Protein AF-A0A2N6FQG0-F1 (afdb_monomer_lite)

Structure (mmCIF, N/CA/C/O backbone):
data_AF-A0A2N6FQG0-F1
#
_entry.id   AF-A0A2N6FQG0-F1
#
loop_
_atom_site.group_PDB
_atom_site.id
_atom_site.type_symbol
_atom_site.label_atom_id
_atom_site.label_alt_id
_atom_site.label_comp_id
_atom_site.label_asym_id
_atom_site.label_entity_id
_atom_site.label_seq_id
_atom_site.pdbx_PDB_ins_code
_atom_site.Cartn_x
_atom_site.Cartn_y
_atom_site.Cartn_z
_atom_site.occupancy
_atom_site.B_iso_or_equiv
_atom_site.auth_seq_id
_atom_site.auth_comp_id
_atom_site.auth_asym_id
_atom_site.auth_atom_id
_atom_site.pdbx_PDB_model_num
ATOM 1 N N . MET A 1 1 ? -30.161 -22.664 -13.730 1.00 35.28 1 MET A N 1
ATOM 2 C CA . MET A 1 1 ? -29.375 -21.423 -13.586 1.00 35.28 1 MET A CA 1
ATOM 3 C C . MET A 1 1 ? -27.994 -21.838 -13.115 1.00 35.28 1 MET A C 1
ATOM 5 O O . MET A 1 1 ? -27.891 -22.329 -12.002 1.00 35.28 1 MET A O 1
ATOM 9 N N . GLN A 1 2 ? -26.975 -21.788 -13.977 1.00 29.80 2 GLN A N 1
ATOM 10 C CA . GLN A 1 2 ? -25.592 -21.983 -13.530 1.00 29.80 2 GLN A CA 1
ATOM 11 C C . GLN A 1 2 ? -25.258 -20.802 -12.613 1.00 29.80 2 GLN A C 1
ATOM 13 O O . GLN A 1 2 ? -25.398 -19.655 -13.031 1.00 29.80 2 GLN A O 1
ATOM 18 N N . SER A 1 3 ? -24.940 -21.072 -11.346 1.00 42.75 3 SER A N 1
ATOM 19 C CA . SER A 1 3 ? -24.527 -20.047 -10.390 1.00 42.75 3 SER A CA 1
ATOM 20 C C . SER A 1 3 ? -23.312 -19.317 -10.953 1.00 42.75 3 SER A C 1
ATOM 22 O O . SER A 1 3 ? -22.308 -19.964 -11.257 1.00 42.75 3 SER A O 1
ATOM 24 N N . SER A 1 4 ? -23.408 -17.994 -11.109 1.00 56.66 4 SER A N 1
ATOM 25 C CA . SER A 1 4 ? -22.245 -17.151 -11.401 1.00 56.66 4 SER A CA 1
ATOM 26 C C . SER A 1 4 ? -21.116 -17.505 -10.426 1.00 56.66 4 SER A C 1
ATOM 28 O O . SER A 1 4 ? -21.415 -17.680 -9.239 1.00 56.66 4 SER A O 1
ATOM 30 N N . PRO A 1 5 ? -19.855 -17.635 -10.877 1.00 72.81 5 PRO A N 1
ATOM 31 C CA . PRO A 1 5 ? -18.739 -17.776 -9.951 1.00 72.81 5 PRO A CA 1
ATOM 32 C C . PRO A 1 5 ? -18.764 -16.599 -8.964 1.00 72.81 5 PRO A C 1
ATOM 34 O O . PRO A 1 5 ? -19.102 -15.478 -9.347 1.00 72.81 5 PRO A O 1
ATOM 37 N N . GLY A 1 6 ? -18.496 -16.870 -7.684 1.00 89.69 6 GLY A N 1
ATOM 38 C CA . GLY A 1 6 ? -18.435 -15.820 -6.665 1.00 89.69 6 GLY A CA 1
ATOM 39 C C . GLY A 1 6 ? -17.278 -14.850 -6.924 1.00 89.69 6 GLY A C 1
ATOM 40 O O . GLY A 1 6 ? -16.296 -15.218 -7.574 1.00 89.69 6 GLY A O 1
ATOM 41 N N . LEU A 1 7 ? -17.391 -13.634 -6.387 1.00 95.00 7 LEU A N 1
ATOM 42 C CA . LEU A 1 7 ? -16.429 -12.551 -6.608 1.00 95.00 7 LEU A CA 1
ATOM 43 C C . LEU A 1 7 ? -15.067 -12.847 -5.970 1.00 95.00 7 LEU A C 1
ATOM 45 O O . LEU A 1 7 ? -14.984 -13.369 -4.854 1.00 95.00 7 LEU A O 1
ATOM 49 N N . TYR A 1 8 ? -14.003 -12.475 -6.670 1.00 96.25 8 TYR A N 1
ATOM 50 C CA . TYR A 1 8 ? -12.645 -12.369 -6.163 1.00 96.25 8 TYR A CA 1
ATOM 51 C C . TYR A 1 8 ? -12.296 -10.895 -5.940 1.00 96.25 8 TYR A C 1
ATOM 53 O O . TYR A 1 8 ? -12.190 -10.119 -6.887 1.00 96.25 8 TYR A O 1
ATOM 61 N N . ILE A 1 9 ? -12.111 -10.532 -4.671 1.00 98.19 9 ILE A N 1
ATOM 62 C CA . ILE A 1 9 ? -11.831 -9.167 -4.224 1.00 98.19 9 ILE A CA 1
ATOM 63 C C . ILE A 1 9 ? -10.387 -9.093 -3.714 1.00 98.19 9 ILE A C 1
ATOM 65 O O . ILE A 1 9 ? -9.997 -9.862 -2.832 1.00 98.19 9 ILE A O 1
ATOM 69 N N . ALA A 1 10 ? -9.605 -8.162 -4.256 1.00 98.44 10 ALA A N 1
ATOM 70 C CA . ALA A 1 10 ? -8.267 -7.827 -3.778 1.00 98.44 10 ALA A CA 1
ATOM 71 C C . ALA A 1 10 ? -8.329 -6.523 -2.967 1.00 98.44 10 ALA A C 1
ATOM 73 O O . ALA A 1 10 ? -8.587 -5.465 -3.535 1.00 98.44 10 ALA A O 1
ATOM 74 N N . LEU A 1 11 ? -8.111 -6.598 -1.654 1.00 98.81 11 LEU A N 1
ATOM 75 C CA . LEU A 1 11 ? -8.040 -5.441 -0.759 1.00 98.81 11 LEU A CA 1
ATOM 76 C C . LEU A 1 11 ? -6.574 -5.026 -0.603 1.00 98.81 11 LEU A C 1
ATOM 78 O O . LEU A 1 11 ? -5.774 -5.845 -0.166 1.00 98.81 11 LEU A O 1
ATOM 82 N N . LEU A 1 12 ? -6.205 -3.787 -0.927 1.00 98.69 12 LEU A N 1
ATOM 83 C CA . LEU A 1 12 ? -4.846 -3.272 -0.737 1.00 98.69 12 LEU A CA 1
ATOM 84 C C . LEU A 1 12 ? -4.793 -2.346 0.475 1.00 98.69 12 LEU A C 1
ATOM 86 O O . LEU A 1 12 ? -5.506 -1.346 0.519 1.00 98.69 12 LEU A O 1
ATOM 90 N N . SER A 1 13 ? -3.903 -2.655 1.415 1.00 98.06 13 SER A N 1
ATOM 91 C CA . SER A 1 13 ? -3.510 -1.786 2.527 1.00 98.06 13 SER A CA 1
ATOM 92 C C . SER A 1 13 ? -2.009 -1.967 2.746 1.00 98.06 13 SER A C 1
ATOM 94 O O . SER A 1 13 ? -1.591 -2.964 3.334 1.00 98.06 13 SER A O 1
ATOM 96 N N . ILE A 1 14 ? -1.206 -1.056 2.191 1.00 96.88 14 ILE A N 1
ATOM 97 C CA . ILE A 1 14 ? 0.241 -1.259 2.027 1.00 96.88 14 ILE A CA 1
ATOM 98 C C . ILE A 1 14 ? 0.991 -0.929 3.315 1.00 96.88 14 ILE A C 1
ATOM 100 O O . ILE A 1 14 ? 1.614 -1.834 3.864 1.00 96.88 14 ILE A O 1
ATOM 104 N N . HIS A 1 15 ? 0.905 0.313 3.801 1.00 95.50 15 HIS A N 1
ATOM 105 C CA . HIS A 1 15 ? 1.545 0.710 5.053 1.00 95.50 15 HIS A CA 1
ATOM 106 C C . HIS A 1 15 ? 0.925 0.062 6.298 1.00 95.50 15 HIS A C 1
ATOM 108 O O . HIS A 1 15 ? -0.227 -0.393 6.304 1.00 95.50 15 HIS A O 1
ATOM 114 N N . GLY A 1 16 ? 1.694 0.122 7.387 1.00 94.25 16 GLY A N 1
ATOM 115 C CA . GLY A 1 16 ? 1.324 -0.419 8.687 1.00 94.25 16 GLY A CA 1
ATOM 116 C C . GLY A 1 16 ? 1.484 -1.936 8.765 1.00 94.25 16 GLY A C 1
ATOM 117 O O . GLY A 1 16 ? 1.646 -2.643 7.772 1.00 94.25 16 GLY A O 1
ATOM 118 N N . LEU A 1 17 ? 1.433 -2.459 9.985 1.00 95.25 17 LEU A N 1
ATOM 119 C CA . LEU A 1 17 ? 1.659 -3.875 10.249 1.00 95.25 17 LEU A CA 1
ATOM 120 C C . LEU A 1 17 ? 0.332 -4.646 10.316 1.00 95.25 17 LEU A C 1
ATOM 122 O O . LEU A 1 17 ? -0.492 -4.437 11.210 1.00 95.25 17 LEU A O 1
ATOM 126 N N . ILE A 1 18 ? 0.121 -5.573 9.373 1.00 95.75 18 ILE A N 1
ATOM 127 C CA . ILE A 1 18 ? -1.105 -6.385 9.287 1.00 95.75 18 ILE A CA 1
ATOM 128 C C . ILE A 1 18 ? -0.792 -7.877 9.445 1.00 95.75 18 ILE A C 1
ATOM 130 O O . ILE A 1 18 ? -0.043 -8.482 8.670 1.00 95.75 18 ILE A O 1
ATOM 134 N N . ARG A 1 19 ? -1.432 -8.506 10.436 1.00 94.38 19 ARG A N 1
ATOM 135 C CA . ARG A 1 19 ? -1.470 -9.960 10.659 1.00 94.38 19 ARG A CA 1
ATOM 136 C C . ARG A 1 19 ? -2.866 -10.388 11.113 1.00 94.38 19 ARG A C 1
ATOM 138 O O . ARG A 1 19 ? -3.666 -9.561 11.526 1.00 94.38 19 ARG A O 1
ATOM 145 N N . GLY A 1 20 ? -3.180 -11.677 10.997 1.00 90.81 20 GLY A N 1
ATOM 146 C CA . GLY A 1 20 ? -4.538 -12.187 11.240 1.00 90.81 20 GLY A CA 1
ATOM 147 C C . GLY A 1 20 ? -4.967 -12.289 12.704 1.00 90.81 20 GLY A C 1
ATOM 148 O O . GLY A 1 20 ? -6.133 -12.558 12.971 1.00 90.81 20 GLY A O 1
ATOM 149 N N . HIS A 1 21 ? -4.032 -12.123 13.635 1.00 87.25 21 HIS A N 1
ATOM 150 C CA . HIS A 1 21 ? -4.228 -12.232 15.078 1.00 87.25 21 HIS A CA 1
ATOM 151 C C . HIS A 1 21 ? -3.314 -11.226 15.782 1.00 87.25 21 HIS A C 1
ATOM 153 O O . HIS A 1 21 ? -2.310 -10.816 15.207 1.00 87.25 21 HIS A O 1
ATOM 159 N N . ASP A 1 22 ? -3.669 -10.809 16.997 1.00 86.12 22 ASP A N 1
ATOM 160 C CA . ASP A 1 22 ? -2.843 -9.945 17.851 1.00 86.12 22 ASP A CA 1
ATOM 161 C C . ASP A 1 22 ? -2.275 -8.703 17.145 1.00 86.12 22 ASP A C 1
ATOM 163 O O . ASP A 1 22 ? -1.084 -8.424 17.225 1.00 86.12 22 ASP A O 1
ATOM 167 N N . LEU A 1 23 ? -3.093 -7.955 16.399 1.00 86.94 23 LEU A N 1
ATOM 168 C CA . LEU A 1 23 ? -2.610 -6.768 15.682 1.00 86.94 23 LEU A CA 1
ATOM 169 C C . LEU A 1 23 ? -1.925 -5.809 16.660 1.00 86.94 23 LEU A C 1
ATOM 171 O O . LEU A 1 23 ? -2.474 -5.512 17.724 1.00 86.94 23 LEU A O 1
ATOM 175 N N . GLU A 1 24 ? -0.763 -5.293 16.269 1.00 85.56 24 GLU A N 1
ATOM 176 C CA . GLU A 1 24 ? 0.052 -4.350 17.048 1.00 85.56 24 GLU A CA 1
ATOM 177 C C . GLU A 1 24 ? -0.539 -2.929 17.012 1.00 85.56 24 GLU A C 1
ATOM 179 O O . GLU A 1 24 ? 0.127 -1.945 16.700 1.00 85.56 24 GLU A O 1
ATOM 184 N N . LEU A 1 25 ? -1.840 -2.819 17.286 1.00 83.19 25 LEU A N 1
ATOM 185 C CA . LEU A 1 25 ? -2.578 -1.565 17.221 1.00 83.19 25 LEU A CA 1
ATOM 186 C C . LEU A 1 25 ? -1.995 -0.546 18.199 1.00 83.19 25 LEU A C 1
ATOM 188 O O . LEU A 1 25 ? -1.888 -0.811 19.395 1.00 83.19 25 LEU A O 1
ATOM 192 N N . GLY A 1 26 ? -1.694 0.645 17.687 1.00 74.25 26 GLY A N 1
ATOM 193 C CA . GLY A 1 26 ? -1.117 1.736 18.463 1.00 74.25 26 GLY A CA 1
ATOM 194 C C . GLY A 1 26 ? 0.396 1.646 18.652 1.00 74.25 26 GLY A C 1
ATOM 195 O O . GLY A 1 26 ? 0.927 2.472 19.386 1.00 74.25 26 GLY A O 1
ATOM 196 N N . ARG A 1 27 ? 1.084 0.697 17.995 1.00 81.56 27 ARG A N 1
ATOM 197 C CA . ARG A 1 27 ? 2.556 0.658 17.946 1.00 81.56 27 ARG A CA 1
ATOM 198 C C . ARG A 1 27 ? 3.132 1.972 17.418 1.00 81.56 27 ARG A C 1
ATOM 200 O O . ARG A 1 27 ? 4.089 2.495 17.975 1.00 81.56 27 ARG A O 1
ATOM 207 N N . ASP A 1 28 ? 2.542 2.485 16.346 1.00 84.12 28 ASP A N 1
ATOM 208 C CA . ASP A 1 28 ? 2.944 3.712 15.667 1.00 84.12 28 ASP A CA 1
ATOM 209 C C . ASP A 1 28 ? 1.732 4.394 15.001 1.00 84.12 28 ASP A C 1
ATOM 211 O O . ASP A 1 28 ? 0.575 4.008 15.199 1.00 84.12 28 ASP A O 1
ATOM 215 N N . ALA A 1 29 ? 1.993 5.447 14.221 1.00 81.25 29 ALA A N 1
ATOM 216 C CA . ALA A 1 29 ? 0.966 6.199 13.500 1.00 81.25 29 ALA A CA 1
ATOM 217 C C . ALA A 1 29 ? 0.382 5.457 12.278 1.00 81.25 29 ALA A C 1
ATOM 219 O O . ALA A 1 29 ? -0.561 5.966 11.660 1.00 81.25 29 ALA A O 1
ATOM 220 N N . ASP A 1 30 ? 0.934 4.296 11.927 1.00 88.44 30 ASP A N 1
ATOM 221 C CA . ASP A 1 30 ? 0.658 3.550 10.696 1.00 88.44 30 ASP A CA 1
ATOM 222 C C . ASP A 1 30 ? -0.143 2.273 10.994 1.00 88.44 30 ASP A C 1
ATOM 224 O O . ASP A 1 30 ? -0.973 1.840 10.196 1.00 88.44 30 ASP A O 1
ATOM 228 N N . THR A 1 31 ? 0.008 1.719 12.197 1.00 89.50 31 THR A N 1
ATOM 229 C CA . THR A 1 31 ? -0.679 0.516 12.665 1.00 89.50 31 THR A CA 1
ATOM 230 C C . THR A 1 31 ? -1.806 0.881 13.632 1.00 89.50 31 THR A C 1
ATOM 232 O O . THR A 1 31 ? -1.623 0.971 14.848 1.00 89.50 31 THR A O 1
ATOM 235 N N . GLY A 1 32 ? -3.016 1.088 13.105 1.00 86.12 32 GLY A N 1
ATOM 236 C CA . GLY A 1 32 ? -4.146 1.576 13.901 1.00 86.12 32 GLY A CA 1
ATOM 237 C C . GLY A 1 32 ? -5.528 1.260 13.329 1.00 86.12 32 GLY A C 1
ATOM 238 O O . GLY A 1 32 ? -5.817 0.139 12.923 1.00 86.12 32 GLY A O 1
ATOM 239 N N . GLY A 1 33 ? -6.421 2.255 13.329 1.00 85.88 33 GLY A N 1
ATOM 240 C CA . GLY A 1 33 ? -7.823 2.063 12.932 1.00 85.88 33 GLY A CA 1
ATOM 241 C C . GLY A 1 33 ? -7.992 1.511 11.513 1.00 85.88 33 GLY A C 1
ATOM 242 O O . GLY A 1 33 ? -8.838 0.651 11.298 1.00 85.88 33 GLY A O 1
ATOM 243 N N . GLN A 1 34 ? -7.146 1.936 10.568 1.00 92.44 34 GLN A N 1
ATOM 244 C CA . GLN A 1 34 ? -7.155 1.419 9.198 1.00 92.44 34 GLN A CA 1
ATOM 245 C C . GLN A 1 34 ? -6.801 -0.074 9.136 1.00 92.44 34 GLN A C 1
ATOM 247 O O . GLN A 1 34 ? -7.518 -0.836 8.492 1.00 92.44 34 GLN A O 1
ATOM 252 N N . THR A 1 35 ? -5.720 -0.510 9.792 1.00 94.31 35 THR A N 1
ATOM 253 C CA . THR A 1 35 ? -5.285 -1.916 9.724 1.00 94.31 35 THR A CA 1
ATOM 254 C C . THR A 1 35 ? -6.338 -2.849 10.321 1.00 94.31 35 THR A C 1
ATOM 256 O O . THR A 1 35 ? -6.615 -3.907 9.753 1.00 94.31 35 THR A O 1
ATOM 259 N N . LEU A 1 36 ? -6.996 -2.420 11.405 1.00 91.81 36 LEU A N 1
ATOM 260 C CA . LEU A 1 36 ? -8.144 -3.125 11.974 1.00 91.81 36 LEU A CA 1
ATOM 261 C C . LEU A 1 36 ? -9.344 -3.142 11.013 1.00 91.81 36 LEU A C 1
ATOM 263 O O . LEU A 1 36 ? -9.866 -4.217 10.726 1.00 91.81 36 LEU A O 1
ATOM 267 N N . TYR A 1 37 ? -9.735 -1.980 10.477 1.00 93.94 37 TYR A N 1
ATOM 268 C CA . TYR A 1 37 ? -10.858 -1.838 9.544 1.00 93.94 37 TYR A CA 1
ATOM 269 C C . TYR A 1 37 ? -10.740 -2.818 8.378 1.00 93.94 37 TYR A C 1
ATOM 271 O O . TYR A 1 37 ? -11.679 -3.550 8.073 1.00 93.94 37 TYR A O 1
ATOM 279 N N . VAL A 1 38 ? -9.584 -2.833 7.706 1.00 96.88 38 VAL A N 1
ATOM 280 C CA . VAL A 1 38 ? -9.417 -3.618 6.478 1.00 96.88 38 VAL A CA 1
ATOM 281 C C . VAL A 1 38 ? -9.415 -5.113 6.792 1.00 96.88 38 VAL A C 1
ATOM 283 O O . VAL A 1 38 ? -9.986 -5.895 6.031 1.00 96.88 38 VAL A O 1
ATOM 286 N N . LEU A 1 39 ? -8.842 -5.528 7.926 1.00 96.44 39 LEU A N 1
ATOM 287 C CA . LEU A 1 39 ? -8.888 -6.925 8.345 1.00 96.44 39 LEU A CA 1
ATOM 288 C C . LEU A 1 39 ? -10.316 -7.386 8.665 1.00 96.44 39 LEU A C 1
ATOM 290 O O . LEU A 1 39 ? -10.723 -8.460 8.217 1.00 96.44 39 LEU A O 1
ATOM 294 N N . GLU A 1 40 ? -11.082 -6.596 9.416 1.00 94.88 40 GLU A N 1
ATOM 295 C CA . GLU A 1 40 ? -12.460 -6.948 9.773 1.00 94.88 40 GLU A CA 1
ATOM 296 C C . GLU A 1 40 ? -13.382 -6.936 8.544 1.00 94.88 40 GLU A C 1
ATOM 298 O O . GLU A 1 40 ? -14.178 -7.864 8.361 1.00 94.88 40 GLU A O 1
ATOM 303 N N . LEU A 1 41 ? -13.197 -5.976 7.630 1.00 96.94 41 LEU A N 1
ATOM 304 C CA . LEU A 1 41 ? -13.841 -5.972 6.316 1.00 96.94 41 LEU A CA 1
ATOM 305 C C . LEU A 1 41 ? -13.526 -7.255 5.536 1.00 96.94 41 LEU A C 1
ATOM 307 O O . LEU A 1 41 ? -14.435 -7.915 5.026 1.00 96.94 41 LEU A O 1
ATOM 311 N N . ALA A 1 42 ? -12.248 -7.637 5.457 1.00 97.94 42 ALA A N 1
ATOM 312 C CA . ALA A 1 42 ? -11.814 -8.831 4.740 1.00 97.94 42 ALA A CA 1
ATOM 313 C C . ALA A 1 42 ? -12.481 -10.100 5.294 1.00 97.94 42 ALA A C 1
ATOM 315 O O . ALA A 1 42 ? -12.958 -10.949 4.534 1.00 97.94 42 ALA A O 1
ATOM 316 N N . GLN A 1 43 ? -12.558 -10.215 6.622 1.00 96.38 43 GLN A N 1
ATOM 317 C CA . GLN A 1 43 ? -13.225 -11.320 7.308 1.00 96.38 43 GLN A CA 1
ATOM 318 C C . GLN A 1 43 ? -14.732 -11.338 7.036 1.00 96.38 43 GLN A C 1
ATOM 320 O O . GLN A 1 43 ? -15.290 -12.408 6.787 1.00 96.38 43 GLN A O 1
ATOM 325 N N . ALA A 1 44 ? -15.393 -10.181 7.051 1.00 96.69 44 ALA A N 1
ATOM 326 C CA . ALA A 1 44 ? -16.822 -10.073 6.779 1.00 96.69 44 ALA A CA 1
ATOM 327 C C . ALA A 1 44 ? -17.164 -10.423 5.326 1.00 96.69 44 ALA A C 1
ATOM 329 O O . ALA A 1 44 ? -18.064 -11.226 5.079 1.00 96.69 44 ALA A O 1
ATOM 330 N N . LEU A 1 45 ? -16.393 -9.916 4.358 1.00 97.88 45 LEU A N 1
ATOM 331 C CA . LEU A 1 45 ? -16.539 -10.269 2.944 1.00 97.88 45 LEU A CA 1
ATOM 332 C C . LEU A 1 45 ? -16.337 -11.770 2.712 1.00 97.88 45 LEU A C 1
ATOM 334 O O . LEU A 1 45 ? -17.113 -12.386 1.985 1.00 97.88 45 LEU A O 1
ATOM 338 N N . ALA A 1 46 ? -15.353 -12.387 3.369 1.00 97.38 46 ALA A N 1
ATOM 339 C CA . ALA A 1 46 ? -15.089 -13.818 3.233 1.00 97.38 46 ALA A CA 1
ATOM 340 C C . ALA A 1 46 ? -16.246 -14.703 3.734 1.00 97.38 46 ALA A C 1
ATOM 342 O O . ALA A 1 46 ? -16.446 -15.802 3.216 1.00 97.38 46 ALA A O 1
ATOM 343 N N . LYS A 1 47 ? -17.059 -14.230 4.688 1.00 96.00 47 LYS A N 1
ATOM 344 C CA . LYS A 1 47 ? -18.259 -14.950 5.153 1.00 96.00 47 LYS A CA 1
ATOM 345 C C . LYS A 1 47 ? -19.394 -14.945 4.125 1.00 96.00 47 LYS A C 1
ATOM 347 O O . LYS A 1 47 ? -20.284 -15.793 4.196 1.00 96.00 47 LYS A O 1
ATOM 352 N N . ARG A 1 48 ? -19.384 -14.024 3.155 1.00 96.69 48 ARG A N 1
ATOM 353 C CA . ARG A 1 48 ? -20.481 -13.859 2.195 1.00 96.69 48 ARG A CA 1
ATOM 354 C C . ARG A 1 48 ? -20.510 -15.000 1.166 1.00 96.69 48 ARG A C 1
ATOM 356 O O . ARG A 1 48 ? -19.473 -15.336 0.583 1.00 96.69 48 ARG A O 1
ATOM 363 N N . PRO A 1 49 ? -21.674 -15.624 0.901 1.00 94.62 49 PRO A N 1
ATOM 364 C CA . PRO A 1 49 ? -21.786 -16.683 -0.106 1.00 94.62 49 PRO A CA 1
ATOM 365 C C . PRO A 1 49 ? -21.491 -16.189 -1.529 1.00 94.62 49 PRO A C 1
ATOM 367 O O . PRO A 1 49 ? -21.033 -16.968 -2.361 1.00 94.62 49 PRO A O 1
ATOM 370 N N . GLU A 1 50 ? -21.708 -14.903 -1.803 1.00 94.50 50 GLU A N 1
ATOM 371 C CA . GLU A 1 50 ? -21.459 -14.260 -3.095 1.00 94.50 50 GLU A CA 1
ATOM 372 C C . GLU A 1 50 ? -19.962 -14.052 -3.391 1.00 94.50 50 GLU A C 1
ATOM 374 O O . GLU A 1 50 ? -19.597 -13.787 -4.536 1.00 94.50 50 GLU A O 1
ATOM 379 N N . VAL A 1 51 ? -19.096 -14.183 -2.382 1.00 97.25 51 VAL A N 1
ATOM 380 C CA . VAL A 1 51 ? -17.643 -13.996 -2.482 1.00 97.25 51 VAL A CA 1
ATOM 381 C C . VAL A 1 51 ? -16.954 -15.358 -2.534 1.00 97.25 51 VAL A C 1
ATOM 383 O O . VAL A 1 51 ? -17.163 -16.217 -1.673 1.00 97.25 51 VAL A O 1
ATOM 386 N N . ALA A 1 52 ? -16.126 -15.563 -3.558 1.00 96.06 52 ALA A N 1
ATOM 387 C CA . ALA A 1 52 ? -15.326 -16.772 -3.733 1.00 96.06 52 ALA A CA 1
ATOM 388 C C . ALA A 1 52 ? -13.936 -16.655 -3.100 1.00 96.06 52 ALA A C 1
ATOM 390 O O . ALA A 1 52 ? -13.404 -17.661 -2.638 1.00 96.06 52 ALA A O 1
ATOM 391 N N . ARG A 1 53 ? -13.334 -15.460 -3.115 1.00 96.31 53 ARG A N 1
ATOM 392 C CA . ARG A 1 53 ? -11.972 -15.225 -2.621 1.00 96.31 53 ARG A CA 1
ATOM 393 C C . ARG A 1 53 ? -11.801 -13.773 -2.191 1.00 96.31 53 ARG A C 1
ATOM 395 O O . ARG A 1 53 ? -12.215 -12.866 -2.906 1.00 96.31 53 ARG A O 1
ATOM 402 N N . VAL A 1 54 ? -11.133 -13.572 -1.067 1.00 98.38 54 VAL A N 1
ATOM 403 C CA . VAL A 1 54 ? -10.629 -12.286 -0.598 1.00 98.38 54 VAL A CA 1
ATOM 404 C C . VAL A 1 54 ? -9.128 -12.426 -0.385 1.00 98.38 54 VAL A C 1
ATOM 406 O O . VAL A 1 54 ? -8.663 -13.362 0.269 1.00 98.38 54 VAL A O 1
ATOM 409 N N . GLU A 1 55 ? -8.363 -11.498 -0.937 1.00 98.19 55 GLU A N 1
ATOM 410 C CA . GLU A 1 55 ? -6.951 -11.343 -0.603 1.00 98.19 55 GLU A CA 1
ATOM 411 C C . GLU A 1 55 ? -6.731 -9.989 0.040 1.00 98.19 55 GLU A C 1
ATOM 413 O O . GLU A 1 55 ? -7.041 -8.967 -0.566 1.00 98.19 55 GLU A O 1
ATOM 418 N N . LEU A 1 56 ? -6.196 -9.997 1.258 1.00 98.69 56 LEU A N 1
ATOM 419 C CA . LEU A 1 56 ? -5.723 -8.796 1.928 1.00 98.69 56 LEU A CA 1
ATOM 420 C C . LEU A 1 56 ? -4.240 -8.619 1.618 1.00 98.69 56 LEU A C 1
ATOM 422 O O . LEU A 1 56 ? -3.410 -9.386 2.098 1.00 98.69 56 LEU A O 1
ATOM 426 N N . ILE A 1 57 ? -3.930 -7.644 0.778 1.00 98.62 57 ILE A N 1
ATOM 427 C CA . ILE A 1 57 ? -2.615 -7.421 0.196 1.00 98.62 57 ILE A CA 1
ATOM 428 C C . ILE A 1 57 ? -1.916 -6.273 0.925 1.00 98.62 57 ILE A C 1
ATOM 430 O O . ILE A 1 57 ? -2.465 -5.176 1.028 1.00 98.62 57 ILE A O 1
ATOM 434 N N . THR A 1 58 ? -0.714 -6.535 1.431 1.00 97.75 58 THR A N 1
ATOM 435 C CA . THR A 1 58 ? 0.080 -5.598 2.243 1.00 97.75 58 THR A CA 1
ATOM 436 C C . THR A 1 58 ? 1.583 -5.782 1.994 1.00 97.75 58 THR A C 1
ATOM 438 O O . THR A 1 58 ? 1.975 -6.639 1.195 1.00 97.75 58 THR A O 1
ATOM 441 N N . GLN A 1 59 ? 2.430 -4.976 2.632 1.00 96.06 59 GLN A N 1
ATOM 442 C CA . GLN A 1 59 ? 3.885 -5.059 2.506 1.00 96.06 59 GLN A CA 1
ATOM 443 C C . GLN A 1 59 ? 4.450 -6.335 3.154 1.00 96.06 59 GLN A C 1
ATOM 445 O O . GLN A 1 59 ? 4.019 -6.763 4.227 1.00 96.06 59 GLN A O 1
ATOM 450 N N . LEU A 1 60 ? 5.420 -6.959 2.483 1.00 96.25 60 LEU A N 1
ATOM 451 C CA . LEU A 1 60 ? 6.298 -7.971 3.073 1.00 96.25 60 LEU A CA 1
ATOM 452 C C . LEU A 1 60 ? 7.415 -7.268 3.841 1.00 96.25 60 LEU A C 1
ATOM 454 O O . LEU A 1 60 ? 8.140 -6.479 3.247 1.00 96.25 60 LEU A O 1
ATOM 458 N N . VAL A 1 61 ? 7.544 -7.572 5.132 1.00 95.56 61 VAL A N 1
ATOM 459 C CA . VAL A 1 61 ? 8.505 -6.918 6.030 1.00 95.56 61 VAL A CA 1
ATOM 460 C C . VAL A 1 61 ? 9.354 -7.983 6.717 1.00 95.56 61 VAL A C 1
ATOM 462 O O . VAL A 1 61 ? 8.824 -8.878 7.377 1.00 95.56 61 VAL A O 1
ATOM 465 N N . ARG A 1 62 ? 10.671 -7.888 6.559 1.00 94.12 62 ARG A N 1
ATOM 466 C CA . ARG A 1 62 ? 11.702 -8.720 7.183 1.00 94.12 62 ARG A CA 1
ATOM 467 C C . ARG A 1 62 ? 12.573 -7.828 8.071 1.00 94.12 62 ARG A C 1
ATOM 469 O O . ARG A 1 62 ? 13.668 -7.436 7.694 1.00 94.12 62 ARG A O 1
ATOM 476 N N . ASP A 1 63 ? 12.062 -7.522 9.256 1.00 92.12 63 ASP A N 1
ATOM 477 C CA . ASP A 1 63 ? 12.723 -6.663 10.241 1.00 92.12 63 ASP A CA 1
ATOM 478 C C . ASP A 1 63 ? 12.698 -7.357 11.611 1.00 92.12 63 ASP A C 1
ATOM 480 O O . ASP A 1 63 ? 11.672 -7.902 12.031 1.00 92.12 63 ASP A O 1
ATOM 484 N N . GLU A 1 64 ? 13.841 -7.379 12.296 1.00 91.31 64 GLU A N 1
ATOM 485 C CA . GLU A 1 64 ? 14.012 -8.032 13.599 1.00 91.31 64 GLU A CA 1
ATOM 486 C C . GLU A 1 64 ? 13.200 -7.353 14.716 1.00 91.31 64 GLU A C 1
ATOM 488 O O . GLU A 1 64 ? 12.883 -7.979 15.729 1.00 91.31 64 GLU A O 1
ATOM 493 N N . ASN A 1 65 ? 12.812 -6.087 14.529 1.00 90.12 65 ASN A N 1
ATOM 494 C CA . ASN A 1 65 ? 12.060 -5.292 15.503 1.00 90.12 65 ASN A CA 1
ATOM 495 C C . ASN A 1 65 ? 10.542 -5.526 15.455 1.00 90.12 65 ASN A C 1
ATOM 497 O O . ASN A 1 65 ? 9.791 -4.941 16.252 1.00 90.12 65 ASN A O 1
ATOM 501 N N . VAL A 1 66 ? 10.064 -6.338 14.512 1.00 92.31 66 VAL A N 1
ATOM 50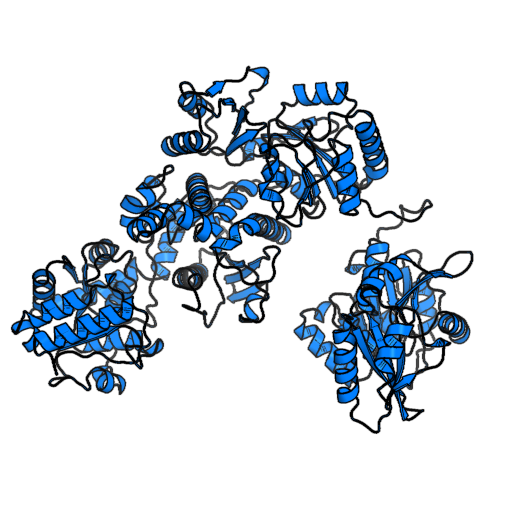2 C CA . VAL A 1 66 ? 8.648 -6.675 14.340 1.00 92.31 66 VAL A CA 1
ATOM 503 C C . VAL A 1 66 ? 8.449 -8.188 14.371 1.00 92.31 66 VAL A C 1
ATOM 505 O O . VAL A 1 66 ? 9.386 -8.980 14.336 1.00 92.31 66 VAL A O 1
ATOM 508 N N . SER A 1 67 ? 7.195 -8.628 14.475 1.00 93.44 67 SER A N 1
ATOM 509 C CA . SER A 1 67 ? 6.895 -10.059 14.493 1.00 93.44 67 SER A CA 1
ATOM 510 C C . SER A 1 67 ? 7.379 -10.776 13.216 1.00 93.44 67 SER A C 1
ATOM 512 O O . SER A 1 67 ? 7.102 -10.301 12.112 1.00 93.44 67 SER A O 1
ATOM 514 N N . PRO A 1 68 ? 7.957 -11.993 13.316 1.00 93.25 68 PRO A N 1
ATOM 515 C CA . PRO A 1 68 ? 8.342 -12.791 12.144 1.00 93.25 68 PRO A CA 1
ATOM 516 C C . PRO A 1 68 ? 7.149 -13.183 11.256 1.00 93.25 68 PRO A C 1
ATOM 518 O O . PRO A 1 68 ? 7.323 -13.660 10.136 1.00 93.25 68 PRO A O 1
ATOM 521 N N . ASP A 1 69 ? 5.916 -12.980 11.727 1.00 95.06 69 ASP A N 1
ATOM 522 C CA . ASP A 1 69 ? 4.716 -13.148 10.916 1.00 95.06 69 ASP A CA 1
ATOM 523 C C . ASP A 1 69 ? 4.667 -12.219 9.704 1.00 95.06 69 ASP A C 1
ATOM 525 O O . ASP A 1 69 ? 4.092 -12.618 8.687 1.00 95.06 69 ASP A O 1
ATOM 529 N N . TYR A 1 70 ? 5.250 -11.019 9.780 1.00 95.56 70 TYR A N 1
ATOM 530 C CA . TYR A 1 70 ? 5.257 -10.067 8.664 1.00 95.56 70 TYR A CA 1
ATOM 531 C C . TYR A 1 70 ? 6.218 -10.478 7.541 1.00 95.56 70 TYR A C 1
ATOM 533 O O . TYR A 1 70 ? 5.997 -10.095 6.394 1.00 95.56 70 TYR A O 1
ATOM 541 N N . ALA A 1 71 ? 7.182 -11.359 7.835 1.00 95.06 71 ALA A N 1
ATOM 542 C CA . ALA A 1 71 ? 8.104 -11.944 6.860 1.00 95.06 71 ALA A CA 1
ATOM 543 C C . ALA A 1 71 ? 7.498 -13.136 6.093 1.00 95.06 71 ALA A C 1
ATO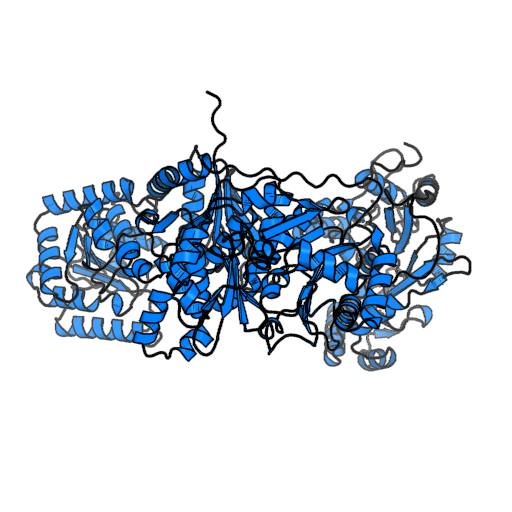M 545 O O . ALA A 1 71 ? 8.120 -13.685 5.181 1.00 95.06 71 ALA A O 1
ATOM 546 N N . LYS A 1 72 ? 6.279 -13.567 6.449 1.00 95.56 72 LYS A N 1
ATOM 547 C CA . LYS A 1 72 ? 5.557 -14.634 5.742 1.00 95.56 72 LYS A CA 1
ATOM 548 C C . LYS A 1 72 ? 4.801 -14.046 4.552 1.00 95.56 72 LYS A C 1
ATOM 550 O O . LYS A 1 72 ? 3.820 -13.325 4.737 1.00 95.56 72 LYS A O 1
ATOM 555 N N . GLU A 1 73 ? 5.198 -14.426 3.340 1.00 95.12 73 GLU A N 1
ATOM 556 C CA . GLU A 1 73 ? 4.564 -13.986 2.083 1.00 95.12 73 GLU A CA 1
ATOM 557 C C . GLU A 1 73 ? 3.066 -14.289 2.016 1.00 95.12 73 GLU A C 1
ATOM 559 O O . GLU A 1 73 ? 2.290 -13.532 1.440 1.00 95.12 73 GLU A O 1
ATOM 564 N N . THR A 1 74 ? 2.627 -15.399 2.609 1.00 96.19 74 THR A N 1
ATOM 565 C CA . THR A 1 74 ? 1.206 -15.740 2.671 1.00 96.19 74 THR A CA 1
ATOM 566 C C . THR A 1 74 ? 0.813 -16.222 4.057 1.00 96.19 74 THR A C 1
ATOM 568 O O . THR A 1 74 ? 1.533 -16.990 4.693 1.00 96.19 74 THR A O 1
ATOM 571 N N . ALA A 1 75 ? -0.359 -15.785 4.516 1.00 96.38 75 ALA A N 1
ATOM 572 C CA . ALA A 1 75 ? -0.969 -16.248 5.756 1.00 96.38 75 ALA A CA 1
ATOM 573 C C . ALA A 1 75 ? -2.470 -16.518 5.528 1.00 96.38 75 ALA A C 1
ATOM 575 O O . ALA A 1 75 ? -3.265 -15.572 5.487 1.00 96.38 75 ALA A O 1
ATOM 576 N N . PRO A 1 76 ? -2.886 -17.784 5.323 1.00 96.56 76 PRO A N 1
ATOM 577 C CA . PRO A 1 76 ? -4.299 -18.128 5.191 1.00 96.56 76 PRO A CA 1
ATOM 578 C C . PRO A 1 76 ? -5.028 -17.925 6.525 1.00 96.56 76 PRO A C 1
ATOM 580 O O . PRO A 1 76 ? -4.538 -18.345 7.570 1.00 96.56 76 PRO A O 1
ATOM 583 N N . LEU A 1 77 ? -6.202 -17.292 6.480 1.00 95.56 77 LEU A N 1
ATOM 584 C CA . LEU A 1 77 ? -7.057 -17.071 7.653 1.00 95.56 77 LEU A CA 1
ATOM 585 C C . LEU A 1 77 ? -8.286 -17.983 7.644 1.00 95.56 77 LEU A C 1
ATOM 587 O O . LEU A 1 77 ? -8.742 -18.411 8.699 1.00 95.56 77 LEU A O 1
ATOM 591 N N . ASN A 1 78 ? -8.827 -18.281 6.461 1.00 94.62 78 ASN A N 1
ATOM 592 C CA . ASN A 1 78 ? -9.873 -19.281 6.239 1.00 94.62 78 ASN A CA 1
ATOM 593 C C . ASN A 1 78 ? -9.897 -19.703 4.755 1.00 94.62 78 ASN A C 1
ATOM 595 O O . ASN A 1 78 ? -9.093 -19.221 3.959 1.00 94.62 78 ASN A O 1
ATOM 599 N N . ASP A 1 79 ? -10.842 -20.564 4.367 1.00 94.00 79 ASP A N 1
ATOM 600 C CA . ASP A 1 79 ? -10.948 -21.125 3.007 1.00 94.00 79 ASP A CA 1
ATOM 601 C C . ASP A 1 79 ? -11.084 -20.079 1.888 1.00 94.00 79 ASP A C 1
ATOM 603 O O . ASP A 1 79 ? -10.758 -20.357 0.733 1.00 94.00 79 ASP A O 1
ATOM 607 N N . LYS A 1 80 ? -11.581 -18.879 2.210 1.00 97.31 80 LYS A N 1
ATOM 608 C CA . LYS A 1 80 ? -11.811 -17.793 1.251 1.00 97.31 80 LYS A CA 1
ATOM 609 C C . LYS A 1 80 ? -10.888 -16.596 1.457 1.00 97.31 80 LYS A C 1
ATOM 611 O O . LYS A 1 80 ? -10.812 -15.773 0.552 1.00 97.31 80 LYS A O 1
ATOM 616 N N . LEU A 1 81 ? -10.209 -16.477 2.599 1.00 98.31 81 LEU A N 1
ATOM 617 C CA . LEU A 1 81 ? -9.403 -15.314 2.976 1.00 98.31 81 LEU A CA 1
ATOM 618 C C . LEU A 1 81 ? -7.958 -15.694 3.277 1.00 98.31 81 LEU A C 1
ATOM 620 O O . LEU A 1 81 ? -7.685 -16.530 4.141 1.00 98.31 81 LEU A O 1
ATOM 624 N N . LYS A 1 82 ? -7.029 -14.968 2.660 1.00 97.62 82 LYS A N 1
ATOM 625 C CA . LYS A 1 82 ? -5.622 -14.952 3.064 1.00 97.62 82 LYS A CA 1
ATOM 626 C C . LYS A 1 82 ? -5.063 -13.534 3.066 1.00 97.62 82 LYS A C 1
ATOM 628 O O . LYS A 1 82 ? -5.521 -12.682 2.304 1.00 97.62 82 LYS A O 1
ATOM 633 N N . ILE A 1 83 ? -4.040 -13.323 3.884 1.00 98.50 83 ILE A N 1
ATOM 634 C CA . ILE A 1 83 ? -3.137 -12.180 3.763 1.00 98.50 83 ILE A CA 1
ATOM 635 C C . ILE A 1 83 ? -2.053 -12.559 2.749 1.00 98.50 83 ILE A C 1
ATOM 637 O O . ILE A 1 83 ? -1.479 -13.650 2.832 1.00 98.50 83 ILE A O 1
ATOM 641 N N . LEU A 1 84 ? -1.812 -11.681 1.782 1.00 97.88 84 LEU A N 1
ATOM 642 C CA . LEU A 1 84 ? -0.748 -11.768 0.789 1.00 97.88 84 LEU A CA 1
ATOM 643 C C . LEU A 1 84 ? 0.208 -10.595 1.015 1.00 97.88 84 LEU A C 1
ATOM 645 O O . LEU A 1 84 ? -0.214 -9.444 1.011 1.00 97.88 84 LEU A O 1
ATOM 649 N N . ARG A 1 85 ? 1.488 -10.882 1.212 1.00 97.81 85 ARG A N 1
ATOM 650 C CA . ARG A 1 85 ? 2.517 -9.871 1.436 1.00 97.81 85 ARG A CA 1
ATOM 651 C C . ARG A 1 85 ? 3.446 -9.807 0.241 1.00 97.81 85 ARG A C 1
ATOM 653 O O . ARG A 1 85 ? 3.990 -10.833 -0.161 1.00 97.81 85 ARG A O 1
ATOM 660 N N . ILE A 1 86 ? 3.592 -8.619 -0.331 1.00 96.69 86 ILE A N 1
ATOM 661 C CA . ILE A 1 86 ? 4.399 -8.376 -1.528 1.00 96.69 86 ILE A CA 1
ATOM 662 C C . ILE A 1 86 ? 5.615 -7.533 -1.144 1.00 96.69 86 ILE A C 1
ATOM 664 O O . ILE A 1 86 ? 5.490 -6.554 -0.409 1.00 96.69 86 ILE A O 1
ATOM 668 N N . GLY A 1 87 ? 6.792 -7.936 -1.624 1.00 91.94 87 GLY A N 1
ATOM 669 C CA . GLY A 1 87 ? 8.033 -7.196 -1.411 1.00 91.94 87 GLY A CA 1
ATOM 670 C C . GLY A 1 87 ? 8.029 -5.858 -2.145 1.00 91.94 87 GLY A C 1
ATOM 671 O O . GLY A 1 87 ? 7.549 -5.756 -3.275 1.00 91.94 87 GLY A O 1
ATOM 672 N N . THR A 1 88 ? 8.589 -4.844 -1.500 1.00 82.56 88 THR A N 1
ATOM 673 C CA . THR A 1 88 ? 8.747 -3.484 -2.031 1.00 82.56 88 THR A CA 1
ATOM 674 C C . THR A 1 88 ? 10.134 -3.239 -2.628 1.00 82.56 88 THR A C 1
ATOM 676 O O . THR A 1 88 ? 10.361 -2.183 -3.192 1.00 82.56 88 THR A O 1
ATOM 679 N N . GLY A 1 89 ? 11.054 -4.207 -2.532 1.00 74.31 89 GLY A N 1
ATOM 680 C CA . GLY A 1 89 ? 12.469 -4.036 -2.891 1.00 74.31 89 GLY A CA 1
ATOM 681 C C . GLY A 1 89 ? 13.364 -3.712 -1.691 1.00 74.31 89 GLY A C 1
ATOM 682 O O . GLY A 1 89 ? 14.569 -3.916 -1.776 1.00 74.31 89 GLY A O 1
ATOM 683 N N . GLN A 1 90 ? 12.765 -3.311 -0.566 1.00 81.88 90 GLN A N 1
ATOM 684 C CA . GLN A 1 90 ? 13.410 -3.197 0.739 1.00 81.88 90 GLN A CA 1
ATOM 685 C C . GLN A 1 90 ? 12.793 -4.189 1.723 1.00 81.88 90 GLN A C 1
ATOM 687 O O . GLN A 1 90 ? 11.589 -4.452 1.674 1.00 81.88 90 GLN A O 1
ATOM 692 N N . ASP A 1 91 ? 13.632 -4.730 2.601 1.00 85.62 91 ASP A N 1
ATOM 693 C CA . ASP A 1 91 ? 13.235 -5.729 3.591 1.00 85.62 91 ASP A CA 1
ATOM 694 C C . ASP A 1 91 ? 12.745 -5.089 4.905 1.00 85.62 91 ASP A C 1
ATOM 696 O O . ASP A 1 91 ? 11.881 -5.653 5.574 1.00 85.62 91 ASP A O 1
ATOM 700 N N . GLU A 1 92 ? 13.229 -3.897 5.257 1.00 90.56 92 GLU A N 1
ATOM 701 C CA . GLU A 1 92 ? 12.924 -3.235 6.532 1.00 90.56 92 GLU A CA 1
ATOM 702 C C . GLU A 1 92 ? 11.520 -2.607 6.587 1.00 90.56 92 GLU A C 1
ATOM 704 O O . GLU A 1 92 ? 10.883 -2.318 5.567 1.00 90.56 92 GLU A O 1
ATOM 709 N N . TYR A 1 93 ? 11.019 -2.383 7.807 1.00 93.00 93 TYR A N 1
ATOM 710 C CA . TYR A 1 93 ? 9.757 -1.680 8.010 1.00 93.00 93 TYR A CA 1
ATOM 711 C C . TYR A 1 93 ? 9.920 -0.180 7.742 1.00 93.00 93 TYR A C 1
ATOM 713 O O . TYR A 1 93 ? 10.642 0.514 8.455 1.00 93.00 93 TYR A O 1
ATOM 721 N N . LEU A 1 94 ? 9.189 0.335 6.751 1.00 90.94 94 LEU A N 1
ATOM 722 C CA . LEU A 1 94 ? 9.208 1.751 6.396 1.00 90.94 94 LEU A CA 1
ATOM 723 C C . LEU A 1 94 ? 7.938 2.470 6.869 1.00 90.94 94 LEU A C 1
ATOM 725 O O . LEU A 1 94 ? 6.831 1.994 6.597 1.00 90.94 94 LEU A O 1
ATOM 729 N N . PRO A 1 95 ? 8.068 3.660 7.484 1.00 91.56 95 PRO A N 1
ATOM 730 C CA . PRO A 1 95 ? 6.937 4.550 7.701 1.00 91.56 95 PRO A CA 1
ATOM 731 C C . PRO A 1 95 ? 6.283 4.955 6.377 1.00 91.56 95 PRO A C 1
ATOM 733 O O . PRO A 1 95 ? 6.958 5.141 5.359 1.00 91.56 95 PRO A O 1
ATOM 736 N N . LYS A 1 96 ? 4.970 5.189 6.391 1.00 92.19 96 LYS A N 1
ATOM 737 C CA . LYS A 1 96 ? 4.201 5.530 5.183 1.00 92.19 96 LYS A CA 1
ATOM 738 C C . LYS A 1 96 ? 4.709 6.764 4.441 1.00 92.19 96 LYS A C 1
ATOM 740 O O . LYS A 1 96 ? 4.581 6.836 3.224 1.00 92.19 96 LYS A O 1
ATOM 745 N N . GLU A 1 97 ? 5.293 7.731 5.146 1.00 91.38 97 GLU A N 1
ATOM 746 C CA . GLU A 1 97 ? 5.883 8.923 4.535 1.00 91.38 97 GLU A CA 1
ATOM 747 C C . GLU A 1 97 ? 7.133 8.623 3.681 1.00 91.38 97 GLU A C 1
ATOM 749 O O . GLU A 1 97 ? 7.475 9.448 2.835 1.00 91.38 97 GLU A O 1
ATOM 754 N N . GLN A 1 98 ? 7.776 7.461 3.861 1.00 90.38 98 GLN A N 1
ATOM 755 C CA . GLN A 1 98 ? 8.980 7.017 3.139 1.00 90.38 98 GLN A CA 1
ATOM 756 C C . GLN A 1 98 ? 8.691 5.931 2.086 1.00 90.38 98 GLN A C 1
ATOM 758 O O . GLN A 1 98 ? 9.545 5.623 1.260 1.00 90.38 98 GLN A O 1
ATOM 763 N N . LEU A 1 99 ? 7.480 5.362 2.070 1.00 91.25 99 LEU A N 1
ATOM 764 C CA . LEU A 1 99 ? 7.124 4.267 1.159 1.00 91.25 99 LEU A CA 1
ATOM 765 C C . LEU A 1 99 ? 7.031 4.673 -0.315 1.00 91.25 99 LEU A C 1
ATOM 767 O O . LEU A 1 99 ? 7.044 3.803 -1.185 1.00 91.25 99 LEU A O 1
ATOM 771 N N . TRP A 1 100 ? 6.905 5.966 -0.610 1.00 91.56 100 TRP A N 1
ATOM 772 C CA . TRP A 1 100 ? 6.486 6.439 -1.925 1.00 91.56 100 TRP A CA 1
ATOM 773 C C . TRP A 1 100 ? 7.363 5.960 -3.089 1.00 91.56 100 TRP A C 1
ATOM 775 O O . TRP A 1 100 ? 6.828 5.628 -4.147 1.00 91.56 100 TRP A O 1
ATOM 785 N N . ASP A 1 101 ? 8.683 5.894 -2.909 1.00 88.12 101 ASP A N 1
ATOM 786 C CA . ASP A 1 101 ? 9.615 5.446 -3.957 1.00 88.12 101 ASP A CA 1
ATOM 787 C C . ASP A 1 101 ? 9.622 3.932 -4.165 1.00 88.12 101 ASP A C 1
ATOM 789 O O . ASP A 1 101 ? 10.086 3.442 -5.192 1.00 88.12 101 ASP A O 1
ATOM 793 N N . GLN A 1 102 ? 9.018 3.193 -3.237 1.00 90.56 102 GLN A N 1
ATOM 794 C CA . GLN A 1 102 ? 8.913 1.742 -3.293 1.00 90.56 102 GLN A CA 1
ATOM 795 C C . GLN A 1 102 ? 7.569 1.253 -3.868 1.00 90.56 102 GLN A C 1
ATOM 797 O O . GLN A 1 102 ? 7.391 0.063 -4.145 1.00 90.56 102 GLN A O 1
ATOM 802 N N . LEU A 1 103 ? 6.597 2.151 -4.075 1.00 93.88 103 LEU A N 1
ATOM 803 C CA . LEU A 1 103 ? 5.249 1.776 -4.523 1.00 93.88 103 LEU A CA 1
ATOM 804 C C . LEU A 1 103 ? 5.221 1.211 -5.951 1.00 93.88 103 LEU A C 1
ATOM 806 O O . LEU A 1 103 ? 4.418 0.320 -6.232 1.00 93.88 103 LEU A O 1
ATOM 810 N N . ASP A 1 104 ? 6.107 1.668 -6.840 1.00 92.44 104 ASP A N 1
ATOM 811 C CA . ASP A 1 104 ? 6.197 1.134 -8.206 1.00 92.44 104 ASP A CA 1
ATOM 812 C C . ASP A 1 104 ? 6.733 -0.308 -8.221 1.00 92.44 104 ASP A C 1
ATOM 814 O O . ASP A 1 104 ? 6.213 -1.150 -8.954 1.00 92.44 104 ASP A O 1
ATOM 818 N N . PHE A 1 105 ? 7.706 -0.627 -7.358 1.00 92.38 105 PHE A N 1
ATOM 819 C CA . PHE A 1 105 ? 8.184 -2.000 -7.149 1.00 92.38 105 PHE A CA 1
ATOM 820 C C . PHE A 1 105 ? 7.062 -2.901 -6.638 1.00 92.38 105 PHE A C 1
ATOM 822 O O . PHE A 1 105 ? 6.845 -4.000 -7.151 1.00 92.38 105 PHE A O 1
ATOM 829 N N . PHE A 1 106 ? 6.303 -2.416 -5.653 1.00 95.81 106 PHE A N 1
ATOM 830 C CA . PHE A 1 106 ? 5.158 -3.142 -5.117 1.00 95.81 106 PHE A CA 1
ATOM 831 C C . PHE A 1 106 ? 4.103 -3.418 -6.197 1.00 95.81 106 PHE A C 1
ATOM 833 O O . PHE A 1 106 ? 3.606 -4.542 -6.304 1.00 95.81 106 PHE A O 1
ATOM 840 N N . ALA A 1 107 ? 3.775 -2.416 -7.020 1.00 96.00 107 ALA A N 1
ATOM 841 C CA . ALA A 1 107 ? 2.823 -2.557 -8.118 1.00 96.00 107 ALA A CA 1
ATOM 842 C C . ALA A 1 107 ? 3.302 -3.575 -9.167 1.00 96.00 107 ALA A C 1
ATOM 844 O O . ALA A 1 107 ? 2.527 -4.450 -9.563 1.00 96.00 107 ALA A O 1
ATOM 845 N N . ASP A 1 108 ? 4.575 -3.519 -9.567 1.00 94.62 108 ASP A N 1
ATOM 846 C CA . ASP A 1 108 ? 5.178 -4.457 -10.521 1.00 94.62 108 ASP A CA 1
ATOM 847 C C . ASP A 1 108 ? 5.176 -5.900 -9.984 1.00 94.62 108 ASP A C 1
ATOM 849 O O . ASP A 1 108 ? 4.747 -6.834 -10.676 1.00 94.62 108 ASP A O 1
ATOM 853 N N . ASN A 1 109 ? 5.572 -6.085 -8.723 1.00 95.00 109 ASN A N 1
ATOM 854 C CA . ASN A 1 109 ? 5.593 -7.389 -8.060 1.00 95.00 109 ASN A CA 1
ATOM 855 C C . ASN A 1 109 ? 4.182 -7.972 -7.900 1.00 95.00 109 ASN A C 1
ATOM 857 O O . ASN A 1 109 ? 3.959 -9.164 -8.140 1.00 95.00 109 ASN A O 1
ATOM 861 N N . LEU A 1 110 ? 3.198 -7.139 -7.556 1.00 96.19 110 LEU A N 1
ATOM 862 C CA . LEU A 1 110 ? 1.809 -7.569 -7.431 1.00 96.19 110 LEU A CA 1
ATOM 863 C C . LEU A 1 110 ? 1.183 -7.899 -8.797 1.00 96.19 110 LEU A C 1
ATOM 865 O O . LEU A 1 110 ? 0.477 -8.903 -8.930 1.00 96.19 110 LEU A O 1
ATOM 869 N N . ALA A 1 111 ? 1.485 -7.125 -9.843 1.00 93.31 111 ALA A N 1
ATOM 870 C CA . ALA A 1 111 ? 1.081 -7.456 -11.208 1.00 93.31 111 ALA A CA 1
ATOM 871 C C . ALA A 1 111 ? 1.672 -8.804 -11.662 1.00 93.31 111 ALA A C 1
ATOM 873 O O . ALA A 1 111 ? 0.955 -9.628 -12.242 1.00 93.31 111 ALA A O 1
ATOM 874 N N . SER A 1 112 ? 2.948 -9.066 -11.342 1.00 90.06 112 SER A N 1
ATOM 875 C CA . SER A 1 112 ? 3.593 -10.366 -11.573 1.00 90.06 112 SER A CA 1
ATOM 876 C C . SER A 1 112 ? 2.860 -11.493 -10.848 1.00 90.06 112 SER A C 1
ATOM 878 O O . SER A 1 112 ? 2.532 -12.506 -11.463 1.00 90.06 112 SER A O 1
ATOM 880 N N . HIS A 1 113 ? 2.518 -11.301 -9.572 1.00 91.94 113 HIS A N 1
ATOM 881 C CA . HIS A 1 113 ? 1.789 -12.298 -8.790 1.00 91.94 113 HIS A CA 1
ATOM 882 C C . HIS A 1 113 ? 0.439 -12.673 -9.423 1.00 91.94 113 HIS A C 1
ATOM 884 O O . HIS A 1 113 ? 0.107 -13.856 -9.564 1.00 91.94 113 HIS A O 1
ATOM 890 N N . PHE A 1 114 ? -0.357 -11.685 -9.844 1.00 90.81 114 PHE A N 1
ATOM 891 C CA . PHE A 1 114 ? -1.647 -11.956 -10.486 1.00 90.81 114 PHE A CA 1
ATOM 892 C C . PHE A 1 114 ? -1.502 -12.717 -11.807 1.00 90.81 114 PHE A C 1
ATOM 894 O O . PHE A 1 114 ? -2.330 -13.578 -12.122 1.00 90.81 114 PHE A O 1
ATOM 901 N N . ARG A 1 115 ? -0.432 -12.454 -12.562 1.00 82.81 115 ARG A N 1
ATOM 902 C CA . ARG A 1 115 ? -0.106 -13.232 -13.758 1.00 82.81 115 ARG A CA 1
ATOM 903 C C . ARG A 1 115 ? 0.255 -14.671 -13.412 1.00 82.81 115 ARG A C 1
ATOM 905 O O . ARG A 1 115 ? -0.296 -15.585 -14.022 1.00 82.81 115 ARG A O 1
ATOM 912 N N . ASP A 1 116 ? 1.165 -14.874 -12.466 1.00 83.44 116 ASP A N 1
ATOM 913 C CA . ASP A 1 116 ? 1.721 -16.196 -12.162 1.00 83.44 116 ASP A CA 1
ATOM 914 C C . ASP A 1 116 ? 0.652 -17.132 -11.575 1.00 83.44 116 ASP A C 1
ATOM 916 O O . ASP A 1 116 ? 0.649 -18.337 -11.831 1.00 83.44 116 ASP A O 1
ATOM 920 N N . THR A 1 117 ? -0.328 -16.569 -10.862 1.00 83.94 117 THR A N 1
ATOM 921 C CA . THR A 1 117 ? -1.508 -17.306 -10.384 1.00 83.94 117 THR A CA 1
ATOM 922 C C . THR A 1 117 ? -2.578 -17.545 -11.456 1.00 83.94 117 THR A C 1
ATOM 924 O O . THR A 1 117 ? -3.497 -18.337 -11.235 1.00 83.94 117 THR A O 1
ATOM 927 N N . GLY A 1 118 ? -2.486 -16.885 -12.615 1.00 81.50 118 GLY A N 1
ATOM 928 C CA . GLY A 1 118 ? -3.391 -17.068 -13.752 1.00 81.50 118 GLY A CA 1
ATOM 929 C C . GLY A 1 118 ? -4.829 -16.585 -13.525 1.00 81.50 118 GLY A C 1
ATOM 930 O O . GLY A 1 118 ? -5.711 -16.924 -14.316 1.00 81.50 118 GLY A O 1
ATOM 931 N N . ARG A 1 119 ? -5.092 -15.813 -12.460 1.00 85.44 119 ARG A N 1
ATOM 932 C CA . ARG A 1 119 ? -6.422 -15.277 -12.134 1.00 85.44 119 ARG A CA 1
ATOM 933 C C . ARG A 1 119 ? -6.314 -13.838 -11.638 1.00 85.44 119 ARG A C 1
ATOM 935 O O . ARG A 1 119 ? -5.776 -13.598 -10.564 1.00 85.44 119 ARG A O 1
ATOM 942 N N . LEU A 1 120 ? -6.904 -12.910 -12.391 1.00 91.62 120 LEU A N 1
ATOM 943 C CA . LEU A 1 120 ? -7.054 -11.516 -11.972 1.00 91.62 120 LEU A CA 1
ATOM 944 C C . LEU A 1 120 ? -8.204 -11.366 -10.960 1.00 91.62 120 LEU A C 1
ATOM 946 O O . LEU A 1 120 ? -9.167 -12.139 -11.035 1.00 91.62 120 LEU A O 1
ATOM 950 N N . PRO A 1 121 ? -8.124 -10.388 -10.042 1.00 94.94 121 PRO A N 1
ATOM 951 C CA . PRO A 1 121 ? -9.267 -9.987 -9.232 1.00 94.94 121 PRO A CA 1
ATOM 952 C C . PRO A 1 121 ? -10.387 -9.419 -10.101 1.00 94.94 121 PRO A C 1
ATOM 954 O O . PRO A 1 121 ? -10.135 -8.761 -11.110 1.00 94.94 121 PRO A O 1
ATOM 957 N N . ASP A 1 122 ? -11.629 -9.665 -9.684 1.00 95.06 122 ASP A N 1
ATOM 958 C CA . ASP A 1 122 ? -12.798 -9.039 -10.302 1.00 95.06 122 ASP A CA 1
ATOM 959 C C . ASP A 1 122 ? -12.853 -7.550 -9.929 1.00 95.06 122 ASP A C 1
ATOM 961 O O . ASP A 1 122 ? -13.335 -6.732 -10.710 1.00 95.06 122 ASP A O 1
ATOM 965 N N . VAL A 1 123 ? -12.340 -7.202 -8.739 1.00 96.88 123 VAL A N 1
ATOM 966 C CA . VAL A 1 123 ? -12.260 -5.834 -8.212 1.00 96.88 123 VAL A CA 1
ATOM 967 C C . VAL A 1 123 ? -11.014 -5.653 -7.353 1.00 96.88 123 VAL A C 1
ATOM 969 O O . VAL A 1 123 ? -10.685 -6.507 -6.525 1.00 96.88 123 VAL A O 1
ATOM 972 N N . ILE A 1 124 ? -10.369 -4.500 -7.517 1.00 98.50 124 ILE A N 1
ATOM 973 C CA . ILE A 1 124 ? -9.333 -3.995 -6.622 1.00 98.50 124 ILE A CA 1
ATOM 974 C C . ILE A 1 124 ? -9.956 -2.940 -5.701 1.00 98.50 124 ILE A C 1
ATOM 976 O O . ILE A 1 124 ? -10.570 -1.994 -6.184 1.00 98.50 124 ILE A O 1
ATOM 980 N N . HIS A 1 125 ? -9.789 -3.068 -4.385 1.00 98.75 125 HIS A N 1
ATOM 981 C CA . HIS A 1 125 ? -10.201 -2.060 -3.405 1.00 98.75 125 HIS A CA 1
ATOM 982 C C . HIS A 1 125 ? -8.985 -1.555 -2.636 1.00 98.75 125 HIS A C 1
ATOM 984 O O . HIS A 1 125 ? -8.372 -2.293 -1.873 1.00 98.75 125 HIS A O 1
ATOM 990 N N . SER A 1 126 ? -8.623 -0.298 -2.860 1.00 98.81 126 SER A N 1
ATOM 991 C CA . SER A 1 126 ? -7.488 0.356 -2.209 1.00 98.81 126 SER A CA 1
ATOM 992 C C . SER A 1 126 ? -7.901 1.126 -0.954 1.00 98.81 126 SER A C 1
ATOM 994 O O . SER A 1 126 ? -8.962 1.755 -0.926 1.00 98.81 126 SER A O 1
ATOM 996 N N . HIS A 1 127 ? -7.042 1.103 0.063 1.00 98.56 127 HIS A N 1
ATOM 997 C CA . HIS A 1 127 ? -7.232 1.799 1.332 1.00 98.56 127 HIS A CA 1
ATOM 998 C C . HIS A 1 127 ? -6.055 2.733 1.626 1.00 98.56 127 HIS A C 1
ATOM 1000 O O . HIS A 1 127 ? -4.942 2.245 1.798 1.00 98.56 127 HIS A O 1
ATOM 1006 N N . TYR A 1 128 ? -6.327 4.039 1.761 1.00 97.94 128 TYR A N 1
ATOM 1007 C CA . TYR A 1 128 ? -5.334 5.121 1.906 1.00 97.94 128 TYR A CA 1
ATOM 1008 C C . TYR A 1 128 ? -4.551 5.451 0.625 1.00 97.94 128 TYR A C 1
ATOM 1010 O O . TYR A 1 128 ? -4.669 4.773 -0.395 1.00 97.94 128 TYR A O 1
ATOM 1018 N N . ALA A 1 129 ? -3.806 6.559 0.657 1.00 97.81 129 ALA A N 1
ATOM 1019 C CA . ALA A 1 129 ? -3.178 7.181 -0.508 1.00 97.81 129 ALA A CA 1
ATOM 1020 C C . ALA A 1 129 ? -2.111 6.303 -1.191 1.00 97.81 129 ALA A C 1
ATOM 1022 O O . ALA A 1 129 ? -2.054 6.254 -2.417 1.00 97.81 129 ALA A O 1
ATOM 1023 N N . ASP A 1 130 ? -1.310 5.569 -0.417 1.00 97.44 130 ASP A N 1
ATOM 1024 C CA . ASP A 1 130 ? -0.276 4.652 -0.918 1.00 97.44 130 ASP A CA 1
ATOM 1025 C C . ASP A 1 130 ? -0.884 3.495 -1.730 1.00 97.44 130 ASP A C 1
ATOM 1027 O O . ASP A 1 130 ? -0.521 3.251 -2.884 1.00 97.44 130 ASP A O 1
ATOM 1031 N N . ALA A 1 131 ? -1.888 2.824 -1.165 1.00 98.31 131 ALA A N 1
ATOM 1032 C CA . ALA A 1 131 ? -2.641 1.785 -1.845 1.00 98.31 131 ALA A CA 1
ATOM 1033 C C . ALA A 1 131 ? -3.489 2.357 -2.986 1.00 98.31 131 ALA A C 1
ATOM 1035 O O . ALA A 1 131 ? -3.751 1.641 -3.950 1.00 98.31 131 ALA A O 1
ATOM 1036 N N . GLY A 1 132 ? -3.930 3.615 -2.889 1.00 98.25 132 GLY A N 1
ATOM 1037 C CA . GLY A 1 132 ? -4.626 4.341 -3.953 1.00 98.25 132 GLY A CA 1
ATOM 1038 C C . GLY A 1 132 ? -3.752 4.506 -5.194 1.00 98.25 132 GLY A C 1
ATOM 1039 O O . GLY A 1 132 ? -4.174 4.141 -6.295 1.00 98.25 132 GLY A O 1
ATOM 1040 N N . GLN A 1 133 ? -2.499 4.937 -5.017 1.00 97.12 133 GLN A N 1
ATOM 1041 C CA . GLN A 1 133 ? -1.522 5.048 -6.103 1.00 97.12 133 GLN A CA 1
ATOM 1042 C C . GLN A 1 133 ? -1.262 3.689 -6.767 1.00 97.12 133 GLN A C 1
ATOM 1044 O O . GLN A 1 133 ? -1.393 3.555 -7.986 1.00 97.12 133 GLN A O 1
ATOM 1049 N N . VAL A 1 134 ? -0.964 2.656 -5.970 1.00 98.19 134 VAL A N 1
ATOM 1050 C CA . VAL A 1 134 ? -0.745 1.290 -6.481 1.00 98.19 134 VAL A CA 1
ATOM 1051 C C . VAL A 1 134 ? -2.004 0.736 -7.151 1.00 98.19 134 VAL A C 1
ATOM 1053 O O . VAL A 1 134 ? -1.935 0.151 -8.232 1.00 98.19 134 VAL A O 1
ATOM 1056 N N . GLY A 1 135 ? -3.172 0.940 -6.544 1.00 98.19 135 GLY A N 1
ATOM 1057 C CA . GLY A 1 135 ? -4.462 0.524 -7.083 1.00 98.19 135 GLY A CA 1
ATOM 1058 C C . GLY A 1 135 ? -4.758 1.181 -8.429 1.00 98.19 135 GLY A C 1
ATOM 1059 O O . GLY A 1 135 ? -5.209 0.500 -9.347 1.00 98.19 135 GLY A O 1
ATOM 1060 N N . SER A 1 136 ? -4.432 2.466 -8.582 1.00 96.75 136 SER A N 1
ATOM 1061 C CA . SER A 1 136 ? -4.592 3.218 -9.832 1.00 96.75 136 SER A CA 1
ATOM 1062 C C . SER A 1 136 ? -3.664 2.711 -10.931 1.00 96.75 136 SER A C 1
ATOM 1064 O O . SER A 1 136 ? -4.097 2.509 -12.072 1.00 96.75 136 SER A O 1
ATOM 1066 N N . HIS A 1 137 ? -2.409 2.420 -10.577 1.00 95.38 137 HIS A N 1
ATOM 1067 C CA . HIS A 1 137 ? -1.437 1.802 -11.476 1.00 95.38 137 HIS A CA 1
ATOM 1068 C C . HIS A 1 137 ? -1.925 0.427 -11.954 1.00 95.38 137 HIS A C 1
ATOM 1070 O O . HIS A 1 137 ? -1.992 0.168 -13.156 1.00 95.38 137 HIS A O 1
ATOM 1076 N N . LEU A 1 138 ? -2.334 -0.451 -11.034 1.00 95.81 138 LEU A N 1
ATOM 1077 C CA . LEU A 1 138 ? -2.807 -1.800 -11.354 1.00 95.81 138 LEU A CA 1
ATOM 1078 C C . LEU A 1 138 ? -4.116 -1.793 -12.142 1.00 95.81 138 LEU A C 1
ATOM 1080 O O . LEU A 1 138 ? -4.249 -2.548 -13.103 1.00 95.81 138 LEU A O 1
ATOM 1084 N N . ALA A 1 139 ? -5.073 -0.937 -11.784 1.00 94.62 139 ALA A N 1
ATOM 1085 C CA . ALA A 1 139 ? -6.324 -0.786 -12.521 1.00 94.62 139 ALA A CA 1
ATOM 1086 C C . ALA A 1 139 ? -6.065 -0.324 -13.960 1.00 94.62 139 ALA A C 1
ATOM 1088 O O . ALA A 1 139 ? -6.632 -0.870 -14.912 1.00 94.62 139 ALA A O 1
ATOM 1089 N N . SER A 1 140 ? -5.140 0.622 -14.136 1.00 92.81 140 SER A N 1
ATOM 1090 C CA . SER A 1 140 ? -4.722 1.104 -15.450 1.00 92.81 140 SER A CA 1
ATOM 1091 C C . SER A 1 140 ? -3.975 0.044 -16.249 1.00 92.81 140 SER A C 1
ATOM 1093 O O . SER A 1 140 ? -4.262 -0.138 -17.432 1.00 92.81 140 SER A O 1
ATOM 1095 N N . LEU A 1 141 ? -3.074 -0.709 -15.615 1.00 91.94 141 LEU A N 1
ATOM 1096 C CA . LEU A 1 141 ? -2.284 -1.742 -16.273 1.00 91.94 141 LEU A CA 1
ATOM 1097 C C . LEU A 1 141 ? -3.119 -2.971 -16.621 1.00 91.94 141 LEU A C 1
ATOM 1099 O O . LEU A 1 141 ? -2.974 -3.493 -17.723 1.00 91.94 141 LEU A O 1
ATOM 1103 N N . LEU A 1 142 ? -3.977 -3.454 -15.718 1.00 90.56 142 LEU A N 1
ATOM 1104 C CA . LEU A 1 142 ? -4.706 -4.727 -15.821 1.00 90.56 142 LEU A CA 1
ATOM 1105 C C . LEU A 1 142 ? -6.120 -4.569 -16.394 1.00 90.56 142 LEU A C 1
ATOM 1107 O O . LEU A 1 142 ? -6.657 -5.519 -16.963 1.00 90.56 142 LEU A O 1
ATOM 1111 N N . GLY A 1 143 ? -6.697 -3.368 -16.323 1.00 90.50 143 GLY A N 1
ATOM 1112 C CA . GLY A 1 143 ? -8.081 -3.112 -16.727 1.00 90.50 143 GLY A CA 1
ATOM 1113 C C . GLY A 1 143 ? -9.111 -3.635 -15.722 1.00 90.50 143 GLY A C 1
ATOM 1114 O O . GLY A 1 143 ? -10.253 -3.869 -16.105 1.00 90.50 143 GLY A O 1
ATOM 1115 N N . VAL A 1 144 ? -8.701 -3.841 -14.467 1.00 92.94 144 VAL A N 1
ATOM 1116 C CA . VAL A 1 144 ? -9.573 -4.236 -13.351 1.00 92.94 144 VAL A CA 1
ATOM 1117 C C . VAL A 1 144 ? -10.204 -2.973 -12.743 1.00 92.94 144 VAL A C 1
ATOM 1119 O O . VAL A 1 144 ? -9.495 -1.974 -12.605 1.00 92.94 144 VAL A O 1
ATOM 1122 N N . PRO A 1 145 ? -11.500 -2.977 -12.380 1.00 95.44 145 PRO A N 1
ATOM 1123 C CA . PRO A 1 145 ? -12.138 -1.838 -11.721 1.00 95.44 145 PRO A CA 1
ATOM 1124 C C . PRO A 1 145 ? -11.524 -1.545 -10.344 1.00 95.44 145 PRO A C 1
ATOM 1126 O O . PRO A 1 145 ? -11.249 -2.464 -9.564 1.00 95.44 145 PRO A O 1
ATOM 1129 N N . LEU A 1 146 ? -11.366 -0.254 -10.042 1.00 97.69 146 LEU A N 1
ATOM 1130 C CA . LEU A 1 146 ? -10.842 0.248 -8.772 1.00 97.69 146 LEU A CA 1
ATOM 1131 C C . LEU A 1 146 ? -11.970 0.800 -7.894 1.00 97.69 146 LEU A C 1
ATOM 1133 O O . LEU A 1 146 ? -12.743 1.656 -8.319 1.00 97.69 146 LEU A O 1
ATOM 1137 N N . ILE A 1 147 ? -12.013 0.344 -6.649 1.00 98.56 147 ILE A N 1
ATOM 1138 C CA . ILE A 1 147 ? -12.770 0.932 -5.545 1.00 98.56 147 ILE A CA 1
ATOM 1139 C C . ILE A 1 147 ? -11.760 1.556 -4.582 1.00 98.56 147 ILE A C 1
ATOM 1141 O O . ILE A 1 147 ? -10.669 1.014 -4.386 1.00 98.56 147 ILE A O 1
ATOM 1145 N N . HIS A 1 148 ? -12.098 2.687 -3.975 1.00 98.69 148 HIS A N 1
ATOM 1146 C CA . HIS A 1 148 ? -11.190 3.379 -3.064 1.00 98.69 148 HIS A CA 1
ATOM 1147 C C . HIS A 1 148 ? -11.863 3.766 -1.747 1.00 98.69 148 HIS A C 1
ATOM 1149 O O . HIS A 1 148 ? -13.029 4.147 -1.731 1.00 98.69 148 HIS A O 1
ATOM 1155 N N . THR A 1 149 ? -11.118 3.699 -0.646 1.00 98.44 149 THR A N 1
ATOM 1156 C CA . THR A 1 149 ? -11.482 4.287 0.649 1.00 98.44 149 THR A CA 1
ATOM 1157 C C . THR A 1 149 ? -10.293 5.079 1.175 1.00 98.44 149 THR A C 1
ATOM 1159 O O . THR A 1 149 ? -9.234 4.502 1.427 1.00 98.44 149 THR A O 1
ATOM 1162 N N . GLY A 1 150 ? -10.465 6.387 1.368 1.00 96.06 150 GLY A N 1
ATOM 1163 C CA . GLY A 1 150 ? -9.362 7.275 1.739 1.00 96.06 150 GLY A CA 1
ATOM 1164 C C . GLY A 1 150 ? -8.857 7.091 3.171 1.00 96.06 150 GLY A C 1
ATOM 1165 O O . GLY A 1 150 ? -7.650 7.140 3.388 1.00 96.06 150 GLY A O 1
ATOM 1166 N N . HIS A 1 151 ? -9.748 6.856 4.147 1.00 93.25 151 HIS A N 1
ATOM 1167 C CA . HIS A 1 151 ? -9.493 6.845 5.610 1.00 93.25 151 HIS A CA 1
ATOM 1168 C C . HIS A 1 151 ? -8.991 8.175 6.196 1.00 93.25 151 HIS A C 1
ATOM 1170 O O . HIS A 1 151 ? -9.429 8.605 7.260 1.00 93.25 151 HIS A O 1
ATOM 1176 N N . SER A 1 152 ? -8.051 8.828 5.522 1.00 92.06 152 SER A N 1
ATOM 1177 C CA . SER A 1 152 ? -7.488 10.128 5.851 1.00 92.06 152 SER A CA 1
ATOM 1178 C C . SER A 1 152 ? -7.044 10.807 4.562 1.00 92.06 152 SER A C 1
ATOM 1180 O O . SER A 1 152 ? -6.354 10.197 3.750 1.00 92.06 152 SER A O 1
ATOM 1182 N N . LEU A 1 153 ? -7.376 12.089 4.412 1.00 95.88 153 LEU A N 1
ATOM 1183 C CA . LEU A 1 153 ? -7.113 12.852 3.193 1.00 95.88 153 LEU A CA 1
ATOM 1184 C C . LEU A 1 153 ? -5.991 13.882 3.379 1.00 95.88 153 LEU A C 1
ATOM 1186 O O . LEU A 1 153 ? -5.964 14.625 4.368 1.00 95.88 153 LEU A O 1
ATOM 1190 N N . GLY A 1 154 ? -5.072 13.941 2.415 1.00 96.31 154 GLY A N 1
ATOM 1191 C CA . GLY A 1 154 ? -3.928 14.847 2.381 1.00 96.31 154 GLY A CA 1
ATOM 1192 C C . GLY A 1 154 ? -4.310 16.324 2.476 1.00 96.31 154 GLY A C 1
ATOM 1193 O O . GLY A 1 154 ? -3.758 17.032 3.318 1.00 96.31 154 GLY A O 1
ATOM 1194 N N . ARG A 1 155 ? -5.307 16.807 1.715 1.00 96.25 155 ARG A N 1
ATOM 1195 C CA . ARG A 1 155 ? -5.731 18.227 1.761 1.00 96.25 155 ARG A CA 1
ATOM 1196 C C . ARG A 1 155 ? -6.267 18.629 3.138 1.00 96.25 155 ARG A C 1
ATOM 1198 O O . ARG A 1 155 ? -5.929 19.706 3.638 1.00 96.25 155 ARG A O 1
ATOM 1205 N N . VAL A 1 156 ? -7.038 17.749 3.780 1.00 94.25 156 VAL A N 1
ATOM 1206 C CA . VAL A 1 156 ? -7.548 17.953 5.147 1.00 94.25 156 VAL A CA 1
ATOM 1207 C C . VAL A 1 156 ? -6.397 17.953 6.152 1.00 94.25 156 VAL A C 1
ATOM 1209 O O . VAL A 1 156 ? -6.304 18.858 6.984 1.00 94.25 156 VAL A O 1
ATOM 1212 N N . LYS A 1 157 ? -5.478 16.979 6.057 1.00 92.19 157 LYS A N 1
ATOM 1213 C CA . LYS A 1 157 ? -4.290 16.901 6.923 1.00 92.19 157 LYS A CA 1
ATOM 1214 C C . LYS A 1 157 ? -3.416 18.151 6.772 1.00 92.19 157 LYS A C 1
ATOM 1216 O O . LYS A 1 157 ? -3.038 18.735 7.782 1.00 92.19 157 LYS A O 1
ATOM 1221 N N . ARG A 1 158 ? -3.167 18.617 5.544 1.00 95.12 158 ARG A N 1
ATOM 1222 C CA . ARG A 1 158 ? -2.399 19.839 5.253 1.00 95.12 158 ARG A CA 1
ATOM 1223 C C . ARG A 1 158 ? -3.026 21.075 5.891 1.00 95.12 158 ARG A C 1
ATOM 1225 O O . ARG A 1 158 ? -2.327 21.808 6.580 1.00 95.12 158 ARG A O 1
ATOM 1232 N N . ARG A 1 159 ? -4.339 21.290 5.720 1.00 94.44 159 ARG A N 1
ATOM 1233 C CA . ARG A 1 159 ? -5.052 22.415 6.360 1.00 94.44 159 ARG A CA 1
ATOM 1234 C C . ARG A 1 159 ? -4.907 22.388 7.882 1.00 94.44 159 ARG A C 1
ATOM 1236 O O . ARG A 1 159 ? -4.644 23.424 8.481 1.00 94.44 159 ARG A O 1
ATOM 1243 N N . ARG A 1 160 ? -5.028 21.205 8.496 1.00 88.56 160 ARG A N 1
ATOM 1244 C CA . ARG A 1 160 ? -4.863 21.031 9.948 1.00 88.56 160 ARG A CA 1
ATOM 1245 C C . ARG A 1 160 ? -3.437 21.331 10.416 1.00 88.56 160 ARG A C 1
ATOM 1247 O O . ARG A 1 160 ? -3.279 22.021 11.414 1.00 88.56 160 ARG A O 1
ATOM 1254 N N . LEU A 1 161 ? -2.420 20.857 9.696 1.00 89.75 161 LEU A N 1
ATOM 1255 C CA . LEU A 1 161 ? -1.013 21.096 10.041 1.00 89.75 161 LEU A CA 1
ATOM 1256 C C . LEU A 1 161 ? -0.620 22.578 9.911 1.00 89.75 161 LEU A C 1
ATOM 1258 O O . LEU A 1 161 ? 0.078 23.106 10.774 1.00 89.75 161 LEU A O 1
ATOM 1262 N N . LEU A 1 162 ? -1.125 23.264 8.880 1.00 93.00 162 LEU A N 1
ATOM 1263 C CA . LEU A 1 162 ? -0.960 24.715 8.738 1.00 93.00 162 LEU A CA 1
ATOM 1264 C C . LEU A 1 162 ? -1.625 25.463 9.902 1.00 93.00 162 LEU A C 1
ATOM 1266 O O . LEU A 1 162 ? -1.032 26.367 10.482 1.00 93.00 162 LEU A O 1
ATOM 1270 N N . ALA A 1 163 ? -2.841 25.058 10.287 1.00 90.38 163 ALA A N 1
ATOM 1271 C CA . ALA A 1 163 ? -3.553 25.656 11.415 1.00 90.38 163 ALA A CA 1
ATOM 1272 C C . ALA A 1 163 ? -2.860 25.406 12.768 1.00 90.38 163 ALA A C 1
ATOM 1274 O O . ALA A 1 163 ? -2.972 26.239 13.662 1.00 90.38 163 ALA A O 1
ATOM 1275 N N . SER A 1 164 ? -2.113 24.304 12.918 1.00 84.56 164 SER A N 1
ATOM 1276 C CA . SER A 1 164 ? -1.274 24.052 14.099 1.00 84.56 164 SER A CA 1
ATOM 1277 C C . SER A 1 164 ? 0.061 24.808 14.094 1.00 84.56 164 SER A C 1
ATOM 1279 O O . SER A 1 164 ? 0.852 24.632 15.014 1.00 84.56 164 SER A O 1
ATOM 1281 N N . GLY A 1 165 ? 0.322 25.639 13.079 1.00 91.75 165 GLY A N 1
ATOM 1282 C CA . GLY A 1 165 ? 1.487 26.523 13.016 1.00 91.75 165 GLY A CA 1
ATOM 1283 C C . GLY A 1 165 ? 2.691 25.989 12.236 1.00 91.75 165 GLY A C 1
ATOM 1284 O O . GLY A 1 165 ? 3.713 26.668 12.221 1.00 91.75 165 GLY A O 1
ATOM 1285 N N . LEU A 1 166 ? 2.593 24.825 11.579 1.00 91.94 166 LEU A N 1
ATOM 1286 C CA . LEU A 1 166 ? 3.662 24.347 10.692 1.00 91.94 166 LEU A CA 1
ATOM 1287 C C . LEU A 1 166 ? 3.654 25.137 9.380 1.00 91.94 166 LEU A C 1
ATOM 1289 O O . LEU A 1 166 ? 2.596 25.478 8.848 1.00 91.94 166 LEU A O 1
ATOM 1293 N N . THR A 1 167 ? 4.837 25.379 8.826 1.00 95.75 167 THR A N 1
ATOM 1294 C CA . THR A 1 167 ? 5.006 25.999 7.508 1.00 95.75 167 THR A CA 1
ATOM 1295 C C . THR A 1 167 ? 4.775 24.996 6.374 1.00 95.75 167 THR A C 1
ATOM 1297 O O . THR A 1 167 ? 4.831 23.781 6.565 1.00 95.75 167 THR A O 1
ATOM 1300 N N . ALA A 1 168 ? 4.513 25.498 5.163 1.00 93.75 168 ALA A N 1
ATOM 1301 C CA . ALA A 1 168 ? 4.336 24.647 3.985 1.00 93.75 168 ALA A CA 1
ATOM 1302 C C . ALA A 1 168 ? 5.581 23.787 3.692 1.00 93.75 168 ALA A C 1
ATOM 1304 O O . ALA A 1 168 ? 5.435 22.600 3.409 1.00 93.75 168 ALA A O 1
ATOM 1305 N N . ASP A 1 169 ? 6.780 24.354 3.847 1.00 94.81 169 ASP A N 1
ATOM 1306 C CA . ASP A 1 169 ? 8.049 23.664 3.581 1.00 94.81 169 ASP A CA 1
ATOM 1307 C C . ASP A 1 169 ? 8.317 22.536 4.590 1.00 94.81 169 ASP A C 1
ATOM 1309 O O . ASP A 1 169 ? 8.743 21.444 4.210 1.00 94.81 169 ASP A O 1
ATOM 1313 N N . GLU A 1 170 ? 8.010 22.754 5.875 1.00 94.00 170 GLU A N 1
ATOM 1314 C CA . GLU A 1 170 ? 8.098 21.708 6.905 1.00 94.00 170 GLU A CA 1
ATOM 1315 C C . GLU A 1 170 ? 7.109 20.571 6.637 1.00 94.00 170 GLU A C 1
ATOM 1317 O O . GLU A 1 170 ? 7.434 19.396 6.828 1.00 94.00 170 GLU A O 1
ATOM 1322 N N . ILE A 1 171 ? 5.894 20.909 6.192 1.00 93.69 171 ILE A N 1
ATOM 1323 C CA . ILE A 1 171 ? 4.875 19.918 5.844 1.00 93.69 171 ILE A CA 1
ATOM 1324 C C . ILE A 1 171 ? 5.330 19.082 4.648 1.00 93.69 171 ILE A C 1
ATOM 1326 O O . ILE A 1 171 ? 5.167 17.862 4.676 1.00 93.69 171 ILE A O 1
ATOM 1330 N N . GLU A 1 172 ? 5.891 19.715 3.619 1.00 94.19 172 GLU A N 1
ATOM 1331 C CA . GLU A 1 172 ? 6.377 19.004 2.439 1.00 94.19 172 GLU A CA 1
ATOM 1332 C C . GLU A 1 172 ? 7.535 18.076 2.805 1.00 94.19 172 GLU A C 1
ATOM 1334 O O . GLU A 1 172 ? 7.435 16.870 2.598 1.00 94.19 172 GLU A O 1
ATOM 1339 N N . THR A 1 173 ? 8.562 18.609 3.471 1.00 91.75 173 THR A N 1
ATOM 1340 C CA . THR A 1 173 ? 9.767 17.856 3.855 1.00 91.75 173 THR A CA 1
ATOM 1341 C C . THR A 1 173 ? 9.443 16.648 4.737 1.00 91.75 173 THR A C 1
ATOM 1343 O O . THR A 1 173 ? 10.047 15.589 4.595 1.00 91.75 173 THR A O 1
ATOM 1346 N N . ARG A 1 174 ? 8.490 16.783 5.671 1.00 90.38 174 ARG A N 1
ATOM 1347 C CA . ARG A 1 174 ? 8.167 15.717 6.631 1.00 90.38 174 ARG A CA 1
ATOM 1348 C C . ARG A 1 174 ? 7.149 14.705 6.112 1.00 90.38 174 ARG A C 1
ATOM 1350 O O . ARG A 1 174 ? 7.185 13.555 6.540 1.00 90.38 174 ARG A O 1
ATOM 1357 N N . PHE A 1 175 ? 6.194 15.128 5.283 1.00 91.50 175 PHE A N 1
ATOM 1358 C CA . PHE A 1 175 ? 5.032 14.303 4.933 1.00 91.50 175 PHE A CA 1
ATOM 1359 C C . PHE A 1 175 ? 4.876 14.020 3.439 1.00 91.50 175 PHE A C 1
ATOM 1361 O O . PHE A 1 175 ? 3.935 13.302 3.091 1.00 91.50 175 PHE A O 1
ATOM 1368 N N . ASN A 1 176 ? 5.736 14.572 2.574 1.00 93.56 176 ASN A N 1
ATOM 1369 C CA . ASN A 1 176 ? 5.624 14.462 1.115 1.00 93.56 176 ASN A CA 1
ATOM 1370 C C . ASN A 1 176 ? 4.203 14.815 0.641 1.00 93.56 176 ASN A C 1
ATOM 1372 O O . ASN A 1 176 ? 3.532 14.055 -0.065 1.00 93.56 176 ASN A O 1
ATOM 1376 N N . MET A 1 177 ? 3.679 15.929 1.160 1.00 94.62 177 MET A N 1
ATOM 1377 C CA . MET A 1 177 ? 2.251 16.234 1.108 1.00 94.62 177 MET A CA 1
ATOM 1378 C C . MET A 1 177 ? 1.767 16.496 -0.316 1.00 94.62 177 MET A C 1
ATOM 1380 O O . MET A 1 177 ? 0.647 16.110 -0.651 1.00 94.62 177 MET A O 1
ATOM 1384 N N . SER A 1 178 ? 2.589 17.123 -1.155 1.00 92.38 178 SER A N 1
ATOM 1385 C CA . SER A 1 178 ? 2.245 17.374 -2.554 1.00 92.38 178 SER A CA 1
ATOM 1386 C C . SER A 1 178 ? 2.134 16.060 -3.326 1.00 92.38 178 SER A C 1
ATOM 1388 O O . SER A 1 178 ? 1.097 15.810 -3.940 1.00 92.38 178 SER A O 1
ATOM 1390 N N . ARG A 1 179 ? 3.117 15.161 -3.168 1.00 92.25 179 ARG A N 1
ATOM 1391 C CA . ARG A 1 179 ? 3.090 13.810 -3.758 1.00 92.25 179 ARG A CA 1
ATOM 1392 C C . ARG A 1 179 ? 1.875 13.007 -3.297 1.00 92.25 179 ARG A C 1
ATOM 1394 O O . ARG A 1 179 ? 1.202 12.374 -4.107 1.00 92.25 179 ARG A O 1
ATOM 1401 N N . ARG A 1 180 ? 1.544 13.077 -2.003 1.00 96.31 180 ARG A N 1
ATOM 1402 C CA . ARG A 1 180 ? 0.348 12.429 -1.453 1.00 96.31 180 ARG A CA 1
ATOM 1403 C C . ARG A 1 180 ? -0.940 12.947 -2.087 1.00 96.31 180 ARG A C 1
ATOM 1405 O O . ARG A 1 180 ? -1.791 12.145 -2.458 1.00 96.31 180 ARG A O 1
ATOM 1412 N N . ILE A 1 181 ? -1.108 14.267 -2.160 1.00 95.81 181 ILE A N 1
ATOM 1413 C CA . ILE A 1 181 ? -2.326 14.875 -2.708 1.00 95.81 181 ILE A CA 1
ATOM 1414 C C . ILE A 1 181 ? -2.463 14.525 -4.191 1.00 95.81 181 ILE A C 1
ATOM 1416 O O . ILE A 1 181 ? -3.560 14.191 -4.624 1.00 95.81 181 ILE A O 1
ATOM 1420 N N . GLU A 1 182 ? -1.369 14.536 -4.953 1.00 92.44 182 GLU A N 1
ATOM 1421 C CA . GLU A 1 182 ? -1.383 14.123 -6.358 1.00 92.44 182 GLU A CA 1
ATOM 1422 C C . GLU A 1 182 ? -1.793 12.649 -6.522 1.00 92.44 182 GLU A C 1
ATOM 1424 O O . GLU A 1 182 ? -2.637 12.330 -7.361 1.00 92.44 182 GLU A O 1
ATOM 1429 N N . ALA A 1 183 ? -1.267 11.752 -5.682 1.00 95.56 183 ALA A N 1
ATOM 1430 C CA . ALA A 1 183 ? -1.670 10.347 -5.667 1.00 95.56 183 ALA A CA 1
ATOM 1431 C C . ALA A 1 183 ? -3.168 10.169 -5.359 1.00 95.56 183 ALA A C 1
ATOM 1433 O O . ALA A 1 183 ? -3.842 9.348 -5.986 1.00 95.56 183 ALA A O 1
ATOM 1434 N N . GLU A 1 184 ? -3.707 10.946 -4.419 1.00 97.81 184 GLU A N 1
ATOM 1435 C CA . GLU A 1 184 ? -5.134 10.950 -4.083 1.00 97.81 184 GLU A CA 1
ATOM 1436 C C . GLU A 1 184 ? -5.987 11.481 -5.254 1.00 97.81 184 GLU A C 1
ATOM 1438 O O . GLU A 1 184 ? -6.978 10.847 -5.608 1.00 97.81 184 GLU A O 1
ATOM 1443 N N . GLU A 1 185 ? -5.580 12.567 -5.920 1.00 95.88 185 GLU A N 1
ATOM 1444 C CA . GLU A 1 185 ? -6.254 13.103 -7.118 1.00 95.88 185 GLU A CA 1
ATOM 1445 C C . GLU A 1 185 ? -6.281 12.085 -8.269 1.00 95.88 185 GLU A C 1
ATOM 1447 O O . GLU A 1 185 ? -7.331 11.833 -8.863 1.00 95.88 185 GLU A O 1
ATOM 1452 N N . LEU A 1 186 ? -5.146 11.434 -8.548 1.00 93.62 186 LEU A N 1
ATOM 1453 C CA . LEU A 1 186 ? -5.064 10.365 -9.545 1.00 93.62 186 LEU A CA 1
ATOM 1454 C C . LEU A 1 186 ? -5.977 9.186 -9.182 1.00 93.62 186 LEU A C 1
ATOM 1456 O O . LEU A 1 186 ? -6.618 8.590 -10.055 1.00 93.62 186 LEU A O 1
ATOM 1460 N N . THR A 1 187 ? -6.051 8.859 -7.892 1.00 97.38 187 THR A N 1
ATOM 1461 C CA . THR A 1 187 ? -6.914 7.790 -7.387 1.00 97.38 187 THR A CA 1
ATOM 1462 C C . THR A 1 187 ? -8.384 8.124 -7.586 1.00 97.38 187 THR A C 1
ATOM 1464 O O . THR A 1 187 ? -9.126 7.270 -8.068 1.00 97.38 187 THR A O 1
ATOM 1467 N N . LEU A 1 188 ? -8.803 9.362 -7.307 1.00 96.75 188 LEU A N 1
ATOM 1468 C CA . LEU A 1 188 ? -10.162 9.828 -7.592 1.00 96.75 188 LEU A CA 1
ATOM 1469 C C . LEU A 1 188 ? -10.477 9.775 -9.092 1.00 96.75 188 LEU A C 1
ATOM 1471 O O . LEU A 1 188 ? -11.567 9.351 -9.461 1.00 96.75 188 LEU A O 1
ATOM 1475 N N . ALA A 1 189 ? -9.515 10.117 -9.955 1.00 93.12 189 ALA A N 1
ATOM 1476 C CA . ALA A 1 189 ? -9.696 10.047 -11.407 1.00 93.12 189 ALA A CA 1
ATOM 1477 C C . ALA A 1 189 ? -9.779 8.610 -11.954 1.00 93.12 189 ALA A C 1
ATOM 1479 O O . ALA A 1 189 ? -10.313 8.381 -13.042 1.00 93.12 189 ALA A O 1
ATOM 1480 N N . THR A 1 190 ? -9.228 7.636 -11.224 1.00 94.44 190 THR A N 1
ATOM 1481 C CA . THR A 1 190 ? -9.170 6.228 -11.646 1.00 94.44 190 THR A CA 1
ATOM 1482 C C . THR A 1 190 ? -10.287 5.379 -11.040 1.00 94.44 190 THR A C 1
ATOM 1484 O O . THR A 1 190 ? -10.756 4.430 -11.677 1.00 94.44 190 THR A O 1
ATOM 1487 N N . ALA A 1 191 ? -10.691 5.679 -9.804 1.00 95.88 191 ALA A N 1
ATOM 1488 C CA . ALA A 1 191 ? -11.672 4.907 -9.060 1.00 95.88 191 ALA A CA 1
ATOM 1489 C C . ALA A 1 191 ? -13.048 4.959 -9.734 1.00 95.88 191 ALA A C 1
ATOM 1491 O O . ALA A 1 191 ? -13.538 6.010 -10.123 1.00 95.88 191 ALA A O 1
ATOM 1492 N N . GLU A 1 192 ? -13.713 3.810 -9.841 1.00 94.62 192 GLU A N 1
ATOM 1493 C CA . GLU A 1 192 ? -15.108 3.767 -10.286 1.00 94.62 192 GLU A CA 1
ATOM 1494 C C . GLU A 1 192 ? -16.073 4.121 -9.155 1.00 94.62 192 GLU A C 1
ATOM 1496 O O . GLU A 1 192 ? -17.197 4.570 -9.406 1.00 94.62 192 GLU A O 1
ATOM 1501 N N . ARG A 1 193 ? -15.662 3.880 -7.905 1.00 97.31 193 ARG A N 1
ATOM 1502 C CA . ARG A 1 193 ? -16.381 4.293 -6.698 1.00 97.31 193 ARG A CA 1
ATOM 1503 C C . ARG A 1 193 ? -15.426 4.620 -5.568 1.00 97.31 193 ARG A C 1
ATOM 1505 O O . ARG A 1 193 ? -14.438 3.916 -5.355 1.00 97.31 193 ARG A O 1
ATOM 1512 N N . VAL A 1 194 ? -15.830 5.603 -4.776 1.00 98.44 194 VAL A N 1
ATOM 1513 C CA . VAL A 1 194 ? -15.228 5.908 -3.480 1.00 98.44 194 VAL A CA 1
ATOM 1514 C C . VAL A 1 194 ? -16.206 5.494 -2.385 1.00 98.44 194 VAL A C 1
ATOM 1516 O O . VAL A 1 194 ? -17.385 5.845 -2.427 1.00 98.44 194 VAL A O 1
ATOM 1519 N N . ILE A 1 195 ? -15.732 4.711 -1.424 1.00 98.12 195 ILE A N 1
ATOM 1520 C CA . ILE A 1 195 ? -16.482 4.316 -0.236 1.00 98.12 195 ILE A CA 1
ATOM 1521 C C . ILE A 1 195 ? -16.012 5.178 0.931 1.00 98.12 195 ILE A C 1
ATOM 1523 O O . ILE A 1 195 ? -14.827 5.152 1.269 1.00 98.12 195 ILE A O 1
ATOM 1527 N N . THR A 1 196 ? -16.948 5.900 1.541 1.00 96.75 196 THR A N 1
ATOM 1528 C CA . THR A 1 196 ? -16.709 6.797 2.679 1.00 96.75 196 THR A CA 1
ATOM 1529 C C . THR A 1 196 ? -17.401 6.282 3.935 1.00 96.75 196 THR A C 1
ATOM 1531 O O . THR A 1 196 ? -18.333 5.472 3.864 1.00 96.75 196 THR A O 1
ATOM 1534 N N . SER A 1 197 ? -16.951 6.748 5.100 1.00 93.00 197 SER A N 1
ATOM 1535 C CA . SER A 1 197 ? -17.563 6.361 6.379 1.00 93.00 197 SER A CA 1
ATOM 1536 C C . SER A 1 197 ? -18.768 7.227 6.746 1.00 93.00 197 SER A C 1
ATOM 1538 O O . SER A 1 197 ? -19.668 6.744 7.432 1.00 93.00 197 SER A O 1
ATOM 1540 N N . THR A 1 198 ? -18.792 8.481 6.284 1.00 92.81 198 THR A N 1
ATOM 1541 C CA . THR A 1 198 ? -19.826 9.483 6.594 1.00 92.81 198 THR A CA 1
ATOM 1542 C C . THR A 1 198 ? -20.162 10.342 5.375 1.00 92.81 198 THR A C 1
ATOM 1544 O O . THR A 1 198 ? -19.399 10.376 4.400 1.00 92.81 198 THR A O 1
ATOM 1547 N N . HIS A 1 199 ? -21.297 11.049 5.424 1.00 92.69 199 HIS A N 1
ATOM 1548 C CA . HIS A 1 199 ? -21.648 12.052 4.405 1.00 92.69 199 HIS A CA 1
ATOM 1549 C C . HIS A 1 199 ? -20.729 13.273 4.472 1.00 92.69 199 HIS A C 1
ATOM 1551 O O . HIS A 1 199 ? -20.317 13.784 3.435 1.00 92.69 199 HIS A O 1
ATOM 1557 N N . GLN A 1 200 ? -20.318 13.676 5.674 1.00 90.75 200 GLN A N 1
ATOM 1558 C CA . GLN A 1 200 ? -19.391 14.791 5.867 1.00 90.75 200 GLN A CA 1
ATOM 1559 C C . GLN A 1 200 ? -18.041 14.562 5.166 1.00 90.75 200 GLN A C 1
ATOM 1561 O O . GLN A 1 200 ? -17.436 15.495 4.644 1.00 90.75 200 GLN A O 1
ATOM 1566 N N . GLU A 1 201 ? -17.554 13.314 5.112 1.00 93.44 201 GLU A N 1
ATOM 1567 C CA . GLU A 1 201 ? -16.348 12.988 4.343 1.00 93.44 201 GLU A CA 1
ATOM 1568 C C . GLU A 1 201 ? -16.526 13.367 2.862 1.00 93.44 201 GLU A C 1
ATOM 1570 O O . GLU A 1 201 ? -15.623 13.947 2.265 1.00 93.44 201 GLU A O 1
ATOM 1575 N N . ILE A 1 202 ? -17.703 13.110 2.285 1.00 95.62 202 ILE A N 1
ATOM 1576 C CA . ILE A 1 202 ? -18.033 13.471 0.899 1.00 95.62 202 ILE A CA 1
ATOM 1577 C C . ILE A 1 202 ? -18.131 14.995 0.762 1.00 95.62 202 ILE A C 1
ATOM 1579 O O . ILE A 1 202 ? -17.422 15.580 -0.051 1.00 95.62 202 ILE A O 1
ATOM 1583 N N . GLU A 1 203 ? -18.982 15.625 1.572 1.00 94.56 203 GLU A N 1
ATOM 1584 C CA . GLU A 1 203 ? -19.413 17.014 1.379 1.00 94.56 203 GLU A CA 1
ATOM 1585 C C . GLU A 1 203 ? -18.389 18.061 1.836 1.00 94.56 203 GLU A C 1
ATOM 1587 O O . GLU A 1 203 ? -18.391 19.169 1.312 1.00 94.56 203 GLU A O 1
ATOM 1592 N N . GLU A 1 204 ? -17.504 17.732 2.782 1.00 92.88 204 GLU A N 1
ATOM 1593 C CA . GLU A 1 204 ? -16.567 18.707 3.362 1.00 92.88 204 GLU A CA 1
ATOM 1594 C C . GLU A 1 204 ? -15.093 18.339 3.179 1.00 92.88 204 GLU A C 1
ATOM 1596 O O . GLU A 1 204 ? -14.226 19.217 3.202 1.00 92.88 204 GLU A O 1
ATOM 1601 N N . GLN A 1 205 ? -14.774 17.047 3.038 1.00 94.56 205 GLN A N 1
ATOM 1602 C CA . GLN A 1 205 ? -13.385 16.588 2.940 1.00 94.56 205 GLN A CA 1
ATOM 1603 C C . GLN A 1 205 ? -12.976 16.304 1.493 1.00 94.56 205 GLN A C 1
ATOM 1605 O O . GLN A 1 205 ? -11.957 16.834 1.044 1.00 94.56 205 GLN A O 1
ATOM 1610 N N . TYR A 1 206 ? -13.756 15.508 0.755 1.00 96.75 206 TYR A N 1
ATOM 1611 C CA . TYR A 1 206 ? -13.504 15.259 -0.667 1.00 96.75 206 TYR A CA 1
ATOM 1612 C C . TYR A 1 206 ? -13.851 16.458 -1.552 1.00 96.75 206 TYR A C 1
ATOM 1614 O O . TYR A 1 206 ? -13.176 16.638 -2.559 1.00 96.75 206 TYR A O 1
ATOM 1622 N N . ASP A 1 207 ? -14.798 17.316 -1.155 1.00 96.25 207 ASP A N 1
ATOM 1623 C CA . ASP A 1 207 ? -15.085 18.596 -1.836 1.00 96.25 207 ASP A CA 1
ATOM 1624 C C . ASP A 1 207 ? -13.843 19.498 -1.962 1.00 96.25 207 ASP A C 1
ATOM 1626 O O . ASP A 1 207 ? -13.737 20.345 -2.845 1.00 96.25 207 ASP A O 1
ATOM 1630 N N . LEU A 1 208 ? -12.832 19.277 -1.115 1.00 96.06 208 LEU A N 1
ATOM 1631 C CA . LEU A 1 208 ? -11.574 20.008 -1.199 1.00 96.06 208 LEU A CA 1
ATOM 1632 C C . LEU A 1 208 ? -10.709 19.604 -2.391 1.00 96.06 208 LEU A C 1
ATOM 1634 O O . LEU A 1 208 ? -9.739 20.316 -2.648 1.00 96.06 208 LEU A O 1
ATOM 1638 N N . TYR A 1 209 ? -10.970 18.466 -3.036 1.00 97.00 209 TYR A N 1
ATOM 1639 C CA . TYR A 1 209 ? -10.187 17.924 -4.149 1.00 97.00 209 TYR A CA 1
ATOM 1640 C C . TYR A 1 209 ? -10.700 18.442 -5.485 1.00 97.00 209 TYR A C 1
ATOM 1642 O O . TYR A 1 209 ? -11.880 18.733 -5.648 1.00 97.00 209 TYR A O 1
ATOM 1650 N N . ASP A 1 210 ? -9.799 18.552 -6.457 1.00 95.62 210 ASP A N 1
ATOM 1651 C CA . ASP A 1 210 ? -10.159 19.084 -7.768 1.00 95.62 210 ASP A CA 1
ATOM 1652 C C . ASP A 1 210 ? -10.959 18.062 -8.586 1.00 95.62 210 ASP A C 1
ATOM 1654 O O . ASP A 1 210 ? -11.865 18.449 -9.318 1.00 95.62 210 ASP A O 1
ATOM 1658 N N . HIS A 1 211 ? -10.684 16.761 -8.429 1.00 93.75 211 HIS A N 1
ATOM 1659 C CA . HIS A 1 211 ? -11.456 15.680 -9.056 1.00 93.75 211 HIS A CA 1
ATOM 1660 C C . HIS A 1 211 ? -12.639 15.196 -8.191 1.00 93.75 211 HIS A C 1
ATOM 1662 O O . HIS A 1 211 ? -12.861 13.994 -8.019 1.00 93.75 211 HIS A O 1
ATOM 1668 N N . TYR A 1 212 ? -13.394 16.121 -7.598 1.00 95.75 212 TYR A N 1
ATOM 1669 C CA . TYR A 1 212 ? -14.536 15.793 -6.743 1.00 95.75 212 TYR A CA 1
ATOM 1670 C C . TYR A 1 212 ? -15.769 15.361 -7.559 1.00 95.75 212 TYR A C 1
ATOM 1672 O O . TYR A 1 212 ? -16.358 16.157 -8.285 1.00 95.75 212 TYR A O 1
ATOM 1680 N N . GLN A 1 213 ? -16.176 14.092 -7.416 1.00 94.19 213 GLN A N 1
ATOM 1681 C CA . GLN A 1 213 ? -17.355 13.507 -8.078 1.00 94.19 213 GLN A CA 1
ATOM 1682 C C . GLN A 1 213 ? -18.296 12.829 -7.063 1.00 94.19 213 GLN A C 1
ATOM 1684 O O . GLN A 1 213 ? -18.241 11.603 -6.888 1.00 94.19 213 GLN A O 1
ATOM 1689 N N . PRO A 1 214 ? -19.163 13.584 -6.360 1.00 94.88 214 PRO A N 1
ATOM 1690 C CA . PRO A 1 214 ? -20.016 13.046 -5.295 1.00 94.88 214 PRO A CA 1
ATOM 1691 C C . PRO A 1 214 ? -20.938 11.911 -5.763 1.00 94.88 214 PRO A C 1
ATOM 1693 O O . PRO A 1 214 ? -21.228 10.975 -5.017 1.00 94.88 214 PRO A O 1
ATOM 1696 N N . GLU A 1 215 ? -21.359 11.906 -7.027 1.00 94.19 215 GLU A N 1
ATOM 1697 C CA . GLU A 1 215 ? -22.179 10.847 -7.613 1.00 94.19 215 GLU A CA 1
ATOM 1698 C C . GLU A 1 215 ? -21.465 9.490 -7.703 1.00 94.19 215 GLU A C 1
ATOM 1700 O O . GLU A 1 215 ? -22.143 8.456 -7.807 1.00 94.19 215 GLU A O 1
ATOM 1705 N N . GLN A 1 216 ? -20.133 9.463 -7.604 1.00 93.69 216 GLN A N 1
ATOM 1706 C CA . GLN A 1 216 ? -19.321 8.250 -7.503 1.00 93.69 216 GLN A CA 1
ATOM 1707 C C . GLN A 1 216 ? -19.021 7.834 -6.054 1.00 93.69 216 GLN A C 1
ATOM 1709 O O . GLN A 1 216 ? -18.512 6.732 -5.832 1.00 93.69 216 GLN A O 1
ATOM 1714 N N . MET A 1 217 ? -19.376 8.656 -5.064 1.00 97.56 217 MET A N 1
ATOM 1715 C CA . MET A 1 217 ? -19.081 8.410 -3.651 1.00 97.56 217 MET A CA 1
ATOM 1716 C C . MET A 1 217 ? -20.279 7.795 -2.928 1.00 97.56 217 MET A C 1
ATOM 1718 O O . MET A 1 217 ? -21.426 8.191 -3.139 1.00 97.56 217 MET A O 1
ATOM 1722 N N . ARG A 1 218 ? -20.057 6.779 -2.095 1.00 97.25 218 ARG A N 1
ATOM 1723 C CA . ARG A 1 218 ? -21.121 6.112 -1.333 1.00 97.25 218 ARG A CA 1
ATOM 1724 C C . ARG A 1 218 ? -20.700 5.921 0.113 1.00 97.25 218 ARG A C 1
ATOM 1726 O O . ARG A 1 218 ? -19.656 5.333 0.378 1.00 97.25 218 ARG A O 1
ATOM 1733 N N . VAL A 1 219 ? -21.574 6.330 1.026 1.00 95.88 219 VAL A N 1
ATOM 1734 C CA . VAL A 1 219 ? -21.406 6.059 2.452 1.00 95.88 219 VAL A CA 1
ATOM 1735 C C . VAL A 1 219 ? -21.675 4.578 2.713 1.00 95.88 219 VAL A C 1
ATOM 1737 O O . VAL A 1 219 ? -22.796 4.092 2.536 1.00 95.88 219 VAL A O 1
ATOM 1740 N N . VAL A 1 220 ? -20.640 3.849 3.126 1.00 96.38 220 VAL A N 1
ATOM 1741 C CA . VAL A 1 220 ? -20.753 2.488 3.664 1.00 96.38 220 VAL A CA 1
ATOM 1742 C C . VAL A 1 220 ? -19.989 2.480 4.985 1.00 96.38 220 VAL A C 1
ATOM 1744 O O . VAL A 1 220 ? -18.773 2.277 4.999 1.00 96.38 220 VAL A O 1
ATOM 1747 N N . PRO A 1 221 ? -20.680 2.751 6.102 1.00 93.62 221 PRO A N 1
ATOM 1748 C CA . PRO A 1 221 ? -20.009 3.001 7.365 1.00 93.62 221 PRO A CA 1
ATOM 1749 C C . PRO A 1 221 ? -19.337 1.724 7.895 1.00 93.62 221 PRO A C 1
ATOM 1751 O O . PRO A 1 221 ? -19.811 0.621 7.594 1.00 93.62 221 PRO A O 1
ATOM 1754 N N . PRO A 1 222 ? -18.238 1.832 8.663 1.00 92.75 222 PRO A N 1
ATOM 1755 C CA . PRO A 1 222 ? -17.615 0.682 9.314 1.00 92.75 222 PRO A CA 1
ATOM 1756 C C . PRO A 1 222 ? -18.564 -0.049 10.264 1.00 92.75 222 PRO A C 1
ATOM 1758 O O . PRO A 1 222 ? -19.561 0.500 10.742 1.00 92.75 222 PRO A O 1
ATOM 1761 N N . GLY A 1 223 ? -18.208 -1.302 10.542 1.00 91.81 223 GLY A N 1
ATOM 1762 C CA . GLY A 1 223 ? -18.896 -2.142 11.509 1.00 91.81 223 GLY A CA 1
ATOM 1763 C C . GLY A 1 223 ? -18.284 -2.092 12.910 1.00 91.81 223 GLY A C 1
ATOM 1764 O O . GLY A 1 223 ? -17.112 -1.764 13.071 1.00 91.81 223 GLY A O 1
ATOM 1765 N N . THR A 1 224 ? -19.061 -2.491 13.918 1.00 92.19 224 THR A N 1
ATOM 1766 C CA . THR A 1 224 ? -18.558 -2.909 15.236 1.00 92.19 224 THR A CA 1
ATOM 1767 C C . THR A 1 224 ? -18.766 -4.410 15.463 1.00 92.19 224 THR A C 1
ATOM 1769 O O . THR A 1 224 ? -19.562 -5.069 14.781 1.00 92.19 224 THR A O 1
ATOM 1772 N N . ASN A 1 225 ? -18.033 -4.978 16.420 1.00 90.19 225 ASN A N 1
ATOM 1773 C CA . ASN A 1 225 ? -18.104 -6.392 16.760 1.00 90.19 225 ASN A CA 1
ATOM 1774 C C . ASN A 1 225 ? -19.262 -6.677 17.731 1.00 90.19 225 ASN A C 1
ATOM 1776 O O . ASN A 1 225 ? -19.099 -6.607 18.950 1.00 90.19 225 ASN A O 1
ATOM 1780 N N . LEU A 1 226 ? -20.403 -7.101 17.184 1.00 92.56 226 LEU A N 1
ATOM 1781 C CA . LEU A 1 226 ? -21.617 -7.418 17.951 1.00 92.56 226 LEU A CA 1
ATOM 1782 C C . LEU A 1 226 ? -21.482 -8.616 18.906 1.00 92.56 226 LEU A C 1
ATOM 1784 O O . LEU A 1 226 ? -22.354 -8.845 19.738 1.00 92.56 226 LEU A O 1
ATOM 1788 N N . THR A 1 227 ? -20.408 -9.408 18.799 1.00 91.75 227 THR A N 1
ATOM 1789 C CA . THR A 1 227 ? -20.139 -10.478 19.776 1.00 91.75 227 THR A CA 1
ATOM 1790 C C . THR A 1 227 ? -19.472 -9.944 21.039 1.00 91.75 227 THR A C 1
ATOM 1792 O O . THR A 1 227 ? -19.656 -10.514 22.109 1.00 91.75 227 THR A O 1
ATOM 1795 N N . GLN A 1 228 ? -18.713 -8.849 20.931 1.00 91.94 228 GLN A N 1
ATOM 1796 C CA . GLN A 1 228 ? -18.072 -8.196 22.072 1.00 91.94 228 GLN A CA 1
ATOM 1797 C C . GLN A 1 228 ? -18.986 -7.126 22.668 1.00 91.94 228 GLN A C 1
ATOM 1799 O O . GLN A 1 228 ? -19.190 -7.101 23.883 1.00 91.94 228 GLN A O 1
ATOM 1804 N N . PHE A 1 229 ? -19.549 -6.274 21.809 1.00 95.81 229 PHE A N 1
ATOM 1805 C CA . PHE A 1 229 ? -20.455 -5.190 22.169 1.00 95.81 229 PHE A CA 1
ATOM 1806 C C . PHE A 1 229 ? -21.895 -5.653 21.978 1.00 95.81 229 PHE A C 1
ATOM 1808 O O . PHE A 1 229 ? -22.378 -5.793 20.858 1.00 95.81 229 PHE A O 1
ATOM 1815 N N . HIS A 1 230 ? -22.556 -5.930 23.094 1.00 95.94 230 HIS A N 1
ATOM 1816 C CA . HIS A 1 230 ? -23.922 -6.428 23.147 1.00 95.94 230 HIS A CA 1
ATOM 1817 C C . HIS A 1 230 ? -24.595 -5.925 24.431 1.00 95.94 230 HIS A C 1
ATOM 1819 O O . HIS A 1 230 ? -23.881 -5.573 25.379 1.00 95.94 230 HIS A O 1
ATOM 1825 N N . PRO A 1 231 ? -25.937 -5.912 24.508 1.00 96.69 231 PRO A N 1
ATOM 1826 C CA . PRO A 1 231 ? -26.650 -5.460 25.699 1.00 96.69 231 PRO A CA 1
ATOM 1827 C C . PRO A 1 231 ? -26.301 -6.263 26.962 1.00 96.69 231 PRO A C 1
ATOM 1829 O O . PRO A 1 231 ? -25.832 -7.405 26.852 1.00 96.69 231 PRO A O 1
ATOM 1832 N N . PRO A 1 232 ? -26.563 -5.712 28.163 1.00 95.81 232 PRO A N 1
ATOM 1833 C CA . PRO A 1 232 ? -26.373 -6.422 29.422 1.00 95.81 232 PRO A CA 1
ATOM 1834 C C . PRO A 1 232 ? -27.113 -7.761 29.455 1.00 95.81 232 PRO A C 1
ATOM 1836 O O . PRO A 1 232 ? -28.270 -7.871 29.049 1.00 95.81 232 PRO A O 1
ATOM 1839 N N . THR A 1 233 ? -26.437 -8.775 29.978 1.00 93.94 233 THR A N 1
ATOM 1840 C CA . THR A 1 233 ? -26.948 -10.139 30.166 1.00 93.94 233 THR A CA 1
ATOM 1841 C C . THR A 1 233 ? -27.316 -10.445 31.621 1.00 93.94 233 THR A C 1
ATOM 1843 O O . THR A 1 233 ? -27.907 -11.490 31.893 1.00 93.94 233 THR A O 1
ATOM 1846 N N . GLY A 1 234 ? -27.027 -9.522 32.543 1.00 91.56 234 GLY A N 1
ATOM 1847 C CA . GLY A 1 234 ? -27.227 -9.667 33.980 1.00 91.56 234 GLY A CA 1
ATOM 1848 C C . GLY A 1 234 ? -25.934 -10.087 34.681 1.00 91.56 234 GLY A C 1
ATOM 1849 O O . GLY A 1 234 ? -25.182 -10.914 34.172 1.00 91.56 234 GLY A O 1
ATOM 1850 N N . GLY A 1 235 ? -25.682 -9.538 35.874 1.00 92.75 235 GLY A N 1
ATOM 1851 C CA . GLY A 1 235 ? -24.453 -9.795 36.636 1.00 92.75 235 GLY A CA 1
ATOM 1852 C C . GLY A 1 235 ? -23.411 -8.673 36.561 1.00 92.75 235 GLY A C 1
ATOM 1853 O O . GLY A 1 235 ? -22.502 -8.634 37.385 1.00 92.75 235 GLY A O 1
ATOM 1854 N N . GLU A 1 236 ? -23.538 -7.730 35.621 1.00 95.31 236 GLU A N 1
ATOM 1855 C CA . GLU A 1 236 ? -22.502 -6.724 35.347 1.00 95.31 236 GLU A CA 1
ATOM 1856 C C . GLU A 1 236 ? -22.227 -5.806 36.544 1.00 95.31 236 GLU A C 1
ATOM 1858 O O . GLU A 1 236 ? -21.082 -5.449 36.804 1.00 95.31 236 GLU A O 1
ATOM 1863 N N . LEU A 1 237 ? -23.265 -5.469 37.315 1.00 94.75 237 LEU A N 1
ATOM 1864 C CA . LEU A 1 237 ? -23.144 -4.652 38.531 1.00 94.75 237 LEU A CA 1
ATOM 1865 C C . LEU A 1 237 ? -22.613 -5.449 39.739 1.00 94.75 237 LEU A C 1
ATOM 1867 O O . LEU A 1 237 ? -22.422 -4.894 40.819 1.00 94.75 237 LEU A O 1
ATOM 1871 N N . GLN A 1 238 ? -22.405 -6.760 39.588 1.00 94.12 238 GLN A N 1
ATOM 1872 C CA . GLN A 1 238 ? -21.807 -7.638 40.595 1.00 94.12 238 GLN A CA 1
ATOM 1873 C C . GLN A 1 238 ? -20.353 -8.006 40.258 1.00 94.12 238 GLN A C 1
ATOM 1875 O O . GLN A 1 238 ? -19.668 -8.586 41.101 1.00 94.12 238 GLN A O 1
ATOM 1880 N N . GLU A 1 239 ? -19.870 -7.652 39.064 1.00 93.00 239 GLU A N 1
ATOM 1881 C CA . GLU A 1 239 ? -18.488 -7.883 38.650 1.00 93.00 239 GLU A CA 1
ATOM 1882 C C . GLU A 1 239 ? -17.497 -7.138 39.564 1.00 93.00 239 GLU A C 1
ATOM 1884 O O . GLU A 1 239 ? -17.731 -5.976 39.913 1.00 93.00 239 GLU A O 1
ATOM 1889 N N . PRO A 1 240 ? -16.339 -7.733 39.913 1.00 93.56 240 PRO A N 1
ATOM 1890 C CA . PRO A 1 240 ? -15.315 -7.054 40.712 1.00 93.56 240 PRO A CA 1
ATOM 1891 C C . PRO A 1 240 ? -14.877 -5.715 40.109 1.00 93.56 240 PRO A C 1
ATOM 1893 O O . PRO A 1 240 ? -14.598 -4.756 40.826 1.00 93.56 240 PRO A O 1
ATOM 1896 N N . PHE A 1 241 ? -14.869 -5.632 38.778 1.00 93.62 241 PHE A N 1
ATOM 1897 C CA . PHE A 1 241 ? -14.490 -4.419 38.069 1.00 93.62 241 PHE A CA 1
ATOM 1898 C C . PHE A 1 241 ? -15.496 -3.271 38.247 1.00 93.62 241 PHE A C 1
ATOM 1900 O O . PHE A 1 241 ? -15.090 -2.113 38.241 1.00 93.62 241 PHE A O 1
ATOM 1907 N N . PHE A 1 242 ? -16.785 -3.553 38.482 1.00 95.56 242 PHE A N 1
ATOM 1908 C CA . PHE A 1 242 ? -17.753 -2.510 38.837 1.00 95.56 242 PHE A CA 1
ATOM 1909 C C . PHE A 1 242 ? -17.355 -1.824 40.146 1.00 95.56 242 PHE A C 1
ATOM 1911 O O . PHE A 1 242 ? -17.324 -0.599 40.212 1.00 95.56 242 PHE A O 1
ATOM 1918 N N . GLN A 1 243 ? -16.957 -2.603 41.158 1.00 93.31 243 GLN A N 1
ATOM 1919 C CA . GLN A 1 243 ? -16.509 -2.055 42.442 1.00 93.31 243 GLN A CA 1
ATOM 1920 C C . GLN A 1 243 ? -15.259 -1.189 42.283 1.00 93.31 243 GLN A C 1
ATOM 1922 O O . GLN A 1 243 ? -15.157 -0.144 42.920 1.00 93.31 243 GLN A O 1
ATOM 1927 N N . GLU A 1 244 ? -14.324 -1.593 41.421 1.00 93.50 244 GLU A N 1
ATOM 1928 C CA . GLU A 1 244 ? -13.145 -0.791 41.090 1.00 93.50 244 GLU A CA 1
ATOM 1929 C C . GLU A 1 244 ? -13.534 0.519 40.393 1.00 93.50 244 GLU A C 1
ATOM 1931 O O . GLU A 1 244 ? -13.079 1.594 40.799 1.00 93.50 244 GLU A O 1
ATOM 1936 N N . LEU A 1 245 ? -14.421 0.437 39.398 1.00 94.12 245 LEU A N 1
ATOM 1937 C CA . LEU A 1 245 ? -14.916 1.580 38.639 1.00 94.12 245 LEU A CA 1
ATOM 1938 C C . LEU A 1 245 ? -15.662 2.576 39.531 1.00 94.12 245 LEU A C 1
ATOM 1940 O O . LEU A 1 245 ? -15.551 3.779 39.319 1.00 94.12 245 LEU A O 1
ATOM 1944 N N . THR A 1 246 ? -16.395 2.116 40.544 1.00 95.69 246 THR A N 1
ATOM 1945 C CA . THR A 1 246 ? -17.215 2.980 41.404 1.00 95.69 246 THR A CA 1
ATOM 1946 C C . THR A 1 246 ? -16.615 3.236 42.785 1.00 95.69 246 THR A C 1
ATOM 1948 O O . THR A 1 246 ? -17.281 3.839 43.622 1.00 95.69 246 THR A O 1
ATOM 1951 N N . ARG A 1 247 ? -15.371 2.815 43.058 1.00 94.25 247 ARG A N 1
ATOM 1952 C CA . ARG A 1 247 ? -14.774 2.834 44.413 1.00 94.25 247 ARG A CA 1
ATOM 1953 C C . ARG A 1 247 ? -14.758 4.202 45.099 1.00 94.25 247 ARG A C 1
ATOM 1955 O O . ARG A 1 247 ? -14.735 4.275 46.322 1.00 94.25 247 ARG A O 1
ATOM 1962 N N . HIS A 1 248 ? -14.725 5.277 44.315 1.00 92.94 248 HIS A N 1
ATOM 1963 C CA . HIS A 1 248 ? -14.686 6.648 44.820 1.00 92.94 248 HIS A CA 1
ATOM 1964 C C . HIS A 1 248 ? -16.066 7.309 44.870 1.00 92.94 248 HIS A C 1
ATOM 1966 O O . HIS A 1 248 ? -16.150 8.450 45.304 1.00 92.94 248 HIS A O 1
ATOM 1972 N N . LEU A 1 249 ? -17.131 6.633 44.426 1.00 97.38 249 LEU A N 1
ATOM 1973 C CA . LEU A 1 249 ? -18.483 7.184 44.387 1.00 97.38 249 LEU A CA 1
ATOM 1974 C C . LEU A 1 249 ? -19.197 6.957 45.725 1.00 97.38 249 LEU A C 1
ATOM 1976 O O . LEU A 1 249 ? -19.157 5.861 46.281 1.00 97.38 249 LEU A O 1
ATOM 1980 N N . LYS A 1 250 ? -19.882 7.987 46.234 1.00 96.94 250 LYS A N 1
ATOM 1981 C CA . LYS A 1 250 ? -20.668 7.909 47.481 1.00 96.94 250 LYS A CA 1
ATOM 1982 C C . LYS A 1 250 ? -21.914 7.039 47.314 1.00 96.94 250 LYS A C 1
ATOM 1984 O O . LYS A 1 250 ? -22.276 6.299 48.223 1.00 96.94 250 LYS A O 1
ATOM 1989 N N . GLU A 1 251 ? -22.553 7.122 46.150 1.00 96.69 251 GLU A N 1
ATOM 1990 C CA . GLU A 1 251 ? -23.776 6.392 45.814 1.00 96.69 251 GLU A CA 1
ATOM 1991 C C . GLU A 1 251 ? -23.561 5.577 44.527 1.00 96.69 251 GLU A C 1
ATOM 1993 O O . GLU A 1 251 ? -24.044 5.966 43.463 1.00 96.69 251 GLU A O 1
ATOM 1998 N N . PRO A 1 252 ? -22.825 4.451 44.581 1.00 95.12 252 PRO A N 1
ATOM 1999 C CA . PRO A 1 252 ? -22.410 3.710 43.384 1.00 95.12 252 PRO A CA 1
ATOM 2000 C C . PRO A 1 252 ? -23.576 3.101 42.586 1.00 95.12 252 PRO A C 1
ATOM 2002 O O . PRO A 1 252 ? -23.379 2.708 41.444 1.00 95.12 252 PRO A O 1
ATOM 2005 N N . GLY A 1 253 ? -24.781 3.022 43.164 1.00 94.38 253 GLY A N 1
ATOM 2006 C CA . GLY A 1 253 ? -25.972 2.476 42.506 1.00 94.38 253 GLY A CA 1
ATOM 2007 C C . GLY A 1 253 ? -26.723 3.443 41.584 1.00 94.38 253 GLY A C 1
ATOM 2008 O O . GLY A 1 253 ? -27.693 3.015 40.963 1.00 94.38 253 GLY A O 1
ATOM 2009 N N . LYS A 1 254 ? -26.333 4.725 41.504 1.00 97.44 254 LYS A N 1
ATOM 2010 C CA . LYS A 1 254 ? -26.949 5.661 40.550 1.00 97.44 254 LYS A CA 1
ATOM 2011 C C . LYS A 1 254 ? -26.551 5.323 39.105 1.00 97.44 254 LYS A C 1
ATOM 2013 O O . LYS A 1 254 ? -25.440 4.825 38.900 1.00 97.44 254 LYS A O 1
ATOM 2018 N N . PRO A 1 255 ? -27.400 5.660 38.116 1.00 98.06 255 PRO A N 1
ATOM 2019 C CA . PRO A 1 255 ? -27.036 5.638 36.704 1.00 98.06 255 PRO A CA 1
ATOM 2020 C C . PRO A 1 255 ? -25.684 6.294 36.421 1.00 98.06 255 PRO A C 1
ATOM 2022 O O . PRO A 1 255 ? -25.344 7.314 37.023 1.00 98.06 255 PRO A O 1
ATOM 2025 N N . LEU A 1 256 ? -24.920 5.723 35.489 1.00 98.38 256 LEU A N 1
ATOM 2026 C CA . LEU A 1 256 ? -23.636 6.272 35.058 1.00 98.38 256 LEU A CA 1
ATOM 2027 C C . LEU A 1 256 ? -23.784 7.077 33.764 1.00 98.38 256 LEU A C 1
ATOM 2029 O O . LEU A 1 256 ? -24.120 6.531 32.714 1.00 98.38 256 LEU A O 1
ATOM 2033 N N . VAL A 1 257 ? -23.453 8.364 33.816 1.00 98.69 257 VAL A N 1
ATOM 2034 C CA . VAL A 1 257 ? -23.110 9.144 32.624 1.00 98.69 257 VAL A CA 1
ATOM 2035 C C . VAL A 1 257 ? -21.671 8.784 32.263 1.00 98.69 257 VAL A C 1
ATOM 2037 O O . VAL A 1 257 ? -20.747 9.085 33.016 1.00 98.69 257 VAL A O 1
ATOM 2040 N N . LEU A 1 258 ? -21.480 8.079 31.151 1.00 98.69 258 LEU A N 1
ATOM 2041 C CA . LEU A 1 258 ? -20.192 7.523 30.743 1.00 98.69 258 LEU A CA 1
ATOM 2042 C C . LEU A 1 258 ? -19.570 8.351 29.617 1.00 98.69 258 LEU A C 1
ATOM 2044 O O . LEU A 1 258 ? -20.175 8.500 28.560 1.00 98.69 258 LEU A O 1
ATOM 2048 N N . ALA A 1 259 ? -18.322 8.773 29.802 1.00 98.06 259 ALA A N 1
ATOM 2049 C CA . ALA A 1 259 ? -17.455 9.259 28.733 1.00 98.06 259 ALA A CA 1
ATOM 2050 C C . ALA A 1 259 ? -16.244 8.324 28.593 1.00 98.06 259 ALA A C 1
ATOM 2052 O O . ALA A 1 259 ? -15.599 7.986 29.588 1.00 98.06 259 ALA A O 1
ATOM 2053 N N . LEU A 1 260 ? -15.922 7.903 27.368 1.00 96.12 260 LEU A N 1
ATOM 2054 C CA . LEU A 1 260 ? -14.771 7.042 27.078 1.00 96.12 260 LEU A CA 1
ATOM 2055 C C . LEU A 1 260 ? -14.031 7.569 25.852 1.00 96.12 260 LEU A C 1
ATOM 2057 O O . LEU A 1 260 ? -14.565 7.554 24.742 1.00 96.12 260 LEU A O 1
ATOM 2061 N N . SER A 1 261 ? -12.792 8.021 26.048 1.00 91.44 261 SER A N 1
ATOM 2062 C CA . SER A 1 261 ? -11.925 8.483 24.963 1.00 91.44 261 SER A CA 1
ATOM 2063 C C . SER A 1 261 ? -10.451 8.537 25.382 1.00 91.44 261 SER A C 1
ATOM 2065 O O . SER A 1 261 ? -10.085 8.255 26.519 1.00 91.44 261 SER A O 1
ATOM 2067 N N . ARG A 1 262 ? -9.571 8.923 24.452 1.00 88.19 262 ARG A N 1
ATOM 2068 C CA . ARG A 1 262 ? -8.203 9.345 24.799 1.00 88.19 262 ARG A CA 1
ATOM 2069 C C . ARG A 1 262 ? -8.237 10.716 25.502 1.00 88.19 262 ARG A C 1
ATOM 2071 O O . ARG A 1 262 ? -9.169 11.480 25.220 1.00 88.19 262 ARG A O 1
ATOM 2078 N N . PRO A 1 263 ? -7.256 11.036 26.368 1.00 89.81 263 PRO A N 1
ATOM 2079 C CA . PRO A 1 263 ? -7.123 12.352 26.995 1.00 89.81 263 PRO A CA 1
ATOM 2080 C C . PRO A 1 263 ? -6.580 13.371 25.980 1.00 89.81 263 PRO A C 1
ATOM 2082 O O . PRO A 1 263 ? -5.420 13.746 26.004 1.00 89.81 263 PRO A O 1
ATOM 2085 N N . ASP A 1 264 ? -7.425 13.780 25.036 1.00 89.19 264 ASP A N 1
ATOM 2086 C CA . ASP A 1 264 ? -7.090 14.728 23.970 1.00 89.19 264 ASP A CA 1
ATOM 2087 C C . ASP A 1 264 ? -8.017 15.942 24.065 1.00 89.19 264 ASP A C 1
ATOM 2089 O O . ASP A 1 264 ? -9.234 15.775 24.193 1.00 89.19 264 ASP A O 1
ATOM 2093 N N . LYS A 1 265 ? -7.469 17.161 23.965 1.00 89.31 265 LYS A N 1
ATOM 2094 C CA . LYS A 1 265 ? -8.241 18.413 24.074 1.00 89.31 265 LYS A CA 1
ATOM 2095 C C . LYS A 1 265 ? -9.456 18.454 23.143 1.00 89.31 265 LYS A C 1
ATOM 2097 O O . LYS A 1 265 ? -10.502 18.969 23.520 1.00 89.31 265 LYS A O 1
ATOM 2102 N N . ARG A 1 266 ? -9.371 17.850 21.953 1.00 88.69 266 ARG A N 1
ATOM 2103 C CA . ARG A 1 266 ? -10.472 17.819 20.972 1.00 88.69 266 ARG A CA 1
ATOM 2104 C C . ARG A 1 266 ? -11.655 16.973 21.430 1.00 88.69 266 ARG A C 1
ATOM 2106 O O . ARG A 1 266 ? -12.766 17.192 20.958 1.00 88.69 266 ARG A O 1
ATOM 2113 N N . LYS A 1 267 ? -11.433 16.010 22.332 1.00 93.31 267 LYS A N 1
ATOM 2114 C CA . LYS A 1 267 ? -12.507 15.215 22.944 1.00 93.31 267 LYS A CA 1
ATOM 2115 C C . LYS A 1 267 ? -13.304 16.005 23.974 1.00 93.31 267 LYS A C 1
ATOM 2117 O O . LYS A 1 267 ? -14.387 15.557 24.324 1.00 93.31 267 LYS A O 1
ATOM 2122 N N . ASN A 1 268 ? -12.798 17.168 24.402 1.00 95.00 268 ASN A N 1
ATOM 2123 C CA . ASN A 1 268 ? -13.541 18.183 25.148 1.00 95.00 268 ASN A CA 1
ATOM 2124 C C . ASN A 1 268 ? -14.291 17.618 26.371 1.00 95.00 268 ASN A C 1
ATOM 2126 O O . ASN A 1 268 ? -15.406 18.010 26.704 1.00 95.00 268 ASN A O 1
ATOM 2130 N N . ILE A 1 269 ? -13.658 16.664 27.061 1.00 95.00 269 ILE A N 1
ATOM 2131 C CA . ILE A 1 269 ? -14.239 16.000 28.236 1.00 95.00 269 ILE A CA 1
ATOM 2132 C C . ILE A 1 269 ? -14.471 17.020 29.363 1.00 95.00 269 ILE A C 1
ATOM 2134 O O . ILE A 1 269 ? -15.425 16.890 30.126 1.00 95.00 269 ILE A O 1
ATOM 2138 N N . SER A 1 270 ? -13.641 18.063 29.445 1.00 93.69 270 SER A N 1
ATOM 2139 C CA . SER A 1 270 ? -13.778 19.141 30.429 1.00 93.69 270 SER A CA 1
ATOM 2140 C C . SER A 1 270 ? -15.139 19.842 30.352 1.00 93.69 270 SER A C 1
ATOM 2142 O O . SER A 1 270 ? -15.728 20.097 31.400 1.00 93.69 270 SER A O 1
ATOM 2144 N N . ALA A 1 271 ? -15.696 20.054 29.150 1.00 95.44 271 ALA A N 1
ATOM 2145 C CA . ALA A 1 271 ? -17.027 20.647 28.984 1.00 95.44 271 ALA A CA 1
ATOM 2146 C C . ALA A 1 271 ? -18.143 19.763 29.569 1.00 95.44 271 ALA A C 1
ATOM 2148 O O . ALA A 1 271 ? -19.105 20.271 30.137 1.00 95.44 271 ALA A O 1
ATOM 2149 N N . LEU A 1 272 ? -17.999 18.433 29.511 1.00 97.56 272 LEU A N 1
ATOM 2150 C CA . LEU A 1 272 ? -18.931 17.510 30.168 1.00 97.56 272 LEU A CA 1
ATOM 2151 C C . LEU A 1 272 ? -18.835 17.590 31.698 1.00 97.56 272 LEU A C 1
ATOM 2153 O O . LEU A 1 272 ? -19.861 17.546 32.375 1.00 97.56 272 LEU A O 1
ATOM 2157 N N . VAL A 1 273 ? -17.626 17.717 32.257 1.00 97.88 273 VAL A N 1
ATOM 2158 C CA . VAL A 1 273 ? -17.457 17.902 33.712 1.00 97.88 273 VAL A CA 1
ATOM 2159 C C . VAL A 1 273 ? -18.055 19.232 34.158 1.00 97.88 273 VAL A C 1
ATOM 2161 O O . VAL A 1 273 ? -18.702 19.286 35.200 1.00 97.88 273 VAL A O 1
ATOM 2164 N N . GLU A 1 274 ? -17.882 20.285 33.363 1.00 97.62 274 GLU A N 1
ATOM 2165 C CA . GLU A 1 274 ? -18.489 21.590 33.609 1.00 97.62 274 GLU A CA 1
ATOM 2166 C C . GLU A 1 274 ? -20.021 21.535 33.544 1.00 97.62 274 GLU A C 1
ATOM 2168 O O . GLU A 1 274 ? -20.676 21.954 34.496 1.00 97.62 274 GLU A O 1
ATOM 2173 N N . ALA A 1 275 ? -20.598 20.941 32.494 1.00 97.81 275 ALA A N 1
ATOM 2174 C CA . ALA A 1 275 ? -22.043 20.737 32.367 1.00 97.81 275 ALA A CA 1
ATOM 2175 C C . ALA A 1 275 ? -22.624 19.994 33.583 1.00 97.81 275 ALA A C 1
ATOM 2177 O O . ALA A 1 275 ? -23.624 20.414 34.170 1.00 97.81 275 ALA A O 1
ATOM 2178 N N . TYR A 1 276 ? -21.945 18.926 34.013 1.00 98.50 276 TYR A N 1
ATOM 2179 C CA . TYR A 1 276 ? -22.307 18.171 35.209 1.00 98.50 276 TYR A CA 1
ATOM 2180 C C . TYR A 1 276 ? -22.170 19.005 36.491 1.00 98.50 276 TYR A C 1
ATOM 2182 O O . TYR A 1 276 ? -23.059 18.978 37.340 1.00 98.50 276 TYR A O 1
ATOM 2190 N N . GLY A 1 277 ? -21.094 19.785 36.621 1.00 97.94 277 GLY A N 1
ATOM 2191 C CA . GLY A 1 277 ? -20.828 20.672 37.756 1.00 97.94 277 GLY A CA 1
ATOM 2192 C C . GLY A 1 277 ? -21.847 21.798 37.931 1.00 97.94 277 GLY A C 1
ATOM 2193 O O . GLY A 1 277 ? -22.191 22.136 39.062 1.00 97.94 277 GLY A O 1
ATOM 2194 N N . LEU A 1 278 ? -22.383 22.324 36.828 1.00 97.44 278 LEU A N 1
ATOM 2195 C CA . LEU A 1 278 ? -23.379 23.399 36.817 1.00 97.44 278 LEU A CA 1
ATOM 2196 C C . LEU A 1 278 ? -24.804 22.935 37.169 1.00 97.44 278 LEU A C 1
ATOM 2198 O O . LEU A 1 278 ? -25.663 23.774 37.443 1.00 97.44 278 LEU A O 1
ATOM 2202 N N . SER A 1 279 ? -25.078 21.625 37.173 1.00 98.06 279 SER A N 1
ATOM 2203 C CA . SER A 1 279 ? -26.420 21.073 37.392 1.00 98.06 279 SER A CA 1
ATOM 2204 C C . SER A 1 279 ? -26.499 20.200 38.645 1.00 98.06 279 SER A C 1
ATOM 2206 O O . SER A 1 279 ? -26.149 19.020 38.625 1.00 98.06 279 SER A O 1
ATOM 2208 N N . GLU A 1 280 ? -27.031 20.755 39.738 1.00 97.38 280 GLU A N 1
ATOM 2209 C CA . GLU A 1 280 ? -27.318 19.980 40.957 1.00 97.38 280 GLU A CA 1
ATOM 2210 C C . GLU A 1 280 ? -28.309 18.837 40.683 1.00 97.38 280 GLU A C 1
ATOM 2212 O O . GLU A 1 280 ? -28.135 17.729 41.184 1.00 97.38 280 GLU A O 1
ATOM 2217 N N . GLU A 1 281 ? -29.301 19.070 39.820 1.00 97.88 281 GLU A N 1
ATOM 2218 C CA . GLU A 1 281 ? -30.294 18.063 39.440 1.00 97.88 281 GLU A CA 1
ATOM 2219 C C . GLU A 1 281 ? -29.653 16.843 38.758 1.00 97.88 281 GLU A C 1
ATOM 2221 O O . GLU A 1 281 ? -29.982 15.696 39.079 1.00 97.88 281 GLU A O 1
ATOM 2226 N N . LEU A 1 282 ? -28.693 17.065 37.855 1.00 97.50 282 LEU A N 1
ATOM 2227 C CA . LEU A 1 282 ? -27.979 15.977 37.187 1.00 97.50 282 LEU A CA 1
ATOM 2228 C C . LEU A 1 282 ? -27.119 15.176 38.180 1.00 97.50 282 LEU A C 1
ATOM 2230 O O . LEU A 1 282 ? -27.078 13.946 38.111 1.00 97.50 282 LEU A O 1
ATOM 2234 N N . GLN A 1 283 ? -26.501 15.861 39.147 1.00 98.00 283 GLN A N 1
ATOM 2235 C CA . GLN A 1 283 ? -25.703 15.256 40.220 1.00 98.00 283 GLN A CA 1
ATOM 2236 C C . GLN A 1 283 ? -26.543 14.443 41.220 1.00 98.00 283 GLN A C 1
ATOM 2238 O O . GLN A 1 283 ? -26.060 13.482 41.832 1.00 98.00 283 GLN A O 1
ATOM 2243 N N . GLU A 1 284 ? -27.806 14.818 41.425 1.00 97.19 284 GLU A N 1
ATOM 2244 C CA . GLU A 1 284 ? -28.739 14.045 42.243 1.00 97.19 284 GLU A CA 1
ATOM 2245 C C . GLU A 1 284 ? -29.142 12.736 41.555 1.00 97.19 284 GLU A C 1
ATOM 2247 O O . GLU A 1 284 ? -29.235 11.706 42.230 1.00 97.19 284 GLU A O 1
ATOM 2252 N N . LYS A 1 285 ? -29.321 12.760 40.228 1.00 97.44 285 LYS A N 1
ATOM 2253 C CA . LYS A 1 285 ? -29.848 11.639 39.433 1.00 97.44 285 LYS A CA 1
ATOM 2254 C C . LYS A 1 285 ? -28.800 10.618 38.995 1.00 97.44 285 LYS A C 1
ATOM 2256 O O . LYS A 1 285 ? -29.124 9.436 38.936 1.00 97.44 285 LYS A O 1
ATOM 2261 N N . ALA A 1 286 ? -27.573 11.034 38.690 1.00 98.38 286 ALA A N 1
ATOM 2262 C CA . ALA A 1 286 ? -26.546 10.165 38.113 1.00 98.38 286 ALA A CA 1
ATOM 2263 C C . ALA A 1 286 ? -25.166 10.394 38.745 1.00 98.38 286 ALA A C 1
ATOM 2265 O O . ALA A 1 286 ? -24.954 11.379 39.442 1.00 98.38 286 ALA A O 1
ATOM 2266 N N . ASN A 1 287 ? -24.225 9.479 38.499 1.00 98.56 287 ASN A N 1
ATOM 2267 C CA . ASN A 1 287 ? -22.791 9.719 38.684 1.00 98.56 287 ASN A CA 1
ATOM 2268 C C . ASN A 1 287 ? -22.118 9.908 37.319 1.00 98.56 287 ASN A C 1
ATOM 2270 O O . ASN A 1 287 ? -22.573 9.357 36.317 1.00 98.56 287 ASN A O 1
ATOM 2274 N N . LEU A 1 288 ? -20.981 10.602 37.291 1.00 98.56 288 LEU A N 1
ATOM 2275 C CA . LEU A 1 288 ? -20.164 10.767 36.088 1.00 98.56 288 LEU A CA 1
ATOM 2276 C C . LEU A 1 288 ? -18.978 9.790 36.110 1.00 98.56 288 LEU A C 1
ATOM 2278 O O . LEU A 1 288 ? -18.217 9.757 37.074 1.00 98.56 288 LEU A O 1
ATOM 2282 N N . ALA A 1 289 ? -18.792 9.000 35.054 1.00 98.19 289 ALA A N 1
ATOM 2283 C CA . ALA A 1 289 ? -17.669 8.077 34.894 1.00 98.19 289 ALA A CA 1
ATOM 2284 C C . ALA A 1 289 ? -16.866 8.429 33.636 1.00 98.19 289 ALA A C 1
ATOM 2286 O O . ALA A 1 289 ? -17.403 8.429 32.530 1.00 98.19 289 ALA A O 1
ATOM 2287 N N . ILE A 1 290 ? -15.573 8.716 33.799 1.00 97.75 290 ILE A N 1
ATOM 2288 C CA . ILE A 1 290 ? -14.690 9.170 32.720 1.00 97.75 290 ILE A CA 1
ATOM 2289 C C . ILE A 1 290 ? -13.522 8.197 32.569 1.00 97.75 290 ILE A C 1
ATOM 2291 O O . ILE A 1 290 ? -12.655 8.095 33.438 1.00 97.75 290 ILE A O 1
ATOM 2295 N N . ILE A 1 291 ? -13.480 7.509 31.432 1.00 96.38 291 ILE A N 1
ATOM 2296 C CA . ILE A 1 291 ? -12.384 6.627 31.031 1.00 96.38 291 ILE A CA 1
ATOM 2297 C C . ILE A 1 291 ? -11.500 7.388 30.039 1.00 96.38 291 ILE A C 1
ATOM 2299 O O . ILE A 1 291 ? -11.845 7.508 28.864 1.00 96.38 291 ILE A O 1
ATOM 2303 N N . ALA A 1 292 ? -10.372 7.916 30.519 1.00 92.56 292 ALA A N 1
ATOM 2304 C CA . ALA A 1 292 ? -9.486 8.808 29.764 1.00 92.56 292 ALA A CA 1
ATOM 2305 C C . ALA A 1 292 ? -8.062 8.235 29.626 1.00 92.56 292 ALA A C 1
ATOM 2307 O O . ALA A 1 292 ? -7.095 8.811 30.114 1.00 92.56 292 ALA A O 1
ATOM 2308 N N . GLY A 1 293 ? -7.925 7.077 28.976 1.00 86.25 293 GLY A N 1
ATOM 2309 C CA . GLY A 1 293 ? -6.636 6.380 28.856 1.00 86.25 293 GLY A CA 1
ATOM 2310 C C . GLY A 1 293 ? -6.119 5.782 30.175 1.00 86.25 293 GLY A C 1
ATOM 2311 O O . GLY A 1 293 ? -6.776 5.859 31.213 1.00 86.25 293 GLY A O 1
ATOM 2312 N N . ASN A 1 294 ? -4.949 5.140 30.114 1.00 89.12 294 ASN A N 1
ATOM 2313 C CA . ASN A 1 294 ? -4.267 4.575 31.281 1.00 89.12 294 ASN A CA 1
ATOM 2314 C C . ASN A 1 294 ? -3.176 5.533 31.766 1.00 89.12 294 ASN A C 1
ATOM 2316 O O . ASN A 1 294 ? -2.492 6.128 30.937 1.00 89.12 294 ASN A O 1
ATOM 2320 N N . ARG A 1 295 ? -3.004 5.664 33.086 1.00 93.00 295 ARG A N 1
ATOM 2321 C CA . ARG A 1 295 ? -1.961 6.512 33.687 1.00 93.00 295 ARG A CA 1
ATOM 2322 C C . ARG A 1 295 ? -1.489 5.976 35.036 1.00 93.00 295 ARG A C 1
ATOM 2324 O O . ARG A 1 295 ? -2.322 5.561 35.843 1.00 93.00 295 ARG A O 1
ATOM 2331 N N . ASP A 1 296 ? -0.193 6.081 35.301 1.00 92.50 296 ASP A N 1
ATOM 2332 C CA . ASP A 1 296 ? 0.385 5.892 36.636 1.00 92.50 296 ASP A CA 1
ATOM 2333 C C . ASP A 1 296 ? 0.571 7.255 37.314 1.00 92.50 296 ASP A C 1
ATOM 2335 O O . ASP A 1 296 ? -0.099 7.539 38.320 1.00 92.50 296 ASP A O 1
ATOM 2339 N N . ASP A 1 297 ? 1.376 8.117 36.689 1.00 92.69 297 ASP A N 1
ATOM 2340 C CA . ASP A 1 297 ? 1.549 9.538 36.999 1.00 92.69 297 ASP A CA 1
ATOM 2341 C C . ASP A 1 297 ? 1.001 10.411 35.854 1.00 92.69 297 ASP A C 1
ATOM 2343 O O . ASP A 1 297 ? 0.977 9.990 34.698 1.00 92.69 297 ASP A O 1
ATOM 2347 N N . ILE A 1 298 ? 0.502 11.605 36.180 1.00 92.88 298 ILE A N 1
ATOM 2348 C CA . ILE A 1 298 ? 0.089 12.592 35.176 1.00 92.88 298 ILE A CA 1
ATOM 2349 C C . ILE A 1 298 ? 1.332 13.231 34.555 1.00 92.88 298 ILE A C 1
ATOM 2351 O O . ILE A 1 298 ? 1.336 13.429 33.347 1.00 92.88 298 ILE A O 1
ATOM 2355 N N . ASP A 1 299 ? 2.393 13.461 35.332 1.00 93.12 299 ASP A N 1
ATOM 2356 C CA . ASP A 1 299 ? 3.619 14.124 34.861 1.00 93.12 299 ASP A CA 1
ATOM 2357 C C . ASP A 1 299 ? 4.396 13.295 33.813 1.00 93.12 299 ASP A C 1
ATOM 2359 O O . ASP A 1 299 ? 5.240 13.829 33.096 1.00 93.12 299 ASP A O 1
ATOM 2363 N N . ASP A 1 300 ? 4.078 12.003 33.680 1.00 91.19 300 ASP A N 1
ATOM 2364 C CA . ASP A 1 300 ? 4.656 11.098 32.675 1.00 91.19 300 ASP A CA 1
ATOM 2365 C C . ASP A 1 300 ? 3.887 11.097 31.337 1.00 91.19 300 ASP A C 1
ATOM 2367 O O . ASP A 1 300 ? 4.312 10.460 30.369 1.00 91.19 300 ASP A O 1
ATOM 2371 N N . LEU A 1 301 ? 2.726 11.758 31.271 1.00 87.44 301 LEU A N 1
ATOM 2372 C CA . LEU A 1 301 ? 1.919 11.850 30.051 1.00 87.44 301 LEU A CA 1
ATOM 2373 C C . LEU A 1 301 ? 2.494 12.893 29.081 1.00 87.44 301 LEU A C 1
ATOM 2375 O O . LEU A 1 301 ? 3.277 13.752 29.474 1.00 87.44 301 LEU A O 1
ATOM 2379 N N . ASP A 1 302 ? 2.079 12.851 27.813 1.00 85.50 302 ASP A N 1
ATOM 2380 C CA . ASP A 1 302 ? 2.391 13.928 26.869 1.00 85.50 302 ASP A CA 1
ATOM 2381 C C . ASP A 1 302 ? 1.715 15.248 27.277 1.00 85.50 302 ASP A C 1
ATOM 2383 O O . ASP A 1 302 ? 0.639 15.229 27.878 1.00 85.50 302 ASP A O 1
ATOM 2387 N N . ASP A 1 303 ? 2.314 16.387 26.911 1.00 85.38 303 ASP A N 1
ATOM 2388 C CA . ASP A 1 303 ? 1.848 17.733 27.287 1.00 85.38 303 ASP A CA 1
ATOM 2389 C C . ASP A 1 303 ? 0.334 17.928 27.070 1.00 85.38 303 ASP A C 1
ATOM 2391 O O . ASP A 1 303 ? -0.360 18.491 27.916 1.00 85.38 303 ASP A O 1
ATOM 2395 N N . GLY A 1 304 ? -0.209 17.412 25.961 1.00 86.19 304 GLY A N 1
ATOM 2396 C CA . GLY A 1 304 ? -1.632 17.532 25.651 1.00 86.19 304 GLY A CA 1
ATOM 2397 C C . GLY A 1 304 ? -2.515 16.746 26.621 1.00 86.19 304 GLY A C 1
ATOM 2398 O O . GLY A 1 304 ? -3.527 17.264 27.101 1.00 86.19 304 GLY A O 1
ATOM 2399 N N . ALA A 1 305 ? -2.137 15.507 26.933 1.00 89.38 305 ALA A N 1
ATOM 2400 C CA . ALA A 1 305 ? -2.829 14.686 27.920 1.00 89.38 305 ALA A CA 1
ATOM 2401 C C . ALA A 1 305 ? -2.682 15.231 29.351 1.00 89.38 305 ALA A C 1
ATOM 2403 O O . ALA A 1 305 ? -3.652 15.189 30.115 1.00 89.38 305 ALA A O 1
ATOM 2404 N N . GLN A 1 306 ? -1.515 15.781 29.703 1.00 93.75 306 GLN A N 1
ATOM 2405 C CA . GLN A 1 306 ? -1.284 16.459 30.984 1.00 93.75 306 GLN A CA 1
ATOM 2406 C C . GLN A 1 306 ? -2.261 17.614 31.189 1.00 93.75 306 GLN A C 1
ATOM 2408 O O . GLN A 1 306 ? -2.938 17.678 32.216 1.00 93.75 306 GLN A O 1
ATOM 2413 N N . GLU A 1 307 ? -2.384 18.494 30.193 1.00 94.19 307 GLU A N 1
ATOM 2414 C CA . GLU A 1 307 ? -3.301 19.634 30.236 1.00 94.19 307 GLU A CA 1
ATOM 2415 C C . GLU A 1 307 ? -4.759 19.184 30.396 1.00 94.19 307 GLU A C 1
ATOM 2417 O O . GLU A 1 307 ? -5.485 19.733 31.222 1.00 94.19 307 GLU A O 1
ATOM 2422 N N . VAL A 1 308 ? -5.184 18.134 29.680 1.00 94.88 308 VAL A N 1
ATOM 2423 C CA . VAL A 1 308 ? -6.540 17.578 29.831 1.00 94.88 308 VAL A CA 1
ATOM 2424 C C . VAL A 1 308 ? -6.780 17.096 31.262 1.00 94.88 308 VAL A C 1
ATOM 2426 O O . VAL A 1 308 ? -7.815 17.408 31.848 1.00 94.88 308 VAL A O 1
ATOM 2429 N N . PHE A 1 309 ? -5.844 16.354 31.859 1.00 96.31 309 PHE A N 1
ATOM 2430 C CA . PHE A 1 309 ? -6.003 15.895 33.240 1.00 96.31 309 PHE A CA 1
ATOM 2431 C C . PHE A 1 309 ? -5.962 17.034 34.257 1.00 96.31 309 PHE A C 1
ATOM 2433 O O . PHE A 1 309 ? -6.741 17.008 35.212 1.00 96.31 309 PHE A O 1
ATOM 2440 N N . HIS A 1 310 ? -5.103 18.031 34.051 1.00 95.88 310 HIS A N 1
ATOM 2441 C CA . HIS A 1 310 ? -5.083 19.244 34.858 1.00 95.88 310 HIS A CA 1
ATOM 2442 C C . HIS A 1 310 ? -6.457 19.930 34.837 1.00 95.88 310 HIS A C 1
ATOM 2444 O O . HIS A 1 310 ? -7.035 20.180 35.896 1.00 95.88 310 HIS A O 1
ATOM 2450 N N . ASP A 1 311 ? -7.029 20.145 33.652 1.00 95.88 311 ASP A N 1
ATOM 2451 C CA . ASP A 1 311 ? -8.332 20.793 33.495 1.00 95.88 311 ASP A CA 1
ATOM 2452 C C . ASP A 1 311 ? -9.460 19.984 34.142 1.00 95.88 311 ASP A C 1
ATOM 2454 O O . ASP A 1 311 ? -10.318 20.552 34.824 1.00 95.88 311 ASP A O 1
ATOM 2458 N N . LEU A 1 312 ? -9.443 18.654 33.997 1.00 96.62 312 LEU A N 1
ATOM 2459 C CA . LEU A 1 312 ? -10.411 17.773 34.651 1.00 96.62 312 LEU A CA 1
ATOM 2460 C C . LEU A 1 312 ? -10.342 17.901 36.179 1.00 96.62 312 LEU A C 1
ATOM 2462 O O . LEU A 1 312 ? -11.377 18.066 36.824 1.00 96.62 312 LEU A O 1
ATOM 2466 N N . LEU A 1 313 ? -9.141 17.852 36.763 1.00 96.50 313 LEU A N 1
ATOM 2467 C CA . LEU A 1 313 ? -8.952 17.941 38.214 1.00 96.50 313 LEU A CA 1
ATOM 2468 C C . LEU A 1 313 ? -9.338 19.319 38.762 1.00 96.50 313 LEU A C 1
ATOM 2470 O O . LEU A 1 313 ? -10.040 19.395 39.768 1.00 96.50 313 LEU A O 1
ATOM 2474 N N . VAL A 1 314 ? -8.950 20.397 38.075 1.00 97.62 314 VAL A N 1
ATOM 2475 C CA . VAL A 1 314 ? -9.338 21.770 38.436 1.00 97.62 314 VAL A CA 1
ATOM 2476 C C . VAL A 1 314 ? -10.854 21.946 38.380 1.00 97.62 314 VAL A C 1
ATOM 2478 O O . VAL A 1 314 ? -11.432 22.591 39.252 1.00 97.62 314 VAL A O 1
ATOM 2481 N N . THR A 1 315 ? -11.516 21.373 37.375 1.00 97.00 315 THR A N 1
ATOM 2482 C CA . THR A 1 315 ? -12.973 21.485 37.218 1.00 97.00 315 THR A CA 1
ATOM 2483 C C . THR A 1 315 ? -13.716 20.678 38.284 1.00 97.00 315 THR A C 1
ATOM 2485 O O . THR A 1 315 ? -14.684 21.170 38.861 1.00 97.00 315 THR A O 1
ATOM 2488 N N . ILE A 1 316 ? -13.238 19.472 38.606 1.00 97.69 316 ILE A N 1
ATOM 2489 C CA . ILE A 1 316 ? -13.777 18.648 39.702 1.00 97.69 316 ILE A CA 1
ATOM 2490 C C . ILE A 1 316 ? -13.681 19.377 41.040 1.00 97.69 316 ILE A C 1
ATOM 2492 O O . ILE A 1 316 ? -14.650 19.371 41.799 1.00 97.69 316 ILE A O 1
ATOM 2496 N N . ASP A 1 317 ? -12.540 20.010 41.314 1.00 98.12 317 ASP A N 1
ATOM 2497 C CA . ASP A 1 317 ? -12.326 20.778 42.538 1.00 98.12 317 ASP A CA 1
ATOM 2498 C C . ASP A 1 317 ? -13.221 22.024 42.592 1.00 98.12 317 ASP A C 1
ATOM 2500 O O . ASP A 1 317 ? -13.918 22.250 43.580 1.00 98.12 317 ASP A O 1
ATOM 2504 N N . ARG A 1 318 ? -13.292 22.782 41.487 1.00 97.69 318 ARG A N 1
ATOM 2505 C CA . ARG A 1 318 ? -14.111 24.000 41.361 1.00 97.69 318 ARG A CA 1
ATOM 2506 C C . ARG A 1 318 ? -15.582 23.773 41.714 1.00 97.69 318 ARG A C 1
ATOM 2508 O O . ARG A 1 318 ? -16.191 24.652 42.321 1.00 97.69 318 ARG A O 1
ATOM 2515 N N . TYR A 1 319 ? -16.142 22.635 41.310 1.00 97.62 319 TYR A N 1
ATOM 2516 C CA . TYR A 1 319 ? -17.555 22.297 41.505 1.00 97.62 319 TYR A CA 1
ATOM 2517 C C . TYR A 1 319 ? -17.799 21.311 42.670 1.00 97.62 319 TYR A C 1
ATOM 2519 O O . TYR A 1 319 ? -18.909 20.804 42.804 1.00 97.62 319 TYR A O 1
ATOM 2527 N N . ASP A 1 320 ? -16.789 21.027 43.507 1.00 97.50 320 ASP A N 1
ATOM 2528 C CA . ASP A 1 320 ? -16.845 20.072 44.634 1.00 97.50 320 ASP A CA 1
ATOM 2529 C C . ASP A 1 320 ? -17.449 18.700 44.258 1.00 97.50 320 ASP A C 1
ATOM 2531 O O . ASP A 1 320 ? -18.336 18.144 44.912 1.00 97.50 320 ASP A O 1
ATOM 2535 N N . LEU A 1 321 ? -16.964 18.124 43.155 1.00 97.94 321 LEU A N 1
ATOM 2536 C CA . LEU A 1 321 ? -17.523 16.899 42.571 1.00 97.94 321 LEU A CA 1
ATOM 2537 C C . LEU A 1 321 ? -16.983 15.597 43.197 1.00 97.94 321 LEU A C 1
ATOM 2539 O O . LEU A 1 321 ? -17.224 14.490 42.692 1.00 97.94 321 LEU A O 1
ATOM 2543 N N . TYR A 1 322 ? -16.270 15.691 44.320 1.00 97.25 322 TYR A N 1
ATOM 2544 C CA . TYR A 1 322 ? -15.698 14.539 45.011 1.00 97.25 322 TYR A CA 1
ATOM 2545 C C . TYR A 1 322 ? -16.789 13.592 45.535 1.00 97.25 322 TYR A C 1
ATOM 2547 O O . TYR A 1 322 ? -17.686 13.956 46.307 1.00 97.25 322 TYR A O 1
ATOM 2555 N N . GLY A 1 323 ? -16.703 12.321 45.141 1.00 97.19 323 GLY A N 1
ATOM 2556 C CA . GLY A 1 323 ? -17.733 11.329 45.453 1.00 97.19 323 GLY A CA 1
ATOM 2557 C C . GLY A 1 323 ? -18.838 11.194 44.406 1.00 97.19 323 GLY A C 1
ATOM 2558 O O . GLY A 1 323 ? -19.694 10.328 44.573 1.00 97.19 323 GLY A O 1
ATOM 2559 N N . ARG A 1 324 ? -18.829 12.033 43.361 1.00 98.12 324 ARG A N 1
ATOM 2560 C CA . ARG A 1 324 ? -19.811 12.046 42.260 1.00 98.12 324 ARG A CA 1
ATOM 2561 C C . ARG A 1 324 ? -19.190 11.724 40.897 1.00 98.12 324 ARG A C 1
ATOM 2563 O O . ARG A 1 324 ? -19.907 11.329 39.982 1.00 98.12 324 ARG A O 1
ATOM 2570 N N . VAL A 1 325 ? -17.871 11.882 40.771 1.00 98.06 325 VAL A N 1
ATOM 2571 C CA . VAL A 1 325 ? -17.101 11.599 39.552 1.00 98.06 325 VAL A CA 1
ATOM 2572 C C . VAL A 1 325 ? -16.148 10.427 39.787 1.00 98.06 325 VAL A C 1
ATOM 2574 O O . VAL A 1 325 ? -15.452 10.375 40.803 1.00 98.06 325 VAL A O 1
ATOM 2577 N N . SER A 1 326 ? -16.086 9.501 38.830 1.00 96.94 326 SER A N 1
ATOM 2578 C CA . SER A 1 326 ? -15.090 8.435 38.775 1.00 96.94 326 SER A CA 1
ATOM 2579 C C . SER A 1 326 ? -14.107 8.643 37.622 1.00 96.94 326 SER A C 1
ATOM 2581 O O . SER A 1 326 ? -14.508 8.834 36.476 1.00 96.94 326 SER A O 1
ATOM 2583 N N . LEU A 1 327 ? -12.814 8.570 37.946 1.00 95.62 327 LEU A N 1
ATOM 2584 C CA . LEU A 1 327 ? -11.675 8.704 37.032 1.00 95.62 327 LEU A CA 1
ATOM 2585 C C . LEU A 1 327 ? -10.688 7.537 37.243 1.00 95.62 327 LEU A C 1
ATOM 2587 O O . LEU A 1 327 ? -9.608 7.748 37.819 1.00 95.62 327 LEU A O 1
ATOM 2591 N N . PRO A 1 328 ? -11.035 6.294 36.851 1.00 93.88 328 PRO A N 1
ATOM 2592 C CA . PRO A 1 328 ? -10.140 5.148 37.000 1.00 93.88 328 PRO A CA 1
ATOM 2593 C C . PRO A 1 328 ? -8.785 5.405 36.327 1.00 93.88 328 PRO A C 1
ATOM 2595 O O . PRO A 1 328 ? -8.683 6.119 35.328 1.00 93.88 328 PRO A O 1
ATOM 2598 N N . LYS A 1 329 ? -7.722 4.856 36.925 1.00 93.06 329 LYS A N 1
ATOM 2599 C CA . LYS A 1 329 ? -6.348 4.989 36.414 1.00 93.06 329 LYS A CA 1
ATOM 2600 C C . LYS A 1 329 ? -6.019 3.968 35.331 1.00 93.06 329 LYS A C 1
ATOM 2602 O O . LYS A 1 329 ? -5.259 4.286 34.423 1.00 93.06 329 LYS A O 1
ATOM 2607 N N . HIS A 1 330 ? -6.597 2.772 35.428 1.00 92.12 330 HIS A N 1
ATOM 2608 C CA . HIS A 1 330 ? -6.293 1.664 34.535 1.00 92.12 330 HIS A CA 1
ATOM 2609 C C . HIS A 1 330 ? -7.558 0.947 34.083 1.00 92.12 330 HIS A C 1
ATOM 2611 O O . HIS A 1 330 ? -8.523 0.809 34.833 1.00 92.12 330 HIS A O 1
ATOM 2617 N N . HIS A 1 331 ? -7.509 0.454 32.855 1.00 92.31 331 HIS A N 1
ATOM 2618 C CA . HIS A 1 331 ? -8.408 -0.545 32.308 1.00 92.31 331 HIS A CA 1
ATOM 2619 C C . HIS A 1 331 ? -7.641 -1.386 31.286 1.00 92.31 331 HIS A C 1
ATOM 2621 O O . HIS A 1 331 ? -6.650 -0.946 30.690 1.00 92.31 331 HIS A O 1
ATOM 2627 N N . ARG A 1 332 ? -8.109 -2.609 31.067 1.00 90.56 332 ARG A N 1
ATOM 2628 C CA . ARG A 1 332 ? -7.645 -3.465 29.980 1.00 90.56 332 ARG A CA 1
ATOM 2629 C C . ARG A 1 332 ? -8.583 -3.357 28.785 1.00 90.56 332 ARG A C 1
ATOM 2631 O O . ARG A 1 332 ? -9.770 -3.064 28.925 1.00 90.56 332 ARG A O 1
ATOM 2638 N N . ARG A 1 333 ? -8.064 -3.662 27.599 1.00 84.81 333 ARG A N 1
ATOM 2639 C CA . ARG A 1 333 ? -8.838 -3.615 26.352 1.00 84.81 333 ARG A CA 1
ATOM 2640 C C . ARG A 1 333 ? -10.053 -4.551 26.369 1.00 84.81 333 ARG A C 1
ATOM 2642 O O . ARG A 1 333 ? -11.117 -4.163 25.902 1.00 84.81 333 ARG A O 1
ATOM 2649 N N . ASP A 1 334 ? -9.922 -5.743 26.947 1.00 88.25 334 ASP A N 1
ATOM 2650 C CA . ASP A 1 334 ? -11.012 -6.721 27.097 1.00 88.25 334 ASP A CA 1
ATOM 2651 C C . ASP A 1 334 ? -12.116 -6.260 28.065 1.00 88.25 334 ASP A C 1
ATOM 2653 O O . ASP A 1 334 ? -13.224 -6.790 28.032 1.00 88.25 334 ASP A O 1
ATOM 2657 N N . GLN A 1 335 ? -11.846 -5.250 28.899 1.00 94.06 335 GLN A N 1
ATOM 2658 C CA . GLN A 1 335 ? -12.835 -4.670 29.810 1.00 94.06 335 GLN A CA 1
ATOM 2659 C C . GLN A 1 335 ? -13.682 -3.576 29.153 1.00 94.06 335 GLN A C 1
ATOM 2661 O O . GLN A 1 335 ? -14.735 -3.245 29.689 1.00 94.06 335 GLN A O 1
ATOM 2666 N N . VAL A 1 336 ? -13.281 -3.029 28.000 1.00 94.81 336 VAL A N 1
ATOM 2667 C CA . VAL A 1 336 ? -14.018 -1.939 27.334 1.00 94.81 336 VAL A CA 1
ATOM 2668 C C . VAL A 1 336 ? -15.480 -2.313 27.039 1.00 94.81 336 VAL A C 1
ATOM 2670 O O . VAL A 1 336 ? -16.363 -1.547 27.427 1.00 94.81 336 VAL A O 1
ATOM 2673 N N . PRO A 1 337 ? -15.798 -3.499 26.480 1.00 96.50 337 PRO A N 1
ATOM 2674 C CA . PRO A 1 337 ? -17.195 -3.892 26.305 1.00 96.50 337 PRO A CA 1
ATOM 2675 C C . PRO A 1 337 ? -17.962 -4.025 27.631 1.00 96.50 337 PRO A C 1
ATOM 2677 O O . PRO A 1 337 ? -19.146 -3.700 27.701 1.00 96.50 337 PRO A O 1
ATOM 2680 N N . LEU A 1 338 ? -17.293 -4.460 28.707 1.00 96.94 338 LEU A N 1
ATOM 2681 C CA . LEU A 1 338 ? -17.899 -4.537 30.039 1.00 96.94 338 LEU A CA 1
ATOM 2682 C C . LEU A 1 338 ? -18.192 -3.143 30.614 1.00 96.94 338 LEU A C 1
ATOM 2684 O O . LEU A 1 338 ? -19.232 -2.976 31.239 1.00 96.94 338 LEU A O 1
ATOM 2688 N N . ILE A 1 339 ? -17.338 -2.139 30.378 1.00 97.88 339 ILE A N 1
ATOM 2689 C CA . ILE A 1 339 ? -17.582 -0.747 30.803 1.00 97.88 339 ILE A CA 1
ATOM 2690 C C . ILE A 1 339 ? -18.900 -0.234 30.217 1.00 97.88 339 ILE A C 1
ATOM 2692 O O . ILE A 1 339 ? -19.736 0.294 30.954 1.00 97.88 339 ILE A O 1
ATOM 2696 N N . TYR A 1 340 ? -19.114 -0.431 28.913 1.00 98.44 340 TYR A N 1
ATOM 2697 C CA . TYR A 1 340 ? -20.366 -0.041 28.268 1.00 98.44 340 TYR A CA 1
ATOM 2698 C C . TYR A 1 340 ? -21.569 -0.782 28.861 1.00 98.44 340 TYR A C 1
ATOM 2700 O O . TYR A 1 340 ? -22.572 -0.154 29.199 1.00 98.44 340 TYR A O 1
ATOM 2708 N N . ARG A 1 341 ? -21.464 -2.103 29.064 1.00 98.00 341 ARG A N 1
ATOM 2709 C CA . ARG A 1 341 ? -22.556 -2.882 29.666 1.00 98.00 341 ARG A CA 1
ATOM 2710 C C . ARG A 1 341 ? -22.841 -2.503 31.118 1.00 98.00 341 ARG A C 1
ATOM 2712 O O . ARG A 1 341 ? -24.001 -2.503 31.506 1.00 98.00 341 ARG A O 1
ATOM 2719 N N . ILE A 1 342 ? -21.831 -2.146 31.910 1.00 98.19 342 ILE A N 1
ATOM 2720 C CA . ILE A 1 342 ? -22.013 -1.634 33.276 1.00 98.19 342 ILE A CA 1
ATOM 2721 C C . ILE A 1 342 ? -22.821 -0.332 33.246 1.00 98.19 342 ILE A C 1
ATOM 2723 O O . ILE A 1 342 ? -23.800 -0.199 33.982 1.00 98.19 342 ILE A O 1
ATOM 2727 N N . ALA A 1 343 ? -22.451 0.610 32.373 1.00 98.19 343 ALA A N 1
ATOM 2728 C CA . ALA A 1 343 ? -23.196 1.856 32.232 1.00 98.19 343 ALA A CA 1
ATOM 2729 C C . ALA A 1 343 ? -24.642 1.588 31.778 1.00 98.19 343 ALA A C 1
ATOM 2731 O O . ALA A 1 343 ? -25.572 2.114 32.390 1.00 98.19 343 ALA A O 1
ATOM 2732 N N . ALA A 1 344 ? -24.857 0.700 30.802 1.00 98.06 344 ALA A N 1
ATOM 2733 C CA . ALA A 1 344 ? -26.196 0.315 30.350 1.00 98.06 344 ALA A CA 1
ATOM 2734 C C . ALA A 1 344 ? -27.020 -0.338 31.472 1.00 98.06 344 ALA A C 1
ATOM 2736 O O . ALA A 1 344 ? -28.161 0.050 31.712 1.00 98.06 344 ALA A O 1
ATOM 2737 N N . ALA A 1 345 ? -26.431 -1.286 32.207 1.00 97.69 345 ALA A N 1
ATOM 2738 C CA . ALA A 1 345 ? -27.078 -1.996 33.310 1.00 97.69 345 ALA A CA 1
ATOM 2739 C C . ALA A 1 345 ? -27.460 -1.067 34.473 1.00 97.69 345 ALA A C 1
ATOM 2741 O O . ALA A 1 345 ? -28.424 -1.342 35.183 1.00 97.69 345 ALA A O 1
ATOM 2742 N N . SER A 1 346 ? -26.733 0.041 34.653 1.00 96.75 346 SER A N 1
ATOM 2743 C CA . SER A 1 346 ? -27.066 1.077 35.637 1.00 96.75 346 SER A CA 1
ATOM 2744 C C . SER A 1 346 ? -28.222 2.001 35.213 1.00 96.75 346 SER A C 1
ATOM 2746 O O . SER A 1 346 ? -28.645 2.830 36.012 1.00 96.75 346 SER A O 1
ATOM 2748 N N . GLY A 1 347 ? -28.734 1.887 33.978 1.00 97.12 347 GLY A N 1
ATOM 2749 C CA . GLY A 1 347 ? -29.678 2.854 33.394 1.00 97.12 347 GLY A CA 1
ATOM 2750 C C . GLY A 1 347 ? -29.002 4.151 32.930 1.00 97.12 347 GLY A C 1
ATOM 2751 O O . GLY A 1 347 ? -29.623 5.209 32.915 1.00 97.12 347 GLY A O 1
ATOM 2752 N N . GLY A 1 348 ? -27.704 4.081 32.626 1.00 98.06 348 GLY A N 1
ATOM 2753 C CA . GLY A 1 348 ? -26.849 5.214 32.286 1.00 98.06 348 GLY A CA 1
ATOM 2754 C C . GLY A 1 348 ? -26.955 5.691 30.836 1.00 98.06 348 GLY A C 1
ATOM 2755 O O . GLY A 1 348 ? -27.752 5.190 30.047 1.00 98.06 348 GLY A O 1
ATOM 2756 N N . VAL A 1 349 ? -26.121 6.662 30.471 1.00 98.62 349 VAL A N 1
ATOM 2757 C CA . VAL A 1 349 ? -26.081 7.282 29.133 1.00 98.62 349 VAL A CA 1
ATOM 2758 C C . VAL A 1 349 ? -24.626 7.424 28.694 1.00 98.62 349 VAL A C 1
ATOM 2760 O O . VAL A 1 349 ? -23.772 7.757 29.514 1.00 98.62 349 VAL A O 1
ATOM 2763 N N . PHE A 1 350 ? -24.328 7.184 27.416 1.00 98.75 350 PHE A N 1
ATOM 2764 C CA . PHE A 1 350 ? -23.000 7.460 26.864 1.00 98.75 350 PHE A CA 1
ATOM 2765 C C . PHE A 1 350 ? -22.928 8.872 26.285 1.00 98.75 350 PHE A C 1
ATOM 2767 O O . PHE A 1 350 ? -23.828 9.279 25.552 1.00 98.75 350 PHE A O 1
ATOM 2774 N N . VAL A 1 351 ? -21.845 9.597 26.567 1.00 98.44 351 VAL A N 1
ATOM 2775 C CA . VAL A 1 351 ? -21.638 10.966 26.087 1.00 98.44 351 VAL A CA 1
ATOM 2776 C C . VAL A 1 351 ? -20.330 11.093 25.318 1.00 98.44 351 VAL A C 1
ATOM 2778 O O . VAL A 1 351 ? -19.268 10.699 25.801 1.00 98.44 351 VAL A O 1
ATOM 2781 N N . ASN A 1 352 ? -20.403 11.707 24.139 1.00 97.88 352 ASN A N 1
ATOM 2782 C CA . ASN A 1 352 ? -19.250 12.138 23.357 1.00 97.88 352 ASN A CA 1
ATOM 2783 C C . ASN A 1 352 ? -19.335 13.656 23.097 1.00 97.88 352 ASN A C 1
ATOM 2785 O O . ASN A 1 352 ? -19.952 14.068 22.112 1.00 97.88 352 ASN A O 1
ATOM 2789 N N . PRO A 1 353 ? -18.730 14.489 23.963 1.00 96.94 353 PRO A N 1
ATOM 2790 C CA . PRO A 1 353 ? -18.793 15.947 23.864 1.00 96.94 353 PRO A CA 1
ATOM 2791 C C . PRO A 1 353 ? -17.686 16.531 22.967 1.00 96.94 353 PRO A C 1
ATOM 2793 O O . PRO A 1 353 ? -17.327 17.695 23.128 1.00 96.94 353 PRO A O 1
ATOM 2796 N N . ALA A 1 354 ? -17.087 15.734 22.071 1.00 96.00 354 ALA A N 1
ATOM 2797 C CA . ALA A 1 354 ? -15.965 16.177 21.248 1.00 96.00 354 ALA A CA 1
ATOM 2798 C C . ALA A 1 354 ? -16.323 17.402 20.394 1.00 96.00 354 ALA A C 1
ATOM 2800 O O . ALA A 1 354 ? -17.434 17.512 19.890 1.00 96.00 354 ALA A O 1
ATOM 2801 N N . LEU A 1 355 ? -15.352 18.287 20.158 1.00 93.12 355 LEU A N 1
ATOM 2802 C CA . LEU A 1 355 ? -15.546 19.435 19.260 1.00 93.12 355 LEU A CA 1
ATOM 2803 C C . LEU A 1 355 ? -15.859 18.995 17.825 1.00 93.12 355 LEU A C 1
ATOM 2805 O O . LEU A 1 355 ? -16.545 19.696 17.101 1.00 93.12 355 LEU A O 1
ATOM 2809 N N . THR A 1 356 ? -15.327 17.839 17.433 1.00 89.19 356 THR A N 1
ATOM 2810 C CA . THR A 1 356 ? -15.599 17.169 16.163 1.00 89.19 356 THR A CA 1
ATOM 2811 C C . THR A 1 356 ? -15.403 15.668 16.353 1.00 89.19 356 THR A C 1
ATOM 2813 O O . THR A 1 356 ? -14.423 15.233 16.978 1.00 89.19 356 THR A O 1
ATOM 2816 N N . GLU A 1 357 ? -16.313 14.852 15.828 1.00 90.69 357 GLU A N 1
ATOM 2817 C CA . GLU A 1 357 ? -16.198 13.392 15.841 1.00 90.69 357 GLU A CA 1
ATOM 2818 C C . GLU A 1 357 ? -16.309 12.833 14.411 1.00 90.69 357 GLU A C 1
ATOM 2820 O O . GLU A 1 357 ? -17.408 12.562 13.941 1.00 90.69 357 GLU A O 1
ATOM 2825 N N . PRO A 1 358 ? -15.188 12.601 13.696 1.00 86.12 358 PRO A N 1
ATOM 2826 C CA . PRO A 1 358 ? -15.217 12.250 12.270 1.00 86.12 358 PRO A CA 1
ATOM 2827 C C . PRO A 1 358 ? -16.068 11.024 11.915 1.00 86.12 358 PRO A C 1
ATOM 2829 O O . PRO A 1 358 ? -16.592 10.946 10.809 1.00 86.12 358 PRO A O 1
ATOM 2832 N N . PHE A 1 359 ? -16.198 10.067 12.840 1.00 89.00 359 PHE A N 1
ATOM 2833 C CA . PHE A 1 359 ? -17.111 8.933 12.688 1.00 89.00 359 PHE A CA 1
ATOM 2834 C C . PHE A 1 359 ? -17.819 8.584 14.002 1.00 89.00 359 PHE A C 1
ATOM 2836 O O . PHE A 1 359 ? -19.038 8.676 14.081 1.00 89.00 359 PHE A O 1
ATOM 2843 N N . GLY A 1 360 ? -17.058 8.204 15.037 1.00 89.00 360 GLY A N 1
ATOM 2844 C CA . GLY A 1 360 ? -17.604 7.783 16.331 1.00 89.00 360 GLY A CA 1
ATOM 2845 C C . GLY A 1 360 ? -17.780 6.270 16.495 1.00 89.00 360 GLY A C 1
ATOM 2846 O O . GLY A 1 360 ? -18.879 5.802 16.780 1.00 89.00 360 GLY A O 1
ATOM 2847 N N . LEU A 1 361 ? -16.691 5.490 16.404 1.00 91.56 361 LEU A N 1
ATOM 2848 C CA . LEU A 1 361 ? -16.721 4.049 16.729 1.00 91.56 361 LEU A CA 1
ATOM 2849 C C . LEU A 1 361 ? -17.265 3.796 18.146 1.00 91.56 361 LEU A C 1
ATOM 2851 O O . LEU A 1 361 ? -18.112 2.931 18.339 1.00 91.56 361 LEU A O 1
ATOM 2855 N N . THR A 1 362 ? -16.864 4.625 19.112 1.00 93.25 362 THR A N 1
ATOM 2856 C CA . THR A 1 362 ? -17.344 4.537 20.499 1.00 93.25 362 THR A CA 1
ATOM 2857 C C . THR A 1 362 ? -18.856 4.743 20.623 1.00 93.25 362 THR A C 1
ATOM 2859 O O . THR A 1 362 ? -19.466 4.208 21.544 1.00 93.25 362 THR A O 1
ATOM 2862 N N . LEU A 1 363 ? -19.485 5.477 19.695 1.00 96.75 363 LEU A N 1
ATOM 2863 C CA . LEU A 1 363 ? -20.936 5.682 19.677 1.00 96.75 363 LEU A CA 1
ATOM 2864 C C . LEU A 1 363 ? -21.671 4.420 19.233 1.00 96.75 363 LEU A C 1
ATOM 2866 O O . LEU A 1 363 ? -22.654 4.041 19.866 1.00 96.75 363 LEU A O 1
ATOM 2870 N N . ILE A 1 364 ? -21.189 3.747 18.182 1.00 96.62 364 ILE A N 1
ATOM 2871 C CA . ILE A 1 364 ? -21.800 2.492 17.724 1.00 96.62 364 ILE A CA 1
ATOM 2872 C C . ILE A 1 364 ? -21.501 1.330 18.683 1.00 96.62 364 ILE A C 1
ATOM 2874 O O . ILE A 1 364 ? -22.349 0.461 18.855 1.00 96.62 364 ILE A O 1
ATOM 2878 N N . GLU A 1 365 ? -20.354 1.337 19.370 1.00 96.88 365 GLU A N 1
ATOM 2879 C CA . GLU A 1 365 ? -20.028 0.392 20.451 1.00 96.88 365 GLU A CA 1
ATOM 2880 C C . GLU A 1 365 ? -20.946 0.580 21.670 1.00 96.88 365 GLU A C 1
ATOM 2882 O O . GLU A 1 365 ? -21.488 -0.397 22.200 1.00 96.88 365 GLU A O 1
ATOM 2887 N N . ALA A 1 366 ? -21.173 1.831 22.088 1.00 97.88 366 ALA A N 1
ATOM 2888 C CA . ALA A 1 366 ? -22.099 2.162 23.169 1.00 97.88 366 ALA A CA 1
ATOM 2889 C C . ALA A 1 366 ? -23.539 1.762 22.813 1.00 97.88 366 ALA A C 1
ATOM 2891 O O . ALA A 1 366 ? -24.208 1.084 23.595 1.00 97.88 366 ALA A O 1
ATOM 2892 N N . ALA A 1 367 ? -23.991 2.116 21.609 1.00 97.75 367 ALA A N 1
ATOM 2893 C CA . ALA A 1 367 ? -25.323 1.786 21.116 1.00 97.75 367 ALA A CA 1
ATOM 2894 C C . ALA A 1 367 ? -25.541 0.267 20.987 1.00 97.75 367 ALA A C 1
ATOM 2896 O O . ALA A 1 367 ? -26.567 -0.237 21.443 1.00 97.75 367 ALA A O 1
ATOM 2897 N N . ALA A 1 368 ? -24.561 -0.482 20.463 1.00 97.44 368 ALA A N 1
ATOM 2898 C CA . ALA A 1 368 ? -24.598 -1.949 20.432 1.00 97.44 368 ALA A CA 1
ATOM 2899 C C . ALA A 1 368 ? -24.670 -2.564 21.838 1.00 97.44 368 ALA A C 1
ATOM 2901 O O . ALA A 1 368 ? -25.300 -3.601 22.039 1.00 97.44 368 ALA A O 1
ATOM 2902 N N . SER A 1 369 ? -24.058 -1.904 22.823 1.00 98.12 369 SER A N 1
ATOM 2903 C CA . SER A 1 369 ? -24.084 -2.317 24.229 1.00 98.12 369 SER A CA 1
ATOM 2904 C C . SER A 1 369 ? -25.360 -1.900 24.973 1.00 98.12 369 SER A C 1
ATOM 2906 O O . SER A 1 369 ? -25.474 -2.153 26.172 1.00 98.12 369 SER A O 1
ATOM 2908 N N . GLY A 1 370 ? -26.328 -1.285 24.285 1.00 96.88 370 GLY A N 1
ATOM 2909 C CA . GLY A 1 370 ? -27.624 -0.899 24.845 1.00 96.88 370 GLY A CA 1
ATOM 2910 C C . GLY A 1 370 ? -27.650 0.464 25.541 1.00 96.88 370 GLY A C 1
ATOM 2911 O O . GLY A 1 370 ? -28.529 0.689 26.368 1.00 96.88 370 GLY A O 1
ATOM 2912 N N . LEU A 1 371 ? -26.712 1.369 25.238 1.00 97.81 371 LEU A N 1
ATOM 2913 C CA . LEU A 1 371 ? -26.725 2.740 25.761 1.00 97.81 371 LEU A CA 1
ATOM 2914 C C . LEU A 1 371 ? -27.407 3.713 24.793 1.00 97.81 371 LEU A C 1
ATOM 2916 O O . LEU A 1 371 ? -27.027 3.780 23.619 1.00 97.81 371 LEU A O 1
ATOM 2920 N N . PRO A 1 372 ? -28.335 4.552 25.285 1.00 98.38 372 PRO A N 1
ATOM 2921 C CA . PRO A 1 372 ? -28.649 5.815 24.634 1.00 98.38 372 PRO A CA 1
ATOM 2922 C C . PRO A 1 372 ? -27.408 6.707 24.562 1.00 98.38 372 PRO A C 1
ATOM 2924 O O . PRO A 1 372 ? -26.565 6.684 25.467 1.00 98.38 372 PRO A O 1
ATOM 2927 N N . ILE A 1 373 ? -27.307 7.500 23.496 1.00 98.31 373 ILE A N 1
ATOM 2928 C CA . ILE A 1 373 ? -26.134 8.347 23.245 1.00 98.31 373 ILE A CA 1
ATOM 2929 C C . ILE A 1 373 ? -26.480 9.840 23.267 1.00 98.31 373 ILE A C 1
ATOM 2931 O O . ILE A 1 373 ? -27.541 10.264 22.815 1.00 98.31 373 ILE A O 1
ATOM 2935 N N . VAL A 1 374 ? -25.555 10.651 23.765 1.00 98.62 374 VAL A N 1
ATOM 2936 C CA . VAL A 1 374 ? -25.537 12.107 23.602 1.00 98.62 374 VAL A CA 1
ATOM 2937 C C . VAL A 1 374 ? -24.216 12.456 22.936 1.00 98.62 374 VAL A C 1
ATOM 2939 O O . VAL A 1 374 ? -23.155 12.106 23.451 1.00 98.62 374 VAL A O 1
ATOM 2942 N N . ALA A 1 375 ? -24.251 13.077 21.767 1.00 98.12 375 ALA A N 1
ATOM 2943 C CA . ALA A 1 375 ? -23.048 13.276 20.966 1.00 98.12 375 ALA A CA 1
ATOM 2944 C C . ALA A 1 375 ? -23.034 14.647 20.302 1.00 98.12 375 ALA A C 1
ATOM 2946 O O . ALA A 1 375 ? -24.086 15.218 20.047 1.00 98.12 375 ALA A O 1
ATOM 2947 N N . THR A 1 376 ? -21.842 15.158 20.014 1.00 97.19 376 THR A N 1
ATOM 2948 C CA . THR A 1 376 ? -21.664 16.395 19.245 1.00 97.19 376 THR A CA 1
ATOM 2949 C C . THR A 1 376 ? -22.435 16.393 17.923 1.00 97.19 376 THR A C 1
ATOM 2951 O O . THR A 1 376 ? -22.549 15.357 17.267 1.00 97.19 376 THR A O 1
ATOM 2954 N N . GLU A 1 377 ? -22.955 17.553 17.530 1.00 94.62 377 GLU A N 1
ATOM 2955 C CA . GLU A 1 377 ? -23.572 17.783 16.222 1.00 94.62 377 GLU A CA 1
ATOM 2956 C C . GLU A 1 377 ? -22.568 17.955 15.075 1.00 94.62 377 GLU A C 1
ATOM 2958 O O . GLU A 1 377 ? -22.978 18.064 13.923 1.00 94.62 377 GLU A O 1
ATOM 2963 N N . ASP A 1 378 ? -21.262 17.933 15.350 1.00 91.31 378 ASP A N 1
ATOM 2964 C CA . ASP A 1 378 ? -20.219 18.014 14.327 1.00 91.31 378 ASP A CA 1
ATOM 2965 C C . ASP A 1 378 ? -19.574 16.642 14.092 1.00 91.31 378 ASP A C 1
ATOM 2967 O O . ASP A 1 378 ? -18.873 16.105 14.961 1.00 91.31 378 ASP A O 1
ATOM 2971 N N . GLY A 1 379 ? -19.807 16.050 12.914 1.00 89.62 379 GLY A N 1
ATOM 2972 C CA . GLY A 1 379 ? -19.215 14.756 12.581 1.00 89.62 379 GLY A CA 1
ATOM 2973 C C . GLY A 1 379 ? -20.152 13.658 12.084 1.00 89.62 379 GLY A C 1
ATOM 2974 O O . GLY A 1 379 ? -21.339 13.852 11.800 1.00 89.62 379 GLY A O 1
ATOM 2975 N N . GLY A 1 380 ? -19.617 12.436 12.144 1.00 91.94 380 GLY A N 1
ATOM 2976 C CA . GLY A 1 380 ? -20.355 11.181 12.007 1.00 91.94 380 GLY A CA 1
ATOM 2977 C C . GLY A 1 380 ? -21.488 10.915 13.013 1.00 91.94 380 GLY A C 1
ATOM 2978 O O . GLY A 1 380 ? -22.367 10.121 12.663 1.00 91.94 380 GLY A O 1
ATOM 2979 N N . PRO A 1 381 ? -21.582 11.560 14.200 1.00 95.88 381 PRO A N 1
ATOM 2980 C CA . PRO A 1 381 ? -22.754 11.400 15.056 1.00 95.88 381 PRO A CA 1
ATOM 2981 C C . PRO A 1 381 ? -24.079 11.759 14.373 1.00 95.88 381 PRO A C 1
ATOM 2983 O O . PRO A 1 381 ? -25.087 11.122 14.678 1.00 95.88 381 PRO A O 1
ATOM 2986 N N . ASN A 1 382 ? -24.089 12.699 13.415 1.00 95.38 382 ASN A N 1
ATOM 2987 C CA . ASN A 1 382 ? -25.281 13.018 12.618 1.00 95.38 382 ASN A CA 1
ATOM 2988 C C . ASN A 1 382 ? -25.818 11.792 11.876 1.00 95.38 382 ASN A C 1
ATOM 2990 O O . ASN A 1 382 ? -27.009 11.485 11.952 1.00 95.38 382 ASN A O 1
ATOM 2994 N N . ASP A 1 383 ? -24.930 11.060 11.200 1.00 94.75 383 ASP A N 1
ATOM 2995 C CA . ASP A 1 383 ? -25.286 9.848 10.463 1.00 94.75 383 ASP A CA 1
ATOM 2996 C C . ASP A 1 383 ? -25.766 8.749 11.418 1.00 94.75 383 ASP A C 1
ATOM 2998 O O . ASP A 1 383 ? -26.764 8.075 11.148 1.00 94.75 383 ASP A O 1
ATOM 3002 N N . ILE A 1 384 ? -25.075 8.576 12.551 1.00 96.25 384 ILE A N 1
ATOM 3003 C CA . ILE A 1 384 ? -25.397 7.545 13.546 1.00 96.25 384 ILE A CA 1
ATOM 3004 C C . ILE A 1 384 ? -26.768 7.809 14.166 1.00 96.25 384 ILE A C 1
ATOM 3006 O O . ILE A 1 384 ? -27.612 6.916 14.162 1.00 96.25 384 ILE A O 1
ATOM 3010 N N . ILE A 1 385 ? -27.033 9.025 14.647 1.00 96.12 385 ILE A N 1
ATOM 3011 C CA . ILE A 1 385 ? -28.330 9.374 15.239 1.00 96.12 385 ILE A CA 1
ATOM 3012 C C . ILE A 1 385 ? -29.433 9.390 14.174 1.00 96.12 385 ILE A C 1
ATOM 3014 O O . ILE A 1 385 ? -30.542 8.934 14.453 1.00 96.12 385 ILE A O 1
ATOM 3018 N N . GLY A 1 386 ? -29.143 9.820 12.943 1.00 94.69 386 GLY A N 1
ATOM 3019 C CA . GLY A 1 386 ? -30.094 9.767 11.831 1.00 94.69 386 GLY A CA 1
ATOM 3020 C C . GLY A 1 386 ? -30.549 8.341 11.492 1.00 94.69 386 GLY A C 1
ATOM 3021 O O . GLY A 1 386 ? -31.738 8.111 11.261 1.00 94.69 386 GLY A O 1
ATOM 3022 N N . ASN A 1 387 ? -29.625 7.375 11.517 1.00 94.75 387 ASN A N 1
ATOM 3023 C CA . ASN A 1 387 ? -29.913 5.967 11.230 1.00 94.75 387 ASN A CA 1
ATOM 3024 C C . ASN A 1 387 ? -30.494 5.212 12.434 1.00 94.75 387 ASN A C 1
ATOM 3026 O O . ASN A 1 387 ? -31.443 4.447 12.277 1.00 94.75 387 ASN A O 1
ATOM 3030 N N . CYS A 1 388 ? -29.929 5.407 13.626 1.00 96.19 388 CYS A N 1
ATOM 3031 C CA . CYS A 1 388 ? -30.265 4.625 14.814 1.00 96.19 388 CYS A CA 1
ATOM 3032 C C . CYS A 1 388 ? -31.358 5.263 15.676 1.00 96.19 388 CYS A C 1
ATOM 3034 O O . CYS A 1 388 ? -32.001 4.550 16.433 1.00 96.19 388 CYS A O 1
ATOM 3036 N N . GLN A 1 389 ? -31.578 6.580 15.600 1.00 96.69 389 GLN A N 1
ATOM 3037 C CA . GLN A 1 389 ? -32.572 7.313 16.403 1.00 96.69 389 GLN A CA 1
ATOM 3038 C C . GLN A 1 389 ? -32.508 6.980 17.907 1.00 96.69 389 GLN A C 1
ATOM 3040 O O . GLN A 1 389 ? -33.533 6.760 18.555 1.00 96.69 389 GLN A O 1
ATOM 3045 N N . ASN A 1 390 ? -31.292 6.901 18.448 1.00 97.00 390 ASN A N 1
ATOM 3046 C CA . ASN A 1 390 ? -30.989 6.336 19.764 1.00 97.00 390 ASN A CA 1
ATOM 3047 C C . ASN A 1 390 ? -30.446 7.364 20.768 1.00 97.00 390 ASN A C 1
ATOM 3049 O O . ASN A 1 390 ? -29.757 6.995 21.722 1.00 97.00 390 ASN A O 1
ATOM 3053 N N . GLY A 1 391 ? -30.698 8.654 20.542 1.00 97.00 391 GLY A N 1
ATOM 3054 C CA . GLY A 1 391 ? -30.035 9.700 21.305 1.00 97.00 391 GLY A CA 1
ATOM 3055 C C . GLY A 1 391 ? -30.290 11.123 20.825 1.00 97.00 391 GLY A C 1
ATOM 3056 O O . GLY A 1 391 ? -31.204 11.367 20.035 1.00 97.00 391 GLY A O 1
ATOM 3057 N N . PHE A 1 392 ? -29.459 12.049 21.306 1.00 98.31 392 PHE A N 1
ATOM 3058 C CA . PHE A 1 392 ? -29.529 13.478 20.989 1.00 98.31 392 PHE A CA 1
ATOM 3059 C C . PHE A 1 392 ? -28.183 14.034 20.513 1.00 98.31 392 PHE A C 1
ATOM 3061 O O . PHE A 1 392 ? -27.131 13.648 21.027 1.00 98.31 392 PHE A O 1
ATOM 3068 N N . LEU A 1 393 ? -28.247 14.955 19.548 1.00 98.31 393 LEU A N 1
ATOM 3069 C CA . LEU A 1 393 ? -27.119 15.801 19.163 1.00 98.31 393 LEU A CA 1
ATOM 3070 C C . LEU A 1 393 ? -27.053 17.023 20.091 1.00 98.31 393 LEU A C 1
ATOM 3072 O O . LEU A 1 393 ? -28.103 17.513 20.518 1.00 98.31 393 LEU A O 1
ATOM 3076 N N . ILE A 1 394 ? -25.843 17.479 20.414 1.00 98.06 394 ILE A N 1
ATOM 3077 C CA . ILE A 1 394 ? -25.580 18.645 21.273 1.00 98.06 394 ILE A CA 1
ATOM 3078 C C . ILE A 1 394 ? -24.546 19.577 20.643 1.00 98.06 394 ILE A C 1
ATOM 3080 O O . ILE A 1 394 ? -23.716 19.125 19.852 1.00 98.06 394 ILE A O 1
ATOM 3084 N N . ASP A 1 395 ? -24.565 20.849 21.045 1.00 96.94 395 ASP A N 1
ATOM 3085 C CA . ASP A 1 395 ? -23.458 21.772 20.793 1.00 96.94 395 ASP A CA 1
ATOM 3086 C C . ASP A 1 395 ? -22.417 21.588 21.915 1.00 96.94 395 ASP A C 1
ATOM 3088 O O . ASP A 1 395 ? -22.696 21.898 23.079 1.00 96.94 395 ASP A O 1
ATOM 3092 N N . PRO A 1 396 ? -21.214 21.064 21.616 1.00 94.44 396 PRO A N 1
ATOM 3093 C CA . PRO A 1 396 ? -20.190 20.808 22.627 1.00 94.44 396 PRO A CA 1
ATOM 3094 C C . PRO A 1 396 ? -19.605 22.084 23.259 1.00 94.44 396 PRO A C 1
ATOM 3096 O O . PRO A 1 396 ? -18.852 21.977 24.231 1.00 94.44 396 PRO A O 1
ATOM 3099 N N . LEU A 1 397 ? -19.907 23.269 22.717 1.00 95.00 397 LEU A N 1
ATOM 3100 C CA . LEU A 1 397 ? -19.485 24.569 23.243 1.00 95.00 397 LEU A CA 1
ATOM 3101 C C . LEU A 1 397 ? -20.497 25.178 24.225 1.00 95.00 397 LEU A C 1
ATOM 3103 O O . LEU A 1 397 ? -20.156 26.141 24.911 1.00 95.00 397 LEU A O 1
ATOM 3107 N N . GLU A 1 398 ? -21.704 24.615 24.320 1.00 95.62 398 GLU A N 1
ATOM 3108 C CA . GLU A 1 398 ? -22.773 25.072 25.212 1.00 95.62 398 GLU A CA 1
ATOM 3109 C C . GLU A 1 398 ? -23.109 23.982 26.254 1.00 95.62 398 GLU A C 1
ATOM 3111 O O . GLU A 1 398 ? -23.913 23.081 25.974 1.00 95.62 398 GLU A O 1
ATOM 3116 N N . PRO A 1 399 ? -22.521 24.031 27.472 1.00 94.69 399 PRO A N 1
ATOM 3117 C CA . PRO A 1 399 ? -22.733 23.034 28.529 1.00 94.69 399 PRO A CA 1
ATOM 3118 C C . PRO A 1 399 ? -24.209 22.762 28.865 1.00 94.69 399 PRO A C 1
ATOM 3120 O O . PRO A 1 399 ? -24.579 21.645 29.234 1.00 94.69 399 PRO A O 1
ATOM 3123 N N . GLU A 1 400 ? -25.077 23.760 28.711 1.00 96.38 400 GLU A N 1
ATOM 3124 C CA . GLU A 1 400 ? -26.515 23.659 28.944 1.00 96.38 400 GLU A CA 1
ATOM 3125 C C . GLU A 1 400 ? -27.187 22.638 28.016 1.00 96.38 400 GLU A C 1
ATOM 3127 O O . GLU A 1 400 ? -28.117 21.943 28.438 1.00 96.38 400 GLU A O 1
ATOM 3132 N N . THR A 1 401 ? -26.709 22.503 26.774 1.00 97.88 401 THR A N 1
ATOM 3133 C CA . THR A 1 401 ? -27.263 21.549 25.802 1.00 97.88 401 THR A CA 1
ATOM 3134 C C . THR A 1 401 ? -26.947 20.105 26.198 1.00 97.88 401 THR A C 1
ATOM 3136 O O . THR A 1 401 ? -27.826 19.239 26.134 1.00 97.88 401 THR A O 1
ATOM 3139 N N . ILE A 1 402 ? -25.735 19.862 26.717 1.00 98.25 402 ILE A N 1
ATOM 3140 C CA . ILE A 1 402 ? -25.303 18.572 27.270 1.00 98.25 402 ILE A CA 1
ATOM 3141 C C . ILE A 1 402 ? -26.192 18.201 28.462 1.00 98.25 402 ILE A C 1
ATOM 3143 O O . ILE A 1 402 ? -26.770 17.111 28.495 1.00 98.25 402 ILE A O 1
ATOM 3147 N N . THR A 1 403 ? -26.353 19.122 29.415 1.00 98.31 403 THR A N 1
ATOM 3148 C CA . THR A 1 403 ? -27.179 18.919 30.614 1.00 98.31 403 THR A CA 1
ATOM 3149 C C . THR A 1 403 ? -28.634 18.621 30.260 1.00 98.31 403 THR A C 1
ATOM 3151 O O . THR A 1 403 ? -29.207 17.660 30.777 1.00 98.31 403 THR A O 1
ATOM 3154 N N . ALA A 1 404 ? -29.236 19.392 29.350 1.00 98.19 404 ALA A N 1
ATOM 3155 C CA . ALA A 1 404 ? -30.626 19.203 28.943 1.00 98.19 404 ALA A CA 1
ATOM 3156 C C . ALA A 1 404 ? -30.863 17.837 28.274 1.00 98.19 404 ALA A C 1
ATOM 3158 O O . ALA A 1 404 ? -31.857 17.167 28.567 1.00 98.19 404 ALA A O 1
ATOM 3159 N N . ALA A 1 405 ? -29.948 17.399 27.402 1.00 98.25 405 ALA A N 1
ATOM 3160 C CA . ALA A 1 405 ? -30.034 16.098 26.743 1.00 98.25 405 ALA A CA 1
ATOM 3161 C C . ALA A 1 405 ? -29.908 14.934 27.741 1.00 98.25 405 ALA A C 1
ATOM 3163 O O . ALA A 1 405 ? -30.670 13.966 27.664 1.00 98.25 405 ALA A O 1
ATOM 3164 N N . LEU A 1 406 ? -28.981 15.047 28.699 1.00 98.50 406 LEU A N 1
ATOM 3165 C CA . LEU A 1 406 ? -28.778 14.052 29.750 1.00 98.50 406 LEU A CA 1
ATOM 3166 C C . LEU A 1 406 ? -29.990 13.925 30.671 1.00 98.50 406 LEU A C 1
ATOM 3168 O O . LEU A 1 406 ? -30.488 12.817 30.861 1.00 98.50 406 LEU A O 1
ATOM 3172 N N . LEU A 1 407 ? -30.497 15.043 31.198 1.00 98.38 407 LEU A N 1
ATOM 3173 C CA . LEU A 1 407 ? -31.673 15.041 32.073 1.00 98.38 407 LEU A CA 1
ATOM 3174 C C . LEU A 1 407 ? -32.886 14.434 31.369 1.00 98.38 407 LEU A C 1
ATOM 3176 O O . LEU A 1 407 ? -33.547 13.567 31.928 1.00 98.38 407 LEU A O 1
ATOM 3180 N N . LYS A 1 408 ? -33.113 14.778 30.097 1.00 97.88 408 LYS A N 1
ATOM 3181 C CA . LYS A 1 408 ? -34.216 14.213 29.312 1.00 97.88 408 LYS A CA 1
ATOM 3182 C C . LYS A 1 408 ? -34.172 12.683 29.218 1.00 97.88 408 LYS A C 1
ATOM 3184 O O . LYS A 1 408 ? -35.219 12.047 29.304 1.00 97.88 408 LYS A O 1
ATOM 3189 N N . LEU A 1 409 ? -32.990 12.089 29.028 1.00 97.94 409 LEU A N 1
ATOM 3190 C CA . LEU A 1 409 ? -32.829 10.629 28.976 1.00 97.94 409 LEU A CA 1
ATOM 3191 C C . LEU A 1 409 ? -32.917 9.974 30.360 1.00 97.94 409 LEU A C 1
ATOM 3193 O O . LEU A 1 409 ? -33.387 8.844 30.458 1.00 97.94 409 LEU A O 1
ATOM 3197 N N . LEU A 1 410 ? -32.464 10.658 31.412 1.00 97.31 410 LEU A N 1
ATOM 3198 C CA . LEU A 1 410 ? -32.486 10.146 32.785 1.00 97.31 410 LEU A CA 1
ATOM 3199 C C . LEU A 1 410 ? -33.874 10.266 33.443 1.00 97.31 410 LEU A C 1
ATOM 3201 O O . LEU A 1 410 ? -34.204 9.460 34.311 1.00 97.31 410 LEU A O 1
ATOM 3205 N N . ASP A 1 411 ? -34.690 11.236 33.025 1.00 96.56 411 ASP A N 1
ATOM 3206 C CA . ASP A 1 411 ? -36.035 11.480 33.562 1.00 96.56 411 ASP A CA 1
ATOM 3207 C C . ASP A 1 411 ? -37.115 10.603 32.929 1.00 96.56 411 ASP A C 1
ATOM 3209 O O . ASP A 1 411 ? -38.094 10.243 33.589 1.00 96.56 411 ASP A O 1
ATOM 3213 N N . ASP A 1 412 ? -36.949 10.244 31.656 1.00 96.75 412 ASP A N 1
ATOM 3214 C CA . ASP A 1 412 ? -37.916 9.452 30.904 1.00 96.75 412 ASP A CA 1
ATOM 3215 C C . ASP A 1 412 ? -37.382 8.039 30.627 1.00 96.75 412 ASP A C 1
ATOM 3217 O O . ASP A 1 412 ? -36.713 7.758 29.631 1.00 96.75 412 ASP A O 1
ATOM 3221 N N . HIS A 1 413 ? -37.732 7.107 31.516 1.00 94.81 413 HIS A N 1
ATOM 3222 C CA . HIS A 1 413 ? -37.334 5.702 31.406 1.00 94.81 413 HIS A CA 1
ATOM 3223 C C . HIS A 1 413 ? -38.011 4.957 30.230 1.00 94.81 413 HIS A C 1
ATOM 3225 O O . HIS A 1 413 ? -37.571 3.871 29.837 1.00 94.81 413 HIS A O 1
ATOM 3231 N N . GLU A 1 414 ? -39.111 5.468 29.665 1.00 97.62 414 GLU A N 1
ATOM 3232 C CA . GLU A 1 414 ? -39.675 4.913 28.426 1.00 97.62 414 GLU A CA 1
ATOM 3233 C C . GLU A 1 414 ? -38.849 5.346 27.220 1.00 97.62 414 GLU A C 1
ATOM 3235 O O . GLU A 1 414 ? -38.450 4.491 26.425 1.00 97.62 414 GLU A O 1
ATOM 3240 N N . LEU A 1 415 ? -38.511 6.635 27.141 1.00 98.00 415 LEU A N 1
ATOM 3241 C CA . LEU A 1 415 ? -37.607 7.169 26.129 1.00 98.00 415 LEU A CA 1
ATOM 3242 C C . LEU A 1 415 ? -36.237 6.487 26.183 1.00 98.00 415 LEU A C 1
ATOM 3244 O O . LEU A 1 415 ? -35.729 6.077 25.143 1.00 98.00 415 LEU A O 1
ATOM 3248 N N . TRP A 1 416 ? -35.665 6.306 27.376 1.00 98.25 416 TRP A N 1
ATOM 3249 C CA . TRP A 1 416 ? -34.386 5.615 27.553 1.00 98.25 416 TRP A CA 1
ATOM 3250 C C . TRP A 1 416 ? -34.414 4.204 26.953 1.00 98.25 416 TRP A C 1
ATOM 3252 O O . TRP A 1 416 ? -33.550 3.850 26.150 1.00 98.25 416 TRP A O 1
ATOM 3262 N N . ARG A 1 417 ? -35.444 3.410 27.286 1.00 97.69 417 ARG A N 1
ATOM 3263 C CA . ARG A 1 417 ? -35.597 2.033 26.782 1.00 97.69 417 ARG A CA 1
ATOM 3264 C C . ARG A 1 417 ? -35.785 1.995 25.273 1.00 97.69 417 ARG A C 1
ATOM 3266 O O . ARG A 1 417 ? -35.236 1.112 24.617 1.00 97.69 417 ARG A O 1
ATOM 3273 N N . GLU A 1 418 ? -36.550 2.936 24.727 1.00 97.94 418 GLU A N 1
ATOM 3274 C CA . GLU A 1 418 ? -36.751 3.027 23.286 1.00 97.94 418 GLU A CA 1
ATOM 3275 C C . GLU A 1 418 ? -35.453 3.407 22.564 1.00 97.94 418 GLU A C 1
ATOM 3277 O O . GLU A 1 418 ? -35.103 2.762 21.578 1.00 97.94 418 GLU A O 1
ATOM 3282 N N . CYS A 1 419 ? -34.694 4.378 23.081 1.00 98.12 419 CYS A N 1
ATOM 3283 C CA . CYS A 1 419 ? -33.385 4.744 22.543 1.00 98.12 419 CYS A CA 1
ATOM 3284 C C . CYS A 1 419 ? -32.400 3.569 22.592 1.00 98.12 419 CYS A C 1
ATOM 3286 O O . CYS A 1 419 ? -31.755 3.283 21.587 1.00 98.12 419 CYS A O 1
ATOM 3288 N N . ALA A 1 420 ? -32.316 2.851 23.716 1.00 97.81 420 ALA A N 1
ATOM 3289 C CA . ALA A 1 420 ? -31.458 1.674 23.851 1.00 97.81 420 ALA A CA 1
ATOM 3290 C C . ALA A 1 420 ? -31.807 0.586 22.816 1.00 97.81 420 ALA A C 1
ATOM 3292 O O . ALA A 1 420 ? -30.928 0.085 22.114 1.00 97.81 420 ALA A O 1
ATOM 3293 N N . ARG A 1 421 ? -33.103 0.268 22.667 1.00 97.88 421 ARG A N 1
ATOM 3294 C CA . ARG A 1 421 ? -33.602 -0.724 21.700 1.00 97.88 421 ARG A CA 1
ATOM 3295 C C . ARG A 1 421 ? -33.311 -0.310 20.256 1.00 97.88 421 ARG A C 1
ATOM 3297 O O . ARG A 1 421 ? -32.779 -1.105 19.486 1.00 97.88 421 ARG A O 1
ATOM 3304 N N . ARG A 1 422 ? -33.629 0.936 19.890 1.00 97.81 422 ARG A N 1
ATOM 3305 C CA . ARG A 1 422 ? -33.370 1.462 18.541 1.00 97.81 422 ARG A CA 1
ATOM 3306 C C . ARG A 1 422 ? -31.880 1.550 18.228 1.00 97.81 422 ARG A C 1
ATOM 3308 O O . ARG A 1 422 ? -31.488 1.274 17.102 1.00 97.81 422 ARG A O 1
ATOM 3315 N N . GLY A 1 423 ? -31.052 1.880 19.220 1.00 96.75 423 GLY A N 1
ATOM 3316 C CA . GLY A 1 423 ? -29.596 1.881 19.097 1.00 96.75 423 GLY A CA 1
ATOM 3317 C C . GLY A 1 423 ? -29.059 0.511 18.713 1.00 96.75 423 GLY A C 1
ATOM 3318 O O . GLY A 1 423 ? -28.308 0.401 17.747 1.00 96.75 423 GLY A O 1
ATOM 3319 N N . GLN A 1 424 ? -29.508 -0.532 19.410 1.00 95.56 424 GLN A N 1
ATOM 3320 C CA . GLN A 1 424 ? -29.127 -1.908 19.107 1.00 95.56 424 GLN A CA 1
ATOM 3321 C C . GLN A 1 424 ? -29.566 -2.329 17.694 1.00 95.56 424 GLN A C 1
ATOM 3323 O O . GLN A 1 424 ? -28.737 -2.780 16.905 1.00 95.56 424 GLN A O 1
ATOM 3328 N N . GLU A 1 425 ? -30.848 -2.153 17.360 1.00 96.44 425 GLU A N 1
ATOM 3329 C CA . GLU A 1 425 ? -31.400 -2.521 16.046 1.00 96.44 425 GLU A CA 1
ATOM 3330 C C . GLU A 1 425 ? -30.734 -1.736 14.906 1.00 96.44 425 GLU A C 1
ATOM 3332 O O . GLU A 1 425 ? -30.360 -2.302 13.877 1.00 96.44 425 GLU A O 1
ATOM 3337 N N . GLY A 1 426 ? -30.535 -0.432 15.105 1.00 96.31 426 GLY A N 1
ATOM 3338 C CA . GLY A 1 426 ? -29.890 0.456 14.148 1.00 96.31 426 GLY A CA 1
ATOM 3339 C C . GLY A 1 426 ? -28.431 0.080 13.905 1.00 96.31 426 GLY A C 1
ATOM 3340 O O . GLY A 1 426 ? -28.001 0.015 12.753 1.00 96.31 426 GLY A O 1
ATOM 3341 N N . VAL A 1 427 ? -27.669 -0.242 14.954 1.00 96.62 427 VAL A N 1
ATOM 3342 C CA . VAL A 1 427 ? -26.283 -0.701 14.798 1.00 96.62 427 VAL A CA 1
ATOM 3343 C C . VAL A 1 427 ? -26.217 -2.056 14.101 1.00 96.62 427 VAL A C 1
ATOM 3345 O O . VAL A 1 427 ? -25.422 -2.209 13.176 1.00 96.62 427 VAL A O 1
ATOM 3348 N N . GLU A 1 428 ? -27.076 -3.013 14.448 1.00 95.00 428 GLU A N 1
ATOM 3349 C CA . GLU A 1 428 ? -27.121 -4.308 13.761 1.00 95.00 428 GLU A CA 1
ATOM 3350 C C . GLU A 1 428 ? -27.405 -4.145 12.258 1.00 95.00 428 GLU A C 1
ATOM 3352 O O . GLU A 1 428 ? -26.710 -4.730 11.418 1.00 95.00 428 GLU A O 1
ATOM 3357 N N . GLN A 1 429 ? -28.365 -3.283 11.912 1.00 95.38 429 GLN A N 1
ATOM 3358 C CA . GLN A 1 429 ? -28.796 -3.043 10.538 1.00 95.38 429 GLN A CA 1
ATOM 3359 C C . GLN A 1 429 ? -27.829 -2.160 9.729 1.00 95.38 429 GLN A C 1
ATOM 3361 O O . GLN A 1 429 ? -27.754 -2.311 8.502 1.00 95.38 429 GLN A O 1
ATOM 3366 N N . HIS A 1 430 ? -27.131 -1.209 10.365 1.00 94.69 430 HIS A N 1
ATOM 3367 C CA . HIS A 1 430 ? -26.347 -0.177 9.673 1.00 94.69 430 HIS A CA 1
ATOM 3368 C C . HIS A 1 430 ? -24.848 -0.187 9.929 1.00 94.69 430 HIS A C 1
ATOM 3370 O O . HIS A 1 430 ? -24.112 0.181 9.015 1.00 94.69 430 HIS A O 1
ATOM 3376 N N . TYR A 1 431 ? -24.412 -0.617 11.106 1.00 95.19 431 TYR A N 1
ATOM 3377 C CA . TYR A 1 431 ? -23.052 -0.444 11.613 1.00 95.19 431 TYR A CA 1
ATOM 3378 C C . TYR A 1 431 ? -22.479 -1.761 12.150 1.00 95.19 431 TYR A C 1
ATOM 3380 O O . TYR A 1 431 ? -21.685 -1.785 13.088 1.00 95.19 431 TYR A O 1
ATOM 3388 N N . SER A 1 432 ? -22.878 -2.879 11.546 1.00 95.62 432 SER A N 1
ATOM 3389 C CA . SER A 1 432 ? -22.252 -4.186 11.723 1.00 95.62 432 SER A CA 1
ATOM 3390 C C . SER A 1 432 ? -21.390 -4.514 10.507 1.00 95.62 432 SER A C 1
ATOM 3392 O O . SER A 1 432 ? -21.670 -4.076 9.389 1.00 95.62 432 SER A O 1
ATOM 3394 N N . TRP A 1 433 ? -20.338 -5.309 10.696 1.00 95.44 433 TRP A N 1
ATOM 3395 C CA . TRP A 1 433 ? -19.482 -5.709 9.578 1.00 95.44 433 TRP A CA 1
ATOM 3396 C C . TRP A 1 433 ? -20.224 -6.552 8.532 1.00 95.44 433 TRP A C 1
ATOM 3398 O O . TRP A 1 433 ? -19.933 -6.457 7.339 1.00 95.44 433 TRP A O 1
ATOM 3408 N N . ASP A 1 434 ? -21.234 -7.317 8.951 1.00 94.38 434 ASP A N 1
ATOM 3409 C CA . ASP A 1 434 ? -22.098 -8.061 8.035 1.00 94.38 434 ASP A CA 1
ATOM 3410 C C . ASP A 1 434 ? -22.991 -7.120 7.205 1.00 94.38 434 ASP A C 1
ATOM 3412 O O . ASP A 1 434 ? -23.099 -7.299 5.986 1.00 94.38 434 ASP A O 1
ATOM 3416 N N . ALA A 1 435 ? -23.563 -6.076 7.822 1.00 95.50 435 ALA A N 1
ATOM 3417 C CA . ALA A 1 435 ? -24.315 -5.041 7.111 1.00 95.50 435 ALA A CA 1
ATOM 3418 C C . ALA A 1 435 ? -23.421 -4.235 6.156 1.00 95.50 435 ALA A C 1
ATOM 3420 O O . ALA A 1 435 ? -23.829 -3.947 5.024 1.00 95.50 435 ALA A O 1
ATOM 3421 N N . HIS A 1 436 ? -22.192 -3.914 6.577 1.00 96.75 436 HIS A N 1
ATOM 3422 C CA . HIS A 1 436 ? -21.184 -3.284 5.728 1.00 96.75 436 HIS A CA 1
ATOM 3423 C C . HIS A 1 436 ? -20.920 -4.140 4.486 1.00 96.75 436 HIS A C 1
ATOM 3425 O O . HIS A 1 436 ? -21.094 -3.666 3.363 1.00 96.75 436 HIS A O 1
ATOM 3431 N N . ALA A 1 437 ? -20.553 -5.412 4.671 1.00 97.38 437 ALA A N 1
ATOM 3432 C CA . ALA A 1 437 ? -20.233 -6.323 3.576 1.00 97.38 437 ALA A CA 1
ATOM 3433 C C . ALA A 1 437 ? -21.413 -6.495 2.604 1.00 97.38 437 ALA A C 1
ATOM 3435 O O . ALA A 1 437 ? -21.220 -6.512 1.389 1.00 97.38 437 ALA A O 1
ATOM 3436 N N . GLU A 1 438 ? -22.649 -6.571 3.107 1.00 96.44 438 GLU A N 1
ATOM 3437 C CA . GLU A 1 438 ? -23.837 -6.653 2.255 1.00 96.44 438 GLU A CA 1
ATOM 3438 C C . GLU A 1 438 ? -24.028 -5.394 1.392 1.00 96.44 438 GLU A C 1
ATOM 3440 O O . GLU A 1 438 ? -24.258 -5.495 0.182 1.00 96.44 438 GLU A O 1
ATOM 3445 N N . ARG A 1 439 ? -23.931 -4.201 1.989 1.00 96.75 439 ARG A N 1
ATOM 3446 C CA . ARG A 1 439 ? -24.064 -2.922 1.268 1.00 96.75 439 ARG A CA 1
ATOM 3447 C C . ARG A 1 439 ? -22.941 -2.730 0.260 1.00 96.75 439 ARG A C 1
ATOM 3449 O O . ARG A 1 439 ? -23.208 -2.368 -0.885 1.00 96.75 439 ARG A O 1
ATOM 3456 N N . TYR A 1 440 ? -21.715 -3.043 0.668 1.00 97.81 440 TYR A N 1
ATOM 3457 C CA . TYR A 1 440 ? -20.540 -3.033 -0.189 1.00 97.81 440 TYR A CA 1
ATOM 3458 C C . TYR A 1 440 ? -20.763 -3.893 -1.438 1.00 97.81 440 TYR A C 1
ATOM 3460 O O . TYR A 1 440 ? -20.644 -3.407 -2.561 1.00 97.81 440 TYR A O 1
ATOM 3468 N N . LEU A 1 441 ? -21.192 -5.149 -1.275 1.00 97.38 441 LEU A N 1
ATOM 3469 C CA . LEU A 1 441 ? -21.419 -6.053 -2.406 1.00 97.38 441 LEU A CA 1
ATOM 3470 C C . LEU A 1 441 ? -22.546 -5.583 -3.335 1.00 97.38 441 LEU A C 1
ATOM 3472 O O . LEU A 1 441 ? -22.439 -5.769 -4.549 1.00 97.38 441 LEU A O 1
ATOM 3476 N N . LYS A 1 442 ? -23.595 -4.931 -2.811 1.00 96.31 442 LYS A N 1
ATOM 3477 C CA . LYS A 1 442 ? -24.653 -4.315 -3.640 1.00 96.31 442 LYS A CA 1
ATOM 3478 C C . LYS A 1 442 ? -24.110 -3.210 -4.552 1.00 96.31 442 LYS A C 1
ATOM 3480 O O . LYS A 1 442 ? -24.628 -3.035 -5.653 1.00 96.31 442 LYS A O 1
ATOM 3485 N N . ILE A 1 443 ? -23.080 -2.487 -4.113 1.00 95.69 443 ILE A N 1
ATOM 3486 C CA . ILE A 1 443 ? -22.429 -1.415 -4.882 1.00 95.69 443 ILE A CA 1
ATOM 3487 C C . ILE A 1 443 ? -21.406 -1.990 -5.867 1.00 95.69 443 ILE A C 1
ATOM 3489 O O . ILE A 1 443 ? -21.356 -1.574 -7.024 1.00 95.69 443 ILE A O 1
ATOM 3493 N N . VAL A 1 444 ? -20.602 -2.949 -5.412 1.00 95.25 444 VAL A N 1
ATOM 3494 C CA . VAL A 1 444 ? -19.407 -3.411 -6.124 1.00 95.25 444 VAL A CA 1
ATOM 3495 C C . VAL A 1 444 ? -19.713 -4.483 -7.165 1.00 95.25 444 VAL A C 1
ATOM 3497 O O . VAL A 1 444 ? -19.113 -4.494 -8.238 1.00 95.25 444 VAL A O 1
ATOM 3500 N N . ARG A 1 445 ? -20.696 -5.355 -6.923 1.00 94.00 445 ARG A N 1
ATOM 3501 C CA . ARG A 1 445 ? -21.024 -6.431 -7.866 1.00 94.00 445 ARG A CA 1
ATOM 3502 C C . ARG A 1 445 ? -21.453 -5.931 -9.255 1.00 94.00 445 ARG A C 1
ATOM 3504 O O . ARG A 1 445 ? -20.911 -6.434 -10.234 1.00 94.00 445 ARG A O 1
ATOM 3511 N N . PRO A 1 446 ? -22.329 -4.915 -9.396 1.00 94.06 446 PRO A N 1
ATOM 3512 C CA . PRO A 1 446 ? -22.662 -4.367 -10.713 1.00 94.06 446 PRO A CA 1
ATOM 3513 C C . PRO A 1 446 ? -21.469 -3.748 -11.454 1.00 94.06 446 PRO A C 1
ATOM 3515 O O . PRO A 1 446 ? -21.532 -3.570 -12.668 1.00 94.06 446 PRO A O 1
ATOM 3518 N N . ILE A 1 447 ? -20.413 -3.350 -10.741 1.00 93.94 447 ILE A N 1
ATOM 3519 C CA . ILE A 1 447 ? -19.174 -2.845 -11.343 1.00 93.94 447 ILE A CA 1
ATOM 3520 C C . ILE A 1 447 ? -18.374 -4.021 -11.894 1.00 93.94 447 ILE A C 1
ATOM 3522 O O . ILE A 1 447 ? -18.097 -4.049 -13.089 1.00 93.94 447 ILE A O 1
ATOM 3526 N N . ALA A 1 448 ? -18.128 -5.036 -11.062 1.00 91.88 448 ALA A N 1
ATOM 3527 C CA . ALA A 1 448 ? -17.461 -6.270 -11.468 1.00 91.88 448 ALA A CA 1
ATOM 3528 C C . ALA A 1 448 ? -18.132 -6.927 -12.691 1.00 91.88 448 ALA A C 1
ATOM 3530 O O . ALA A 1 448 ? -17.463 -7.247 -13.667 1.00 91.88 448 ALA A O 1
ATOM 3531 N N . ASP A 1 449 ? -19.465 -7.050 -12.680 1.00 88.81 449 ASP A N 1
ATOM 3532 C CA . ASP A 1 449 ? -20.230 -7.724 -13.738 1.00 88.81 449 ASP A CA 1
ATOM 3533 C C . ASP A 1 449 ? -20.207 -6.970 -15.088 1.00 88.81 449 ASP A C 1
ATOM 3535 O O . ASP A 1 449 ? -20.407 -7.575 -16.143 1.00 88.81 449 ASP A O 1
ATOM 3539 N N . ARG A 1 450 ? -19.996 -5.643 -15.078 1.00 85.75 450 ARG A N 1
ATOM 3540 C CA . ARG A 1 450 ? -19.903 -4.817 -16.300 1.00 85.75 450 ARG A CA 1
ATOM 3541 C C . ARG A 1 450 ? -18.489 -4.764 -16.874 1.00 85.75 450 ARG A C 1
ATOM 3543 O O . ARG A 1 450 ? -18.335 -4.434 -18.052 1.00 85.75 450 ARG A O 1
ATOM 3550 N N . SER A 1 451 ? -17.481 -5.071 -16.066 1.00 78.19 451 SER A N 1
ATOM 3551 C CA . SER A 1 451 ? -16.080 -4.997 -16.458 1.00 78.19 451 SER A CA 1
ATOM 3552 C C . SER A 1 451 ? -15.703 -6.165 -17.368 1.00 78.19 451 SER A C 1
ATOM 3554 O O . SER A 1 451 ? -15.556 -7.308 -16.941 1.00 78.19 451 SER A O 1
ATOM 3556 N N . GLU A 1 452 ? -15.522 -5.883 -18.660 1.00 67.19 452 GLU A N 1
ATOM 3557 C CA . GLU A 1 452 ? -14.980 -6.855 -19.611 1.00 67.19 452 GLU A CA 1
ATOM 3558 C C . GLU A 1 452 ? -13.454 -6.944 -19.428 1.00 67.19 452 GLU A C 1
ATOM 3560 O O . GLU A 1 452 ? -12.7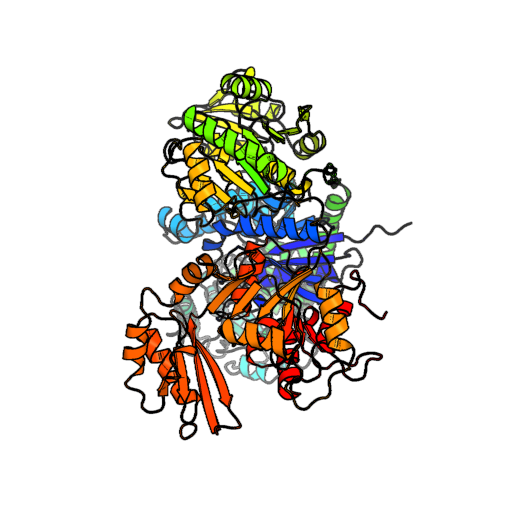03 -6.136 -19.979 1.00 67.19 452 GLU A O 1
ATOM 3565 N N . LEU A 1 453 ? -12.979 -7.935 -18.664 1.00 67.88 453 LEU A N 1
ATOM 3566 C CA . LEU A 1 453 ? -11.547 -8.228 -18.576 1.00 67.88 453 LEU A CA 1
ATOM 3567 C C . LEU A 1 453 ? -11.028 -8.646 -19.958 1.00 67.88 453 LEU A C 1
ATOM 3569 O O . LEU A 1 453 ? -11.375 -9.706 -20.488 1.00 67.88 453 LEU A O 1
ATOM 3573 N N . LEU A 1 454 ? -10.171 -7.818 -20.555 1.00 62.28 454 LEU A N 1
ATOM 3574 C CA . LEU A 1 454 ? -9.522 -8.146 -21.821 1.00 62.28 454 LEU A CA 1
ATOM 3575 C C . LEU A 1 454 ? -8.581 -9.337 -21.606 1.00 62.28 454 LEU A C 1
ATOM 3577 O O . LEU A 1 454 ? -7.544 -9.203 -20.959 1.00 62.28 454 LEU A O 1
ATOM 3581 N N . GLN A 1 455 ? -8.918 -10.500 -22.170 1.00 57.88 455 GLN A N 1
ATOM 3582 C CA . GLN A 1 455 ? -8.034 -11.664 -22.125 1.00 57.88 455 GLN A CA 1
ATOM 3583 C C . GLN A 1 455 ? -6.749 -11.393 -22.917 1.00 57.88 455 GLN A C 1
ATOM 3585 O O . GLN A 1 455 ? -6.771 -11.154 -24.128 1.00 57.88 455 GLN A O 1
ATOM 3590 N N . ARG A 1 456 ? -5.608 -11.450 -22.225 1.00 64.69 456 ARG A N 1
ATOM 3591 C CA . ARG A 1 456 ? -4.281 -11.189 -22.791 1.00 64.69 456 ARG A CA 1
ATOM 3592 C C . ARG A 1 456 ? -3.620 -12.511 -23.145 1.00 64.69 456 ARG A C 1
ATOM 3594 O O . ARG A 1 456 ? -3.053 -13.188 -22.297 1.00 64.69 456 ARG A O 1
ATOM 3601 N N . GLY A 1 457 ? -3.704 -12.898 -24.414 1.00 57.66 457 GLY A N 1
ATOM 3602 C CA . GLY A 1 457 ? -2.958 -14.053 -24.907 1.00 57.66 457 GLY A CA 1
ATOM 3603 C C . GLY A 1 457 ? -1.458 -13.732 -25.025 1.00 57.66 457 GLY A C 1
ATOM 3604 O O . GLY A 1 457 ? -1.117 -12.665 -25.569 1.00 57.66 457 GLY A O 1
ATOM 3605 N N . PRO A 1 458 ? -0.555 -14.636 -24.593 1.00 60.88 458 PRO A N 1
ATOM 3606 C CA . PRO A 1 458 ? 0.875 -14.476 -24.830 1.00 60.88 458 PRO A CA 1
ATOM 3607 C C . PRO A 1 458 ? 1.148 -14.382 -26.334 1.00 60.88 458 PRO A C 1
ATOM 3609 O O . PRO A 1 458 ? 0.459 -14.995 -27.157 1.00 60.88 458 PRO A O 1
ATOM 3612 N N . ILE A 1 459 ? 2.160 -13.609 -26.725 1.00 63.06 459 ILE A N 1
ATOM 3613 C CA . ILE A 1 459 ? 2.572 -13.552 -28.130 1.00 63.06 459 ILE A CA 1
ATOM 3614 C C . ILE A 1 459 ? 3.186 -14.911 -28.487 1.00 63.06 459 ILE A C 1
ATOM 3616 O O . ILE A 1 459 ? 4.174 -15.329 -27.884 1.00 63.06 459 ILE A O 1
ATOM 3620 N N . SER A 1 460 ? 2.612 -15.604 -29.480 1.00 49.09 460 SER A N 1
ATOM 3621 C CA . SER A 1 460 ? 3.112 -16.898 -29.964 1.00 49.09 460 SER A CA 1
ATOM 3622 C C . SER A 1 460 ? 4.602 -16.804 -30.307 1.00 49.09 460 SER A C 1
ATOM 3624 O O . SER A 1 460 ? 4.988 -16.225 -31.328 1.00 49.09 460 SER A O 1
ATOM 3626 N N . ARG A 1 461 ? 5.454 -17.394 -29.459 1.00 49.84 461 ARG A N 1
ATOM 3627 C CA . ARG A 1 461 ? 6.908 -17.406 -29.648 1.00 49.84 461 ARG A CA 1
ATOM 3628 C C . ARG A 1 461 ? 7.240 -18.193 -30.917 1.00 49.84 461 ARG A C 1
ATOM 3630 O O . ARG A 1 461 ? 6.820 -19.337 -31.081 1.00 49.84 461 ARG A O 1
ATOM 3637 N N . ARG A 1 462 ? 8.022 -17.606 -31.832 1.00 46.12 462 ARG A N 1
ATOM 3638 C CA . ARG A 1 462 ? 8.633 -18.391 -32.917 1.00 46.12 462 ARG A CA 1
ATOM 3639 C C . ARG A 1 462 ? 9.604 -19.379 -32.272 1.00 46.12 462 ARG A C 1
ATOM 3641 O O . ARG A 1 462 ? 10.503 -18.956 -31.553 1.00 46.12 462 ARG A O 1
ATOM 3648 N N . SER A 1 463 ? 9.450 -20.668 -32.562 1.00 37.41 463 SER A N 1
ATOM 3649 C CA . SER A 1 463 ? 10.169 -21.792 -31.935 1.00 37.41 463 SER A CA 1
ATOM 3650 C C . SER A 1 463 ? 11.707 -21.748 -32.022 1.00 37.41 463 SER A C 1
ATOM 3652 O O . SER A 1 463 ? 12.374 -22.589 -31.427 1.00 37.41 463 SER A O 1
ATOM 3654 N N . SER A 1 464 ? 12.289 -20.777 -32.735 1.00 41.53 464 SER A N 1
ATOM 3655 C CA . SER A 1 464 ? 13.722 -20.675 -33.029 1.00 41.53 464 SER A CA 1
ATOM 3656 C C . SER A 1 464 ? 14.461 -19.497 -32.367 1.00 41.53 464 SER A C 1
ATOM 3658 O O . SER A 1 464 ? 15.653 -19.332 -32.628 1.00 41.53 464 SER A O 1
ATOM 3660 N N . LEU A 1 465 ? 13.795 -18.640 -31.577 1.00 51.97 465 LEU A N 1
ATOM 3661 C CA . LEU A 1 465 ? 14.403 -17.459 -30.935 1.00 51.97 465 LEU A CA 1
ATOM 3662 C C . LEU A 1 465 ? 14.062 -17.428 -29.436 1.00 51.97 465 LEU A C 1
ATOM 3664 O O . LEU A 1 465 ? 12.903 -17.239 -29.079 1.00 51.97 465 LEU A O 1
ATOM 3668 N N . TYR A 1 466 ? 15.066 -17.599 -28.570 1.00 59.34 466 TYR A N 1
ATOM 3669 C CA . TYR A 1 466 ? 14.929 -17.483 -27.114 1.00 59.34 466 TYR A CA 1
ATOM 3670 C C . TYR A 1 466 ? 15.388 -16.091 -26.677 1.00 59.34 466 TYR A C 1
ATOM 3672 O O . TYR A 1 466 ? 16.569 -15.886 -26.400 1.00 59.34 466 TYR A O 1
ATOM 3680 N N . ARG A 1 467 ? 14.464 -15.126 -26.694 1.00 74.25 467 ARG A N 1
ATOM 3681 C CA . ARG A 1 467 ? 14.716 -13.787 -26.157 1.00 74.25 467 ARG A CA 1
ATOM 3682 C C . ARG A 1 467 ? 14.214 -13.736 -24.721 1.00 74.25 467 ARG A C 1
ATOM 3684 O O . ARG A 1 467 ? 13.015 -13.882 -24.511 1.00 74.25 467 ARG A O 1
ATOM 3691 N N . ASP A 1 468 ? 15.129 -13.571 -23.776 1.00 80.00 468 ASP A N 1
ATOM 3692 C CA . ASP A 1 468 ? 14.866 -13.611 -22.331 1.00 80.00 468 ASP A CA 1
ATOM 3693 C C . ASP A 1 468 ? 15.033 -12.252 -21.643 1.00 80.00 468 ASP A C 1
ATOM 3695 O O . ASP A 1 468 ? 14.814 -12.152 -20.440 1.00 80.00 468 ASP A O 1
ATOM 3699 N N . ARG A 1 469 ? 15.442 -11.232 -22.404 1.00 89.62 469 ARG A N 1
ATOM 3700 C CA . ARG A 1 469 ? 15.698 -9.865 -21.945 1.00 89.62 469 ARG A CA 1
ATOM 3701 C C . ARG A 1 469 ? 15.327 -8.843 -23.015 1.00 89.62 469 ARG A C 1
ATOM 3703 O O . ARG A 1 469 ? 15.257 -9.183 -24.207 1.00 89.62 469 ARG A O 1
ATOM 3710 N N . ALA A 1 470 ? 15.116 -7.596 -22.614 1.00 94.31 470 ALA A N 1
ATOM 3711 C CA . ALA A 1 470 ? 14.782 -6.502 -23.520 1.00 94.31 470 ALA A CA 1
ATOM 3712 C C . ALA A 1 470 ? 15.659 -5.270 -23.279 1.00 94.31 470 ALA A C 1
ATOM 3714 O O . ALA A 1 470 ? 16.035 -4.993 -22.150 1.00 94.31 470 ALA A O 1
ATOM 3715 N N . ILE A 1 471 ? 15.970 -4.545 -24.352 1.00 96.06 471 ILE A N 1
ATOM 3716 C CA . ILE A 1 471 ? 16.543 -3.195 -24.298 1.00 96.06 471 ILE A CA 1
ATOM 3717 C C . ILE A 1 471 ? 15.518 -2.264 -24.917 1.00 96.06 471 ILE A C 1
ATOM 3719 O O . ILE A 1 471 ? 15.123 -2.476 -26.068 1.00 96.06 471 ILE A O 1
ATOM 3723 N N . VAL A 1 472 ? 15.112 -1.248 -24.168 1.00 96.12 472 VAL A N 1
ATOM 3724 C CA . VAL A 1 472 ? 14.144 -0.234 -24.575 1.00 96.12 472 VAL A CA 1
ATOM 3725 C C . VAL A 1 472 ? 14.813 1.126 -24.484 1.00 96.12 472 VAL A C 1
ATOM 3727 O O . VAL A 1 472 ? 15.520 1.424 -23.529 1.00 96.12 472 VAL A O 1
ATOM 3730 N N . SER A 1 473 ? 14.642 1.951 -25.507 1.00 94.12 473 SER A N 1
ATOM 3731 C CA . SER A 1 473 ? 15.231 3.286 -25.529 1.00 94.12 473 SER A CA 1
ATOM 3732 C C . SER A 1 473 ? 14.341 4.243 -26.311 1.00 94.12 473 SER A C 1
ATOM 3734 O O . SER A 1 473 ? 13.708 3.831 -27.294 1.00 94.12 473 SER A O 1
ATOM 3736 N N . ASP A 1 474 ? 14.296 5.512 -25.898 1.00 90.81 474 ASP A N 1
ATOM 3737 C CA . ASP A 1 474 ? 13.768 6.565 -26.771 1.00 90.81 474 ASP A CA 1
ATOM 3738 C C . ASP A 1 474 ? 14.721 6.809 -27.952 1.00 90.81 474 ASP A C 1
ATOM 3740 O O . ASP A 1 474 ? 15.929 6.582 -27.908 1.00 90.81 474 ASP A O 1
ATOM 3744 N N . LEU A 1 475 ? 14.159 7.257 -29.066 1.00 87.44 475 LEU A N 1
ATOM 3745 C CA . LEU A 1 475 ? 14.928 7.719 -30.208 1.00 87.44 475 LEU A CA 1
ATOM 3746 C C . LEU A 1 475 ? 15.645 9.033 -29.895 1.00 87.44 475 LEU A C 1
ATOM 3748 O O . LEU A 1 475 ? 16.822 9.182 -30.228 1.00 87.44 475 LEU A O 1
ATOM 3752 N N . ASP A 1 476 ? 14.931 9.990 -29.307 1.00 83.44 476 ASP A N 1
ATOM 3753 C CA . ASP A 1 476 ? 15.437 11.343 -29.094 1.00 83.44 476 ASP A CA 1
ATOM 3754 C C . ASP A 1 476 ? 16.316 11.410 -27.842 1.00 83.44 476 ASP A C 1
ATOM 3756 O O . ASP A 1 476 ? 15.997 10.798 -26.830 1.00 83.44 476 ASP A O 1
ATOM 3760 N N . LEU A 1 477 ? 17.439 12.136 -27.932 1.00 77.56 477 LEU A N 1
ATOM 3761 C CA . LEU A 1 477 ? 18.497 12.270 -26.915 1.00 77.56 477 LEU A CA 1
ATOM 3762 C C . LEU A 1 477 ? 19.202 10.970 -26.486 1.00 77.56 477 LEU A C 1
ATOM 3764 O O . LEU A 1 477 ? 20.391 11.023 -26.192 1.00 77.56 477 LEU A O 1
ATOM 3768 N N . ASN A 1 478 ? 18.558 9.807 -26.527 1.00 78.69 478 ASN A N 1
ATOM 3769 C CA . ASN A 1 478 ? 19.156 8.558 -26.054 1.00 78.69 478 ASN A CA 1
ATOM 3770 C C . ASN A 1 478 ? 19.940 7.851 -27.163 1.00 78.69 478 ASN A C 1
ATOM 3772 O O . ASN A 1 478 ? 21.132 7.614 -27.033 1.00 78.69 478 ASN A O 1
ATOM 3776 N N . LEU A 1 479 ? 19.320 7.544 -28.304 1.00 83.12 479 LEU A N 1
ATOM 3777 C CA . LEU A 1 479 ? 20.020 6.832 -29.386 1.00 83.12 479 LEU A CA 1
ATOM 3778 C C . LEU A 1 479 ? 20.753 7.755 -30.360 1.00 83.12 479 LEU A C 1
ATOM 3780 O O . LEU A 1 479 ? 21.741 7.353 -30.978 1.00 83.12 479 LEU A O 1
ATOM 3784 N N . LEU A 1 480 ? 20.232 8.963 -30.566 1.00 82.56 480 LEU A N 1
ATOM 3785 C CA . LEU A 1 480 ? 20.635 9.840 -31.659 1.00 82.56 480 LEU A CA 1
ATOM 3786 C C . LEU A 1 480 ? 21.489 11.005 -31.154 1.00 82.56 480 LEU A C 1
ATOM 3788 O O . LEU A 1 480 ? 21.018 11.827 -30.378 1.00 82.56 480 LEU A O 1
ATOM 3792 N N . GLY A 1 481 ? 22.714 11.112 -31.672 1.00 76.69 481 GLY A N 1
ATOM 3793 C CA . GLY A 1 481 ? 23.607 12.248 -31.422 1.00 76.69 481 GLY A CA 1
ATOM 3794 C C . GLY A 1 481 ? 25.034 11.978 -31.891 1.00 76.69 481 GLY A C 1
ATOM 3795 O O . GLY A 1 481 ? 25.579 12.757 -32.669 1.00 76.69 481 GLY A O 1
ATOM 3796 N N . ASP A 1 482 ? 25.578 10.806 -31.549 1.00 82.00 482 ASP A N 1
ATOM 3797 C CA . ASP A 1 482 ? 26.872 10.328 -32.046 1.00 82.00 482 ASP A CA 1
ATOM 3798 C C . ASP A 1 482 ? 26.718 9.110 -32.974 1.00 82.00 482 ASP A C 1
ATOM 3800 O O . ASP A 1 482 ? 26.133 8.085 -32.622 1.00 82.00 482 ASP A O 1
ATOM 3804 N N . SER A 1 483 ? 27.256 9.223 -34.190 1.00 83.31 483 SER A N 1
ATOM 3805 C CA . SER A 1 483 ? 27.135 8.174 -35.211 1.00 83.31 483 SER A CA 1
ATOM 3806 C C . SER A 1 483 ? 28.058 6.983 -34.958 1.00 83.31 483 SER A C 1
ATOM 3808 O O . SER A 1 483 ? 27.736 5.882 -35.412 1.00 83.31 483 SER A O 1
ATOM 3810 N N . ASN A 1 484 ? 29.180 7.189 -34.259 1.00 85.50 484 ASN A N 1
ATOM 3811 C CA . ASN A 1 484 ? 30.133 6.123 -33.955 1.00 85.50 484 ASN A CA 1
ATOM 3812 C C . ASN A 1 484 ? 29.565 5.199 -32.873 1.00 85.50 484 ASN A C 1
ATOM 3814 O O . ASN A 1 484 ? 29.373 4.013 -33.133 1.00 85.50 484 ASN A O 1
ATOM 3818 N N . SER A 1 485 ? 29.144 5.763 -31.741 1.00 87.31 485 SER A N 1
ATOM 3819 C CA . SER A 1 485 ? 28.559 5.009 -30.625 1.00 87.31 485 SER A CA 1
ATOM 3820 C C . SER A 1 485 ? 27.251 4.307 -31.005 1.00 87.31 485 SER A C 1
ATOM 3822 O O . SER A 1 485 ? 26.993 3.177 -30.592 1.00 87.31 485 SER A O 1
ATOM 3824 N N . LEU A 1 486 ? 26.427 4.920 -31.869 1.00 89.31 486 LEU A N 1
ATOM 3825 C CA . LEU A 1 486 ? 25.250 4.246 -32.438 1.00 89.31 486 LEU A CA 1
ATOM 3826 C C . LEU A 1 486 ? 25.645 3.062 -33.342 1.00 89.31 486 LEU A C 1
ATOM 3828 O O . LEU A 1 486 ? 24.916 2.071 -33.441 1.00 89.31 486 LEU A O 1
ATOM 3832 N N . GLY A 1 487 ? 26.794 3.158 -34.016 1.00 88.38 487 GLY A N 1
ATOM 3833 C CA . GLY A 1 487 ? 27.399 2.066 -34.772 1.00 88.38 487 GLY A CA 1
ATOM 3834 C C . GLY A 1 487 ? 27.778 0.885 -33.880 1.00 88.38 487 GLY A C 1
ATOM 3835 O O . GLY A 1 487 ? 27.405 -0.245 -34.209 1.00 88.38 487 GLY A O 1
ATOM 3836 N N . ASP A 1 488 ? 28.421 1.159 -32.748 1.00 88.44 488 ASP A N 1
ATOM 3837 C CA . ASP A 1 488 ? 28.835 0.153 -31.764 1.00 88.44 488 ASP A CA 1
ATOM 3838 C C . ASP A 1 488 ? 27.624 -0.513 -31.103 1.00 88.44 488 ASP A C 1
ATOM 3840 O O . ASP A 1 488 ? 27.527 -1.743 -31.054 1.00 88.44 488 ASP A O 1
ATOM 3844 N N . LEU A 1 489 ? 26.620 0.276 -30.703 1.00 89.62 489 LEU A N 1
ATOM 3845 C CA . LEU A 1 489 ? 25.363 -0.248 -30.166 1.00 89.62 489 LEU A CA 1
ATOM 3846 C C . LEU A 1 489 ? 24.644 -1.137 -31.185 1.00 89.62 489 LEU A C 1
ATOM 3848 O O . LEU A 1 489 ? 24.163 -2.220 -30.843 1.00 89.62 489 LEU A O 1
ATOM 3852 N N . ARG A 1 490 ? 24.605 -0.732 -32.461 1.00 91.81 490 ARG A N 1
ATOM 3853 C CA . ARG A 1 490 ? 24.053 -1.566 -33.538 1.00 91.81 490 ARG A CA 1
ATOM 3854 C C . ARG A 1 490 ? 24.803 -2.888 -33.659 1.00 91.81 490 ARG A C 1
ATOM 3856 O O . ARG A 1 490 ? 24.161 -3.915 -33.889 1.00 91.81 490 ARG A O 1
ATOM 3863 N N . GLU A 1 491 ? 26.125 -2.880 -33.541 1.00 89.81 491 GLU A N 1
ATOM 3864 C CA . GLU A 1 491 ? 26.912 -4.105 -33.599 1.00 89.81 491 GLU A CA 1
ATOM 3865 C C . GLU A 1 491 ? 26.605 -5.021 -32.409 1.00 89.81 491 GLU A C 1
ATOM 3867 O O . GLU A 1 491 ? 26.300 -6.200 -32.606 1.00 89.81 491 GLU A O 1
ATOM 3872 N N . THR A 1 492 ? 26.568 -4.473 -31.194 1.00 88.88 492 THR A N 1
ATOM 3873 C CA . THR A 1 492 ? 26.188 -5.194 -29.971 1.00 88.88 492 THR A CA 1
ATOM 3874 C C . THR A 1 492 ? 24.801 -5.825 -30.102 1.00 88.88 492 THR A C 1
ATOM 3876 O O . THR A 1 492 ? 24.647 -7.037 -29.917 1.00 88.88 492 THR A O 1
ATOM 3879 N N . LEU A 1 493 ? 23.794 -5.055 -30.527 1.00 89.56 493 LEU A N 1
ATOM 3880 C CA . LEU A 1 493 ? 22.436 -5.554 -30.759 1.00 89.56 493 LEU A CA 1
ATOM 3881 C C . LEU A 1 493 ? 22.398 -6.631 -31.849 1.00 89.56 493 LEU A C 1
ATOM 3883 O O . LEU A 1 493 ? 21.687 -7.628 -31.712 1.00 89.56 493 LEU A O 1
ATOM 3887 N N . TYR A 1 494 ? 23.189 -6.488 -32.915 1.00 87.81 494 TYR A N 1
ATOM 3888 C CA . TYR A 1 494 ? 23.291 -7.501 -33.962 1.00 87.81 494 TYR A CA 1
ATOM 3889 C C . TYR A 1 494 ? 23.901 -8.812 -33.444 1.00 87.81 494 TYR A C 1
ATOM 3891 O O . TYR A 1 494 ? 23.366 -9.887 -33.740 1.00 87.81 494 TYR A O 1
ATOM 3899 N N . ARG A 1 495 ? 24.974 -8.745 -32.643 1.00 87.06 495 ARG A N 1
ATOM 3900 C CA . ARG A 1 495 ? 25.598 -9.920 -32.010 1.00 87.06 495 ARG A CA 1
ATOM 3901 C C . ARG A 1 495 ? 24.623 -10.608 -31.045 1.00 87.06 495 ARG A C 1
ATOM 3903 O O . ARG A 1 495 ? 24.515 -11.835 -31.054 1.00 87.06 495 ARG A O 1
ATOM 3910 N N . GLN A 1 496 ? 23.849 -9.831 -30.282 1.00 86.19 496 GLN A N 1
ATOM 3911 C CA . GLN A 1 496 ? 22.937 -10.338 -29.250 1.00 86.19 496 GLN A CA 1
ATOM 3912 C C . GLN A 1 496 ? 21.491 -10.582 -29.723 1.00 86.19 496 GLN A C 1
ATOM 3914 O O . GLN A 1 496 ? 20.678 -11.074 -28.944 1.00 86.19 496 GLN A O 1
ATOM 3919 N N . ARG A 1 497 ? 21.147 -10.345 -30.999 1.00 83.44 497 ARG A N 1
ATOM 3920 C CA . ARG A 1 497 ? 19.767 -10.393 -31.558 1.00 83.44 497 ARG A CA 1
ATOM 3921 C C . ARG A 1 497 ? 18.951 -11.670 -31.304 1.00 83.44 497 ARG A C 1
ATOM 3923 O O . ARG A 1 497 ? 17.735 -11.691 -31.520 1.00 83.44 497 ARG A O 1
ATOM 3930 N N . LYS A 1 498 ? 19.626 -12.766 -30.936 1.00 80.62 498 LYS A N 1
ATOM 3931 C CA . LYS A 1 498 ? 19.001 -14.045 -30.568 1.00 80.62 498 LYS A CA 1
ATOM 3932 C C . LYS A 1 498 ? 18.573 -14.109 -29.100 1.00 80.62 498 LYS A C 1
ATOM 3934 O O . LYS A 1 498 ? 17.672 -14.887 -28.829 1.00 80.62 498 LYS A O 1
ATOM 3939 N N . LYS A 1 499 ? 19.216 -13.334 -28.217 1.00 79.44 499 LYS A N 1
ATOM 3940 C CA . LYS A 1 499 ? 19.010 -13.291 -26.759 1.00 79.44 499 LYS A CA 1
ATOM 3941 C C . LYS A 1 499 ? 18.214 -12.059 -26.309 1.00 79.44 499 LYS A C 1
ATOM 3943 O O . LYS A 1 499 ? 17.426 -12.163 -25.382 1.00 79.44 499 LYS A O 1
ATOM 3948 N N . VAL A 1 500 ? 18.378 -10.915 -26.981 1.00 88.25 500 VAL A N 1
ATOM 3949 C CA . VAL A 1 500 ? 17.710 -9.654 -26.607 1.00 88.25 500 VAL A CA 1
ATOM 3950 C C . VAL A 1 500 ? 16.615 -9.249 -27.589 1.00 88.25 500 VAL A C 1
ATOM 3952 O O . VAL A 1 500 ? 16.753 -9.393 -28.809 1.00 88.25 500 VAL A O 1
ATOM 3955 N N . SER A 1 501 ? 15.522 -8.721 -27.045 1.00 91.12 501 SER A N 1
ATOM 3956 C CA . SER A 1 501 ? 14.520 -7.954 -27.784 1.00 91.12 501 SER A CA 1
ATOM 3957 C C . SER A 1 501 ? 14.892 -6.476 -27.745 1.00 91.12 501 SER A C 1
ATOM 3959 O O . SER A 1 501 ? 14.840 -5.860 -26.690 1.00 91.12 501 SER A O 1
ATOM 3961 N N . PHE A 1 502 ? 15.262 -5.896 -28.885 1.00 94.00 502 PHE A N 1
ATOM 3962 C CA . PHE A 1 502 ? 15.412 -4.444 -28.988 1.00 94.00 502 PHE A CA 1
ATOM 3963 C C . PHE A 1 502 ? 14.043 -3.807 -29.226 1.00 94.00 502 PHE A C 1
ATOM 3965 O O . PHE A 1 502 ? 13.314 -4.253 -30.119 1.00 94.00 502 PHE A O 1
ATOM 3972 N N . MET A 1 503 ? 13.684 -2.802 -28.440 1.00 95.19 503 MET A N 1
ATOM 3973 C CA . MET A 1 503 ? 12.433 -2.060 -28.534 1.00 95.19 503 MET A CA 1
ATOM 3974 C C . MET A 1 503 ? 12.727 -0.564 -28.546 1.00 95.19 503 MET A C 1
ATOM 3976 O O . MET A 1 503 ? 13.734 -0.108 -28.011 1.00 95.19 503 MET A O 1
ATOM 3980 N N . LEU A 1 504 ? 11.833 0.195 -29.163 1.00 96.00 504 LEU A N 1
ATOM 3981 C CA . LEU A 1 504 ? 11.887 1.651 -29.161 1.00 96.00 504 LEU A CA 1
ATOM 3982 C C . LEU A 1 504 ? 10.609 2.194 -28.540 1.00 96.00 504 LEU A C 1
ATOM 3984 O O . LEU A 1 504 ? 9.533 1.734 -28.917 1.00 96.00 504 LEU A O 1
ATOM 3988 N N . ALA A 1 505 ? 10.730 3.169 -27.643 1.00 95.81 505 ALA A N 1
ATOM 3989 C CA . ALA A 1 505 ? 9.603 3.858 -27.024 1.00 95.81 505 ALA A CA 1
ATOM 3990 C C . ALA A 1 505 ? 9.783 5.367 -27.162 1.00 95.81 505 ALA A C 1
ATOM 3992 O O . ALA A 1 505 ? 10.663 5.935 -26.539 1.00 95.81 505 ALA A O 1
ATOM 3993 N N . THR A 1 506 ? 8.987 6.011 -28.019 1.00 93.88 506 THR A N 1
ATOM 3994 C CA . THR A 1 506 ? 9.207 7.415 -28.398 1.00 93.88 506 THR A CA 1
ATOM 3995 C C . THR A 1 506 ? 7.937 8.258 -28.371 1.00 93.88 506 THR A C 1
ATOM 3997 O O . THR A 1 506 ? 6.838 7.790 -28.690 1.00 93.88 506 THR A O 1
ATOM 4000 N N . GLY A 1 507 ? 8.095 9.547 -28.059 1.00 91.81 507 GLY A N 1
ATOM 4001 C CA . GLY A 1 507 ? 7.022 10.541 -28.175 1.00 91.81 507 GLY A CA 1
ATOM 4002 C C . GLY A 1 507 ? 6.590 10.826 -29.621 1.00 91.81 507 GLY A C 1
ATOM 4003 O O . GLY A 1 507 ? 5.487 11.325 -29.877 1.00 91.81 507 GLY A O 1
ATOM 4004 N N . ARG A 1 508 ? 7.430 10.475 -30.602 1.00 91.94 508 ARG A N 1
ATOM 4005 C CA . ARG A 1 508 ? 7.166 10.686 -32.032 1.00 91.94 508 ARG A CA 1
ATOM 4006 C C . ARG A 1 508 ? 6.074 9.761 -32.557 1.00 91.94 508 ARG A C 1
ATOM 4008 O O . ARG A 1 508 ? 5.973 8.611 -32.148 1.00 91.94 508 ARG A O 1
ATOM 4015 N N . ARG A 1 509 ? 5.320 10.221 -33.559 1.00 93.44 509 ARG A N 1
ATOM 4016 C CA . ARG A 1 509 ? 4.418 9.357 -34.344 1.00 93.44 509 ARG A CA 1
ATOM 4017 C C . ARG A 1 509 ? 5.195 8.365 -35.208 1.00 93.44 509 ARG A C 1
ATOM 4019 O O . ARG A 1 509 ? 6.320 8.651 -35.628 1.00 93.44 509 ARG A O 1
ATOM 4026 N N . LEU A 1 510 ? 4.547 7.253 -35.559 1.00 93.62 510 LEU A N 1
ATOM 4027 C CA . LEU A 1 510 ? 5.118 6.175 -36.373 1.00 93.62 510 LEU A CA 1
ATOM 4028 C C . LEU A 1 510 ? 5.832 6.666 -37.643 1.00 93.62 510 LEU A C 1
ATOM 4030 O O . LEU A 1 510 ? 6.972 6.288 -37.903 1.00 93.62 510 LEU A O 1
ATOM 4034 N N . ASP A 1 511 ? 5.199 7.528 -38.440 1.00 92.31 511 ASP A N 1
ATOM 4035 C CA . ASP A 1 511 ? 5.768 7.994 -39.709 1.00 92.31 511 ASP A CA 1
ATOM 4036 C C . ASP A 1 511 ? 7.026 8.858 -39.521 1.00 92.31 511 ASP A C 1
ATOM 4038 O O . ASP A 1 511 ? 7.947 8.807 -40.341 1.00 92.31 511 ASP A O 1
ATOM 4042 N N . SER A 1 512 ? 7.073 9.634 -38.438 1.00 92.94 512 SER A N 1
ATOM 4043 C CA . SER A 1 512 ? 8.225 10.448 -38.039 1.00 92.94 512 SER A CA 1
ATOM 4044 C C . SER A 1 512 ? 9.368 9.571 -37.520 1.00 92.94 512 SER A C 1
ATOM 4046 O O . SER A 1 512 ? 10.500 9.690 -37.998 1.00 92.94 512 SER A O 1
ATOM 4048 N N . ALA A 1 513 ? 9.056 8.619 -36.634 1.00 93.50 513 ALA A N 1
ATOM 4049 C CA . ALA A 1 513 ? 10.011 7.658 -36.087 1.00 93.50 513 ALA A CA 1
ATOM 4050 C C . ALA A 1 513 ? 10.689 6.835 -37.198 1.00 93.50 513 ALA A C 1
ATOM 4052 O O . ALA A 1 513 ? 11.915 6.799 -37.282 1.00 93.50 513 ALA A O 1
ATOM 4053 N N . LEU A 1 514 ? 9.915 6.268 -38.133 1.00 94.00 514 LEU A N 1
ATOM 4054 C CA . LEU A 1 514 ? 10.453 5.471 -39.244 1.00 94.00 514 LEU A CA 1
ATOM 4055 C C . LEU A 1 514 ? 11.377 6.277 -40.170 1.00 94.00 514 LEU A C 1
ATOM 4057 O O . LEU A 1 514 ? 12.408 5.767 -40.620 1.00 94.00 514 LEU A O 1
ATOM 4061 N N . LYS A 1 515 ? 11.040 7.544 -40.457 1.00 92.69 515 LYS A N 1
ATOM 4062 C CA . LYS A 1 515 ? 11.904 8.439 -41.251 1.00 92.69 515 LYS A CA 1
ATOM 4063 C C . LYS A 1 515 ? 13.243 8.666 -40.557 1.00 92.69 515 LYS A C 1
ATOM 4065 O O . LYS A 1 515 ? 14.283 8.613 -41.216 1.00 92.69 515 LYS A O 1
ATOM 4070 N N . LEU A 1 516 ? 13.216 8.903 -39.248 1.00 92.31 516 LEU A N 1
ATOM 4071 C CA . LEU A 1 516 ? 14.411 9.176 -38.458 1.00 92.31 516 LEU A CA 1
ATOM 4072 C C . LEU A 1 516 ? 15.286 7.927 -38.315 1.00 92.31 516 LEU A C 1
ATOM 4074 O O . LEU A 1 516 ? 16.482 7.982 -38.598 1.00 92.31 516 LEU A O 1
ATOM 4078 N N . MET A 1 517 ? 14.678 6.778 -38.018 1.00 92.88 517 MET A N 1
ATOM 4079 C CA . MET A 1 517 ? 15.364 5.486 -37.980 1.00 92.88 517 MET A CA 1
ATOM 4080 C C . MET A 1 517 ? 16.073 5.185 -39.301 1.00 92.88 517 MET A C 1
ATOM 4082 O O . MET A 1 517 ? 17.247 4.817 -39.307 1.00 92.88 517 MET A O 1
ATOM 4086 N N . LYS A 1 518 ? 15.398 5.414 -40.438 1.00 92.12 518 LYS A N 1
ATOM 4087 C CA . LYS A 1 518 ? 15.994 5.242 -41.769 1.00 92.12 518 LYS A CA 1
ATOM 4088 C C . LYS A 1 518 ? 17.155 6.209 -42.009 1.00 92.12 518 LYS A C 1
ATOM 4090 O O . LYS A 1 518 ? 18.184 5.794 -42.538 1.00 92.12 518 LYS A O 1
ATOM 4095 N N . LYS A 1 519 ? 17.001 7.483 -41.628 1.00 91.94 519 LYS A N 1
ATOM 4096 C CA . LYS A 1 519 ? 18.034 8.520 -41.782 1.00 91.94 519 LYS A CA 1
ATOM 4097 C C . LYS A 1 519 ? 19.305 8.177 -40.999 1.00 91.94 519 LYS A C 1
ATOM 4099 O O . LYS A 1 519 ? 20.395 8.293 -41.549 1.00 91.94 519 LYS A O 1
ATOM 4104 N N . HIS A 1 520 ? 19.160 7.727 -39.755 1.00 89.88 520 HIS A N 1
ATOM 4105 C CA . HIS A 1 520 ? 20.278 7.459 -38.844 1.00 89.88 520 HIS A CA 1
ATOM 4106 C C . HIS A 1 520 ? 20.716 5.986 -38.814 1.00 89.88 520 HIS A C 1
ATOM 4108 O O . HIS A 1 520 ? 21.631 5.630 -38.080 1.00 89.88 520 HIS A O 1
ATOM 4114 N N . ARG A 1 521 ? 20.109 5.126 -39.646 1.00 90.12 521 ARG A N 1
ATOM 4115 C CA . ARG A 1 521 ? 20.391 3.679 -39.720 1.00 90.12 521 ARG A CA 1
ATOM 4116 C C . ARG A 1 521 ? 20.262 2.982 -38.357 1.00 90.12 521 ARG A C 1
ATOM 4118 O O . ARG A 1 521 ? 21.083 2.120 -38.022 1.00 90.12 521 ARG A O 1
ATOM 4125 N N . VAL A 1 522 ? 19.234 3.369 -37.602 1.00 90.06 522 VAL A N 1
ATOM 4126 C CA . VAL A 1 522 ? 18.855 2.734 -36.333 1.00 90.06 522 VAL A CA 1
ATOM 4127 C C . VAL A 1 522 ? 18.445 1.281 -36.617 1.00 90.06 522 VAL A C 1
ATOM 4129 O O . VAL A 1 522 ? 17.768 1.042 -37.625 1.00 90.06 522 VAL A O 1
ATOM 4132 N N . PRO A 1 523 ? 18.854 0.302 -35.788 1.00 86.88 523 PRO A N 1
ATOM 4133 C CA . PRO A 1 523 ? 18.433 -1.088 -35.944 1.00 86.88 523 PRO A CA 1
ATOM 4134 C C . PRO A 1 523 ? 16.907 -1.222 -35.967 1.00 86.88 523 PRO A C 1
ATOM 4136 O O . PRO A 1 523 ? 16.207 -0.509 -35.253 1.00 86.88 523 PRO A O 1
ATOM 4139 N N . GLU A 1 524 ? 16.383 -2.149 -36.768 1.00 88.62 524 GLU A N 1
ATOM 4140 C CA . GLU A 1 524 ? 14.946 -2.432 -36.768 1.00 88.62 524 GLU A CA 1
ATOM 4141 C C . GLU A 1 524 ? 14.544 -3.047 -35.414 1.00 88.62 524 GLU A C 1
ATOM 4143 O O . GLU A 1 524 ? 15.059 -4.114 -35.054 1.00 88.62 524 GLU A O 1
ATOM 4148 N N . PRO A 1 525 ? 13.656 -2.398 -34.640 1.00 92.56 525 PRO A N 1
ATOM 4149 C CA . PRO A 1 525 ? 13.224 -2.911 -33.358 1.00 92.56 525 PRO A CA 1
ATOM 4150 C C . PRO A 1 525 ? 12.219 -4.042 -33.546 1.00 92.56 525 PRO A C 1
ATOM 4152 O O . PRO A 1 525 ? 11.536 -4.169 -34.557 1.00 92.56 525 PRO A O 1
ATOM 4155 N N . THR A 1 526 ? 12.106 -4.864 -32.519 1.00 91.31 526 THR A N 1
ATOM 4156 C CA . THR A 1 526 ? 11.127 -5.947 -32.428 1.00 91.31 526 THR A CA 1
ATOM 4157 C C . THR A 1 526 ? 9.730 -5.415 -32.120 1.00 91.31 526 THR A C 1
ATOM 4159 O O . THR A 1 526 ? 8.744 -5.934 -32.649 1.00 91.31 526 THR A O 1
ATOM 4162 N N . VAL A 1 527 ? 9.672 -4.349 -31.321 1.00 95.00 527 VAL A N 1
ATOM 4163 C CA . VAL A 1 527 ? 8.466 -3.606 -30.962 1.00 95.00 527 VAL A CA 1
ATOM 4164 C C . VAL A 1 527 ? 8.776 -2.119 -31.040 1.00 95.00 527 VAL A C 1
ATOM 4166 O O . VAL A 1 527 ? 9.835 -1.677 -30.595 1.00 95.00 527 VAL A O 1
ATOM 4169 N N . LEU A 1 528 ? 7.856 -1.360 -31.618 1.00 96.88 528 LEU A N 1
ATOM 4170 C CA . LEU A 1 528 ? 7.929 0.087 -31.703 1.00 96.88 528 LEU A CA 1
ATOM 4171 C C . LEU A 1 528 ? 6.711 0.673 -30.981 1.00 96.88 528 LEU A C 1
ATOM 4173 O O . LEU A 1 528 ? 5.580 0.531 -31.444 1.00 96.88 528 LEU A O 1
ATOM 4177 N N . ILE A 1 529 ? 6.963 1.300 -29.840 1.00 97.31 529 ILE A N 1
ATOM 4178 C CA . ILE A 1 529 ? 6.012 2.066 -29.041 1.00 97.31 529 ILE A CA 1
ATOM 4179 C C . ILE A 1 529 ? 6.162 3.531 -29.470 1.00 97.31 529 ILE A C 1
ATOM 4181 O O . ILE A 1 529 ? 7.251 4.102 -29.415 1.00 97.31 529 ILE A O 1
ATOM 4185 N N . THR A 1 530 ? 5.087 4.136 -29.961 1.00 96.19 530 THR A N 1
ATOM 4186 C CA . THR A 1 530 ? 5.104 5.493 -30.535 1.00 96.19 530 THR A CA 1
ATOM 4187 C C . THR A 1 530 ? 4.018 6.359 -29.930 1.00 96.19 530 THR A C 1
ATOM 4189 O O . THR A 1 530 ? 3.143 5.861 -29.219 1.00 96.19 530 THR A O 1
ATOM 4192 N N . SER A 1 531 ? 4.046 7.653 -30.252 1.00 95.44 531 SER A N 1
ATOM 4193 C CA . SER A 1 531 ? 3.062 8.622 -29.773 1.00 95.44 531 SER A CA 1
ATOM 4194 C C . SER A 1 531 ? 2.947 8.571 -28.246 1.00 95.44 531 SER A C 1
ATOM 4196 O O . SER A 1 531 ? 1.840 8.517 -27.709 1.00 95.44 531 SER A O 1
ATOM 4198 N N . SER A 1 532 ? 4.096 8.530 -27.566 1.00 94.88 532 SER A N 1
ATOM 4199 C CA . SER A 1 532 ? 4.193 8.563 -26.101 1.00 94.88 532 SER A CA 1
ATOM 4200 C C . SER A 1 532 ? 3.515 7.373 -25.405 1.00 94.88 532 SER A C 1
ATOM 4202 O O . SER A 1 532 ? 2.908 7.524 -24.356 1.00 94.88 532 SER A O 1
ATOM 4204 N N . GLY A 1 533 ? 3.573 6.178 -26.005 1.00 95.94 533 GLY A N 1
ATOM 4205 C CA . GLY A 1 533 ? 2.970 4.968 -25.422 1.00 95.94 533 GLY A CA 1
ATOM 4206 C C . GLY A 1 533 ? 1.570 4.634 -25.930 1.00 95.94 533 GLY A C 1
ATOM 4207 O O . GLY A 1 533 ? 1.055 3.547 -25.684 1.00 95.94 533 GLY A O 1
ATOM 4208 N N . THR A 1 534 ? 0.943 5.522 -26.697 1.00 97.12 534 THR A N 1
ATOM 4209 C CA . THR A 1 534 ? -0.455 5.334 -27.118 1.00 97.12 534 THR A CA 1
ATOM 4210 C C . THR A 1 534 ? -0.631 4.394 -28.310 1.00 97.12 534 THR A C 1
ATOM 4212 O O . THR A 1 534 ? -1.740 3.950 -28.600 1.00 97.12 534 THR A O 1
ATOM 4215 N N . GLU A 1 535 ? 0.452 4.054 -29.008 1.00 97.31 535 GLU A N 1
ATOM 4216 C CA . GLU A 1 535 ? 0.417 3.153 -30.156 1.00 97.31 535 GLU A CA 1
ATOM 4217 C C . GLU A 1 535 ? 1.569 2.145 -30.078 1.00 97.31 535 GLU A C 1
ATOM 4219 O O . GLU A 1 535 ? 2.729 2.533 -29.936 1.00 97.31 535 GLU A O 1
ATOM 4224 N N . ILE A 1 536 ? 1.256 0.854 -30.218 1.00 97.25 536 ILE A N 1
ATOM 4225 C CA . ILE A 1 536 ? 2.223 -0.252 -30.170 1.00 97.25 536 ILE A CA 1
ATOM 4226 C C . ILE A 1 536 ? 2.214 -0.973 -31.517 1.00 97.25 536 ILE A C 1
ATOM 4228 O O . ILE A 1 536 ? 1.151 -1.359 -32.007 1.00 97.25 536 ILE A O 1
ATOM 4232 N N . TYR A 1 537 ? 3.395 -1.187 -32.098 1.00 95.75 537 TYR A N 1
ATOM 4233 C CA . TYR A 1 537 ? 3.570 -1.854 -33.387 1.00 95.75 537 TYR A CA 1
ATOM 4234 C C . TYR A 1 537 ? 4.581 -3.000 -33.302 1.00 95.75 537 TYR A C 1
ATOM 4236 O O . TYR A 1 537 ? 5.701 -2.826 -32.823 1.00 95.75 537 TYR A O 1
ATOM 4244 N N . TYR A 1 538 ? 4.222 -4.164 -33.848 1.00 92.44 538 TYR A N 1
ATOM 4245 C CA . TYR A 1 538 ? 5.079 -5.354 -33.860 1.00 92.44 538 TYR A CA 1
ATOM 4246 C C . TYR A 1 538 ? 5.745 -5.576 -35.223 1.00 92.44 538 TYR A C 1
ATOM 4248 O O . TYR A 1 538 ? 5.077 -5.750 -36.251 1.00 92.44 538 TYR A O 1
ATOM 4256 N N . ALA A 1 539 ? 7.077 -5.617 -35.239 1.00 86.56 539 ALA A N 1
ATOM 4257 C CA . ALA A 1 539 ? 7.876 -5.918 -36.426 1.00 86.56 539 ALA A CA 1
ATOM 4258 C C . ALA A 1 539 ? 7.755 -7.402 -36.849 1.00 86.56 539 ALA A C 1
ATOM 4260 O O . ALA A 1 539 ? 7.395 -8.262 -36.039 1.00 86.56 539 ALA A O 1
ATOM 4261 N N . PRO A 1 540 ? 8.047 -7.760 -38.119 1.00 80.69 540 PRO A N 1
ATOM 4262 C CA . PRO A 1 540 ? 8.557 -6.912 -39.211 1.00 80.69 540 PRO A CA 1
ATOM 4263 C C . PRO A 1 540 ? 7.464 -6.193 -40.017 1.00 80.69 540 PRO A C 1
ATOM 4265 O O . PRO A 1 540 ? 7.753 -5.344 -40.848 1.00 80.69 540 PRO A O 1
ATOM 4268 N N . LYS A 1 541 ? 6.189 -6.547 -39.816 1.00 84.31 541 LYS A N 1
ATOM 4269 C CA . LYS A 1 541 ? 5.068 -5.958 -40.571 1.00 84.31 541 LYS A CA 1
ATOM 4270 C C . LYS A 1 541 ? 4.544 -4.653 -39.960 1.00 84.31 541 LYS A C 1
ATOM 4272 O O . LYS A 1 541 ? 3.677 -4.036 -40.567 1.00 84.31 541 LYS A O 1
ATOM 4277 N N . LEU A 1 542 ? 5.046 -4.272 -38.781 1.00 88.56 542 LEU A N 1
ATOM 4278 C CA . LEU A 1 542 ? 4.564 -3.147 -37.974 1.00 88.56 542 LEU A CA 1
ATOM 4279 C C . LEU A 1 542 ? 3.046 -3.233 -37.763 1.00 88.56 542 LEU A C 1
ATOM 4281 O O . LEU A 1 542 ? 2.302 -2.298 -38.043 1.00 88.56 542 LEU A O 1
ATOM 4285 N N . ILE A 1 543 ? 2.582 -4.403 -37.311 1.00 91.38 543 ILE A N 1
ATOM 4286 C CA . ILE A 1 543 ? 1.162 -4.637 -37.025 1.00 91.38 543 ILE A CA 1
ATOM 4287 C C . ILE A 1 543 ? 0.810 -3.881 -35.747 1.00 91.38 543 ILE A C 1
ATOM 4289 O O . ILE A 1 543 ? 1.443 -4.119 -34.720 1.00 91.38 543 ILE A O 1
ATOM 4293 N N . ALA A 1 544 ? -0.187 -3.001 -35.822 1.00 94.12 544 ALA A N 1
ATOM 4294 C CA . ALA A 1 544 ? -0.695 -2.262 -34.672 1.00 94.12 544 ALA A CA 1
ATOM 4295 C C . ALA A 1 544 ? -1.403 -3.191 -33.672 1.00 94.12 544 ALA A C 1
ATOM 4297 O O . ALA A 1 544 ? -2.161 -4.077 -34.078 1.00 94.12 544 ALA A O 1
ATOM 4298 N N . ASP A 1 545 ? -1.200 -2.962 -32.375 1.00 93.81 545 ASP A N 1
ATOM 4299 C CA . ASP A 1 545 ? -1.923 -3.670 -31.320 1.00 93.81 545 ASP A CA 1
ATOM 4300 C C . ASP A 1 545 ? -3.328 -3.077 -31.117 1.00 93.81 545 ASP A C 1
ATOM 4302 O O . ASP A 1 545 ? -3.519 -2.034 -30.488 1.00 93.81 545 ASP A O 1
ATOM 4306 N N . ALA A 1 546 ? -4.338 -3.754 -31.665 1.00 91.75 546 ALA A N 1
ATOM 4307 C CA . ALA A 1 546 ? -5.731 -3.344 -31.517 1.00 91.75 546 ALA A CA 1
ATOM 4308 C C . ALA A 1 546 ? -6.276 -3.548 -30.091 1.00 91.75 546 ALA A C 1
ATOM 4310 O O . ALA A 1 546 ? -7.193 -2.832 -29.690 1.00 91.75 546 ALA A O 1
ATOM 4311 N N . ALA A 1 547 ? -5.733 -4.505 -29.329 1.00 90.62 547 ALA A N 1
ATOM 4312 C CA . ALA A 1 547 ? -6.163 -4.754 -27.957 1.00 90.62 547 ALA A CA 1
ATOM 4313 C C . ALA A 1 547 ? -5.673 -3.635 -27.033 1.00 90.62 547 ALA A C 1
ATOM 4315 O O . ALA A 1 547 ? -6.459 -3.133 -26.234 1.00 90.62 547 ALA A O 1
ATOM 4316 N N . TRP A 1 548 ? -4.430 -3.176 -27.214 1.00 93.62 548 TRP A N 1
ATOM 4317 C CA . TRP A 1 548 ? -3.914 -1.983 -26.541 1.00 93.62 548 TRP A CA 1
ATOM 4318 C C . TRP A 1 548 ? -4.759 -0.746 -26.852 1.00 93.62 548 TRP A C 1
ATOM 4320 O O . TRP A 1 548 ? -5.199 -0.053 -25.942 1.00 93.62 548 TRP A O 1
ATOM 4330 N N . ALA A 1 549 ? -5.077 -0.516 -28.131 1.00 94.38 549 ALA A N 1
ATOM 4331 C CA . ALA A 1 549 ? -5.915 0.612 -28.532 1.00 94.38 549 ALA A CA 1
ATOM 4332 C C . ALA A 1 549 ? -7.321 0.574 -27.901 1.00 94.38 549 ALA A C 1
ATOM 4334 O O . ALA A 1 549 ? -7.853 1.630 -27.578 1.00 94.38 549 ALA A O 1
ATOM 4335 N N . LYS A 1 550 ? -7.927 -0.612 -27.716 1.00 92.44 550 LYS A N 1
ATOM 4336 C CA . LYS A 1 550 ? -9.204 -0.765 -26.988 1.00 92.44 550 LYS A CA 1
ATOM 4337 C C . LYS A 1 550 ? -9.024 -0.530 -25.483 1.00 92.44 550 LYS A C 1
ATOM 4339 O O . LYS A 1 550 ? -9.887 0.079 -24.866 1.00 92.44 550 LYS A O 1
ATOM 4344 N N . HIS A 1 551 ? -7.921 -1.008 -24.907 1.00 92.62 551 HIS A N 1
ATOM 4345 C CA . HIS A 1 551 ? -7.607 -0.894 -23.479 1.00 92.62 551 HIS A CA 1
ATOM 4346 C C . HIS A 1 551 ? -7.445 0.558 -23.021 1.00 92.62 551 HIS A C 1
ATOM 4348 O O . HIS A 1 551 ? -7.991 0.936 -21.985 1.00 92.62 551 HIS A O 1
ATOM 4354 N N . ILE A 1 552 ? -6.729 1.370 -23.806 1.00 94.69 552 ILE A N 1
ATOM 4355 C CA . ILE A 1 552 ? -6.466 2.776 -23.474 1.00 94.69 552 ILE A CA 1
ATOM 4356 C C . ILE A 1 552 ? -7.608 3.723 -23.856 1.00 94.69 552 ILE A C 1
ATOM 4358 O O . ILE A 1 552 ? -7.638 4.846 -23.373 1.00 94.69 552 ILE A O 1
ATOM 4362 N N . ASP A 1 553 ? -8.570 3.295 -24.680 1.00 94.00 553 ASP A N 1
ATOM 4363 C CA . ASP A 1 553 ? -9.778 4.073 -25.021 1.00 94.00 553 ASP A CA 1
ATOM 4364 C C . ASP A 1 553 ? -10.822 4.034 -23.888 1.00 94.00 553 ASP A C 1
ATOM 4366 O O . ASP A 1 553 ? -12.027 3.927 -24.111 1.00 94.00 553 ASP A O 1
ATOM 4370 N N . TYR A 1 554 ? -10.342 4.063 -22.646 1.00 89.56 554 TYR A N 1
ATOM 4371 C CA . TYR A 1 554 ? -11.140 4.085 -21.433 1.00 89.56 554 TYR A CA 1
ATOM 4372 C C . TYR A 1 554 ? -11.285 5.535 -20.972 1.00 89.56 554 TYR A C 1
ATOM 4374 O O . TYR A 1 554 ? -10.286 6.199 -20.708 1.00 89.56 554 TYR A O 1
ATOM 4382 N N . GLN A 1 555 ? -12.526 6.029 -20.929 1.00 88.69 555 GLN A N 1
ATOM 4383 C CA . GLN A 1 555 ? -12.882 7.409 -20.551 1.00 88.69 555 GLN A CA 1
ATOM 4384 C C . GLN A 1 555 ? -12.195 8.526 -21.370 1.00 88.69 555 GLN A C 1
ATOM 4386 O O . GLN A 1 555 ? -12.267 9.704 -21.025 1.00 88.69 555 GLN A O 1
ATOM 4391 N N . TRP A 1 556 ? -11.571 8.195 -22.501 1.00 94.94 556 TRP A N 1
ATOM 4392 C CA . TRP A 1 556 ? -10.817 9.161 -23.292 1.00 94.94 556 TRP A CA 1
ATOM 4393 C C . TRP A 1 556 ? -11.727 10.123 -24.075 1.00 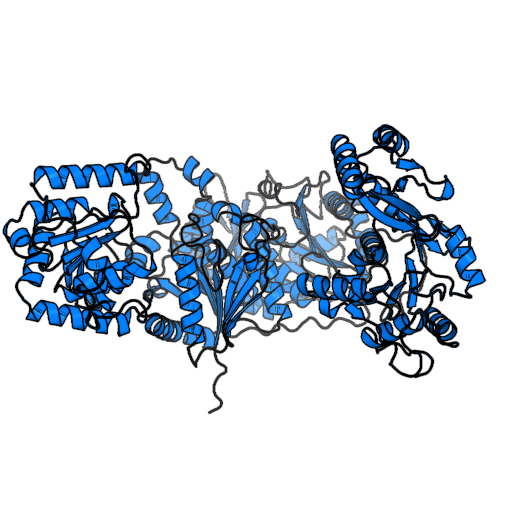94.94 556 TRP A C 1
ATOM 4395 O O . TRP A 1 556 ? -12.426 9.734 -25.014 1.00 94.94 556 TRP A O 1
ATOM 4405 N N . ALA A 1 557 ? -11.680 11.416 -23.733 1.00 95.06 557 ALA A N 1
ATOM 4406 C CA . ALA A 1 557 ? -12.528 12.458 -24.321 1.00 95.06 557 ALA A CA 1
ATOM 4407 C C . ALA A 1 557 ? -11.717 13.619 -24.951 1.00 95.06 557 ALA A C 1
ATOM 4409 O O . ALA A 1 557 ? -11.839 14.780 -24.545 1.00 95.06 557 ALA A O 1
ATOM 4410 N N . PRO A 1 558 ? -10.942 13.380 -26.029 1.00 95.38 558 PRO A N 1
ATOM 4411 C CA . PRO A 1 558 ? -9.967 14.344 -26.557 1.00 95.38 558 PRO A CA 1
ATOM 4412 C C . PRO A 1 558 ? -10.592 15.656 -27.048 1.00 95.38 558 PRO A C 1
ATOM 4414 O O . PRO A 1 558 ? -9.956 16.709 -27.035 1.00 95.38 558 PRO A O 1
ATOM 4417 N N . LYS A 1 559 ? -11.851 15.621 -27.503 1.00 95.50 559 LYS A N 1
ATOM 4418 C CA . LYS A 1 559 ? -12.564 16.830 -27.943 1.00 95.50 559 LYS A CA 1
ATOM 4419 C C . LYS A 1 559 ? -12.907 17.753 -26.771 1.00 95.50 559 LYS A C 1
ATOM 4421 O O . LYS A 1 559 ? -12.816 18.965 -26.944 1.00 95.50 559 LYS A O 1
ATOM 4426 N N . LYS A 1 560 ? -13.297 17.189 -25.619 1.00 95.88 560 LYS A N 1
ATOM 4427 C CA . LYS A 1 560 ? -13.611 17.956 -24.404 1.00 95.88 560 LYS A CA 1
ATOM 4428 C C . LYS A 1 560 ? -12.324 18.553 -23.835 1.00 95.88 560 LYS A C 1
ATOM 4430 O O . LYS A 1 560 ? -12.253 19.767 -23.699 1.00 95.88 560 LYS A O 1
ATOM 4435 N N . ILE A 1 561 ? -11.273 17.741 -23.702 1.00 96.19 561 ILE A N 1
ATOM 4436 C CA . ILE A 1 561 ? -9.933 18.183 -23.273 1.00 96.19 561 ILE A CA 1
ATOM 4437 C C . ILE A 1 561 ? -9.402 19.321 -24.151 1.00 96.19 561 ILE A C 1
ATOM 4439 O O . ILE A 1 561 ? -9.002 20.364 -23.645 1.00 96.19 561 ILE A O 1
ATOM 4443 N N . ARG A 1 562 ? -9.445 19.180 -25.485 1.00 95.75 562 ARG A N 1
ATOM 4444 C CA . ARG A 1 562 ? -9.008 20.264 -26.377 1.00 95.75 562 ARG A CA 1
ATOM 4445 C C . ARG A 1 562 ? -9.800 21.548 -26.143 1.00 95.75 562 ARG A C 1
ATOM 4447 O O . ARG A 1 562 ? -9.207 22.618 -26.173 1.00 95.75 562 ARG A O 1
ATOM 4454 N N . LYS A 1 563 ? -11.119 21.455 -25.955 1.00 96.06 563 LYS A N 1
ATOM 4455 C CA . LYS A 1 563 ? -11.966 22.628 -25.711 1.00 96.06 563 LYS A CA 1
ATOM 4456 C C . LYS A 1 563 ? -11.560 23.340 -24.416 1.00 96.06 563 LYS A C 1
ATOM 4458 O O . LYS A 1 563 ? -11.437 24.555 -24.446 1.00 96.06 563 LYS A O 1
ATOM 4463 N N . ILE A 1 564 ? -11.309 22.586 -23.345 1.00 95.44 564 ILE A N 1
ATOM 4464 C CA . ILE A 1 564 ? -10.857 23.112 -22.047 1.00 95.44 564 ILE A CA 1
ATOM 4465 C C . ILE A 1 564 ? -9.529 23.870 -22.199 1.00 95.44 564 ILE A C 1
ATOM 4467 O O . ILE A 1 564 ? -9.391 24.982 -21.708 1.00 95.44 564 ILE A O 1
ATOM 4471 N N . LEU A 1 565 ? -8.581 23.312 -22.957 1.00 95.81 565 LEU A N 1
ATOM 4472 C CA . LEU A 1 565 ? -7.231 23.872 -23.100 1.00 95.81 565 LEU A CA 1
ATOM 4473 C C . LEU A 1 565 ? -7.070 24.901 -24.236 1.00 95.81 565 LEU A C 1
ATOM 4475 O O . LEU A 1 565 ? -5.961 25.371 -24.466 1.00 95.81 565 LEU A O 1
ATOM 4479 N N . THR A 1 566 ? -8.125 25.231 -24.995 1.00 91.62 566 THR A N 1
ATOM 4480 C CA . THR A 1 566 ? -7.994 26.073 -26.206 1.00 91.62 566 THR A CA 1
ATOM 4481 C C . THR A 1 566 ? -7.516 27.494 -25.892 1.00 91.62 566 THR A C 1
ATOM 4483 O O . THR A 1 566 ? -6.716 28.030 -26.658 1.00 91.62 566 THR A O 1
ATOM 4486 N N . ASP A 1 567 ? -7.963 28.064 -24.773 1.00 86.62 567 ASP A N 1
ATOM 4487 C CA . ASP A 1 567 ? -7.680 29.450 -24.374 1.00 86.62 567 ASP A CA 1
ATOM 4488 C C . ASP A 1 567 ? -6.786 29.536 -23.123 1.00 86.62 567 ASP A C 1
ATOM 4490 O O . ASP A 1 567 ? -6.699 30.585 -22.485 1.00 86.62 567 ASP A O 1
ATOM 4494 N N . PHE A 1 568 ? -6.124 28.434 -22.755 1.00 94.19 568 PHE A N 1
ATOM 4495 C CA . PHE A 1 568 ? -5.256 28.398 -21.583 1.00 94.19 568 PHE A CA 1
ATOM 4496 C C . PHE A 1 568 ? -3.974 29.223 -21.842 1.00 94.19 568 PHE A C 1
ATOM 4498 O O . PHE A 1 568 ? -3.256 28.934 -22.810 1.00 94.19 568 PHE A O 1
ATOM 4505 N N . PRO A 1 569 ? -3.667 30.254 -21.026 1.00 93.88 569 PRO A N 1
ATOM 4506 C CA . PRO A 1 569 ? -2.478 31.089 -21.206 1.00 93.88 569 PRO A CA 1
ATOM 4507 C C . PRO A 1 569 ? -1.192 30.259 -21.226 1.00 93.88 569 PRO A C 1
ATOM 4509 O O . PRO A 1 569 ? -1.066 29.301 -20.482 1.00 93.88 569 PRO A O 1
ATOM 4512 N N . GLY A 1 570 ? -0.233 30.595 -22.091 1.00 93.88 570 GLY A N 1
ATOM 4513 C CA . GLY A 1 570 ? 1.040 29.863 -22.175 1.00 93.88 570 GLY A CA 1
ATOM 4514 C C . GLY A 1 570 ? 0.977 28.515 -22.909 1.00 93.88 570 GLY A C 1
ATOM 4515 O O . GLY A 1 570 ? 2.027 27.936 -23.174 1.00 93.88 570 GLY A O 1
ATOM 4516 N N . LEU A 1 571 ? -0.205 28.034 -23.329 1.00 96.62 571 LEU A N 1
ATOM 4517 C CA . LEU A 1 571 ? -0.331 26.839 -24.170 1.00 96.62 571 LEU A CA 1
ATOM 4518 C C . LEU A 1 571 ? -0.557 27.168 -25.647 1.00 96.62 571 LEU A C 1
ATOM 4520 O O . LEU A 1 571 ? -1.401 27.977 -26.030 1.00 96.62 571 LEU A O 1
ATOM 4524 N N . LYS A 1 572 ? 0.160 26.456 -26.520 1.00 95.81 572 LYS A N 1
ATOM 4525 C CA . LYS A 1 572 ? -0.021 26.534 -27.973 1.00 95.81 572 LYS A CA 1
ATOM 4526 C C . LYS A 1 572 ? -0.086 25.152 -28.596 1.00 95.81 572 LYS A C 1
ATOM 4528 O O . LYS A 1 572 ? 0.878 24.397 -28.567 1.00 95.81 572 LYS A O 1
ATOM 4533 N N . LEU A 1 573 ? -1.199 24.835 -29.252 1.00 96.19 573 LEU A N 1
ATOM 4534 C CA . LEU A 1 573 ? -1.379 23.542 -29.913 1.00 96.19 573 LEU A CA 1
ATOM 4535 C C . LEU A 1 573 ? -0.281 23.276 -30.963 1.00 96.19 573 LEU A C 1
ATOM 4537 O O . LEU A 1 573 ? -0.042 24.091 -31.860 1.00 96.19 573 LEU A O 1
ATOM 4541 N N . GLN A 1 574 ? 0.351 22.102 -30.891 1.00 95.69 574 GLN A N 1
ATOM 4542 C CA . GLN A 1 574 ? 1.346 21.685 -31.879 1.00 95.69 574 GLN A CA 1
ATOM 4543 C C . GLN A 1 574 ? 0.692 21.349 -33.235 1.00 95.69 574 GLN A C 1
ATOM 4545 O O . GLN A 1 574 ? -0.482 20.961 -33.290 1.00 95.69 574 GLN A O 1
ATOM 4550 N N . PRO A 1 575 ? 1.429 21.436 -34.362 1.00 94.44 575 PRO A N 1
ATOM 4551 C CA . PRO A 1 575 ? 0.875 21.180 -35.690 1.00 94.44 575 PRO A CA 1
ATOM 4552 C C . PRO A 1 575 ? 0.230 19.793 -35.823 1.00 94.44 575 PRO A C 1
ATOM 4554 O O . PRO A 1 575 ? 0.653 18.833 -35.186 1.00 94.44 575 PRO A O 1
ATOM 4557 N N . LYS A 1 576 ? -0.734 19.646 -36.746 1.00 91.56 576 LYS A N 1
ATOM 4558 C CA . LYS A 1 576 ? -1.491 18.393 -36.975 1.00 91.56 576 LYS A CA 1
ATOM 4559 C C . LYS A 1 576 ? -0.615 17.140 -37.133 1.00 91.56 576 LYS A C 1
ATOM 4561 O O . LYS A 1 576 ? -1.061 16.048 -36.807 1.00 91.56 576 LYS A O 1
ATOM 4566 N N . LYS A 1 577 ? 0.615 17.295 -37.633 1.00 88.06 577 LYS A N 1
ATOM 4567 C CA . LYS A 1 577 ? 1.579 16.200 -37.799 1.00 88.06 577 LYS A CA 1
ATOM 4568 C C . LYS A 1 577 ? 2.064 15.590 -36.480 1.00 88.06 577 LYS A C 1
ATOM 4570 O O . LYS A 1 577 ? 2.580 14.488 -36.561 1.00 88.06 577 LYS A O 1
ATOM 4575 N N . GLU A 1 578 ? 1.904 16.267 -35.341 1.00 90.19 578 GLU A N 1
ATOM 4576 C CA . GLU A 1 578 ? 2.295 15.787 -34.002 1.00 90.19 578 GLU A CA 1
ATOM 4577 C C . GLU A 1 578 ? 1.105 15.220 -33.205 1.00 90.19 578 GLU A C 1
ATOM 4579 O O . GLU A 1 578 ? 1.296 14.545 -32.200 1.00 90.19 578 GLU A O 1
ATOM 4584 N N . GLN A 1 579 ? -0.125 15.432 -33.684 1.00 94.06 579 GLN A N 1
ATOM 4585 C CA . GLN A 1 579 ? -1.362 14.980 -33.039 1.00 94.06 579 GLN A CA 1
ATOM 4586 C C . GLN A 1 579 ? -1.711 13.541 -33.462 1.00 94.06 579 GLN A C 1
ATOM 4588 O O . GLN A 1 579 ? -1.521 13.173 -34.628 1.00 94.06 579 GLN A O 1
ATOM 4593 N N . SER A 1 580 ? -2.291 12.741 -32.562 1.00 94.00 580 SER A N 1
ATOM 4594 C CA . SER A 1 580 ? -2.832 11.404 -32.875 1.00 94.00 580 SER A CA 1
ATOM 4595 C C . SER A 1 580 ? -4.253 11.220 -32.313 1.00 94.00 580 SER A C 1
ATOM 4597 O O . SER A 1 580 ? -4.836 12.150 -31.759 1.00 94.00 580 SER A O 1
ATOM 4599 N N . ARG A 1 581 ? -4.855 10.031 -32.484 1.00 94.06 581 ARG A N 1
ATOM 4600 C CA . ARG A 1 581 ? -6.173 9.706 -31.894 1.00 94.06 581 ARG A CA 1
ATOM 4601 C C . ARG A 1 581 ? -6.147 9.785 -30.362 1.00 94.06 581 ARG A C 1
ATOM 4603 O O . ARG A 1 581 ? -7.126 10.213 -29.754 1.00 94.06 581 ARG A O 1
ATOM 4610 N N . PHE A 1 582 ? -5.037 9.360 -29.772 1.00 96.81 582 PHE A N 1
ATOM 4611 C CA . PHE A 1 582 ? -4.852 9.195 -28.333 1.00 96.81 582 PHE A CA 1
ATOM 4612 C C . PHE A 1 582 ? -3.809 10.164 -27.768 1.00 96.81 582 PHE A C 1
ATOM 4614 O O . PHE A 1 582 ? -3.370 9.996 -26.644 1.00 96.81 582 PHE A O 1
ATOM 4621 N N . LYS A 1 583 ? -3.395 11.178 -28.535 1.00 96.50 583 LYS A N 1
ATOM 4622 C CA . LYS A 1 583 ? -2.391 12.145 -28.094 1.00 96.50 583 LYS A CA 1
ATOM 4623 C C . LYS A 1 583 ? -2.744 13.554 -28.536 1.00 96.50 583 LYS A C 1
ATOM 4625 O O . LYS A 1 583 ? -2.871 13.811 -29.740 1.00 96.50 583 LYS A O 1
ATOM 4630 N N . LEU A 1 584 ? -2.854 14.453 -27.560 1.00 97.25 584 LEU A N 1
ATOM 4631 C CA . LEU A 1 584 ? -2.932 15.893 -27.774 1.00 97.25 584 LEU A CA 1
ATOM 4632 C C . LEU A 1 584 ? -1.616 16.538 -27.348 1.00 97.25 584 LEU A C 1
ATOM 4634 O O . LEU A 1 584 ? -1.250 16.448 -26.184 1.00 97.25 584 LEU A O 1
ATOM 4638 N N . SER A 1 585 ? -0.939 17.202 -28.280 1.00 96.69 585 SER A N 1
ATOM 4639 C CA . SER A 1 585 ? 0.383 17.793 -28.032 1.00 96.69 585 SER A CA 1
ATOM 4640 C C . SER A 1 585 ? 0.336 19.322 -28.078 1.00 96.69 585 SER A C 1
ATOM 4642 O O . SER A 1 585 ? -0.188 19.900 -29.040 1.00 96.69 585 SER A O 1
ATOM 4644 N N . TYR A 1 586 ? 0.929 19.979 -27.086 1.00 96.94 586 TYR A N 1
ATOM 4645 C CA . TYR A 1 586 ? 1.035 21.432 -26.945 1.00 96.94 586 TYR A CA 1
ATOM 4646 C C . TYR A 1 586 ? 2.499 21.845 -26.749 1.00 96.94 586 TYR A C 1
ATOM 4648 O O . TYR A 1 586 ? 3.330 21.053 -26.309 1.00 96.94 586 TYR A O 1
ATOM 4656 N N . PHE A 1 587 ? 2.825 23.066 -27.154 1.00 96.19 587 PHE A N 1
ATOM 4657 C CA . PHE A 1 587 ? 3.959 23.797 -26.613 1.00 96.19 587 PHE A CA 1
ATOM 4658 C C . PHE A 1 587 ? 3.487 24.487 -25.337 1.00 96.19 587 PHE A C 1
ATOM 4660 O O . PHE A 1 587 ? 2.422 25.110 -25.373 1.00 96.19 587 PHE A O 1
ATOM 4667 N N . ILE A 1 588 ? 4.253 24.367 -24.259 1.00 95.38 588 ILE A N 1
ATOM 4668 C CA . ILE A 1 588 ? 4.031 25.084 -23.002 1.00 95.38 588 ILE A CA 1
ATOM 4669 C C . ILE A 1 588 ? 5.134 26.124 -22.806 1.00 95.38 588 ILE A C 1
ATOM 4671 O O . ILE A 1 588 ? 6.298 25.861 -23.106 1.00 95.38 588 ILE A O 1
ATOM 4675 N N . ASP A 1 589 ? 4.743 27.310 -22.355 1.00 94.06 589 ASP A N 1
ATOM 4676 C CA . ASP A 1 589 ? 5.640 28.349 -21.862 1.00 94.06 589 ASP A CA 1
ATOM 4677 C C . ASP A 1 589 ? 5.680 28.268 -20.324 1.00 94.06 589 ASP A C 1
ATOM 4679 O O . ASP A 1 589 ? 4.705 28.678 -19.687 1.00 94.06 589 ASP A O 1
ATOM 4683 N N . PRO A 1 590 ? 6.750 27.712 -19.722 1.00 87.88 590 PRO A N 1
ATOM 4684 C CA . PRO A 1 590 ? 6.813 27.463 -18.280 1.00 87.88 590 PRO A CA 1
ATOM 4685 C C . PRO A 1 590 ? 6.853 28.748 -17.439 1.00 87.88 590 PRO A C 1
ATOM 4687 O O . PRO A 1 590 ? 6.588 28.703 -16.245 1.00 87.88 590 PRO A O 1
ATOM 4690 N N . GLU A 1 591 ? 7.136 29.904 -18.049 1.00 90.69 591 GLU A N 1
ATOM 4691 C CA . GLU A 1 591 ? 7.081 31.206 -17.369 1.00 90.69 591 GLU A CA 1
ATOM 4692 C C . GLU A 1 591 ? 5.641 31.732 -17.226 1.00 90.69 591 GLU A C 1
ATOM 4694 O O . GLU A 1 591 ? 5.383 32.677 -16.480 1.00 90.69 591 GLU A O 1
ATOM 4699 N N . VAL A 1 592 ? 4.695 31.155 -17.977 1.00 91.44 592 VAL A N 1
ATOM 4700 C CA . VAL A 1 592 ? 3.294 31.603 -18.049 1.00 91.44 592 VAL A CA 1
ATOM 4701 C C . VAL A 1 592 ? 2.321 30.532 -17.556 1.00 91.44 592 VAL A C 1
ATOM 4703 O O . VAL A 1 592 ? 1.257 30.879 -17.048 1.00 91.44 592 VAL A O 1
ATOM 4706 N N . ALA A 1 593 ? 2.658 29.254 -17.727 1.00 91.31 593 ALA A N 1
ATOM 4707 C CA . ALA A 1 593 ? 1.789 28.118 -17.455 1.00 91.31 593 ALA A CA 1
ATOM 4708 C C . ALA A 1 593 ? 2.499 27.053 -16.620 1.00 91.31 593 ALA A C 1
ATOM 4710 O O . ALA A 1 593 ? 3.602 26.627 -16.957 1.00 91.31 593 ALA A O 1
ATOM 4711 N N . ASP A 1 594 ? 1.801 26.559 -15.600 1.00 90.31 594 ASP A N 1
ATOM 4712 C CA . ASP A 1 594 ? 2.243 25.448 -14.761 1.00 90.31 594 ASP A CA 1
ATOM 4713 C C . ASP A 1 594 ? 1.457 24.165 -15.087 1.00 90.31 594 ASP A C 1
ATOM 4715 O O . ASP A 1 594 ? 0.252 24.189 -15.358 1.00 90.31 594 ASP A O 1
ATOM 4719 N N . ILE A 1 595 ? 2.139 23.021 -15.055 1.00 90.62 595 ILE A N 1
ATOM 4720 C CA . ILE A 1 595 ? 1.538 21.702 -15.280 1.00 90.62 595 ILE A CA 1
ATOM 4721 C C . ILE A 1 595 ? 0.499 21.395 -14.209 1.00 90.62 595 ILE A C 1
ATOM 4723 O O . ILE A 1 595 ? -0.558 20.851 -14.537 1.00 90.62 595 ILE A O 1
ATOM 4727 N N . GLU A 1 596 ? 0.770 21.751 -12.955 1.00 89.19 596 GLU A N 1
ATOM 4728 C CA . GLU A 1 596 ? -0.157 21.478 -11.856 1.00 89.19 596 GLU A CA 1
ATOM 4729 C C . GLU A 1 596 ? -1.466 22.254 -12.025 1.00 89.19 596 GLU A C 1
ATOM 4731 O O . GLU A 1 596 ? -2.548 21.726 -11.764 1.00 89.19 596 GLU A O 1
ATOM 4736 N N . GLU A 1 597 ? -1.412 23.466 -12.584 1.00 91.38 597 GLU A N 1
ATOM 4737 C CA . GLU A 1 597 ? -2.616 24.218 -12.935 1.00 91.38 597 GLU A CA 1
ATOM 4738 C C . GLU A 1 597 ? -3.416 23.550 -14.064 1.00 91.38 597 GLU A C 1
ATOM 4740 O O . GLU A 1 597 ? -4.650 23.521 -14.023 1.00 91.38 597 GLU A O 1
ATOM 4745 N N . ILE A 1 598 ? -2.731 22.974 -15.053 1.00 93.75 598 ILE A N 1
ATOM 4746 C CA . ILE A 1 598 ? -3.368 22.245 -16.155 1.00 93.75 598 ILE A CA 1
ATOM 4747 C C . ILE A 1 598 ? -4.032 20.966 -15.637 1.00 93.75 598 ILE A C 1
ATOM 4749 O O . ILE A 1 598 ? -5.188 20.707 -15.979 1.00 93.75 598 ILE A O 1
ATOM 4753 N N . LYS A 1 599 ? -3.340 20.179 -14.801 1.00 93.31 599 LYS A N 1
ATOM 4754 C CA . LYS A 1 599 ? -3.905 18.986 -14.147 1.00 93.31 599 LYS A CA 1
ATOM 4755 C C . LYS A 1 599 ? -5.136 19.358 -13.326 1.00 93.31 599 LYS A C 1
ATOM 4757 O O . LYS A 1 599 ? -6.199 18.780 -13.538 1.00 93.31 599 LYS A O 1
ATOM 4762 N N . ARG A 1 600 ? -5.026 20.392 -12.485 1.00 92.06 600 ARG A N 1
ATOM 4763 C CA . ARG A 1 600 ? -6.137 20.940 -11.700 1.00 92.06 600 ARG A CA 1
ATOM 4764 C C . ARG A 1 600 ? -7.341 21.286 -12.572 1.00 92.06 600 ARG A C 1
ATOM 4766 O O . ARG A 1 600 ? -8.450 20.861 -12.269 1.00 92.06 600 ARG A O 1
ATOM 4773 N N . LEU A 1 601 ? -7.138 22.023 -13.665 1.00 94.44 601 LEU A N 1
ATOM 4774 C CA . LEU A 1 601 ? -8.224 22.402 -14.571 1.00 94.44 601 LEU A CA 1
ATOM 4775 C C . LEU A 1 601 ? -8.888 21.175 -15.213 1.00 94.44 601 LEU A C 1
ATOM 4777 O O . LEU A 1 601 ? -10.110 21.121 -15.334 1.00 94.44 601 LEU A O 1
ATOM 4781 N N . LEU A 1 602 ? -8.101 20.178 -15.625 1.00 94.50 602 LEU A N 1
ATOM 4782 C CA . LEU A 1 602 ? -8.643 18.932 -16.168 1.00 94.50 602 LEU A CA 1
ATOM 4783 C C . LEU A 1 602 ? -9.446 18.164 -15.114 1.00 94.50 602 LEU A C 1
ATOM 4785 O O . LEU A 1 602 ? -10.516 17.650 -15.438 1.00 94.50 602 LEU A O 1
ATOM 4789 N N . HIS A 1 603 ? -8.973 18.121 -13.868 1.00 93.06 603 HIS A N 1
ATOM 4790 C CA . HIS A 1 603 ? -9.671 17.468 -12.765 1.00 93.06 603 HIS A CA 1
ATOM 4791 C C . HIS A 1 603 ? -11.006 18.145 -12.441 1.00 93.06 603 HIS A C 1
ATOM 4793 O O . HIS A 1 603 ? -12.016 17.447 -12.399 1.00 93.06 603 HIS A O 1
ATOM 4799 N N . GLN A 1 604 ? -11.025 19.479 -12.339 1.00 93.25 604 GLN A N 1
ATOM 4800 C CA . GLN A 1 604 ? -12.236 20.281 -12.100 1.00 93.25 604 GLN A CA 1
ATOM 4801 C C . GLN A 1 604 ? -13.284 20.120 -13.209 1.00 93.25 604 GLN A C 1
ATOM 4803 O O . GLN A 1 604 ? -14.481 20.227 -12.969 1.00 93.25 604 GLN A O 1
ATOM 4808 N N . GLU A 1 605 ? -12.843 19.830 -14.433 1.00 93.88 605 GLU A N 1
ATOM 4809 C CA . GLU A 1 605 ? -13.712 19.533 -15.576 1.00 93.88 605 GLU A CA 1
ATOM 4810 C C . GLU A 1 605 ? -14.022 18.028 -15.723 1.00 93.88 605 GLU A C 1
ATOM 4812 O O . GLU A 1 605 ? -14.492 17.579 -16.783 1.00 93.88 605 GLU A O 1
ATOM 4817 N N . GLU A 1 606 ? -13.750 17.234 -14.682 1.00 92.12 606 GLU A N 1
ATOM 4818 C CA . GLU A 1 606 ? -13.993 15.788 -14.582 1.00 92.12 606 GLU A CA 1
ATOM 4819 C C . GLU A 1 606 ? -13.295 14.991 -15.700 1.00 92.12 606 GLU A C 1
ATOM 4821 O O . GLU A 1 606 ? -13.837 14.033 -16.258 1.00 92.12 606 GLU A O 1
ATOM 4826 N N . GLN A 1 607 ? -12.120 15.441 -16.148 1.00 93.31 607 GLN A N 1
ATOM 4827 C CA . GLN A 1 607 ? -11.359 14.793 -17.217 1.00 93.31 607 GLN A CA 1
ATOM 4828 C C . GLN A 1 607 ? -10.205 13.973 -16.647 1.00 93.31 607 GLN A C 1
ATOM 4830 O O . GLN A 1 607 ? -9.175 14.515 -16.258 1.00 93.31 607 GLN A O 1
ATOM 4835 N N . ALA A 1 608 ? -10.356 12.648 -16.681 1.00 89.81 608 ALA A N 1
ATOM 4836 C CA . ALA A 1 608 ? -9.283 11.714 -16.378 1.00 89.81 608 ALA A CA 1
ATOM 4837 C C . ALA A 1 608 ? -8.316 11.599 -17.572 1.00 89.81 608 ALA A C 1
ATOM 4839 O O . ALA A 1 608 ? -8.648 11.037 -18.623 1.00 89.81 608 ALA A O 1
ATOM 4840 N N . ALA A 1 609 ? -7.114 12.153 -17.427 1.00 93.44 609 ALA A N 1
ATOM 4841 C CA . ALA A 1 609 ? -6.082 12.129 -18.455 1.00 93.44 609 ALA A CA 1
ATOM 4842 C C . ALA A 1 609 ? -4.688 12.065 -17.830 1.00 93.44 609 ALA A C 1
ATOM 4844 O O . ALA A 1 609 ? -4.448 12.627 -16.767 1.00 93.44 609 ALA A O 1
ATOM 4845 N N . PHE A 1 610 ? -3.762 11.410 -18.524 1.00 93.62 610 PHE A N 1
ATOM 4846 C CA . PHE A 1 610 ? -2.354 11.410 -18.154 1.00 93.62 610 PHE A CA 1
ATOM 4847 C C . PHE A 1 610 ? -1.661 12.610 -18.808 1.00 93.62 610 PHE A C 1
ATOM 4849 O O . PHE A 1 610 ? -1.767 12.813 -20.022 1.00 93.62 610 PHE A O 1
ATOM 4856 N N . VAL A 1 611 ? -0.980 13.420 -18.002 1.00 93.38 611 VAL A N 1
ATOM 4857 C CA . VAL A 1 611 ? -0.312 14.659 -18.419 1.00 93.38 611 VAL A CA 1
ATOM 4858 C C . VAL A 1 611 ? 1.188 14.465 -18.261 1.00 93.38 611 VAL A C 1
ATOM 4860 O O . VAL A 1 611 ? 1.647 14.138 -17.173 1.00 93.38 611 VAL A O 1
ATOM 4863 N N . GLN A 1 612 ? 1.953 14.681 -19.329 1.00 91.56 612 GLN A N 1
ATOM 4864 C CA . GLN A 1 612 ? 3.410 14.541 -19.296 1.00 91.56 612 GLN A CA 1
ATOM 4865 C C . GLN A 1 612 ? 4.105 15.712 -19.992 1.00 91.56 612 GLN A C 1
ATOM 4867 O O . GLN A 1 612 ? 3.628 16.216 -21.014 1.00 91.56 612 GLN A O 1
ATOM 4872 N N . LEU A 1 613 ? 5.270 16.095 -19.473 1.00 89.81 613 LEU A N 1
ATOM 4873 C CA . LEU A 1 613 ? 6.147 17.099 -20.064 1.00 89.81 613 LEU A CA 1
ATOM 4874 C C . LEU A 1 613 ? 7.445 16.448 -20.547 1.00 89.81 613 LEU A C 1
ATOM 4876 O O . LEU A 1 613 ? 8.046 15.633 -19.854 1.00 89.81 613 LEU A O 1
ATOM 4880 N N . ALA A 1 614 ? 7.882 16.833 -21.742 1.00 88.75 614 ALA A N 1
ATOM 4881 C CA . ALA A 1 614 ? 9.185 16.485 -22.289 1.00 88.75 614 ALA A CA 1
ATOM 4882 C C . ALA A 1 614 ? 9.962 17.748 -22.670 1.00 88.75 614 ALA A C 1
ATOM 4884 O O . ALA A 1 614 ? 9.405 18.674 -23.272 1.00 88.75 614 ALA A O 1
ATOM 4885 N N . PHE A 1 615 ? 11.265 17.749 -22.391 1.00 86.50 615 PHE A N 1
ATOM 4886 C CA . PHE A 1 615 ? 12.206 18.798 -22.789 1.00 86.50 615 PHE A CA 1
ATOM 4887 C C . PHE A 1 615 ? 11.753 20.213 -22.391 1.00 86.50 615 PHE A C 1
ATOM 4889 O O . PHE A 1 615 ? 11.839 21.142 -23.200 1.00 86.50 615 PHE A O 1
ATOM 4896 N N . GLY A 1 616 ? 11.189 20.369 -21.191 1.00 84.88 616 GLY A N 1
ATOM 4897 C CA . GLY A 1 616 ? 10.727 21.653 -20.647 1.00 84.88 616 GLY A CA 1
ATOM 4898 C C . GLY A 1 616 ? 9.594 22.372 -21.402 1.00 84.88 616 GLY A C 1
ATOM 4899 O O . GLY A 1 616 ? 9.116 23.395 -20.928 1.00 84.88 616 GLY A O 1
ATOM 4900 N N . GLN A 1 617 ? 9.173 21.896 -22.581 1.00 89.75 617 GLN A N 1
ATOM 4901 C CA . GLN A 1 617 ? 8.321 22.678 -23.494 1.00 89.75 617 GLN A CA 1
ATOM 4902 C C . GLN A 1 617 ? 7.286 21.857 -24.272 1.00 89.75 617 GLN A C 1
ATOM 4904 O O . GLN A 1 617 ? 6.395 22.438 -24.892 1.00 89.75 617 GLN A O 1
ATOM 4909 N N . TYR A 1 618 ? 7.397 20.526 -24.311 1.00 92.25 618 TYR A N 1
ATOM 4910 C CA . TYR A 1 618 ? 6.470 19.671 -25.054 1.00 92.25 618 TYR A CA 1
ATOM 4911 C C . TYR A 1 618 ? 5.528 18.965 -24.090 1.00 92.25 618 TYR A C 1
ATOM 4913 O O . TYR A 1 618 ? 5.886 17.965 -23.473 1.00 92.25 618 TYR A O 1
ATOM 4921 N N . LEU A 1 619 ? 4.312 19.486 -23.991 1.00 95.06 619 LEU A N 1
ATOM 4922 C CA . LEU A 1 619 ? 3.260 18.932 -23.154 1.00 95.06 619 LEU A CA 1
ATOM 4923 C C . LEU A 1 619 ? 2.404 17.965 -23.977 1.00 95.06 619 LEU A C 1
ATOM 4925 O O . LEU A 1 619 ? 1.827 18.363 -24.992 1.00 95.06 619 LEU A O 1
ATOM 4929 N N . ASP A 1 620 ? 2.286 16.718 -23.533 1.00 96.06 620 ASP A N 1
ATOM 4930 C CA . ASP A 1 620 ? 1.349 15.746 -24.094 1.00 96.06 620 ASP A CA 1
ATOM 4931 C C . ASP A 1 620 ? 0.244 15.415 -23.080 1.00 96.06 620 ASP A C 1
ATOM 4933 O O . ASP A 1 620 ? 0.511 15.177 -21.904 1.00 96.06 620 ASP A O 1
ATOM 4937 N N . ILE A 1 621 ? -0.994 15.345 -23.572 1.00 97.19 621 ILE A N 1
ATOM 4938 C CA . ILE A 1 621 ? -2.162 14.846 -22.839 1.00 97.19 621 ILE A CA 1
ATOM 4939 C C . ILE A 1 621 ? -2.607 13.533 -23.487 1.00 97.19 621 ILE A C 1
ATOM 4941 O O . ILE A 1 621 ? -2.922 13.504 -24.688 1.00 97.19 621 ILE A O 1
ATOM 4945 N N . LEU A 1 622 ? -2.623 12.462 -22.697 1.00 97.00 622 LEU A N 1
ATOM 4946 C CA . LEU A 1 622 ? -2.879 11.079 -23.104 1.00 97.00 622 LEU A CA 1
ATOM 4947 C C . LEU A 1 622 ? -4.080 10.498 -22.329 1.00 97.00 622 LEU A C 1
ATOM 4949 O O . LEU A 1 622 ? -4.464 11.041 -21.289 1.00 97.00 622 LEU A O 1
ATOM 4953 N N . PRO A 1 623 ? -4.685 9.386 -22.787 1.00 96.56 623 PRO A N 1
ATOM 4954 C CA . PRO A 1 623 ? -5.597 8.614 -21.957 1.00 96.56 623 PRO A CA 1
ATOM 4955 C C . PRO A 1 623 ? -4.953 8.216 -20.630 1.00 96.56 623 PRO A C 1
ATOM 4957 O O . PRO A 1 623 ? -3.775 7.878 -20.604 1.00 96.56 623 PRO A O 1
ATOM 4960 N N . LEU A 1 624 ? -5.748 8.167 -19.559 1.00 93.31 624 LEU A N 1
ATOM 4961 C CA . LEU A 1 624 ? -5.288 7.812 -18.210 1.00 93.31 624 LEU A CA 1
ATOM 4962 C C . LEU A 1 624 ? -4.477 6.501 -18.167 1.00 93.31 624 LEU A C 1
ATOM 4964 O O . LEU A 1 624 ? -3.494 6.394 -17.447 1.00 93.31 624 LEU A O 1
ATOM 4968 N N . ARG A 1 625 ? -4.867 5.506 -18.976 1.00 94.31 625 ARG A N 1
ATOM 4969 C CA . ARG A 1 625 ? -4.216 4.184 -19.034 1.00 94.31 625 ARG A CA 1
ATOM 4970 C C . ARG A 1 625 ? -3.013 4.112 -19.984 1.00 94.31 625 ARG A C 1
ATOM 4972 O O . ARG A 1 625 ? -2.541 3.012 -20.274 1.00 94.31 625 ARG A O 1
ATOM 4979 N N . ALA A 1 626 ? -2.569 5.236 -20.542 1.00 95.69 626 ALA A N 1
ATOM 4980 C CA . ALA A 1 626 ? -1.540 5.274 -21.573 1.00 95.69 626 ALA A CA 1
ATOM 4981 C C . ALA A 1 626 ? -0.343 6.127 -21.159 1.00 95.69 626 ALA A C 1
ATOM 4983 O O . ALA A 1 626 ? -0.463 7.318 -20.893 1.00 95.69 626 ALA A O 1
ATOM 4984 N N . SER A 1 627 ? 0.827 5.507 -21.222 1.00 95.62 627 SER A N 1
ATOM 4985 C CA . SER A 1 627 ? 2.129 6.140 -21.055 1.00 95.62 627 SER A CA 1
ATOM 4986 C C . SER A 1 627 ? 3.201 5.229 -21.668 1.00 95.62 627 SER A C 1
ATOM 4988 O O . SER A 1 627 ? 2.895 4.093 -22.072 1.00 95.62 627 SER A O 1
ATOM 4990 N N . LYS A 1 628 ? 4.457 5.685 -21.772 1.00 95.81 628 LYS A N 1
ATOM 4991 C CA . LYS A 1 628 ? 5.534 4.837 -22.309 1.00 95.81 628 LYS A CA 1
ATOM 4992 C C . LYS A 1 628 ? 5.790 3.634 -21.391 1.00 95.81 628 LYS A C 1
ATOM 4994 O O . LYS A 1 628 ? 5.874 2.511 -21.889 1.00 95.81 628 LYS A O 1
ATOM 4999 N N . GLY A 1 629 ? 5.825 3.844 -20.077 1.00 95.19 629 GLY A N 1
ATOM 5000 C CA . GLY A 1 629 ? 5.979 2.818 -19.045 1.00 95.19 629 GLY A CA 1
ATOM 5001 C C . GLY A 1 629 ? 4.824 1.820 -18.995 1.00 95.19 629 GLY A C 1
ATOM 5002 O O . GLY A 1 629 ? 5.068 0.615 -18.920 1.00 95.19 629 GLY A O 1
ATOM 5003 N N . MET A 1 630 ? 3.570 2.270 -19.120 1.00 95.19 630 MET A N 1
ATOM 5004 C CA . MET A 1 630 ? 2.410 1.367 -19.197 1.00 95.19 630 MET A CA 1
ATOM 5005 C C . MET A 1 630 ? 2.464 0.486 -20.451 1.00 95.19 630 MET A C 1
ATOM 5007 O O . MET A 1 630 ? 2.264 -0.729 -20.378 1.00 95.19 630 MET A O 1
ATOM 5011 N N . ALA A 1 631 ? 2.785 1.077 -21.606 1.00 96.62 631 ALA A N 1
ATOM 5012 C CA . ALA A 1 631 ? 2.931 0.339 -22.858 1.00 96.62 631 ALA A CA 1
ATOM 5013 C C . ALA A 1 631 ? 4.106 -0.651 -22.806 1.00 96.62 631 ALA A C 1
ATOM 5015 O O . ALA A 1 631 ? 3.988 -1.774 -23.299 1.00 96.62 631 ALA A O 1
ATOM 5016 N N . LEU A 1 632 ? 5.224 -0.261 -22.185 1.00 96.44 632 LEU A N 1
ATOM 5017 C CA . LEU A 1 632 ? 6.376 -1.127 -21.948 1.00 96.44 632 LEU A CA 1
ATOM 5018 C C . LEU A 1 632 ? 5.977 -2.357 -21.130 1.00 96.44 632 LEU A C 1
ATOM 5020 O O . LEU A 1 632 ? 6.151 -3.478 -21.614 1.00 96.44 632 LEU A O 1
ATOM 5024 N N . ARG A 1 633 ? 5.393 -2.146 -19.942 1.00 94.94 633 ARG A N 1
ATOM 5025 C CA . ARG A 1 633 ? 4.915 -3.208 -19.041 1.00 94.94 633 ARG A CA 1
ATOM 5026 C C . ARG A 1 633 ? 3.940 -4.140 -19.755 1.00 94.94 633 ARG A C 1
ATOM 5028 O O . ARG A 1 633 ? 4.118 -5.355 -19.722 1.00 94.94 633 ARG A O 1
ATOM 5035 N N . TYR A 1 634 ? 2.984 -3.582 -20.501 1.00 92.81 634 TYR A N 1
ATOM 5036 C CA . TYR A 1 634 ? 2.047 -4.352 -21.322 1.00 92.81 634 TYR A CA 1
ATOM 5037 C C . TYR A 1 634 ? 2.756 -5.252 -22.350 1.00 92.81 634 TYR A C 1
ATOM 5039 O O . TYR A 1 634 ? 2.399 -6.419 -22.523 1.00 92.81 634 TYR A O 1
ATOM 5047 N N . VAL A 1 635 ? 3.769 -4.737 -23.051 1.00 92.88 635 VAL A N 1
ATOM 5048 C CA . VAL A 1 635 ? 4.485 -5.490 -24.090 1.00 92.88 635 VAL A CA 1
ATOM 5049 C C . VAL A 1 635 ? 5.339 -6.605 -23.498 1.00 92.88 635 VAL A C 1
ATOM 5051 O O . VAL A 1 635 ? 5.284 -7.733 -23.994 1.00 92.88 635 VAL A O 1
ATOM 5054 N N . VAL A 1 636 ? 6.150 -6.306 -22.481 1.00 91.12 636 VAL A N 1
ATOM 5055 C CA . VAL A 1 636 ? 7.105 -7.278 -21.918 1.00 91.12 636 VAL A CA 1
ATOM 5056 C C . VAL A 1 636 ? 6.385 -8.409 -21.195 1.00 91.12 636 VAL A C 1
ATOM 5058 O O . VAL A 1 636 ? 6.782 -9.568 -21.348 1.00 91.12 636 VAL A O 1
ATOM 5061 N N . ASP A 1 637 ? 5.254 -8.100 -20.557 1.00 87.19 637 ASP A N 1
ATOM 5062 C CA . ASP A 1 637 ? 4.333 -9.078 -19.987 1.00 87.19 637 ASP A CA 1
ATOM 5063 C C . ASP A 1 637 ? 3.850 -10.077 -21.049 1.00 87.19 637 ASP A C 1
ATOM 5065 O O . ASP A 1 637 ? 4.057 -11.287 -20.938 1.00 87.19 637 ASP A O 1
ATOM 5069 N N . ARG A 1 638 ? 3.337 -9.575 -22.180 1.00 85.38 638 ARG A N 1
ATOM 5070 C CA . ARG A 1 638 ? 2.897 -10.418 -23.305 1.00 85.38 638 ARG A CA 1
ATOM 5071 C C . ARG A 1 638 ? 4.016 -11.230 -23.954 1.00 85.38 638 ARG A C 1
ATOM 5073 O O . ARG A 1 638 ? 3.743 -12.243 -24.610 1.00 85.38 638 ARG A O 1
ATOM 5080 N N . MET A 1 639 ? 5.260 -10.780 -23.828 1.00 84.44 639 MET A N 1
ATOM 5081 C CA . MET A 1 639 ? 6.442 -11.498 -24.305 1.00 84.44 639 MET A CA 1
ATOM 5082 C C . MET A 1 639 ? 6.964 -12.518 -23.281 1.00 84.44 639 MET A C 1
ATOM 5084 O O . MET A 1 639 ? 7.748 -13.400 -23.655 1.00 84.44 639 MET A O 1
ATOM 5088 N N . GLY A 1 640 ? 6.503 -12.453 -22.029 1.00 82.25 640 GLY A N 1
ATOM 5089 C CA . GLY A 1 640 ? 6.994 -13.253 -20.912 1.00 82.25 640 GLY A CA 1
ATOM 5090 C C . GLY A 1 640 ? 8.454 -12.942 -20.590 1.00 82.25 640 GLY A C 1
ATOM 5091 O O . GLY A 1 640 ? 9.251 -13.873 -20.459 1.00 82.25 640 GLY A O 1
ATOM 5092 N N . ILE A 1 641 ? 8.810 -11.653 -20.587 1.00 87.69 641 ILE A N 1
ATOM 5093 C CA . ILE A 1 641 ? 10.119 -11.143 -20.165 1.00 87.69 641 ILE A CA 1
ATOM 5094 C C . ILE A 1 641 ? 9.921 -10.467 -18.797 1.00 87.69 641 ILE A C 1
ATOM 5096 O O . ILE A 1 641 ? 9.178 -9.488 -18.741 1.00 87.69 641 ILE A O 1
ATOM 5100 N N . PRO A 1 642 ? 10.550 -10.970 -17.718 1.00 87.81 642 PRO A N 1
ATOM 5101 C CA . PRO A 1 642 ? 10.512 -10.323 -16.404 1.00 87.81 642 PRO A CA 1
ATOM 5102 C C . PRO A 1 642 ? 11.107 -8.911 -16.456 1.00 87.81 642 PRO A C 1
ATOM 5104 O O . PRO A 1 642 ? 12.072 -8.689 -17.194 1.00 87.81 642 PRO A O 1
ATOM 5107 N N . LEU A 1 643 ? 10.550 -7.970 -15.688 1.00 91.69 643 LEU A N 1
ATOM 5108 C CA . LEU A 1 643 ? 10.960 -6.558 -15.707 1.00 91.69 643 LEU A CA 1
ATOM 5109 C C . LEU A 1 643 ? 12.416 -6.367 -15.265 1.00 91.69 643 LEU A C 1
ATOM 5111 O O . LEU A 1 643 ? 13.116 -5.532 -15.823 1.00 91.69 643 LEU A O 1
ATOM 5115 N N . GLU A 1 644 ? 12.920 -7.234 -14.392 1.00 90.75 644 GLU A N 1
ATOM 5116 C CA . GLU A 1 644 ? 14.308 -7.245 -13.911 1.00 90.75 644 GLU A CA 1
ATOM 5117 C C . GLU A 1 644 ? 15.309 -7.568 -15.034 1.00 90.75 644 GLU A C 1
ATOM 5119 O O . GLU A 1 644 ? 16.514 -7.379 -14.890 1.00 90.75 644 GLU A O 1
ATOM 5124 N N . ARG A 1 645 ? 14.817 -8.073 -16.174 1.00 91.88 645 ARG A N 1
ATOM 5125 C CA . ARG A 1 645 ? 15.590 -8.340 -17.397 1.00 91.88 645 ARG A CA 1
ATOM 5126 C C . ARG A 1 645 ? 15.279 -7.340 -18.511 1.00 91.88 645 ARG A C 1
ATOM 5128 O O . ARG A 1 645 ? 15.601 -7.587 -19.679 1.00 91.88 645 ARG A O 1
ATOM 5135 N N . VAL A 1 646 ? 14.629 -6.232 -18.182 1.00 95.50 646 VAL A N 1
ATOM 5136 C CA . VAL A 1 646 ? 14.341 -5.131 -19.096 1.00 95.50 646 VAL A CA 1
ATOM 5137 C C . VAL A 1 646 ? 15.251 -3.972 -18.727 1.00 95.50 646 VAL A C 1
ATOM 5139 O O . VAL A 1 646 ? 15.184 -3.453 -17.619 1.00 95.50 646 VAL A O 1
ATOM 5142 N N . PHE A 1 647 ? 16.100 -3.581 -19.671 1.00 97.12 647 PHE A N 1
ATOM 5143 C CA . PHE A 1 647 ? 16.909 -2.377 -19.578 1.00 97.12 647 PHE A CA 1
ATOM 5144 C C . PHE A 1 647 ? 16.218 -1.228 -20.319 1.00 97.12 647 PHE A C 1
ATOM 5146 O O . PHE A 1 647 ? 15.798 -1.407 -21.468 1.00 97.12 647 PHE A O 1
ATOM 5153 N N . VAL A 1 648 ? 16.144 -0.056 -19.695 1.00 96.25 648 VAL A N 1
ATOM 5154 C CA . VAL A 1 648 ? 15.524 1.160 -20.228 1.00 96.25 648 VAL A CA 1
ATOM 5155 C C . VAL A 1 648 ? 16.540 2.299 -20.251 1.00 96.25 648 VAL A C 1
ATOM 5157 O O . VAL A 1 648 ? 17.220 2.550 -19.267 1.00 96.25 648 VAL A O 1
ATOM 5160 N N . ALA A 1 649 ? 16.624 3.032 -21.358 1.00 94.06 649 ALA A N 1
ATOM 5161 C CA . ALA A 1 649 ? 17.387 4.277 -21.428 1.00 94.06 649 ALA A CA 1
ATOM 5162 C C . ALA A 1 649 ? 16.459 5.479 -21.621 1.00 94.06 649 ALA A C 1
ATOM 5164 O O . ALA A 1 649 ? 15.695 5.505 -22.596 1.00 94.06 649 ALA A O 1
ATOM 5165 N N . GLY A 1 650 ? 16.571 6.457 -20.719 1.00 88.69 650 GLY A N 1
ATOM 5166 C CA . GLY A 1 650 ? 15.798 7.697 -20.699 1.00 88.69 650 GLY A CA 1
ATOM 5167 C C . GLY A 1 650 ? 16.686 8.944 -20.671 1.00 88.69 650 GLY A C 1
ATOM 5168 O O . GLY A 1 650 ? 17.841 8.902 -20.244 1.00 88.69 650 GLY A O 1
ATOM 5169 N N . GLY A 1 651 ? 16.139 10.060 -21.152 1.00 84.94 651 GLY A N 1
ATOM 5170 C CA . GLY A 1 651 ? 16.852 11.340 -21.238 1.00 84.94 651 GLY A CA 1
ATOM 5171 C C . GLY A 1 651 ? 15.950 12.570 -21.109 1.00 84.94 651 GLY A C 1
ATOM 5172 O O . GLY A 1 651 ? 16.427 13.696 -21.264 1.00 84.94 651 GLY A O 1
ATOM 5173 N N . SER A 1 652 ? 14.656 12.358 -20.858 1.00 87.50 652 SER A N 1
ATOM 5174 C CA . SER A 1 652 ? 13.639 13.390 -20.653 1.00 87.50 652 SER A CA 1
ATOM 5175 C C . SER A 1 652 ? 12.639 12.962 -19.578 1.00 87.50 652 SER A C 1
ATOM 5177 O O . SER A 1 652 ? 12.465 11.768 -19.353 1.00 87.50 652 SER A O 1
ATOM 5179 N N . GLY A 1 653 ? 11.918 13.906 -18.975 1.00 83.69 653 GLY A N 1
ATOM 5180 C CA . GLY A 1 653 ? 10.886 13.639 -17.965 1.00 83.69 653 GLY A CA 1
ATOM 5181 C C . GLY A 1 653 ? 9.787 12.687 -18.451 1.00 83.69 653 GLY A C 1
ATOM 5182 O O . GLY A 1 653 ? 9.285 11.868 -17.691 1.00 83.69 653 GLY A O 1
ATOM 5183 N N . ALA A 1 654 ? 9.486 12.678 -19.753 1.00 86.56 654 ALA A N 1
ATOM 5184 C CA . ALA A 1 654 ? 8.540 11.730 -20.346 1.00 86.56 654 ALA A CA 1
ATOM 5185 C C . ALA A 1 654 ? 9.050 10.273 -20.408 1.00 86.56 654 ALA A C 1
ATOM 5187 O O . ALA A 1 654 ? 8.331 9.410 -20.910 1.00 86.56 654 ALA A O 1
ATOM 5188 N N . ASP A 1 655 ? 10.292 10.001 -19.996 1.00 91.69 655 ASP A N 1
ATOM 5189 C CA . ASP A 1 655 ? 10.853 8.649 -19.880 1.00 91.69 655 ASP A CA 1
ATOM 5190 C C . ASP A 1 655 ? 10.768 8.079 -18.457 1.00 91.69 655 ASP A C 1
ATOM 5192 O O . ASP A 1 655 ? 10.955 6.876 -18.290 1.00 91.69 655 ASP A O 1
ATOM 5196 N N . GLU A 1 656 ? 10.481 8.914 -17.451 1.00 91.62 656 GLU A N 1
ATOM 5197 C CA . GLU A 1 656 ? 10.556 8.570 -16.024 1.00 91.62 656 GLU A CA 1
ATOM 5198 C C . GLU A 1 656 ? 9.760 7.309 -15.665 1.00 91.62 656 GLU A C 1
ATOM 5200 O O . GLU A 1 656 ? 10.244 6.417 -14.967 1.00 91.62 656 GLU A O 1
ATOM 5205 N N . ASP A 1 657 ? 8.547 7.190 -16.199 1.00 91.19 657 ASP A N 1
ATOM 5206 C CA . ASP A 1 657 ? 7.623 6.100 -15.891 1.00 91.19 657 ASP A CA 1
ATOM 5207 C C . ASP A 1 657 ? 8.086 4.722 -16.406 1.00 91.19 657 ASP A C 1
ATOM 5209 O O . ASP A 1 657 ? 7.661 3.682 -15.892 1.00 91.19 657 ASP A O 1
ATOM 5213 N N . MET A 1 658 ? 8.956 4.690 -17.421 1.00 94.31 658 MET A N 1
ATOM 5214 C CA . MET A 1 658 ? 9.601 3.465 -17.892 1.00 94.31 658 MET A CA 1
ATOM 5215 C C . MET A 1 658 ? 10.750 3.033 -16.981 1.00 94.31 658 MET A C 1
ATOM 5217 O O . MET A 1 658 ? 11.137 1.873 -17.054 1.00 94.31 658 MET A O 1
ATOM 5221 N N . MET A 1 659 ? 11.326 3.962 -16.213 1.00 93.19 659 MET A N 1
ATOM 5222 C CA . MET A 1 659 ? 12.562 3.764 -15.448 1.00 93.19 659 MET A CA 1
ATOM 5223 C C . MET A 1 659 ? 12.298 3.342 -14.000 1.00 93.19 659 MET A C 1
ATOM 5225 O O . MET A 1 659 ? 13.138 2.674 -13.402 1.00 93.19 659 MET A O 1
ATOM 5229 N N . ARG A 1 660 ? 11.140 3.717 -13.443 1.00 90.75 660 ARG A N 1
ATOM 5230 C CA . ARG A 1 660 ? 10.709 3.340 -12.087 1.00 90.75 660 ARG A CA 1
ATOM 5231 C C . ARG A 1 660 ? 10.265 1.874 -12.003 1.00 90.75 660 ARG A C 1
ATOM 5233 O O . ARG A 1 660 ? 9.783 1.308 -12.988 1.00 90.75 660 ARG A O 1
ATOM 5240 N N . GLY A 1 661 ? 10.344 1.293 -10.804 1.00 90.69 661 GLY A N 1
ATOM 5241 C CA . GLY A 1 661 ? 9.950 -0.091 -10.516 1.00 90.69 661 GLY A CA 1
ATOM 5242 C C . GLY A 1 661 ? 11.052 -1.108 -10.832 1.00 90.69 661 GLY A C 1
ATOM 5243 O O . GLY A 1 661 ? 12.236 -0.838 -10.646 1.00 90.69 661 GLY A O 1
ATOM 5244 N N . ASN A 1 662 ? 10.680 -2.296 -11.316 1.00 92.31 662 ASN A N 1
ATOM 5245 C CA . ASN A 1 662 ? 11.622 -3.425 -11.419 1.00 92.31 662 ASN A CA 1
ATOM 5246 C C . ASN A 1 662 ? 12.611 -3.353 -12.599 1.00 92.31 662 ASN A C 1
ATOM 5248 O O . ASN A 1 662 ? 13.510 -4.197 -12.695 1.00 92.31 662 ASN A O 1
ATOM 5252 N N . THR A 1 663 ? 12.460 -2.394 -13.515 1.00 94.44 663 THR A N 1
ATOM 5253 C CA . THR A 1 663 ? 13.358 -2.237 -14.669 1.00 94.44 663 THR A CA 1
ATOM 5254 C C . THR A 1 663 ? 14.768 -1.840 -14.245 1.00 94.44 663 THR A C 1
ATOM 5256 O O . THR A 1 663 ? 14.950 -1.093 -13.292 1.00 94.44 663 THR A O 1
ATOM 5259 N N . LEU A 1 664 ? 15.774 -2.290 -14.994 1.00 94.81 664 LEU A N 1
ATOM 5260 C CA . LEU A 1 664 ? 17.096 -1.665 -14.957 1.00 94.81 664 LEU A CA 1
ATOM 5261 C C . LEU A 1 664 ? 17.041 -0.416 -15.830 1.00 94.81 664 LEU A C 1
ATOM 5263 O O . LEU A 1 664 ? 16.551 -0.498 -16.959 1.00 94.81 664 LEU A O 1
ATOM 5267 N N . ALA A 1 665 ? 17.539 0.720 -15.358 1.00 94.88 665 ALA A N 1
ATOM 5268 C CA . ALA A 1 665 ? 17.430 1.956 -16.118 1.00 94.88 665 ALA A CA 1
ATOM 5269 C C . ALA A 1 665 ? 18.742 2.732 -16.189 1.00 94.88 665 ALA A C 1
ATOM 5271 O O . ALA A 1 665 ? 19.616 2.593 -15.342 1.00 94.88 665 ALA A O 1
ATOM 5272 N N . ALA A 1 666 ? 18.876 3.569 -17.214 1.00 94.44 666 ALA A N 1
ATOM 5273 C CA . ALA A 1 666 ? 19.978 4.505 -17.329 1.00 94.44 666 ALA A CA 1
ATOM 5274 C C . ALA A 1 666 ? 19.499 5.889 -17.756 1.00 94.44 666 ALA A C 1
ATOM 5276 O O . ALA A 1 666 ? 18.769 6.019 -18.746 1.00 94.44 666 ALA A O 1
ATOM 5277 N N . VAL A 1 667 ? 19.961 6.911 -17.039 1.00 92.50 667 VAL A N 1
ATOM 5278 C CA . VAL A 1 667 ? 19.859 8.312 -17.449 1.00 92.50 667 VAL A CA 1
ATOM 5279 C C . VAL A 1 667 ? 21.143 8.665 -18.200 1.00 92.50 667 VAL A C 1
ATOM 5281 O O . VAL A 1 667 ? 22.231 8.632 -17.624 1.00 92.50 667 VAL A O 1
ATOM 5284 N N . VAL A 1 668 ? 21.047 8.985 -19.493 1.00 90.69 668 VAL A N 1
ATOM 5285 C CA . VAL A 1 668 ? 22.228 9.360 -20.299 1.00 90.69 668 VAL A CA 1
ATOM 5286 C C . VAL A 1 668 ? 22.720 10.772 -19.958 1.00 90.69 668 VAL A C 1
ATOM 5288 O O . VAL A 1 668 ? 21.930 11.649 -19.603 1.00 90.69 668 VAL A O 1
ATOM 5291 N N . ALA A 1 669 ? 24.022 11.035 -20.118 1.00 87.19 669 ALA A N 1
ATOM 5292 C CA . ALA A 1 669 ? 24.631 12.297 -19.676 1.00 87.19 669 ALA A CA 1
ATOM 5293 C C . ALA A 1 669 ? 24.032 13.556 -20.332 1.00 87.19 669 ALA A C 1
ATOM 5295 O O . ALA A 1 669 ? 24.016 14.628 -19.736 1.00 87.19 669 ALA A O 1
ATOM 5296 N N . ASN A 1 670 ? 23.513 13.441 -21.557 1.00 85.12 670 ASN A N 1
ATOM 5297 C CA . ASN A 1 670 ? 22.895 14.544 -22.301 1.00 85.12 670 ASN A CA 1
ATOM 5298 C C . ASN A 1 670 ? 21.393 14.716 -21.997 1.00 85.12 670 ASN A C 1
ATOM 5300 O O . ASN A 1 670 ? 20.620 15.068 -22.897 1.00 85.12 670 ASN A O 1
ATOM 5304 N N . ARG A 1 671 ? 20.982 14.437 -20.756 1.00 81.75 671 ARG A N 1
ATOM 5305 C CA . ARG A 1 671 ? 19.629 14.713 -20.259 1.00 81.75 671 ARG A CA 1
ATOM 5306 C C . ARG A 1 671 ? 19.304 16.205 -20.327 1.00 81.75 671 ARG A C 1
ATOM 5308 O O . ARG A 1 671 ? 20.188 17.060 -20.262 1.00 81.75 671 ARG A O 1
ATOM 5315 N N . HIS A 1 672 ? 18.027 16.521 -20.481 1.00 76.38 672 HIS A N 1
ATOM 5316 C CA . HIS A 1 672 ? 17.567 17.895 -20.649 1.00 76.38 672 HIS A CA 1
ATOM 5317 C C . HIS A 1 672 ? 17.388 18.609 -19.298 1.00 76.38 672 HIS A C 1
ATOM 5319 O O . HIS A 1 672 ? 16.562 18.177 -18.510 1.00 76.38 672 HIS A O 1
ATOM 5325 N N . HIS A 1 673 ? 18.121 19.706 -19.053 1.00 66.12 673 HIS A N 1
ATOM 5326 C CA . HIS A 1 673 ? 17.888 20.671 -17.954 1.00 66.12 673 HIS A CA 1
ATOM 5327 C C . HIS A 1 673 ? 17.510 20.050 -16.592 1.00 66.12 673 HIS A C 1
ATOM 5329 O O . HIS A 1 673 ? 16.482 20.393 -16.023 1.00 66.12 673 HIS A O 1
ATOM 5335 N N . GLU A 1 674 ? 18.336 19.127 -16.088 1.00 71.25 674 GLU A N 1
ATOM 5336 C CA . GLU A 1 674 ? 18.135 18.446 -14.793 1.00 71.25 674 GLU A CA 1
ATOM 5337 C C . GLU A 1 674 ? 16.862 17.578 -14.680 1.00 71.25 674 GLU A C 1
ATOM 5339 O O . GLU A 1 674 ? 16.617 17.006 -13.619 1.00 71.25 674 GLU A O 1
ATOM 5344 N N . GLU A 1 675 ? 16.101 17.363 -15.760 1.00 79.69 675 GLU A N 1
ATOM 5345 C CA . GLU A 1 675 ? 15.033 16.354 -15.782 1.00 79.69 675 GLU A CA 1
ATOM 5346 C C . GLU A 1 675 ? 15.596 14.988 -15.355 1.00 79.69 675 GLU A C 1
ATOM 5348 O O . GLU A 1 675 ? 16.703 14.616 -15.759 1.00 79.69 675 GLU A O 1
ATOM 5353 N N . LEU A 1 676 ? 14.813 14.239 -14.570 1.00 80.56 676 LEU A N 1
ATOM 5354 C CA . LEU A 1 676 ? 15.173 12.934 -13.998 1.00 80.56 676 LEU A CA 1
ATOM 5355 C C . LEU A 1 676 ? 16.230 12.982 -12.883 1.00 80.56 676 LEU A C 1
ATOM 5357 O O . LEU A 1 676 ? 16.666 11.923 -12.444 1.00 80.56 676 LEU A O 1
ATOM 5361 N N . SER A 1 677 ? 16.659 14.159 -12.411 1.00 79.19 677 SER A N 1
ATOM 5362 C CA . SER A 1 677 ? 17.666 14.239 -11.337 1.00 79.19 677 SER A CA 1
ATOM 5363 C C . SER A 1 677 ? 17.165 13.666 -10.014 1.00 79.19 677 SER A C 1
ATOM 5365 O O . SER A 1 677 ? 17.958 13.102 -9.286 1.00 79.19 677 SER A O 1
ATOM 5367 N N . GLN A 1 678 ? 15.856 13.704 -9.763 1.00 77.94 678 GLN A N 1
ATOM 5368 C CA . GLN A 1 678 ? 15.211 13.112 -8.586 1.00 77.94 678 GLN A CA 1
ATOM 5369 C C . GLN A 1 678 ? 15.248 11.571 -8.536 1.00 77.94 678 GLN A C 1
ATOM 5371 O O . GLN A 1 678 ? 14.627 10.969 -7.665 1.00 77.94 678 GLN A O 1
ATOM 5376 N N . LEU A 1 679 ? 15.860 10.925 -9.533 1.00 81.00 679 LEU A N 1
ATOM 5377 C CA . LEU A 1 679 ? 15.976 9.470 -9.634 1.00 81.00 679 LEU A CA 1
ATOM 5378 C C . LEU A 1 679 ? 17.353 8.949 -9.189 1.00 81.00 679 LEU A C 1
ATOM 5380 O O . LEU A 1 679 ? 17.584 7.746 -9.287 1.00 81.00 679 LEU A O 1
ATOM 5384 N N . ASP A 1 680 ? 18.272 9.825 -8.776 1.00 78.31 680 ASP A N 1
ATOM 5385 C CA . ASP A 1 680 ? 19.655 9.487 -8.405 1.00 78.31 680 ASP A CA 1
ATOM 5386 C C . ASP A 1 680 ? 19.767 8.587 -7.175 1.00 78.31 680 ASP A C 1
ATOM 5388 O O . ASP A 1 680 ? 20.640 7.722 -7.143 1.00 78.31 680 ASP A O 1
ATOM 5392 N N . ASP A 1 681 ? 18.832 8.708 -6.240 1.00 74.50 681 ASP A N 1
ATOM 5393 C CA . ASP A 1 681 ? 18.760 7.876 -5.036 1.00 74.50 681 ASP A CA 1
ATOM 5394 C C . ASP A 1 681 ? 18.113 6.489 -5.265 1.00 74.50 681 ASP A C 1
ATOM 5396 O O . ASP A 1 681 ? 17.911 5.725 -4.320 1.00 74.50 681 ASP A O 1
ATOM 5400 N N . ILE A 1 682 ? 17.762 6.128 -6.508 1.00 79.69 682 ILE A N 1
ATOM 5401 C CA . ILE A 1 682 ? 17.153 4.827 -6.830 1.00 79.69 682 ILE A CA 1
ATOM 5402 C C . ILE A 1 682 ? 18.222 3.858 -7.356 1.00 79.69 682 ILE A C 1
ATOM 5404 O O . ILE A 1 682 ? 18.640 3.951 -8.508 1.00 79.69 682 ILE A O 1
ATOM 5408 N N . ASP A 1 683 ? 18.571 2.838 -6.562 1.00 75.25 683 ASP A N 1
ATOM 5409 C CA . ASP A 1 683 ? 19.647 1.858 -6.834 1.00 75.25 683 ASP A CA 1
ATOM 5410 C C . ASP A 1 683 ? 19.640 1.222 -8.241 1.00 75.25 683 ASP A C 1
ATOM 5412 O O . ASP A 1 683 ? 20.678 0.845 -8.789 1.00 75.25 683 ASP A O 1
ATOM 5416 N N . ARG A 1 684 ? 18.460 1.065 -8.855 1.00 85.81 684 ARG A N 1
ATOM 5417 C CA . ARG A 1 684 ? 18.297 0.450 -10.187 1.00 85.81 684 ARG A CA 1
ATOM 5418 C C . ARG A 1 684 ? 18.440 1.420 -11.357 1.00 85.81 684 ARG A C 1
ATOM 5420 O O . ARG A 1 684 ? 18.233 1.006 -12.502 1.00 85.81 684 ARG A O 1
ATOM 5427 N N . ILE A 1 685 ? 18.785 2.677 -11.093 1.00 91.94 685 ILE A N 1
ATOM 5428 C CA . ILE A 1 685 ? 18.900 3.729 -12.098 1.00 91.94 685 ILE A CA 1
ATOM 5429 C C . ILE A 1 685 ? 20.340 4.230 -12.151 1.00 91.94 685 ILE A C 1
ATOM 5431 O O . ILE A 1 685 ? 20.838 4.899 -11.256 1.00 91.94 685 ILE A O 1
ATOM 5435 N N . TYR A 1 686 ? 21.020 3.923 -13.250 1.00 93.25 686 TYR A N 1
ATOM 5436 C CA . TYR A 1 686 ? 22.402 4.322 -13.459 1.00 93.25 686 TYR A CA 1
ATOM 5437 C C . TYR A 1 686 ? 22.497 5.681 -14.157 1.00 93.25 686 TYR A C 1
ATOM 5439 O O . TYR A 1 686 ? 22.006 5.868 -15.274 1.00 93.25 686 TYR A O 1
ATOM 5447 N N . PHE A 1 687 ? 23.193 6.629 -13.535 1.00 93.62 687 PHE A N 1
ATOM 5448 C CA . PHE A 1 687 ? 23.499 7.925 -14.139 1.00 93.62 687 PHE A CA 1
ATOM 5449 C C . PHE A 1 687 ? 24.803 7.829 -14.927 1.00 93.62 687 PHE A C 1
ATOM 5451 O O . PHE A 1 687 ? 25.901 7.853 -14.375 1.00 93.62 687 PHE A O 1
ATOM 5458 N N . SER A 1 688 ? 24.668 7.716 -16.245 1.00 91.44 688 SER A N 1
ATOM 5459 C CA . SER A 1 688 ? 25.796 7.557 -17.156 1.00 91.44 688 SER A CA 1
ATOM 5460 C C . SER A 1 688 ? 26.577 8.861 -17.328 1.00 91.44 688 SER A C 1
ATOM 5462 O O . SER A 1 688 ? 26.002 9.950 -17.416 1.00 91.44 688 SER A O 1
ATOM 5464 N N . GLN A 1 689 ? 27.905 8.745 -17.422 1.00 92.50 689 GLN A N 1
ATOM 5465 C CA . GLN A 1 689 ? 28.795 9.873 -17.718 1.00 92.50 689 GLN A CA 1
ATOM 5466 C C . GLN A 1 689 ? 28.916 10.137 -19.224 1.00 92.50 689 GLN A C 1
ATOM 5468 O O . GLN A 1 689 ? 29.359 11.211 -19.638 1.00 92.50 689 GLN A O 1
ATOM 5473 N N . GLN A 1 690 ? 28.522 9.172 -20.057 1.00 91.94 690 GLN A N 1
ATOM 5474 C CA . GLN A 1 690 ? 28.565 9.270 -21.508 1.00 91.94 690 GLN A CA 1
ATOM 5475 C C . GLN A 1 690 ? 27.216 9.703 -22.114 1.00 91.94 690 GLN A C 1
ATOM 5477 O O . GLN A 1 690 ? 26.139 9.330 -21.641 1.00 91.94 690 GLN A O 1
ATOM 5482 N N . PRO A 1 691 ? 27.232 10.489 -23.204 1.00 90.94 691 PRO A N 1
ATOM 5483 C CA . PRO A 1 691 ? 26.012 10.884 -23.886 1.00 90.94 691 PRO A CA 1
ATOM 5484 C C . PRO A 1 691 ? 25.533 9.810 -24.876 1.00 90.94 691 PRO A C 1
ATOM 5486 O O . PRO A 1 691 ? 26.298 8.995 -25.398 1.00 90.94 691 PRO A O 1
ATOM 5489 N N . HIS A 1 692 ? 24.256 9.876 -25.226 1.00 91.00 692 HIS A N 1
ATOM 5490 C CA . HIS A 1 692 ? 23.617 9.139 -26.304 1.00 91.00 692 HIS A CA 1
ATOM 5491 C C . HIS A 1 692 ? 23.845 7.615 -26.202 1.00 91.00 692 HIS A C 1
ATOM 5493 O O . HIS A 1 692 ? 23.837 7.026 -25.121 1.00 91.00 692 HIS A O 1
ATOM 5499 N N . ALA A 1 693 ? 24.066 6.951 -27.344 1.00 91.00 693 ALA A N 1
ATOM 5500 C CA . ALA A 1 693 ? 24.280 5.511 -27.410 1.00 91.00 693 ALA A CA 1
ATOM 5501 C C . ALA A 1 693 ? 25.527 5.041 -26.636 1.00 91.00 693 ALA A C 1
ATOM 5503 O O . ALA A 1 693 ? 25.578 3.871 -26.261 1.00 91.00 693 ALA A O 1
ATOM 5504 N N . ALA A 1 694 ? 26.507 5.920 -26.378 1.00 90.94 694 ALA A N 1
ATOM 5505 C CA . ALA A 1 694 ? 27.655 5.581 -25.538 1.00 90.94 694 ALA A CA 1
ATOM 5506 C C . ALA A 1 694 ? 27.232 5.393 -24.079 1.00 90.94 694 ALA A C 1
ATOM 5508 O O . ALA A 1 694 ? 27.673 4.436 -23.452 1.00 90.94 694 ALA A O 1
ATOM 5509 N N . GLY A 1 695 ? 26.321 6.230 -23.575 1.00 91.81 695 GLY A N 1
ATOM 5510 C CA . GLY A 1 695 ? 25.793 6.077 -22.220 1.00 91.81 695 GLY A CA 1
ATOM 5511 C C . GLY A 1 695 ? 24.955 4.819 -22.030 1.00 91.81 695 GLY A C 1
ATOM 5512 O O . GLY A 1 695 ? 25.039 4.153 -21.003 1.00 91.81 695 GLY A O 1
ATOM 5513 N N . ILE A 1 696 ? 24.231 4.409 -23.075 1.00 93.56 696 ILE A N 1
ATOM 5514 C CA . ILE A 1 696 ? 23.557 3.105 -23.099 1.00 93.56 696 ILE A CA 1
ATOM 5515 C C . ILE A 1 696 ? 24.580 1.970 -22.986 1.00 93.56 696 ILE A C 1
ATOM 5517 O O . ILE A 1 696 ? 24.380 1.040 -22.215 1.00 93.56 696 ILE A O 1
ATOM 5521 N N . LEU A 1 697 ? 25.672 2.020 -23.753 1.00 92.25 697 LEU A N 1
ATOM 5522 C CA . LEU A 1 697 ? 26.711 0.987 -23.713 1.00 92.25 697 LEU A CA 1
ATOM 5523 C C . LEU A 1 697 ? 27.438 0.941 -22.362 1.00 92.25 697 LEU A C 1
ATOM 5525 O O . LEU A 1 697 ? 27.681 -0.154 -21.865 1.00 92.25 697 LEU A O 1
ATOM 5529 N N . GLU A 1 698 ? 27.738 2.101 -21.774 1.00 93.50 698 GLU A N 1
ATOM 5530 C CA . GLU A 1 698 ? 28.320 2.234 -20.432 1.00 93.50 698 GLU A CA 1
ATOM 5531 C C . GLU A 1 698 ? 27.425 1.576 -19.379 1.00 93.50 698 GLU A C 1
ATOM 5533 O O . GLU A 1 698 ? 27.879 0.713 -18.634 1.00 93.50 698 GLU A O 1
ATOM 5538 N N . ALA A 1 699 ? 26.132 1.906 -19.373 1.00 93.38 699 ALA A N 1
ATOM 5539 C CA . ALA A 1 699 ? 25.183 1.338 -18.424 1.00 93.38 699 ALA A CA 1
ATOM 5540 C C . ALA A 1 699 ? 24.986 -0.176 -18.615 1.00 93.38 699 ALA A C 1
ATOM 5542 O O . ALA A 1 699 ? 24.875 -0.928 -17.650 1.00 93.38 699 ALA A O 1
ATOM 5543 N N . LEU A 1 700 ? 24.964 -0.654 -19.864 1.00 92.44 700 LEU A N 1
ATOM 5544 C CA . LEU A 1 700 ? 24.880 -2.089 -20.151 1.00 92.44 700 LEU A CA 1
ATOM 5545 C C . LEU A 1 700 ? 26.112 -2.859 -19.650 1.00 92.44 700 LEU A C 1
ATOM 5547 O O . LEU A 1 700 ? 25.964 -4.026 -19.287 1.00 92.44 700 LEU A O 1
ATOM 5551 N N . ASP A 1 701 ? 27.300 -2.245 -19.654 1.00 90.62 701 ASP A N 1
ATOM 5552 C CA . ASP A 1 701 ? 28.521 -2.825 -19.074 1.00 90.62 701 ASP A CA 1
ATOM 5553 C C . ASP A 1 701 ? 28.480 -2.756 -17.538 1.00 90.62 701 ASP A C 1
ATOM 5555 O O . ASP A 1 701 ? 28.778 -3.754 -16.890 1.00 90.62 701 ASP A O 1
ATOM 5559 N N . HIS A 1 702 ? 28.011 -1.639 -16.962 1.00 90.88 702 HIS A N 1
ATOM 5560 C CA . HIS A 1 702 ? 27.813 -1.475 -15.515 1.00 90.88 702 HIS A CA 1
ATOM 5561 C C . HIS A 1 702 ? 26.918 -2.570 -14.918 1.00 90.88 702 HIS A C 1
ATOM 5563 O O . HIS A 1 702 ? 27.279 -3.188 -13.922 1.00 90.88 702 HIS A O 1
ATOM 5569 N N . TYR A 1 703 ? 25.782 -2.858 -15.558 1.00 89.25 703 TYR A N 1
ATOM 5570 C CA . TYR A 1 703 ? 24.854 -3.901 -15.109 1.00 89.25 703 TYR A CA 1
ATOM 5571 C C . TYR A 1 703 ? 25.273 -5.330 -15.487 1.00 89.25 703 TYR A C 1
ATOM 5573 O O . TYR A 1 703 ? 24.492 -6.257 -15.271 1.00 89.25 703 TYR A O 1
ATOM 5581 N N . ASP A 1 704 ? 26.430 -5.518 -16.135 1.00 87.38 704 ASP A N 1
ATOM 5582 C CA . ASP A 1 704 ? 26.818 -6.770 -16.804 1.00 87.38 704 ASP A CA 1
ATOM 5583 C C . ASP A 1 704 ? 25.645 -7.385 -17.600 1.00 87.38 704 ASP A C 1
ATOM 5585 O O . ASP A 1 704 ? 25.350 -8.584 -17.571 1.00 87.38 704 ASP A O 1
ATOM 5589 N N . PHE A 1 705 ? 24.909 -6.537 -18.329 1.00 86.31 705 PHE A N 1
ATOM 5590 C CA . PHE A 1 705 ? 23.627 -6.913 -18.932 1.00 86.31 705 PHE A CA 1
ATOM 5591 C C . PHE A 1 705 ? 23.778 -8.023 -19.985 1.00 86.31 705 PHE A C 1
ATOM 5593 O O . PHE A 1 705 ? 22.832 -8.758 -20.306 1.00 86.31 705 PHE A O 1
ATOM 5600 N N . PHE A 1 706 ? 24.982 -8.161 -20.541 1.00 82.50 706 PHE A N 1
ATOM 5601 C CA . PHE A 1 706 ? 25.389 -9.262 -21.400 1.00 82.50 706 PHE A CA 1
ATOM 5602 C C . PHE A 1 706 ? 26.618 -9.955 -20.805 1.00 82.50 706 PHE A C 1
ATOM 5604 O O . PHE A 1 706 ? 27.725 -9.656 -21.261 1.00 82.50 706 PHE A O 1
ATOM 5611 N N . PRO A 1 707 ? 26.441 -10.930 -19.894 1.00 64.06 707 PRO A N 1
ATOM 5612 C CA . PRO A 1 707 ? 27.566 -11.585 -19.241 1.00 64.06 707 PRO A CA 1
ATOM 5613 C C . PRO A 1 707 ? 28.566 -12.097 -20.280 1.00 64.06 707 PRO A C 1
ATOM 5615 O O . PRO A 1 707 ? 28.200 -12.805 -21.238 1.00 64.06 707 PRO A O 1
ATOM 5618 N N . ARG A 1 708 ? 29.829 -11.673 -20.141 1.00 40.56 708 ARG A N 1
ATOM 5619 C CA . ARG A 1 708 ? 30.918 -12.020 -21.064 1.00 40.56 708 ARG A CA 1
ATOM 5620 C C . ARG A 1 708 ? 31.204 -13.517 -20.954 1.00 40.56 708 ARG A C 1
ATOM 5622 O O . ARG A 1 708 ? 31.874 -13.979 -20.040 1.00 40.56 708 ARG A O 1
ATOM 5629 N N . LEU A 1 709 ? 30.709 -14.299 -21.912 1.00 37.34 709 LEU A N 1
ATOM 5630 C CA . LEU A 1 709 ? 31.111 -15.701 -22.042 1.00 37.34 709 LEU A CA 1
ATOM 5631 C C . LEU A 1 709 ? 32.585 -15.770 -22.487 1.00 37.34 709 LEU A C 1
ATOM 5633 O O . LEU A 1 709 ? 32.941 -15.089 -23.456 1.00 37.34 709 LEU A O 1
ATOM 5637 N N . PRO A 1 710 ? 33.424 -16.626 -21.875 1.00 30.41 710 PRO A N 1
ATOM 5638 C CA . PRO A 1 710 ? 34.724 -16.964 -22.436 1.00 30.41 710 PRO A CA 1
ATOM 5639 C C . PRO A 1 710 ? 34.546 -17.594 -23.825 1.00 30.41 710 PRO A C 1
ATOM 5641 O O . PRO A 1 710 ? 33.549 -18.257 -24.117 1.00 30.41 710 PRO A O 1
ATOM 5644 N N . TYR A 1 711 ? 35.512 -17.344 -24.700 1.00 27.92 711 TYR A N 1
ATOM 5645 C CA . TYR A 1 711 ? 35.479 -17.656 -26.125 1.00 27.92 711 TYR A CA 1
ATOM 5646 C C . TYR A 1 711 ? 35.220 -19.145 -26.459 1.00 27.92 711 TYR A C 1
ATOM 5648 O O . TYR A 1 711 ? 35.799 -20.052 -25.868 1.00 27.92 711 TYR A O 1
ATOM 5656 N N . SER A 1 712 ? 34.479 -19.325 -27.557 1.00 31.12 712 SER A N 1
ATOM 5657 C CA . SER A 1 712 ? 34.465 -20.446 -28.516 1.00 31.12 712 SER A CA 1
ATOM 5658 C C . SER A 1 712 ? 33.393 -21.558 -28.442 1.00 31.12 712 SER A C 1
ATOM 5660 O O . SER A 1 712 ? 33.226 -22.304 -27.488 1.00 31.12 712 SER A O 1
ATOM 5662 N N . ASP A 1 713 ? 32.732 -21.644 -29.601 1.00 31.05 713 ASP A N 1
ATOM 5663 C CA . ASP A 1 713 ? 32.294 -22.813 -30.367 1.00 31.05 713 ASP A CA 1
ATOM 5664 C C . ASP A 1 713 ? 30.952 -23.544 -30.131 1.00 31.05 713 ASP A C 1
ATOM 5666 O O . ASP A 1 713 ? 30.695 -24.272 -29.178 1.00 31.05 713 ASP A O 1
ATOM 5670 N N . THR A 1 714 ? 30.098 -23.386 -31.152 1.00 30.31 714 THR A N 1
ATOM 5671 C CA . THR A 1 714 ? 29.244 -24.410 -31.781 1.00 30.31 714 THR A CA 1
ATOM 5672 C C . THR A 1 714 ? 28.762 -25.585 -30.923 1.00 30.31 714 THR A C 1
ATOM 5674 O O . THR A 1 714 ? 29.231 -26.704 -31.105 1.00 30.31 714 THR A O 1
ATOM 5677 N N . ARG A 1 715 ? 27.733 -25.390 -30.080 1.00 34.25 715 ARG A N 1
ATOM 5678 C CA . ARG A 1 715 ? 26.894 -26.505 -29.567 1.00 34.25 715 ARG A CA 1
ATOM 5679 C C . ARG A 1 715 ? 25.572 -26.072 -28.895 1.00 34.25 715 ARG A C 1
ATOM 5681 O O . ARG A 1 715 ? 25.159 -26.616 -27.886 1.00 34.25 715 ARG A O 1
ATOM 5688 N N . ARG A 1 716 ? 24.836 -25.094 -29.443 1.00 36.00 716 ARG A N 1
ATOM 5689 C CA . ARG A 1 716 ? 23.532 -24.640 -28.878 1.00 36.00 716 ARG A CA 1
ATOM 5690 C C . ARG A 1 716 ? 22.296 -25.183 -29.610 1.00 36.00 716 ARG A C 1
ATOM 5692 O O . ARG A 1 716 ? 21.319 -24.469 -29.812 1.00 36.00 716 ARG A O 1
ATOM 5699 N N . LYS A 1 717 ? 22.334 -26.457 -30.011 1.00 33.25 717 LYS A N 1
ATOM 5700 C CA . LYS A 1 717 ? 21.133 -27.221 -30.409 1.00 33.25 717 LYS A CA 1
ATOM 5701 C C . LYS A 1 717 ? 20.729 -28.307 -29.397 1.00 33.25 717 LYS A C 1
ATOM 5703 O O . LYS A 1 717 ? 19.725 -28.964 -29.624 1.00 33.25 717 LYS A O 1
ATOM 5708 N N . THR A 1 718 ? 21.436 -28.439 -28.272 1.00 37.66 718 THR A N 1
ATOM 5709 C CA . THR A 1 718 ? 21.226 -29.508 -27.270 1.00 37.66 718 THR A CA 1
ATOM 5710 C C . THR A 1 718 ? 20.823 -29.023 -25.867 1.00 37.66 718 THR A C 1
ATOM 5712 O O . THR A 1 718 ? 20.543 -29.837 -25.001 1.00 37.66 718 THR A O 1
ATOM 5715 N N . MET A 1 719 ? 20.723 -27.713 -25.615 1.00 43.97 719 MET A N 1
ATOM 5716 C CA . MET A 1 719 ? 20.579 -27.150 -24.255 1.00 43.97 719 MET A CA 1
ATOM 5717 C C . MET A 1 719 ? 19.131 -27.059 -23.723 1.00 43.97 719 MET A C 1
ATOM 5719 O O . MET A 1 719 ? 18.788 -26.061 -23.100 1.00 43.97 719 MET A O 1
ATOM 5723 N N . LYS A 1 720 ? 18.251 -28.030 -24.000 1.00 45.00 720 LYS A N 1
ATOM 5724 C CA . LYS A 1 720 ? 16.908 -28.044 -23.374 1.00 45.00 720 LYS A CA 1
ATOM 5725 C C . LYS A 1 720 ? 16.825 -28.881 -22.093 1.00 45.00 720 LYS A C 1
ATOM 5727 O O . LYS A 1 720 ? 15.951 -28.592 -21.292 1.00 45.00 720 LYS A O 1
ATOM 5732 N N . ASN A 1 721 ? 17.766 -29.802 -21.865 1.00 53.72 721 ASN A N 1
ATOM 5733 C CA . ASN A 1 721 ? 17.781 -30.693 -20.696 1.00 53.72 721 ASN A CA 1
ATOM 5734 C C . ASN A 1 721 ? 19.179 -30.756 -20.048 1.00 53.72 721 ASN A C 1
ATOM 5736 O O . ASN A 1 721 ? 19.665 -31.847 -19.785 1.00 53.72 721 ASN A O 1
ATOM 5740 N N . LYS A 1 722 ? 19.898 -29.637 -19.866 1.00 79.00 722 LYS A N 1
ATOM 5741 C CA . LYS A 1 722 ? 21.226 -29.709 -19.225 1.00 79.00 722 LYS A CA 1
ATOM 5742 C C . LYS A 1 722 ? 21.075 -29.725 -17.695 1.00 79.00 722 LYS A C 1
ATOM 5744 O O . LYS A 1 722 ? 20.512 -28.766 -17.177 1.00 79.00 722 LYS A O 1
ATOM 5749 N N . LEU A 1 723 ? 21.553 -30.773 -17.021 1.00 90.62 723 LEU A N 1
ATOM 5750 C CA . LEU A 1 723 ? 21.628 -30.912 -15.558 1.00 90.62 723 LEU A CA 1
ATOM 5751 C C . LEU A 1 723 ? 23.067 -30.644 -15.109 1.00 90.62 723 LEU A C 1
ATOM 5753 O O . LEU A 1 723 ? 23.989 -31.204 -15.694 1.00 90.62 723 LEU A O 1
ATOM 5757 N N . LEU A 1 724 ? 23.262 -29.815 -14.086 1.00 95.56 724 LEU A N 1
ATOM 5758 C CA . LEU A 1 724 ? 24.517 -29.718 -13.343 1.00 95.56 724 LEU A CA 1
ATOM 5759 C C . LEU A 1 724 ? 24.372 -30.519 -12.049 1.00 95.56 724 LEU A C 1
ATOM 5761 O O . LEU A 1 724 ? 23.654 -30.108 -11.139 1.00 95.56 724 LEU A O 1
ATOM 5765 N N . LEU A 1 725 ? 25.042 -31.664 -11.993 1.00 96.25 725 LEU A N 1
ATOM 5766 C CA . LEU A 1 725 ? 25.127 -32.497 -10.805 1.00 96.25 725 LEU A CA 1
ATOM 5767 C C . LEU A 1 725 ? 26.363 -32.087 -10.004 1.00 96.25 725 LEU A C 1
ATOM 5769 O O . LEU A 1 725 ? 27.490 -32.354 -10.413 1.00 96.25 725 LEU A O 1
ATOM 5773 N N . CYS A 1 726 ? 26.139 -31.446 -8.868 1.00 97.19 726 CYS A N 1
ATOM 5774 C CA . CYS A 1 726 ? 27.147 -31.132 -7.869 1.00 97.19 726 CYS A CA 1
ATOM 5775 C C . CYS A 1 726 ? 27.141 -32.237 -6.807 1.00 97.19 726 CYS A C 1
ATOM 5777 O O . CYS A 1 726 ? 26.086 -32.573 -6.281 1.00 97.19 726 CYS A O 1
ATOM 5779 N N . THR A 1 727 ? 28.285 -32.814 -6.462 1.00 95.62 727 THR A N 1
ATOM 5780 C CA . THR A 1 727 ? 28.336 -33.860 -5.427 1.00 95.62 727 THR A CA 1
ATOM 5781 C C . THR A 1 727 ? 29.591 -33.740 -4.587 1.00 95.62 727 THR A C 1
ATOM 5783 O O . THR A 1 727 ? 30.673 -33.519 -5.135 1.00 95.62 727 THR A O 1
ATOM 5786 N N . ASP A 1 728 ? 29.467 -33.932 -3.274 1.00 94.56 728 ASP A N 1
ATOM 5787 C CA . ASP A 1 728 ? 30.635 -34.243 -2.454 1.00 94.56 728 ASP A CA 1
ATOM 5788 C C . ASP A 1 728 ? 31.200 -35.614 -2.853 1.00 94.56 728 ASP A C 1
ATOM 5790 O O . ASP A 1 728 ? 30.531 -36.432 -3.498 1.00 94.56 728 ASP A O 1
ATOM 5794 N N . MET A 1 729 ? 32.466 -35.835 -2.519 1.00 93.69 729 MET A N 1
ATOM 5795 C CA . MET A 1 729 ? 33.209 -37.049 -2.812 1.00 93.69 729 MET A CA 1
ATOM 5796 C C . MET A 1 729 ? 33.185 -38.002 -1.622 1.00 93.69 729 MET A C 1
ATOM 5798 O O . MET A 1 729 ? 32.681 -39.124 -1.739 1.00 93.69 729 MET A O 1
ATOM 5802 N N . ASP A 1 730 ? 33.754 -37.565 -0.496 1.00 90.31 730 ASP A N 1
ATOM 5803 C CA . ASP A 1 730 ? 33.947 -38.388 0.696 1.00 90.31 730 ASP A CA 1
ATOM 5804 C C . ASP A 1 730 ? 32.596 -38.822 1.231 1.00 90.31 730 ASP A C 1
ATOM 5806 O O . ASP A 1 730 ? 31.689 -38.009 1.310 1.00 90.31 730 ASP A O 1
ATOM 5810 N N . ARG A 1 731 ? 32.436 -40.122 1.502 1.00 90.81 731 ARG A N 1
ATOM 5811 C CA . ARG A 1 731 ? 31.196 -40.730 2.001 1.00 90.81 731 ARG A CA 1
ATOM 5812 C C . ARG A 1 731 ? 29.908 -40.422 1.204 1.00 90.81 731 ARG A C 1
ATOM 5814 O O . ARG A 1 731 ? 28.851 -40.915 1.583 1.00 90.81 731 ARG A O 1
ATOM 5821 N N . THR A 1 732 ? 29.975 -39.736 0.064 1.00 93.31 732 THR A N 1
ATOM 5822 C CA . THR A 1 732 ? 28.830 -39.432 -0.810 1.00 93.31 732 THR A CA 1
ATOM 5823 C C . THR A 1 732 ? 28.886 -40.216 -2.118 1.00 93.31 732 THR A C 1
ATOM 5825 O O . THR A 1 732 ? 27.899 -40.831 -2.497 1.00 93.31 732 THR A O 1
ATOM 5828 N N . ILE A 1 733 ? 30.032 -40.271 -2.798 1.00 93.88 733 ILE A N 1
ATOM 5829 C CA . ILE A 1 733 ? 30.248 -41.164 -3.960 1.00 93.88 733 ILE A CA 1
ATOM 5830 C C . ILE A 1 733 ? 31.445 -42.096 -3.763 1.00 93.88 733 ILE A C 1
ATOM 5832 O O . ILE A 1 733 ? 31.583 -43.078 -4.490 1.00 93.88 733 ILE A O 1
ATOM 5836 N N . MET A 1 734 ? 32.296 -41.813 -2.773 1.00 92.69 734 MET A N 1
ATOM 5837 C CA . MET A 1 734 ? 33.372 -42.698 -2.349 1.00 92.69 734 MET A CA 1
ATOM 5838 C C . MET A 1 734 ? 32.901 -43.575 -1.185 1.00 92.69 734 MET A C 1
ATOM 5840 O O . MET A 1 734 ? 32.526 -43.047 -0.135 1.00 92.69 734 MET A O 1
ATOM 5844 N N . PRO A 1 735 ? 32.958 -44.909 -1.316 1.00 89.94 735 PRO A N 1
ATOM 5845 C CA . PRO A 1 735 ? 32.601 -45.838 -0.249 1.00 89.94 735 PRO A CA 1
ATOM 5846 C C . PRO A 1 735 ? 33.734 -45.995 0.777 1.00 89.94 735 PRO A C 1
ATOM 5848 O O . PRO A 1 735 ? 34.192 -47.100 1.050 1.00 89.94 735 PRO A O 1
ATOM 5851 N N . ASN A 1 736 ? 34.210 -44.882 1.335 1.00 87.56 736 ASN A N 1
ATOM 5852 C CA . ASN A 1 736 ? 35.246 -44.842 2.373 1.00 87.56 736 ASN A CA 1
ATOM 5853 C C . ASN A 1 736 ? 34.668 -44.742 3.801 1.00 87.56 736 ASN A C 1
ATOM 5855 O O . ASN A 1 736 ? 35.381 -44.392 4.738 1.00 87.56 736 ASN A O 1
ATOM 5859 N N . GLY A 1 737 ? 33.374 -45.044 3.969 1.00 84.06 737 GLY A N 1
ATOM 5860 C CA . GLY A 1 737 ? 32.703 -45.151 5.268 1.00 84.06 737 GLY A CA 1
ATOM 5861 C C . GLY A 1 737 ? 32.468 -46.603 5.707 1.00 84.06 737 GLY A C 1
ATOM 5862 O O . GLY A 1 737 ? 32.955 -47.547 5.094 1.00 84.06 737 GLY A O 1
ATOM 5863 N N . HIS A 1 738 ? 31.700 -46.786 6.784 1.00 84.19 738 HIS A N 1
ATOM 5864 C CA . HIS A 1 738 ? 31.448 -48.108 7.379 1.00 84.19 738 HIS A CA 1
ATOM 5865 C C . HIS A 1 738 ? 30.346 -48.910 6.668 1.00 84.19 738 HIS A C 1
ATOM 5867 O O . HIS A 1 738 ? 30.249 -50.124 6.846 1.00 84.19 738 HIS A O 1
ATOM 5873 N N . GLN A 1 739 ? 29.473 -48.239 5.918 1.00 88.75 739 GLN A N 1
ATOM 5874 C CA . GLN A 1 739 ? 28.336 -48.852 5.245 1.00 88.75 739 GLN A CA 1
ATOM 5875 C C . GLN A 1 739 ? 28.789 -49.533 3.942 1.00 88.75 739 GLN A C 1
ATOM 5877 O O . GLN A 1 739 ? 29.702 -49.051 3.275 1.00 88.75 739 GLN A O 1
ATOM 5882 N N . PRO A 1 740 ? 28.172 -50.656 3.539 1.00 86.62 740 PRO A N 1
ATOM 5883 C CA . PRO A 1 740 ? 28.478 -51.275 2.256 1.00 86.62 740 PRO A CA 1
ATOM 5884 C C . PRO A 1 740 ? 27.873 -50.471 1.093 1.00 86.62 740 PRO A C 1
ATOM 5886 O O . PRO A 1 740 ? 26.737 -49.999 1.166 1.00 86.62 740 PRO A O 1
ATOM 5889 N N . GLU A 1 741 ? 28.620 -50.364 -0.005 1.00 89.19 741 GLU A N 1
ATOM 5890 C CA . GLU A 1 741 ? 28.129 -49.855 -1.290 1.00 89.19 741 GLU A CA 1
ATOM 5891 C C . GLU A 1 741 ? 27.606 -51.003 -2.162 1.00 89.19 741 GLU A C 1
ATOM 5893 O O . GLU A 1 741 ? 28.166 -52.103 -2.175 1.00 89.19 741 GLU A O 1
ATOM 5898 N N . HIS A 1 742 ? 26.547 -50.747 -2.932 1.00 89.38 742 HIS A N 1
ATOM 5899 C CA . HIS A 1 742 ? 26.083 -51.700 -3.931 1.00 89.38 742 HIS A CA 1
ATOM 5900 C C . HIS A 1 742 ? 27.107 -51.835 -5.083 1.00 89.38 742 HIS A C 1
ATOM 5902 O O . HIS A 1 742 ? 27.490 -50.815 -5.658 1.00 89.38 742 HIS A O 1
ATOM 5908 N N . PRO A 1 743 ? 27.497 -53.057 -5.508 1.00 86.56 743 PRO A N 1
ATOM 5909 C CA . PRO A 1 743 ? 28.576 -53.272 -6.487 1.00 86.56 743 PRO A CA 1
ATOM 5910 C C . PRO A 1 743 ? 28.434 -52.495 -7.806 1.00 86.56 743 PRO A C 1
ATOM 5912 O O . PRO A 1 743 ? 29.420 -52.054 -8.387 1.00 86.56 743 PRO A O 1
ATOM 5915 N N . GLU A 1 744 ? 27.197 -52.298 -8.264 1.00 89.00 744 GLU A N 1
ATOM 5916 C CA . GLU A 1 744 ? 26.890 -51.608 -9.525 1.00 89.00 744 GLU A CA 1
ATOM 5917 C C . GLU A 1 744 ? 26.725 -50.081 -9.390 1.00 89.00 744 GLU A C 1
ATOM 5919 O O . GLU A 1 744 ? 26.638 -49.391 -10.404 1.00 89.00 744 GLU A O 1
ATOM 5924 N N . ALA A 1 745 ? 26.691 -49.528 -8.169 1.00 89.75 745 ALA A N 1
ATOM 5925 C CA . ALA A 1 745 ? 26.328 -48.126 -7.935 1.00 89.75 745 ALA A CA 1
ATOM 5926 C C . ALA A 1 745 ? 27.263 -47.141 -8.656 1.00 89.75 745 ALA A C 1
ATOM 5928 O O . ALA A 1 745 ? 26.796 -46.263 -9.380 1.00 89.75 745 ALA A O 1
ATOM 5929 N N . ARG A 1 746 ? 28.587 -47.323 -8.544 1.00 91.50 746 ARG A N 1
ATOM 5930 C CA . ARG A 1 746 ? 29.570 -46.474 -9.246 1.00 91.50 746 ARG A CA 1
ATOM 5931 C C . ARG A 1 746 ? 29.588 -46.682 -10.757 1.00 91.50 746 ARG A C 1
ATOM 5933 O O . ARG A 1 746 ? 29.871 -45.739 -11.496 1.00 91.50 746 ARG A O 1
ATOM 5940 N N . ARG A 1 747 ? 29.269 -47.887 -11.247 1.00 92.00 747 ARG A N 1
ATOM 5941 C CA . ARG A 1 747 ? 29.112 -48.118 -12.693 1.00 92.00 747 ARG A CA 1
ATOM 5942 C C . ARG A 1 747 ? 27.935 -47.304 -13.228 1.00 92.00 747 ARG A C 1
ATOM 5944 O O . ARG A 1 747 ? 28.109 -46.560 -14.188 1.00 92.00 747 ARG A O 1
ATOM 5951 N N . PHE A 1 748 ? 26.783 -47.381 -12.570 1.00 90.69 748 PHE A N 1
ATOM 5952 C CA . PHE A 1 748 ? 25.588 -46.635 -12.960 1.00 90.69 748 PHE A CA 1
ATOM 5953 C C . PHE A 1 748 ? 25.743 -45.124 -12.801 1.00 90.69 748 PHE A C 1
ATOM 5955 O O . PHE A 1 748 ? 25.328 -44.371 -13.678 1.00 90.69 748 PHE A O 1
ATOM 5962 N N . PHE A 1 749 ? 26.423 -44.672 -11.749 1.00 93.31 749 PHE A N 1
ATOM 5963 C CA . PHE A 1 749 ? 26.769 -43.264 -11.582 1.00 93.31 749 PHE A CA 1
ATOM 5964 C C . PHE A 1 749 ? 27.633 -42.742 -12.738 1.00 93.31 749 PHE A C 1
ATOM 5966 O O . PHE A 1 749 ? 27.345 -41.687 -13.300 1.00 93.31 749 PHE A O 1
ATOM 5973 N N . ARG A 1 750 ? 28.645 -43.505 -13.171 1.00 93.00 750 ARG A N 1
ATOM 5974 C CA . ARG A 1 750 ? 29.449 -43.154 -14.353 1.00 93.00 750 ARG A CA 1
ATOM 5975 C C . ARG A 1 750 ? 28.640 -43.127 -15.637 1.00 93.00 750 ARG A C 1
ATOM 5977 O O . ARG A 1 750 ? 28.792 -42.199 -16.425 1.00 93.00 750 ARG A O 1
ATOM 5984 N N . GLU A 1 751 ? 27.804 -44.135 -15.854 1.00 90.56 751 GLU A N 1
ATOM 5985 C CA . GLU A 1 751 ? 26.940 -44.203 -17.031 1.00 90.56 751 GLU A CA 1
ATOM 5986 C C . GLU A 1 751 ? 26.000 -42.993 -17.088 1.00 90.56 751 GLU A C 1
ATOM 5988 O O . GLU A 1 751 ? 25.898 -42.355 -18.136 1.00 90.56 751 GLU A O 1
ATOM 5993 N N . PHE A 1 752 ? 25.413 -42.593 -15.957 1.00 90.75 752 PHE A N 1
ATOM 5994 C CA . PHE A 1 752 ? 24.614 -41.373 -15.853 1.00 90.75 752 PHE A CA 1
ATOM 5995 C C . PHE A 1 752 ? 25.427 -40.106 -16.161 1.00 90.75 752 PHE A C 1
ATOM 5997 O O . PHE A 1 752 ? 25.046 -39.319 -17.026 1.00 90.75 752 PHE A O 1
ATOM 6004 N N . CYS A 1 753 ? 26.584 -39.927 -15.519 1.00 92.06 753 CYS A N 1
ATOM 6005 C CA . CYS A 1 753 ? 27.444 -38.758 -15.728 1.00 92.06 753 CYS A CA 1
ATOM 6006 C C . CYS A 1 753 ? 28.038 -38.683 -17.145 1.00 92.06 753 CYS A C 1
ATOM 6008 O O . CYS A 1 753 ? 28.439 -37.610 -17.584 1.00 92.06 753 CYS A O 1
ATOM 6010 N N . SER A 1 754 ? 28.081 -39.797 -17.884 1.00 87.69 754 SER A N 1
ATOM 6011 C CA . SER A 1 754 ? 28.539 -39.826 -19.279 1.00 87.69 754 SER A CA 1
ATOM 6012 C C . SER A 1 754 ? 27.518 -39.268 -20.281 1.00 87.69 754 SER A C 1
ATOM 6014 O O . SER A 1 754 ? 27.847 -39.048 -21.452 1.00 87.69 754 SER A O 1
ATOM 6016 N N . GLN A 1 755 ? 26.274 -39.037 -19.846 1.00 86.56 755 GLN A N 1
ATOM 6017 C CA . GLN A 1 755 ? 25.221 -38.513 -20.704 1.00 86.56 755 GLN A CA 1
ATOM 6018 C C . GLN A 1 755 ? 25.557 -37.074 -21.156 1.00 86.56 755 GLN A C 1
ATOM 6020 O O . GLN A 1 755 ? 25.848 -36.227 -20.315 1.00 86.56 755 GLN A O 1
ATOM 6025 N N . PRO A 1 756 ? 25.455 -36.726 -22.458 1.00 80.75 756 PRO A N 1
ATOM 6026 C CA . PRO A 1 756 ? 25.837 -35.401 -22.983 1.00 80.75 756 PRO A CA 1
ATOM 6027 C C . PRO A 1 756 ? 25.112 -34.201 -22.358 1.00 80.75 756 PRO A C 1
ATOM 6029 O O . PRO A 1 756 ? 25.503 -33.047 -22.553 1.00 80.75 756 PRO A O 1
ATOM 6032 N N . GLN A 1 757 ? 23.991 -34.475 -21.703 1.00 85.69 757 GLN A N 1
ATOM 6033 C CA . GLN A 1 757 ? 23.127 -33.514 -21.049 1.00 85.69 757 GLN A CA 1
ATOM 6034 C C . GLN A 1 757 ? 23.399 -33.370 -19.543 1.00 85.69 757 GLN A C 1
ATOM 6036 O O . GLN A 1 757 ? 22.793 -32.514 -18.909 1.00 85.69 757 GLN A O 1
ATOM 6041 N N . VAL A 1 758 ? 24.303 -34.163 -18.972 1.00 89.88 758 VAL A N 1
ATOM 6042 C CA . VAL A 1 758 ? 24.748 -34.042 -17.582 1.00 89.88 758 VAL A CA 1
ATOM 6043 C C . VAL A 1 758 ? 26.110 -33.359 -17.581 1.00 89.88 758 VAL A C 1
ATOM 6045 O O . VAL A 1 758 ? 26.987 -33.705 -18.367 1.00 89.88 758 VAL A O 1
ATOM 6048 N N . SER A 1 759 ? 26.268 -32.357 -16.724 1.00 94.12 759 SER A N 1
ATOM 6049 C CA . SER A 1 759 ? 27.565 -31.818 -16.348 1.00 94.12 759 SER A CA 1
ATOM 6050 C C . SER A 1 759 ? 27.835 -32.124 -14.889 1.00 94.12 759 SER A C 1
ATOM 6052 O O . SER A 1 759 ? 26.966 -31.908 -14.049 1.00 94.12 759 SER A O 1
ATOM 6054 N N . LEU A 1 760 ? 29.029 -32.623 -14.596 1.00 95.62 760 LEU A N 1
ATOM 6055 C CA . LEU A 1 760 ? 29.406 -33.065 -13.257 1.00 95.62 760 LEU A CA 1
ATOM 6056 C C . LEU A 1 760 ? 30.351 -32.057 -12.604 1.00 95.62 760 LEU A C 1
ATOM 6058 O O . LEU A 1 760 ? 31.327 -31.632 -13.224 1.00 95.62 760 LEU A O 1
ATOM 6062 N N . ALA A 1 761 ? 30.081 -31.719 -11.346 1.00 97.06 761 ALA A N 1
ATOM 6063 C CA . ALA A 1 761 ? 30.956 -30.929 -10.496 1.00 97.06 761 ALA A CA 1
ATOM 6064 C C . ALA A 1 761 ? 31.227 -31.668 -9.177 1.00 97.06 761 ALA A C 1
ATOM 6066 O O . ALA A 1 761 ? 30.289 -32.005 -8.454 1.00 97.06 761 ALA A O 1
ATOM 6067 N N . TYR A 1 762 ? 32.498 -31.899 -8.840 1.00 96.88 762 TYR A N 1
ATOM 6068 C CA . TYR A 1 762 ? 32.852 -32.356 -7.491 1.00 96.88 762 TYR A CA 1
ATOM 6069 C C . TYR A 1 762 ? 32.976 -31.170 -6.549 1.00 96.88 762 TYR A C 1
ATOM 6071 O O . TYR A 1 762 ? 33.626 -30.193 -6.898 1.00 96.88 762 TYR A O 1
ATOM 6079 N N . VAL A 1 763 ? 32.348 -31.253 -5.377 1.00 94.62 763 VAL A N 1
ATOM 6080 C CA . VAL A 1 763 ? 32.296 -30.181 -4.376 1.00 94.62 763 VAL A CA 1
ATOM 6081 C C . VAL A 1 763 ? 32.852 -30.700 -3.061 1.00 94.62 763 VAL A C 1
ATOM 6083 O O . VAL A 1 763 ? 32.130 -31.266 -2.250 1.00 94.62 763 VAL A O 1
ATOM 6086 N N . THR A 1 764 ? 34.155 -30.529 -2.862 1.00 89.94 764 THR A N 1
ATOM 6087 C CA . THR A 1 764 ? 34.908 -31.267 -1.845 1.00 89.94 764 THR A CA 1
ATOM 6088 C C . THR A 1 764 ? 35.874 -30.377 -1.064 1.00 89.94 764 THR A C 1
ATOM 6090 O O . THR A 1 764 ? 36.340 -29.340 -1.533 1.00 89.94 764 THR A O 1
ATOM 6093 N N . GLY A 1 765 ? 36.206 -30.804 0.157 1.00 85.38 765 GLY A N 1
ATOM 6094 C CA . GLY A 1 765 ? 37.288 -30.217 0.950 1.00 85.38 765 GLY A CA 1
ATOM 6095 C C . GLY A 1 765 ? 38.695 -30.593 0.466 1.00 85.38 765 GLY A C 1
ATOM 6096 O O . GLY A 1 765 ? 39.676 -30.033 0.953 1.00 85.38 765 GLY A O 1
ATOM 6097 N N . ARG A 1 766 ? 38.820 -31.542 -0.471 1.00 86.31 766 ARG A N 1
ATOM 6098 C CA . ARG A 1 766 ? 40.102 -31.977 -1.045 1.00 86.31 766 ARG A CA 1
ATOM 6099 C C . ARG A 1 766 ? 40.676 -30.915 -1.975 1.00 86.31 766 ARG A C 1
ATOM 6101 O O . ARG A 1 766 ? 39.946 -30.375 -2.796 1.00 86.31 766 ARG A O 1
ATOM 6108 N N . HIS A 1 767 ? 41.989 -30.699 -1.914 1.00 87.25 767 HIS A N 1
ATOM 6109 C CA . HIS A 1 767 ? 42.707 -29.947 -2.944 1.00 87.25 767 HIS A CA 1
ATOM 6110 C C . HIS A 1 767 ? 42.753 -30.758 -4.251 1.00 87.25 767 HIS A C 1
ATOM 6112 O O . HIS A 1 767 ? 42.747 -31.992 -4.225 1.00 87.25 767 HIS A O 1
ATOM 6118 N N . LEU A 1 768 ? 42.868 -30.080 -5.395 1.00 88.88 768 LEU A N 1
ATOM 6119 C CA . LEU A 1 768 ? 42.748 -30.658 -6.740 1.00 88.88 768 LEU A CA 1
ATOM 6120 C C . LEU A 1 768 ? 43.523 -31.975 -6.963 1.00 88.88 768 LEU A C 1
ATOM 6122 O O . LEU A 1 768 ? 42.969 -32.935 -7.485 1.00 88.88 768 LEU A O 1
ATOM 6126 N N . LYS A 1 769 ? 44.776 -32.075 -6.508 1.00 87.31 769 LYS A N 1
ATOM 6127 C CA . LYS A 1 769 ? 45.592 -33.291 -6.671 1.00 87.31 769 LYS A CA 1
ATOM 6128 C C . LYS A 1 769 ? 44.985 -34.523 -5.981 1.00 87.31 769 LYS A C 1
ATOM 6130 O O . LYS A 1 769 ? 45.004 -35.617 -6.532 1.00 87.31 769 LYS A O 1
ATOM 6135 N N . LEU A 1 770 ? 44.410 -34.343 -4.790 1.00 88.19 770 LEU A N 1
ATOM 6136 C CA . LEU A 1 770 ? 43.734 -35.420 -4.057 1.00 88.19 770 LEU A CA 1
ATOM 6137 C C . LEU A 1 770 ? 42.403 -35.807 -4.711 1.00 88.19 770 LEU A C 1
ATOM 6139 O O . LEU A 1 770 ? 41.935 -36.927 -4.516 1.00 88.19 770 LEU A O 1
ATOM 6143 N N . VAL A 1 771 ? 41.792 -34.891 -5.468 1.00 90.88 771 VAL A N 1
ATOM 6144 C CA . VAL A 1 771 ? 40.630 -35.189 -6.314 1.00 90.88 771 VAL A CA 1
ATOM 6145 C C . VAL A 1 771 ? 41.053 -36.080 -7.480 1.00 90.88 771 VAL A C 1
ATOM 6147 O O . VAL A 1 771 ? 40.408 -37.093 -7.725 1.00 90.88 771 VAL A O 1
ATOM 6150 N N . GLU A 1 772 ? 42.160 -35.764 -8.154 1.00 91.75 772 GLU A N 1
ATOM 6151 C CA . GLU A 1 772 ? 42.700 -36.584 -9.249 1.00 91.75 772 GLU A CA 1
ATOM 6152 C C . GLU A 1 772 ? 43.086 -37.997 -8.787 1.00 91.75 772 GLU A C 1
ATOM 6154 O O . GLU A 1 772 ? 42.741 -38.982 -9.442 1.00 91.75 772 GLU A O 1
ATOM 6159 N N . GLU A 1 773 ? 43.751 -38.109 -7.633 1.00 91.44 773 GLU A N 1
ATOM 6160 C CA . GLU A 1 773 ? 44.098 -39.395 -7.017 1.00 91.44 773 GLU A CA 1
ATOM 6161 C C . GLU A 1 773 ? 42.840 -40.202 -6.660 1.00 91.44 773 GLU A C 1
ATOM 6163 O O . GLU A 1 773 ? 42.752 -41.381 -7.002 1.00 91.44 773 GLU A O 1
ATOM 6168 N N . ALA A 1 774 ? 41.830 -39.557 -6.067 1.00 90.56 774 ALA A N 1
ATOM 6169 C CA . ALA A 1 774 ? 40.562 -40.199 -5.731 1.00 90.56 774 ALA A CA 1
ATOM 6170 C C . ALA A 1 774 ? 39.778 -40.659 -6.971 1.00 90.56 774 ALA A C 1
ATOM 6172 O O . ALA A 1 774 ? 39.183 -41.737 -6.955 1.00 90.56 774 ALA A O 1
ATOM 6173 N N . ILE A 1 775 ? 39.798 -39.885 -8.063 1.00 93.12 775 ILE A N 1
ATOM 6174 C CA . ILE A 1 775 ? 39.178 -40.282 -9.335 1.00 93.12 775 ILE A CA 1
ATOM 6175 C C . ILE A 1 775 ? 39.785 -41.595 -9.840 1.00 93.12 775 ILE A C 1
ATOM 6177 O O . ILE A 1 775 ? 39.045 -42.491 -10.248 1.00 93.12 775 ILE A O 1
ATOM 6181 N N . ALA A 1 776 ? 41.113 -41.723 -9.778 1.00 90.81 776 ALA A N 1
ATOM 6182 C CA . ALA A 1 776 ? 41.822 -42.924 -10.206 1.00 90.81 776 ALA A CA 1
ATOM 6183 C C . ALA A 1 776 ? 41.621 -44.112 -9.247 1.00 90.81 776 ALA A C 1
ATOM 6185 O O . ALA A 1 776 ? 41.390 -45.230 -9.704 1.00 90.81 776 ALA A O 1
ATOM 6186 N N . GLU A 1 777 ? 41.698 -43.886 -7.933 1.00 93.12 777 GLU A N 1
ATOM 6187 C CA . GLU A 1 777 ? 41.577 -44.931 -6.908 1.00 93.12 777 GLU A CA 1
ATOM 6188 C C . GLU A 1 777 ? 40.165 -45.531 -6.854 1.00 93.12 777 GLU A C 1
ATOM 6190 O O . GLU A 1 777 ? 40.003 -46.752 -6.806 1.00 93.12 777 GLU A O 1
ATOM 6195 N N . TYR A 1 778 ? 39.138 -44.678 -6.891 1.00 90.44 778 TYR A N 1
ATOM 6196 C CA . TYR A 1 778 ? 37.739 -45.084 -6.745 1.00 90.44 778 TYR A CA 1
ATOM 6197 C C . TYR A 1 778 ? 37.017 -45.284 -8.080 1.00 90.44 778 TYR A C 1
ATOM 6199 O O . TYR A 1 778 ? 35.818 -45.576 -8.068 1.00 90.44 778 TYR A O 1
ATOM 6207 N N . ASP A 1 779 ? 37.731 -45.179 -9.204 1.00 90.31 779 ASP A N 1
ATOM 6208 C CA . ASP A 1 779 ? 37.207 -45.388 -10.558 1.00 90.31 779 ASP A CA 1
ATOM 6209 C C . ASP A 1 779 ? 35.979 -44.494 -10.851 1.00 90.31 779 ASP A C 1
ATOM 6211 O O . ASP A 1 779 ? 34.933 -44.949 -11.326 1.00 90.31 779 ASP A O 1
ATOM 6215 N N . LEU A 1 780 ? 36.092 -43.206 -10.499 1.00 93.81 780 LEU A N 1
ATOM 6216 C CA . LEU A 1 780 ? 35.034 -42.196 -10.618 1.00 93.81 780 LEU A CA 1
ATOM 6217 C C . LEU A 1 780 ? 35.053 -41.505 -11.998 1.00 93.81 780 LEU A C 1
ATOM 6219 O O . LEU A 1 780 ? 36.079 -41.502 -12.680 1.00 93.81 780 LEU A O 1
ATOM 6223 N N . PRO A 1 781 ? 33.937 -40.897 -12.450 1.00 93.31 781 PRO A N 1
ATOM 6224 C CA . PRO A 1 781 ? 33.945 -40.116 -13.686 1.00 93.31 781 PRO A CA 1
ATOM 6225 C C . PRO A 1 781 ? 34.832 -38.867 -13.557 1.00 93.31 781 PRO A C 1
ATOM 6227 O O . PRO A 1 781 ? 34.934 -38.265 -12.489 1.00 93.31 781 PRO A O 1
ATOM 6230 N N . VAL A 1 782 ? 35.454 -38.445 -14.658 1.00 92.38 782 VAL A N 1
ATOM 6231 C CA . VAL A 1 782 ? 36.163 -37.157 -14.709 1.00 92.38 782 VAL A CA 1
ATOM 6232 C C . VAL A 1 782 ? 35.113 -36.040 -14.775 1.00 92.38 782 VAL A C 1
ATOM 6234 O O . VAL A 1 782 ? 34.286 -36.077 -15.690 1.00 92.38 782 VAL A O 1
ATOM 6237 N N . PRO A 1 783 ? 35.090 -35.080 -13.833 1.00 94.75 783 PRO A N 1
ATOM 6238 C CA . PRO A 1 783 ? 34.051 -34.062 -13.800 1.00 94.75 783 PRO A CA 1
ATOM 6239 C C . PRO A 1 783 ? 34.378 -32.909 -14.762 1.00 94.75 783 PRO A C 1
ATOM 6241 O O . PRO A 1 783 ? 35.530 -32.705 -15.144 1.00 94.75 783 PRO A O 1
ATOM 6244 N N . ASP A 1 784 ? 33.366 -32.126 -15.137 1.00 94.44 784 ASP A N 1
ATOM 6245 C CA . ASP A 1 784 ? 33.567 -30.883 -15.892 1.00 94.44 784 ASP A CA 1
ATOM 6246 C C . ASP A 1 784 ? 34.148 -29.778 -14.997 1.00 94.44 784 ASP A C 1
ATOM 6248 O O . ASP A 1 784 ? 34.874 -28.902 -15.476 1.00 94.44 784 ASP A O 1
ATOM 6252 N N . TYR A 1 785 ? 33.815 -29.815 -13.703 1.00 96.56 785 TYR A N 1
ATOM 6253 C CA . TYR A 1 785 ? 34.222 -28.824 -12.713 1.00 96.56 785 TYR A CA 1
ATOM 6254 C C . TYR A 1 785 ? 34.668 -29.476 -11.402 1.00 96.56 785 TYR A C 1
ATOM 6256 O O . TYR A 1 785 ? 34.161 -30.523 -11.001 1.00 96.56 785 TYR A O 1
ATOM 6264 N N . VAL A 1 786 ? 35.590 -28.827 -10.701 1.00 96.50 786 VAL A N 1
ATOM 6265 C CA . VAL A 1 786 ? 35.969 -29.184 -9.330 1.00 96.50 786 VAL A CA 1
ATOM 6266 C C . VAL A 1 786 ? 35.908 -27.924 -8.488 1.00 96.50 786 VAL A C 1
ATOM 6268 O O . VAL A 1 786 ? 36.650 -26.980 -8.731 1.00 96.50 786 VAL A O 1
ATOM 6271 N N . ILE A 1 787 ? 35.022 -27.916 -7.504 1.00 94.50 787 ILE A N 1
ATOM 6272 C CA . ILE A 1 787 ? 35.007 -26.963 -6.404 1.00 94.50 787 ILE A CA 1
ATOM 6273 C C . ILE A 1 787 ? 35.824 -27.606 -5.277 1.00 94.50 787 ILE A C 1
ATOM 6275 O O . ILE A 1 787 ? 35.361 -28.554 -4.639 1.00 94.50 787 ILE A O 1
ATOM 6279 N N . SER A 1 788 ? 37.062 -27.151 -5.096 1.00 90.44 788 SER A N 1
ATOM 6280 C CA . SER A 1 788 ? 38.004 -27.694 -4.112 1.00 90.44 788 SER A CA 1
ATOM 6281 C C . SER A 1 788 ? 38.105 -26.802 -2.880 1.00 90.44 788 SER A C 1
ATOM 6283 O O . SER A 1 788 ? 37.571 -25.688 -2.837 1.00 90.44 788 SER A O 1
ATOM 6285 N N . ASP A 1 789 ? 38.813 -27.304 -1.867 1.00 86.44 789 ASP A N 1
ATOM 6286 C CA . ASP A 1 789 ? 39.200 -26.529 -0.687 1.00 86.44 789 ASP A CA 1
ATOM 6287 C C . ASP A 1 789 ? 37.995 -25.868 0.008 1.00 86.44 789 ASP A C 1
ATOM 6289 O O . ASP A 1 789 ? 38.043 -24.707 0.414 1.00 86.44 789 ASP A O 1
ATOM 6293 N N . VAL A 1 790 ? 36.905 -26.641 0.138 1.00 81.88 790 VAL A N 1
ATOM 6294 C CA . VAL A 1 790 ? 35.658 -26.293 0.858 1.00 81.88 790 VAL A CA 1
ATOM 6295 C C . VAL A 1 790 ? 34.833 -25.192 0.169 1.00 81.88 790 VAL A C 1
ATOM 6297 O O . VAL A 1 790 ? 33.874 -24.675 0.729 1.00 81.88 790 VAL A O 1
ATOM 6300 N N . GLY A 1 791 ? 35.132 -24.882 -1.093 1.00 85.44 791 GLY A N 1
ATOM 6301 C CA . GLY A 1 791 ? 34.434 -23.832 -1.840 1.00 85.44 791 GLY A CA 1
ATOM 6302 C C . GLY A 1 791 ? 35.328 -22.671 -2.233 1.00 85.44 791 GLY A C 1
ATOM 6303 O O . GLY A 1 791 ? 34.909 -21.838 -3.026 1.00 85.44 791 GLY A O 1
ATOM 6304 N N . THR A 1 792 ? 36.571 -22.622 -1.754 1.00 87.38 792 THR A N 1
ATOM 6305 C CA . THR A 1 792 ? 37.452 -21.480 -2.023 1.00 87.38 792 THR A CA 1
ATOM 6306 C C . THR A 1 792 ? 38.071 -21.501 -3.404 1.00 87.38 792 THR A C 1
ATOM 6308 O O . THR A 1 792 ? 38.472 -20.444 -3.864 1.00 87.38 792 THR A O 1
ATOM 6311 N N . LYS A 1 793 ? 38.104 -22.633 -4.116 1.00 90.50 793 LYS A N 1
ATOM 6312 C CA . LYS A 1 793 ? 38.629 -22.703 -5.486 1.00 90.50 793 LYS A CA 1
ATOM 6313 C C . LYS A 1 793 ? 37.691 -23.441 -6.422 1.00 90.50 793 LYS A C 1
ATOM 6315 O O . LYS A 1 793 ? 37.071 -24.429 -6.042 1.00 90.50 793 LYS A O 1
ATOM 6320 N N . ILE A 1 794 ? 37.613 -22.970 -7.666 1.00 93.94 794 ILE A N 1
ATOM 6321 C CA . ILE A 1 794 ? 36.832 -23.615 -8.724 1.00 93.94 794 ILE A CA 1
ATOM 6322 C C . ILE A 1 794 ? 37.736 -23.838 -9.928 1.00 93.94 794 ILE A C 1
ATOM 6324 O O . ILE A 1 794 ? 38.327 -22.901 -10.461 1.00 93.94 794 ILE A O 1
ATOM 6328 N N . TYR A 1 795 ? 37.797 -25.080 -10.380 1.00 93.62 795 TYR A N 1
ATOM 6329 C CA . TYR A 1 795 ? 38.524 -25.519 -11.556 1.00 93.62 795 TYR A CA 1
ATOM 6330 C C . TYR A 1 795 ? 37.548 -26.001 -12.621 1.00 93.62 795 TYR A C 1
ATOM 6332 O O . TYR A 1 795 ? 36.531 -26.624 -12.316 1.00 93.62 795 TYR A O 1
ATOM 6340 N N . ARG A 1 796 ? 37.874 -25.747 -13.885 1.00 93.88 796 ARG A N 1
ATOM 6341 C CA . ARG A 1 796 ? 37.186 -26.303 -15.049 1.00 93.88 796 ARG A CA 1
ATOM 6342 C C . ARG A 1 796 ? 38.117 -27.267 -15.765 1.00 93.88 796 ARG A C 1
ATOM 6344 O O . ARG A 1 796 ? 39.249 -26.909 -16.081 1.00 93.88 796 ARG A O 1
ATOM 6351 N N . HIS A 1 797 ? 37.623 -28.454 -16.082 1.00 89.00 797 HIS A N 1
ATOM 6352 C CA . HIS A 1 797 ? 38.369 -29.423 -16.869 1.00 89.00 797 HIS A CA 1
ATOM 6353 C C . HIS A 1 797 ? 38.429 -28.984 -18.342 1.00 89.00 797 HIS A C 1
ATOM 6355 O O . HIS A 1 797 ? 37.402 -28.720 -18.976 1.00 89.00 797 HIS A O 1
ATOM 6361 N N . SER A 1 798 ? 39.635 -28.887 -18.896 1.00 82.31 798 SER A N 1
ATOM 6362 C CA . SER A 1 798 ? 39.915 -28.526 -20.286 1.00 82.31 798 SER A CA 1
ATOM 6363 C C . SER A 1 798 ? 40.721 -29.635 -20.978 1.00 82.31 798 SER A C 1
ATOM 6365 O O . SER A 1 798 ? 41.070 -30.650 -20.380 1.00 82.31 798 SER A O 1
ATOM 6367 N N . LYS A 1 799 ? 40.998 -29.491 -22.282 1.00 75.12 799 LYS A N 1
ATOM 6368 C CA . LYS A 1 799 ? 41.804 -30.487 -23.019 1.00 75.12 799 LYS A CA 1
ATOM 6369 C C . LYS A 1 799 ? 43.267 -30.529 -22.567 1.00 75.12 799 LYS A C 1
ATOM 6371 O O . LYS A 1 799 ? 43.926 -31.534 -22.816 1.00 75.12 799 LYS A O 1
ATOM 6376 N N . ASP A 1 800 ? 43.738 -29.455 -21.940 1.00 77.31 800 ASP A N 1
ATOM 6377 C CA . ASP A 1 800 ? 45.132 -29.251 -21.547 1.00 77.31 800 ASP A CA 1
ATOM 6378 C C . ASP A 1 800 ? 45.338 -29.408 -20.023 1.00 77.31 800 ASP A C 1
ATOM 6380 O O . ASP A 1 800 ? 46.442 -29.183 -19.529 1.00 77.31 800 ASP A O 1
ATOM 6384 N N . GLY A 1 801 ? 44.299 -29.818 -19.280 1.00 84.94 801 GLY A N 1
ATOM 6385 C CA . GLY A 1 801 ? 44.325 -30.012 -17.827 1.00 84.94 801 GLY A CA 1
ATOM 6386 C C . GLY A 1 801 ? 43.222 -29.231 -17.108 1.00 84.94 801 GLY A C 1
ATOM 6387 O O . GLY A 1 801 ? 42.130 -29.048 -17.641 1.00 84.94 801 GLY A O 1
ATOM 6388 N N . TRP A 1 802 ? 43.496 -28.781 -15.884 1.00 89.94 802 TRP A N 1
ATOM 6389 C CA . TRP A 1 802 ? 42.562 -27.993 -15.075 1.00 89.94 802 TRP A CA 1
ATOM 6390 C C . TRP A 1 802 ? 42.829 -26.493 -15.211 1.00 89.94 802 TRP A C 1
ATOM 6392 O O . TRP A 1 802 ? 43.921 -26.024 -14.894 1.00 89.94 802 TRP A O 1
ATOM 6402 N N . ASP A 1 803 ? 41.811 -25.736 -15.621 1.00 89.75 803 ASP A N 1
ATOM 6403 C CA . ASP A 1 803 ? 41.841 -24.272 -15.642 1.00 89.75 803 ASP A CA 1
ATOM 6404 C C . ASP A 1 803 ? 41.221 -23.728 -14.345 1.00 89.75 803 ASP A C 1
ATOM 6406 O O . ASP A 1 803 ? 40.039 -23.966 -14.084 1.00 89.75 803 ASP A O 1
ATOM 6410 N N . GLU A 1 804 ? 41.963 -22.959 -13.547 1.00 91.69 804 GLU A N 1
ATOM 6411 C CA . GLU A 1 804 ? 41.394 -22.266 -12.380 1.00 91.69 804 GLU A CA 1
ATOM 6412 C C . GLU A 1 804 ? 40.506 -21.085 -12.818 1.00 91.69 804 GLU A C 1
ATOM 6414 O O . GLU A 1 804 ? 40.892 -20.267 -13.660 1.00 91.69 804 GLU A O 1
ATOM 6419 N N . ILE A 1 805 ? 39.299 -20.974 -12.255 1.00 89.94 805 ILE A N 1
ATOM 6420 C CA . ILE A 1 805 ? 38.351 -19.897 -12.559 1.00 89.94 805 ILE A CA 1
ATOM 6421 C C . ILE A 1 805 ? 38.688 -18.668 -11.708 1.00 89.94 805 ILE A C 1
ATOM 6423 O O . ILE A 1 805 ? 38.157 -18.466 -10.618 1.00 89.94 805 ILE A O 1
ATOM 6427 N N . SER A 1 806 ? 39.537 -17.796 -12.253 1.00 83.56 806 SER A N 1
ATOM 6428 C CA . SER A 1 806 ? 40.033 -16.596 -11.564 1.00 83.56 806 SER A CA 1
ATOM 6429 C C . SER A 1 806 ? 38.944 -15.606 -11.126 1.00 83.56 806 SER A C 1
ATOM 6431 O O . SER A 1 806 ? 39.160 -14.849 -10.185 1.00 83.56 806 SER A O 1
ATOM 6433 N N . LEU A 1 807 ? 37.777 -15.589 -11.786 1.00 84.69 807 LEU A N 1
ATOM 6434 C CA . LEU A 1 807 ? 36.662 -14.716 -11.390 1.00 84.69 807 LEU A CA 1
ATOM 6435 C C . LEU A 1 807 ? 36.126 -15.061 -9.998 1.00 84.69 807 LEU A C 1
ATOM 6437 O O . LEU A 1 807 ? 35.775 -14.156 -9.251 1.00 84.69 807 LEU A O 1
ATOM 6441 N N . TRP A 1 808 ? 36.096 -16.347 -9.637 1.00 89.69 808 TRP A N 1
ATOM 6442 C CA . TRP A 1 808 ? 35.638 -16.758 -8.313 1.00 89.69 808 TRP A CA 1
ATOM 6443 C C . TRP A 1 808 ? 36.561 -16.218 -7.218 1.00 89.69 808 TRP A C 1
ATOM 6445 O O . TRP A 1 808 ? 36.088 -15.667 -6.232 1.00 89.69 808 TRP A O 1
ATOM 6455 N N . GLN A 1 809 ? 37.879 -16.273 -7.449 1.00 84.62 809 GLN A N 1
ATOM 6456 C CA . GLN A 1 809 ? 38.877 -15.697 -6.539 1.00 84.62 809 GLN A CA 1
ATOM 6457 C C . GLN A 1 809 ? 38.681 -14.189 -6.352 1.00 84.62 809 GLN A C 1
ATOM 6459 O O . GLN A 1 809 ? 38.762 -13.689 -5.239 1.00 84.62 809 GLN A O 1
ATOM 6464 N N . GLN A 1 810 ? 38.383 -13.459 -7.432 1.00 84.06 810 GLN A N 1
ATOM 6465 C CA . GLN A 1 810 ? 38.117 -12.018 -7.357 1.00 84.06 810 GLN A CA 1
ATOM 6466 C C . GLN A 1 810 ? 36.855 -11.701 -6.548 1.00 84.06 810 GLN A C 1
ATOM 6468 O O . GLN A 1 810 ? 36.835 -10.700 -5.838 1.00 84.06 810 GLN A O 1
ATOM 6473 N N . GLN A 1 811 ? 35.826 -12.547 -6.641 1.00 83.12 811 GLN A N 1
ATOM 6474 C CA . GLN A 1 811 ? 34.574 -12.358 -5.916 1.00 83.12 811 GLN A CA 1
ATOM 6475 C C . GLN A 1 811 ? 34.750 -12.582 -4.411 1.00 83.12 811 GLN A C 1
ATOM 6477 O O . GLN A 1 811 ? 34.357 -11.728 -3.621 1.00 83.12 811 GLN A O 1
ATOM 6482 N N . ILE A 1 812 ? 35.392 -13.681 -4.008 1.00 86.94 812 ILE A N 1
ATOM 6483 C CA . ILE A 1 812 ? 35.588 -13.983 -2.581 1.00 86.94 812 ILE A CA 1
ATOM 6484 C C . ILE A 1 812 ? 36.676 -13.121 -1.927 1.00 86.94 812 ILE A C 1
ATOM 6486 O O . ILE A 1 812 ? 36.681 -12.963 -0.708 1.00 86.94 812 ILE A O 1
ATOM 6490 N N . ALA A 1 813 ? 37.558 -12.499 -2.720 1.00 82.62 813 ALA A N 1
ATOM 6491 C CA . ALA A 1 813 ? 38.579 -11.584 -2.213 1.00 82.62 813 ALA A CA 1
ATOM 6492 C C . ALA A 1 813 ? 38.005 -10.360 -1.487 1.00 82.62 813 ALA A C 1
ATOM 6494 O O . ALA A 1 813 ? 38.675 -9.801 -0.617 1.00 82.62 813 ALA A O 1
ATOM 6495 N N . ALA A 1 814 ? 36.771 -9.958 -1.808 1.00 80.25 814 ALA A N 1
ATOM 6496 C CA . ALA A 1 814 ? 36.092 -8.869 -1.116 1.00 80.25 814 ALA A CA 1
ATOM 6497 C C . ALA A 1 814 ? 35.889 -9.167 0.381 1.00 80.25 814 ALA A C 1
ATOM 6499 O O . ALA A 1 814 ? 36.046 -8.265 1.202 1.00 80.25 814 ALA A O 1
ATOM 6500 N N . GLY A 1 815 ? 35.636 -10.429 0.753 1.00 76.81 815 GLY A N 1
ATOM 6501 C CA . GLY A 1 815 ? 35.426 -10.822 2.152 1.00 76.81 815 GLY A CA 1
ATOM 6502 C C . GLY A 1 815 ? 36.667 -10.637 3.032 1.00 76.81 815 GLY A C 1
ATOM 6503 O O . GLY A 1 815 ? 36.551 -10.405 4.231 1.00 76.81 815 GLY A O 1
ATOM 6504 N N . TRP A 1 816 ? 37.861 -10.636 2.433 1.00 84.06 816 TRP A N 1
ATOM 6505 C CA . TRP A 1 816 ? 39.119 -10.316 3.116 1.00 84.06 816 TRP A CA 1
ATOM 6506 C C . TRP A 1 816 ? 39.404 -8.816 3.243 1.00 84.06 816 TRP A C 1
ATOM 6508 O O . TRP A 1 816 ? 40.401 -8.453 3.861 1.00 84.06 816 TRP A O 1
ATOM 6518 N N . GLN A 1 817 ? 38.570 -7.929 2.684 1.00 82.06 817 GLN A N 1
ATOM 6519 C CA . GLN A 1 817 ? 38.715 -6.466 2.790 1.00 82.06 817 GLN A CA 1
ATOM 6520 C C . GLN A 1 817 ? 40.132 -5.956 2.455 1.00 82.06 817 GLN A C 1
ATOM 6522 O O . GLN A 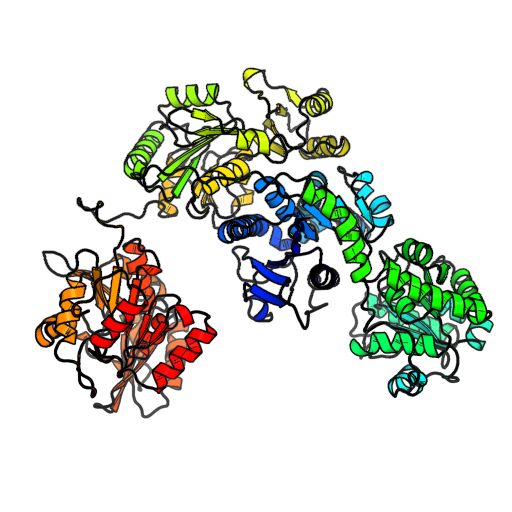1 817 ? 40.688 -5.067 3.103 1.00 82.06 817 GLN A O 1
ATOM 6527 N N . GLY A 1 818 ? 40.750 -6.554 1.433 1.00 79.88 818 GLY A N 1
ATOM 6528 C CA . GLY A 1 818 ? 42.098 -6.203 0.979 1.00 79.88 818 GLY A CA 1
ATOM 6529 C C . GLY A 1 818 ? 43.241 -6.714 1.864 1.00 79.88 818 GLY A C 1
ATOM 6530 O O . GLY A 1 818 ? 44.394 -6.390 1.577 1.00 79.88 818 GLY A O 1
ATOM 6531 N N . LYS A 1 819 ? 42.954 -7.511 2.903 1.00 85.62 819 LYS A N 1
ATOM 6532 C CA . LYS A 1 819 ? 43.963 -8.208 3.709 1.00 85.62 819 LYS A CA 1
ATOM 6533 C C . LYS A 1 819 ? 44.518 -9.410 2.965 1.00 85.62 819 LYS A C 1
ATOM 6535 O O . LYS A 1 819 ? 43.782 -10.158 2.325 1.00 85.62 819 LYS A O 1
ATOM 6540 N N . ASN A 1 820 ? 45.829 -9.596 3.051 1.00 84.44 820 ASN A N 1
ATOM 6541 C CA . ASN A 1 820 ? 46.485 -10.775 2.500 1.00 84.44 820 ASN A CA 1
ATOM 6542 C C . ASN A 1 820 ? 46.591 -11.902 3.541 1.00 84.44 820 ASN A C 1
ATOM 6544 O O . ASN A 1 820 ? 46.481 -11.678 4.746 1.00 84.44 820 ASN A O 1
ATOM 6548 N N . HIS A 1 821 ? 46.852 -13.118 3.062 1.00 84.44 821 HIS A N 1
ATOM 6549 C CA . HIS A 1 821 ? 46.944 -14.328 3.883 1.00 84.44 821 HIS A CA 1
ATOM 6550 C C . HIS A 1 821 ? 47.903 -14.188 5.086 1.00 84.44 821 HIS A C 1
ATOM 6552 O O . HIS A 1 821 ? 47.601 -14.672 6.175 1.00 84.44 821 HIS A O 1
ATOM 6558 N N . GLN A 1 822 ? 49.030 -13.479 4.935 1.00 85.75 822 GLN A N 1
ATOM 6559 C CA . GLN A 1 822 ? 49.999 -13.292 6.020 1.00 85.75 822 GLN A CA 1
ATOM 6560 C C . GLN A 1 822 ? 49.480 -12.352 7.116 1.00 85.75 822 GLN A C 1
ATOM 6562 O O . GLN A 1 822 ? 49.696 -12.618 8.294 1.00 85.75 822 GLN A O 1
ATOM 6567 N N . GLU A 1 823 ? 48.762 -11.286 6.754 1.00 87.12 823 GLU A N 1
ATOM 6568 C CA . GLU A 1 823 ? 48.162 -10.368 7.735 1.00 87.12 823 GLU A CA 1
ATOM 6569 C C . GLU A 1 823 ? 47.140 -11.084 8.631 1.00 87.12 823 GLU A C 1
ATOM 6571 O O . GLU A 1 823 ? 47.060 -10.801 9.827 1.00 87.12 823 GLU A O 1
ATOM 6576 N N . LEU A 1 824 ? 46.393 -12.041 8.070 1.00 89.88 824 LEU A N 1
ATOM 6577 C CA . LEU A 1 824 ? 45.433 -12.861 8.814 1.00 89.88 824 LEU A CA 1
ATOM 6578 C C . LEU A 1 824 ? 46.141 -13.875 9.728 1.00 89.88 824 LEU A C 1
ATOM 6580 O O . LEU A 1 824 ? 45.751 -14.036 10.884 1.00 89.88 824 LEU A O 1
ATOM 6584 N N . LEU A 1 825 ? 47.223 -14.508 9.255 1.00 88.50 825 LEU A N 1
ATOM 6585 C CA . LEU A 1 825 ? 48.063 -15.381 10.085 1.00 88.50 825 LEU A CA 1
ATOM 6586 C C . LEU A 1 825 ? 48.651 -14.631 11.288 1.00 88.50 825 LEU A C 1
ATOM 6588 O O . LEU A 1 825 ? 48.624 -15.139 12.412 1.00 88.50 825 LEU A O 1
ATOM 6592 N N . ASP A 1 826 ? 49.162 -13.420 11.062 1.00 88.69 826 ASP A N 1
ATOM 6593 C CA . ASP A 1 826 ? 49.771 -12.593 12.104 1.00 88.69 826 ASP A CA 1
ATOM 6594 C C . ASP A 1 826 ? 48.739 -12.194 13.168 1.00 88.69 826 ASP A C 1
ATOM 6596 O O . ASP A 1 826 ? 49.043 -12.220 14.363 1.00 88.69 826 ASP A O 1
ATOM 6600 N N . ALA A 1 827 ? 47.504 -11.900 12.755 1.00 88.94 827 ALA A N 1
ATOM 6601 C CA . ALA A 1 827 ? 46.396 -11.573 13.650 1.00 88.94 827 ALA A CA 1
ATOM 6602 C C . ALA A 1 827 ? 46.004 -12.724 14.589 1.00 88.94 827 ALA A C 1
ATOM 6604 O O . ALA A 1 827 ? 45.670 -12.495 15.751 1.00 88.94 827 ALA A O 1
ATOM 6605 N N . LEU A 1 828 ? 46.072 -13.964 14.101 1.00 92.00 828 LEU A N 1
ATOM 6606 C CA . LEU A 1 828 ? 45.693 -15.162 14.855 1.00 92.00 828 LEU A CA 1
ATOM 6607 C C . LEU A 1 828 ? 46.868 -15.770 15.639 1.00 92.00 828 LEU A C 1
ATOM 6609 O O . LEU A 1 828 ? 46.655 -16.571 16.550 1.00 92.00 828 LEU A O 1
ATOM 6613 N N . SER A 1 829 ? 48.102 -15.342 15.348 1.00 88.00 829 SER A N 1
ATOM 6614 C CA . SER A 1 829 ? 49.331 -15.806 16.012 1.00 88.00 829 SER A CA 1
ATOM 6615 C C . SER A 1 829 ? 49.354 -15.725 17.558 1.00 88.00 829 SER A C 1
ATOM 6617 O O . SER A 1 829 ? 50.069 -16.531 18.162 1.00 88.00 829 SER A O 1
ATOM 6619 N N . PRO A 1 830 ? 48.601 -14.833 18.250 1.00 91.38 830 PRO A N 1
ATOM 6620 C CA . PRO A 1 830 ? 48.559 -14.808 19.716 1.00 91.38 830 PRO A CA 1
ATOM 6621 C C . PRO A 1 830 ? 47.846 -16.004 20.376 1.00 91.38 830 PRO A C 1
ATOM 6623 O O . PRO A 1 830 ? 48.074 -16.247 21.566 1.00 91.38 830 PRO A O 1
ATOM 6626 N N . CYS A 1 831 ? 46.992 -16.743 19.657 1.00 89.31 831 CYS A N 1
ATOM 6627 C CA . CYS A 1 831 ? 46.255 -17.884 20.208 1.00 89.31 831 CYS A CA 1
ATOM 6628 C C . CYS A 1 831 ? 47.132 -19.144 20.233 1.00 89.31 831 CYS A C 1
ATOM 6630 O O . CYS A 1 831 ? 47.564 -19.648 19.199 1.00 89.31 831 CYS A O 1
ATOM 6632 N N . LYS A 1 832 ? 47.398 -19.675 21.434 1.00 87.69 832 LYS A N 1
ATOM 6633 C CA . LYS A 1 832 ? 48.292 -20.833 21.638 1.00 87.69 832 LYS A CA 1
ATOM 6634 C C . LYS A 1 832 ? 47.611 -22.165 21.335 1.00 87.69 832 LYS A C 1
ATOM 6636 O O . LYS A 1 832 ? 48.279 -23.190 21.217 1.00 87.69 832 LYS A O 1
ATOM 6641 N N . GLU A 1 833 ? 46.289 -22.145 21.258 1.00 90.56 833 GLU A N 1
ATOM 6642 C CA . GLU A 1 833 ? 45.419 -23.282 21.002 1.00 90.56 833 GLU A CA 1
ATOM 6643 C C . GLU A 1 833 ? 45.275 -23.577 19.500 1.00 90.56 833 GLU A C 1
ATOM 6645 O O . GLU A 1 833 ? 44.779 -24.650 19.149 1.00 90.56 833 GLU A O 1
ATOM 6650 N N . LEU A 1 834 ? 45.742 -22.663 18.638 1.00 91.38 834 LEU A N 1
ATOM 6651 C CA . LEU A 1 834 ? 45.801 -22.802 17.186 1.00 91.38 834 LEU A CA 1
ATOM 6652 C C . LEU A 1 834 ? 47.202 -23.225 16.732 1.00 91.38 834 LEU A C 1
ATOM 6654 O O . LEU A 1 834 ? 48.201 -22.557 17.000 1.00 91.38 834 LEU A O 1
ATOM 6658 N N . ARG A 1 835 ? 47.280 -24.319 15.973 1.00 91.62 835 ARG A N 1
ATOM 6659 C CA . ARG A 1 835 ? 48.498 -24.746 15.272 1.00 91.62 835 ARG A CA 1
ATOM 6660 C C . ARG A 1 835 ? 48.210 -24.819 13.782 1.00 91.62 835 ARG A C 1
ATOM 6662 O O . ARG A 1 835 ? 47.360 -25.597 13.380 1.00 91.62 835 ARG A O 1
ATOM 6669 N N . ILE A 1 836 ? 48.915 -24.044 12.965 1.00 91.75 836 ILE A N 1
ATOM 6670 C CA . ILE A 1 836 ? 48.709 -24.036 11.508 1.00 91.75 836 ILE A CA 1
ATOM 6671 C C . ILE A 1 836 ? 48.841 -25.452 10.909 1.00 91.75 836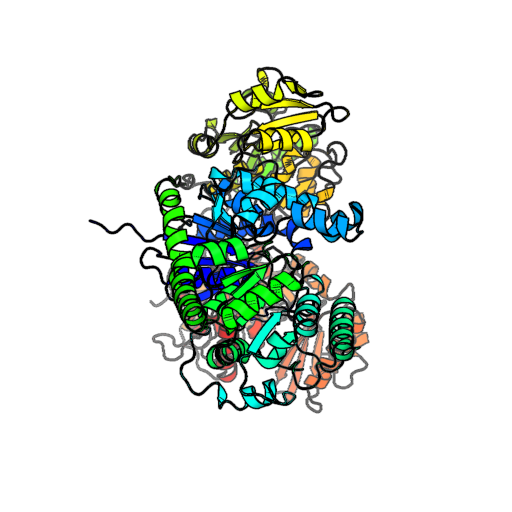 ILE A C 1
ATOM 6673 O O . ILE A 1 836 ? 49.709 -26.226 11.327 1.00 91.75 836 ILE A O 1
ATOM 6677 N N . GLN A 1 837 ? 47.957 -25.803 9.971 1.00 90.19 837 GLN A N 1
ATOM 6678 C CA . GLN A 1 837 ? 48.061 -27.038 9.182 1.00 90.19 837 GLN A CA 1
ATOM 6679 C C . GLN A 1 837 ? 49.127 -26.903 8.081 1.00 90.19 837 GLN A C 1
ATOM 6681 O O . GLN A 1 837 ? 49.632 -25.812 7.815 1.00 90.19 837 GLN A O 1
ATOM 6686 N N . GLU A 1 838 ? 49.485 -28.013 7.440 1.00 85.81 838 GLU A N 1
ATOM 6687 C CA . GLU A 1 838 ? 50.528 -28.078 6.413 1.00 85.81 838 GLU A CA 1
ATOM 6688 C C . GLU A 1 838 ? 50.223 -27.155 5.218 1.00 85.81 838 GLU A C 1
ATOM 6690 O O . GLU A 1 838 ? 49.064 -26.893 4.905 1.00 85.81 838 GLU A O 1
ATOM 6695 N N . GLU A 1 839 ? 51.257 -26.708 4.492 1.00 81.50 839 GLU A N 1
ATOM 6696 C CA . GLU A 1 839 ? 51.128 -25.772 3.356 1.00 81.50 839 GLU A CA 1
ATOM 6697 C C . GLU A 1 839 ? 50.114 -26.245 2.299 1.00 81.50 839 GLU A C 1
ATOM 6699 O O . GLU A 1 839 ? 49.365 -25.447 1.752 1.00 81.50 839 GLU A O 1
ATOM 6704 N N . SER A 1 840 ? 49.998 -27.559 2.083 1.00 73.44 840 SER A N 1
ATOM 6705 C CA . SER A 1 840 ? 49.017 -28.157 1.165 1.00 73.44 840 SER A CA 1
ATOM 6706 C C . SER A 1 840 ? 47.545 -27.969 1.561 1.00 73.44 840 SER A C 1
ATOM 6708 O O . SER A 1 840 ? 46.664 -28.353 0.794 1.00 73.44 840 SER A O 1
ATOM 6710 N N . LYS A 1 841 ? 47.269 -27.473 2.771 1.00 80.38 841 LYS A N 1
ATOM 6711 C CA . LYS A 1 841 ? 45.926 -27.180 3.292 1.00 80.38 841 LYS A CA 1
ATOM 6712 C C . LYS A 1 841 ? 45.618 -25.681 3.303 1.00 80.38 841 LYS A C 1
ATOM 6714 O O . LYS A 1 841 ? 44.472 -25.312 3.527 1.00 80.38 841 LYS A O 1
ATOM 6719 N N . GLN A 1 842 ? 46.619 -24.841 3.044 1.00 85.19 842 GLN A N 1
ATOM 6720 C CA . GLN A 1 842 ? 46.487 -23.388 3.009 1.00 85.19 842 GLN A CA 1
ATOM 6721 C C . GLN A 1 842 ? 46.236 -22.906 1.579 1.00 85.19 842 GLN A C 1
ATOM 6723 O O . GLN A 1 842 ? 46.753 -23.482 0.620 1.00 85.19 842 GLN A O 1
ATOM 6728 N N . ASN A 1 843 ? 45.486 -21.816 1.427 1.00 86.19 843 ASN A N 1
ATOM 6729 C CA . ASN A 1 843 ? 45.473 -21.038 0.189 1.00 86.19 843 ASN A CA 1
ATOM 6730 C C . ASN A 1 843 ? 45.151 -19.558 0.469 1.00 86.19 843 ASN A C 1
ATOM 6732 O O . ASN A 1 843 ? 44.853 -19.183 1.601 1.00 86.19 843 ASN A O 1
ATOM 6736 N N . ASP A 1 844 ? 45.194 -18.711 -0.562 1.00 84.19 844 ASP A N 1
ATOM 6737 C CA . ASP A 1 844 ? 44.995 -17.257 -0.429 1.00 84.19 844 ASP A CA 1
ATOM 6738 C C . ASP A 1 844 ? 43.670 -16.872 0.266 1.00 84.19 844 ASP A C 1
ATOM 6740 O O . ASP A 1 844 ? 43.600 -15.848 0.949 1.00 84.19 844 ASP A O 1
ATOM 6744 N N . PHE A 1 845 ? 42.643 -17.721 0.163 1.00 87.88 845 PHE A N 1
ATOM 6745 C CA . PHE A 1 845 ? 41.307 -17.521 0.731 1.00 87.88 845 PHE A CA 1
ATOM 6746 C C . PHE A 1 845 ? 40.900 -18.595 1.745 1.00 87.88 845 PHE A C 1
ATOM 6748 O O . PHE A 1 845 ? 39.718 -18.761 2.027 1.00 87.88 845 PHE A O 1
ATOM 6755 N N . LYS A 1 846 ? 41.869 -19.321 2.310 1.00 89.50 846 LYS A N 1
ATOM 6756 C CA . LYS A 1 846 ? 41.636 -20.369 3.305 1.00 89.50 846 LYS A CA 1
ATOM 6757 C C . LYS A 1 846 ? 42.786 -20.439 4.298 1.00 89.50 846 LYS A C 1
ATOM 6759 O O . LYS A 1 846 ? 43.917 -20.725 3.901 1.00 89.50 846 LYS A O 1
ATOM 6764 N N . LEU A 1 847 ? 42.476 -20.261 5.583 1.00 90.50 847 LEU A N 1
ATOM 6765 C CA . LEU A 1 847 ? 43.404 -20.574 6.669 1.00 90.50 847 LEU A CA 1
ATOM 6766 C C . LEU A 1 847 ? 42.964 -21.834 7.402 1.00 90.50 847 LEU A C 1
ATOM 6768 O O . LEU A 1 847 ? 41.874 -21.875 7.967 1.00 90.50 847 LEU A O 1
ATOM 6772 N N . SER A 1 848 ? 43.833 -22.837 7.435 1.00 90.19 848 SER A N 1
ATOM 6773 C CA . SER A 1 848 ? 43.561 -24.109 8.103 1.00 90.19 848 SER A CA 1
ATOM 6774 C C . SER A 1 848 ? 44.395 -24.273 9.369 1.00 90.19 848 SER A C 1
ATOM 6776 O O . SER A 1 848 ? 45.625 -24.166 9.341 1.00 90.19 848 SER A O 1
ATOM 6778 N N . TYR A 1 849 ? 43.743 -24.604 10.480 1.00 92.56 849 TYR A N 1
ATOM 6779 C CA . TYR A 1 849 ? 44.369 -24.811 11.784 1.00 92.56 849 TYR A CA 1
ATOM 6780 C C . TYR A 1 849 ? 43.973 -26.154 12.400 1.00 92.56 849 TYR A C 1
ATOM 6782 O O . TYR A 1 849 ? 42.853 -26.636 12.238 1.00 92.56 849 TYR A O 1
ATOM 6790 N N . TYR A 1 850 ? 44.912 -26.757 13.120 1.00 90.88 850 TYR A N 1
ATOM 6791 C CA . TYR A 1 850 ? 44.642 -27.745 14.149 1.00 90.88 850 TYR A CA 1
ATOM 6792 C C . TYR A 1 850 ? 44.266 -27.011 15.439 1.00 90.88 850 TYR A C 1
ATOM 6794 O O . TYR A 1 850 ? 45.020 -26.149 15.900 1.00 90.88 850 TYR A O 1
ATOM 6802 N N . LEU A 1 851 ? 43.132 -27.372 16.033 1.00 90.19 851 LEU A N 1
ATOM 6803 C CA . LEU A 1 851 ? 42.663 -26.820 17.303 1.00 90.19 851 LEU A CA 1
ATOM 6804 C C . LEU A 1 851 ? 42.881 -27.824 18.439 1.00 90.19 851 LEU A C 1
ATOM 6806 O O . LEU A 1 851 ? 42.576 -29.014 18.318 1.00 90.19 851 LEU A O 1
ATOM 6810 N N . SER A 1 852 ? 43.361 -27.326 19.574 1.00 83.62 852 SER A N 1
ATOM 6811 C CA . SER A 1 852 ? 43.452 -28.095 20.817 1.00 83.62 852 SER A CA 1
ATOM 6812 C C . SER A 1 852 ? 42.065 -28.375 21.409 1.00 83.62 852 SER A C 1
ATOM 6814 O O . SER A 1 852 ? 41.333 -27.447 21.740 1.00 83.62 852 SER A O 1
ATOM 6816 N N . LEU A 1 853 ? 41.738 -29.650 21.652 1.00 84.56 853 LEU A N 1
ATOM 6817 C CA . LEU A 1 853 ? 40.492 -30.063 22.324 1.00 84.56 853 LEU A CA 1
ATOM 6818 C C . LEU A 1 853 ? 40.532 -29.897 23.861 1.00 84.56 853 LEU A C 1
ATOM 6820 O O . LEU A 1 853 ? 39.591 -30.275 24.555 1.00 84.56 853 LEU A O 1
ATOM 6824 N N . ASN A 1 854 ? 41.613 -29.329 24.414 1.00 83.50 854 ASN A N 1
ATOM 6825 C CA . ASN A 1 854 ? 41.758 -29.086 25.858 1.00 83.50 854 ASN A CA 1
ATOM 6826 C C . ASN A 1 854 ? 40.962 -27.866 26.360 1.00 83.50 854 ASN A C 1
ATOM 6828 O O . ASN A 1 854 ? 40.823 -27.677 27.569 1.00 83.50 854 ASN A O 1
ATOM 6832 N N . VAL A 1 855 ? 40.473 -27.027 25.445 1.00 83.38 855 VAL A N 1
ATOM 6833 C CA . VAL A 1 855 ? 39.645 -25.845 25.714 1.00 83.38 855 VAL A CA 1
ATOM 6834 C C . VAL A 1 855 ? 38.340 -26.008 24.926 1.00 83.38 855 VAL A C 1
ATOM 6836 O O . VAL A 1 855 ? 38.387 -26.538 23.815 1.00 83.38 855 VAL A O 1
ATOM 6839 N N . PRO A 1 856 ? 37.176 -25.584 25.459 1.00 86.94 856 PRO A N 1
ATOM 6840 C CA . PRO A 1 856 ? 35.924 -25.608 24.707 1.00 86.94 856 PRO A CA 1
ATOM 6841 C C . PRO A 1 856 ? 36.077 -24.899 23.347 1.00 86.94 856 PRO A C 1
ATOM 6843 O O . PRO A 1 856 ? 36.386 -23.705 23.347 1.00 86.94 856 PRO A O 1
ATOM 6846 N N . PRO A 1 857 ? 35.844 -25.584 22.206 1.00 85.06 857 PRO A N 1
ATOM 6847 C CA . PRO A 1 857 ? 36.103 -25.022 20.880 1.00 85.06 857 PRO A CA 1
ATOM 6848 C C . PRO A 1 857 ? 35.393 -23.693 20.625 1.00 85.06 857 PRO A C 1
ATOM 6850 O O . PRO A 1 857 ? 36.002 -22.782 20.076 1.00 85.06 857 PRO A O 1
ATOM 6853 N N . GLN A 1 858 ? 34.155 -23.544 21.110 1.00 86.44 858 GLN A N 1
ATOM 6854 C CA . GLN A 1 858 ? 33.363 -22.327 20.924 1.00 86.44 858 GLN A CA 1
ATOM 6855 C C . GLN A 1 858 ? 34.070 -21.064 21.435 1.00 86.44 858 GLN A C 1
ATOM 6857 O O . GLN A 1 858 ? 34.037 -20.044 20.767 1.00 86.44 858 GLN A O 1
ATOM 6862 N N . LEU A 1 859 ? 34.789 -21.142 22.562 1.00 87.94 859 LEU A N 1
ATOM 6863 C CA . LEU A 1 859 ? 35.524 -19.988 23.096 1.00 87.94 859 LEU A CA 1
ATOM 6864 C C . LEU A 1 859 ? 36.654 -19.535 22.165 1.00 87.94 859 LEU A C 1
ATOM 6866 O O . LEU A 1 859 ? 37.004 -18.358 22.152 1.00 87.94 859 LEU A O 1
ATOM 6870 N N . ILE A 1 860 ? 37.243 -20.470 21.417 1.00 90.00 860 ILE A N 1
ATOM 6871 C CA . ILE A 1 860 ? 38.299 -20.164 20.454 1.00 90.00 860 ILE A CA 1
ATOM 6872 C C . ILE A 1 860 ? 37.679 -19.620 19.163 1.00 90.00 860 ILE A C 1
ATOM 6874 O O . ILE A 1 860 ? 38.196 -18.647 18.624 1.00 90.00 860 ILE A O 1
ATOM 6878 N N . LEU A 1 861 ? 36.558 -20.188 18.701 1.00 91.25 861 LEU A N 1
ATOM 6879 C CA . LEU A 1 861 ? 35.828 -19.695 17.525 1.00 91.25 861 LEU A CA 1
ATOM 6880 C C . LEU A 1 861 ? 35.348 -18.248 17.726 1.00 91.25 861 LEU A C 1
ATOM 6882 O O . LEU A 1 861 ? 35.683 -17.390 16.914 1.00 91.25 861 LEU A O 1
ATOM 6886 N N . ASP A 1 862 ? 34.693 -17.951 18.855 1.00 89.88 862 ASP A N 1
ATOM 6887 C CA . ASP A 1 862 ? 34.227 -16.597 19.194 1.00 89.88 862 ASP A CA 1
ATOM 6888 C C . ASP A 1 862 ? 35.398 -15.595 19.250 1.00 89.88 862 ASP A C 1
ATOM 6890 O O . ASP A 1 862 ? 35.289 -14.444 18.820 1.00 89.88 862 ASP A O 1
ATOM 6894 N N . TRP A 1 863 ? 36.555 -16.032 19.768 1.00 92.50 863 TRP A N 1
ATOM 6895 C CA . TRP A 1 863 ? 37.760 -15.202 19.812 1.00 92.50 863 TRP A CA 1
ATOM 6896 C C . TRP A 1 863 ? 38.301 -14.905 18.409 1.00 92.50 863 TRP A C 1
ATOM 6898 O O . TRP A 1 863 ? 38.664 -13.760 18.137 1.00 92.50 863 TRP A O 1
ATOM 6908 N N . ILE A 1 864 ? 38.339 -15.902 17.518 1.00 92.19 864 ILE A N 1
ATOM 6909 C CA . ILE A 1 864 ? 38.784 -15.741 16.125 1.00 92.19 864 ILE A CA 1
ATOM 6910 C C . ILE A 1 864 ? 37.885 -14.745 15.393 1.00 92.19 864 ILE A C 1
ATOM 6912 O O . ILE A 1 864 ? 38.404 -13.806 14.788 1.00 92.19 864 ILE A O 1
ATOM 6916 N N . GLU A 1 865 ? 36.561 -14.903 15.491 1.00 90.75 865 GLU A N 1
ATOM 6917 C CA . GLU A 1 865 ? 35.602 -13.968 14.888 1.00 90.75 865 GLU A CA 1
ATOM 6918 C C . GLU A 1 865 ? 35.839 -12.545 15.397 1.00 90.75 865 GLU A C 1
ATOM 6920 O O . GLU A 1 865 ? 35.929 -11.607 14.607 1.00 90.75 865 GLU A O 1
ATOM 6925 N N . GLN A 1 866 ? 36.041 -12.378 16.708 1.00 90.75 866 GLN A N 1
ATOM 6926 C CA . GLN A 1 866 ? 36.310 -11.069 17.293 1.00 90.75 866 GLN A CA 1
ATOM 6927 C C . GLN A 1 866 ? 37.634 -10.457 16.803 1.00 90.75 866 GLN A C 1
ATOM 6929 O O . GLN A 1 866 ? 37.688 -9.250 16.558 1.00 90.75 866 GLN A O 1
ATOM 6934 N N . GLN A 1 867 ? 38.708 -11.244 16.677 1.00 91.81 867 GLN A N 1
ATOM 6935 C CA . GLN A 1 867 ? 39.998 -10.743 16.183 1.00 91.81 867 GLN A CA 1
ATOM 6936 C C . GLN A 1 867 ? 39.932 -10.338 14.709 1.00 91.81 867 GLN A C 1
ATOM 6938 O O . GLN A 1 867 ? 40.460 -9.291 14.338 1.00 91.81 867 GLN A O 1
ATOM 6943 N N . LEU A 1 868 ? 39.274 -11.138 13.870 1.00 90.62 868 LEU A N 1
ATOM 6944 C CA . LEU A 1 868 ? 39.156 -10.850 12.442 1.00 90.62 868 LEU A CA 1
ATOM 6945 C C . LEU A 1 868 ? 38.186 -9.689 12.175 1.00 90.62 868 LEU A C 1
ATOM 6947 O O . LEU A 1 868 ? 38.499 -8.816 11.362 1.00 90.62 868 LEU A O 1
ATOM 6951 N N . ALA A 1 869 ? 37.106 -9.567 12.953 1.00 87.31 869 ALA A N 1
ATOM 6952 C CA . ALA A 1 869 ? 36.202 -8.419 12.891 1.00 87.31 869 ALA A CA 1
ATOM 6953 C C . ALA A 1 869 ? 36.909 -7.086 13.208 1.00 87.31 869 ALA A C 1
ATOM 6955 O O . ALA A 1 869 ? 36.606 -6.066 12.590 1.00 87.31 869 ALA A O 1
ATOM 6956 N N . GLN A 1 870 ? 37.907 -7.068 14.105 1.00 87.75 870 GLN A N 1
ATOM 6957 C CA . GLN A 1 870 ? 38.717 -5.862 14.372 1.00 87.75 870 GLN A CA 1
ATOM 6958 C C . GLN A 1 870 ? 39.547 -5.408 13.164 1.00 87.75 870 GLN A C 1
ATOM 6960 O O . GLN A 1 870 ? 39.908 -4.235 13.067 1.00 87.75 870 GLN A O 1
ATOM 6965 N N . LEU A 1 871 ? 39.840 -6.320 12.238 1.00 85.31 871 LEU A N 1
ATOM 6966 C CA . LEU A 1 871 ? 40.514 -6.025 10.976 1.00 85.31 871 LEU A CA 1
ATOM 6967 C C . LEU A 1 871 ? 39.532 -5.688 9.846 1.00 85.31 871 LEU A C 1
ATOM 6969 O O . LEU A 1 871 ? 39.974 -5.460 8.719 1.00 85.31 871 LEU A O 1
ATOM 6973 N N . GLY A 1 872 ? 38.231 -5.640 10.149 1.00 84.69 872 GLY A N 1
ATOM 6974 C CA . GLY A 1 872 ? 37.149 -5.471 9.182 1.00 84.69 872 GLY A CA 1
ATOM 6975 C C . GLY A 1 872 ? 36.848 -6.735 8.379 1.00 84.69 872 GLY A C 1
ATOM 6976 O O . GLY A 1 872 ? 36.105 -6.660 7.412 1.00 84.69 872 GLY A O 1
ATOM 6977 N N . VAL A 1 873 ? 37.428 -7.882 8.737 1.00 86.31 873 VAL A N 1
ATOM 6978 C CA . VAL A 1 873 ? 37.299 -9.126 7.976 1.00 86.31 873 VAL A CA 1
ATOM 6979 C C . VAL A 1 873 ? 36.091 -9.914 8.468 1.00 86.31 873 VAL A C 1
ATOM 6981 O O . VAL A 1 873 ? 36.043 -10.327 9.626 1.00 86.31 873 VAL A O 1
ATOM 6984 N N . GLU A 1 874 ? 35.139 -10.156 7.569 1.00 82.88 874 GLU A N 1
ATOM 6985 C CA . GLU A 1 874 ? 34.020 -11.063 7.816 1.00 82.88 874 GLU A CA 1
ATOM 6986 C C . GLU A 1 874 ? 34.381 -12.472 7.339 1.00 82.88 874 GLU A C 1
ATOM 6988 O O . GLU A 1 874 ? 34.690 -12.695 6.164 1.00 82.88 874 GLU A O 1
ATOM 6993 N N . CYS A 1 875 ? 34.341 -13.437 8.256 1.00 86.88 875 CYS A N 1
ATOM 6994 C CA . CYS A 1 875 ? 34.763 -14.808 7.994 1.00 86.88 875 CYS A CA 1
ATOM 6995 C C . CYS A 1 875 ? 33.669 -15.825 8.330 1.00 86.88 875 CYS A C 1
ATOM 6997 O O . CYS A 1 875 ? 32.798 -15.571 9.158 1.00 86.88 875 CYS A O 1
ATOM 6999 N N . GLU A 1 876 ? 33.736 -16.980 7.677 1.00 86.94 876 GLU A N 1
ATOM 7000 C CA . GLU A 1 876 ? 32.994 -18.184 8.031 1.00 86.94 876 GLU A CA 1
ATOM 7001 C C . GLU A 1 876 ? 33.972 -19.206 8.621 1.00 86.94 876 GLU A C 1
ATOM 7003 O O . GLU A 1 876 ? 35.042 -19.466 8.059 1.00 86.94 876 GLU A O 1
ATOM 7008 N N . LEU A 1 877 ? 33.605 -19.778 9.769 1.00 88.19 877 LEU A N 1
ATOM 7009 C CA . LEU A 1 877 ? 34.399 -20.777 10.477 1.00 88.19 877 LEU A CA 1
ATOM 7010 C C . LEU A 1 877 ? 33.817 -22.172 10.244 1.00 88.19 877 LEU A C 1
ATOM 7012 O O . LEU A 1 877 ? 32.760 -22.521 10.769 1.00 88.19 877 LEU A O 1
ATOM 7016 N N . VAL A 1 878 ? 34.533 -22.999 9.485 1.00 83.12 878 VAL A N 1
ATOM 7017 C CA . VAL A 1 878 ? 34.163 -24.394 9.231 1.00 83.12 878 VAL A CA 1
ATOM 7018 C C . VAL A 1 878 ? 34.966 -25.294 10.163 1.00 83.12 878 VAL A C 1
ATOM 7020 O O . VAL A 1 878 ? 36.177 -25.449 10.025 1.00 83.12 878 VAL A O 1
ATOM 7023 N N . TRP A 1 879 ? 34.281 -25.900 11.129 1.00 83.12 879 TRP A N 1
ATOM 7024 C CA . TRP A 1 879 ? 34.894 -26.680 12.203 1.00 83.12 879 TRP A CA 1
ATOM 7025 C C . TRP A 1 879 ? 34.454 -28.149 12.191 1.00 83.12 879 TRP A C 1
ATOM 7027 O O . TRP A 1 879 ? 33.278 -28.460 11.999 1.00 83.12 879 TRP A O 1
ATOM 7037 N N . SER A 1 880 ? 35.393 -29.061 12.453 1.00 78.50 880 SER A N 1
ATOM 7038 C CA . SER A 1 880 ? 35.139 -30.495 12.637 1.00 78.50 880 SER A CA 1
ATOM 7039 C C . SER A 1 880 ? 36.172 -31.148 13.568 1.00 78.50 880 SER A C 1
ATOM 7041 O O . SER A 1 880 ? 37.157 -30.521 13.956 1.00 78.50 880 SER A O 1
ATOM 7043 N N . ILE A 1 881 ? 35.944 -32.405 13.958 1.00 78.88 881 ILE A N 1
ATOM 7044 C CA . ILE A 1 881 ? 36.860 -33.187 14.802 1.00 78.88 881 ILE A CA 1
ATOM 7045 C C . ILE A 1 881 ? 37.413 -34.347 13.975 1.00 78.88 881 ILE A C 1
ATOM 7047 O O . ILE A 1 881 ? 36.649 -35.064 13.330 1.00 78.88 881 ILE A O 1
ATOM 7051 N N . ASP A 1 882 ? 38.731 -34.536 14.015 1.00 75.50 882 ASP A N 1
ATOM 7052 C CA . ASP A 1 882 ? 39.376 -35.750 13.526 1.00 75.50 882 ASP A CA 1
ATOM 7053 C C . ASP A 1 882 ? 39.396 -36.793 14.653 1.00 75.50 882 ASP A C 1
ATOM 7055 O O . ASP A 1 882 ? 40.148 -36.677 15.627 1.00 75.50 882 ASP A O 1
ATOM 7059 N N . ASP A 1 883 ? 38.542 -37.811 14.532 1.00 66.38 883 ASP A N 1
ATOM 7060 C CA . ASP A 1 883 ? 38.394 -38.864 15.541 1.00 66.38 883 ASP A CA 1
ATOM 7061 C C . ASP A 1 883 ? 39.640 -39.757 15.677 1.00 66.38 883 ASP A C 1
ATOM 7063 O O . ASP A 1 883 ? 39.833 -40.385 16.723 1.00 66.38 883 ASP A O 1
ATOM 7067 N N . ILE A 1 884 ? 40.494 -39.832 14.652 1.00 69.88 884 ILE A N 1
ATOM 7068 C CA . ILE A 1 884 ? 41.680 -40.699 14.639 1.00 69.88 884 ILE A CA 1
ATOM 7069 C C . ILE A 1 884 ? 42.834 -40.005 15.359 1.00 69.88 884 ILE A C 1
ATOM 7071 O O . ILE A 1 884 ? 43.454 -40.587 16.250 1.00 69.88 884 ILE A O 1
ATOM 7075 N N . GLU A 1 885 ? 43.092 -38.752 14.998 1.00 73.00 885 GLU A N 1
ATOM 7076 C CA . GLU A 1 885 ? 44.198 -37.962 15.547 1.00 73.00 885 GLU A CA 1
ATOM 7077 C C . GLU A 1 885 ? 43.816 -37.228 16.848 1.00 73.00 885 GLU A C 1
ATOM 7079 O O . GLU A 1 885 ? 44.683 -36.668 17.519 1.00 73.00 885 GLU A O 1
ATOM 7084 N N . GLN A 1 886 ? 42.532 -37.259 17.242 1.00 80.12 886 GLN A N 1
ATOM 7085 C CA . GLN A 1 886 ? 41.986 -36.600 18.441 1.00 80.12 886 GLN A CA 1
ATOM 7086 C C . GLN A 1 886 ? 42.320 -35.100 18.487 1.00 80.12 886 GLN A C 1
ATOM 7088 O O . GLN A 1 886 ? 42.668 -34.535 19.529 1.00 80.12 886 GLN A O 1
ATOM 7093 N N . VAL A 1 887 ? 42.208 -34.447 17.331 1.00 82.69 887 VAL A N 1
ATOM 7094 C CA . VAL A 1 887 ? 42.450 -33.014 17.150 1.00 82.69 887 VAL A CA 1
ATOM 7095 C C . VAL A 1 887 ? 41.283 -32.360 16.432 1.00 82.69 887 VAL A C 1
ATOM 7097 O O . VAL A 1 887 ? 40.534 -32.985 15.686 1.00 82.69 887 VAL A O 1
ATOM 7100 N N . GLY A 1 888 ? 41.139 -31.065 16.663 1.00 85.06 888 GLY A N 1
ATOM 7101 C CA . GLY A 1 888 ? 40.218 -30.232 15.925 1.00 85.06 888 GLY A CA 1
ATOM 7102 C C . GLY A 1 888 ? 40.722 -29.814 14.559 1.00 85.06 888 GLY A C 1
ATOM 7103 O O . GLY A 1 888 ? 41.883 -29.425 14.460 1.00 85.06 888 GLY A O 1
ATOM 7104 N N . LEU A 1 889 ? 39.855 -29.785 13.554 1.00 86.00 889 LEU A N 1
ATOM 7105 C CA . LEU A 1 889 ? 40.137 -29.222 12.236 1.00 86.00 889 LEU A CA 1
ATOM 7106 C C . LEU A 1 889 ? 39.287 -27.969 12.036 1.00 86.00 889 LEU A C 1
ATOM 7108 O O . LEU A 1 889 ? 38.058 -28.042 12.039 1.00 86.00 889 LEU A O 1
ATOM 7112 N N . LEU A 1 890 ? 39.948 -26.829 11.865 1.00 89.38 890 LEU A N 1
ATOM 7113 C CA . LEU A 1 890 ? 39.314 -25.538 11.632 1.00 89.38 890 LEU A CA 1
ATOM 7114 C C . LEU A 1 890 ? 39.770 -24.965 10.293 1.00 89.38 890 LEU A C 1
ATOM 7116 O O . LEU A 1 890 ? 40.969 -24.799 10.085 1.00 89.38 890 LEU A O 1
ATOM 7120 N N . ASP A 1 891 ? 38.813 -24.605 9.447 1.00 88.69 891 ASP A N 1
ATOM 7121 C CA . ASP A 1 891 ? 39.018 -23.819 8.237 1.00 88.69 891 ASP A CA 1
ATOM 7122 C C . ASP A 1 891 ? 38.353 -22.446 8.405 1.00 88.69 891 ASP A C 1
ATOM 7124 O O . ASP A 1 891 ? 37.186 -22.349 8.780 1.00 88.69 891 ASP A O 1
ATOM 7128 N N . ILE A 1 892 ? 39.107 -21.385 8.131 1.00 90.12 892 ILE A N 1
ATOM 7129 C CA . ILE A 1 892 ? 38.660 -19.991 8.181 1.00 90.12 892 ILE A CA 1
ATOM 7130 C C . ILE A 1 892 ? 38.601 -19.483 6.748 1.00 90.12 892 ILE A C 1
ATOM 7132 O O . ILE A 1 892 ? 39.627 -19.427 6.060 1.00 90.12 892 ILE A O 1
ATOM 7136 N N . LEU A 1 893 ? 37.398 -19.135 6.307 1.00 89.81 893 LEU A N 1
ATOM 7137 C CA . LEU A 1 893 ? 37.088 -18.755 4.932 1.00 89.81 893 LEU A CA 1
ATOM 7138 C C . LEU A 1 893 ? 36.490 -17.341 4.912 1.00 89.81 893 LEU A C 1
ATOM 7140 O O . LEU A 1 893 ? 35.943 -16.908 5.928 1.00 89.81 893 LEU A O 1
ATOM 7144 N N . PRO A 1 894 ? 36.544 -16.606 3.789 1.00 88.00 894 PRO A N 1
ATOM 7145 C CA . PRO A 1 894 ? 35.694 -15.435 3.614 1.00 88.00 894 PRO A CA 1
ATOM 7146 C C . PRO A 1 894 ? 34.228 -15.833 3.805 1.00 88.00 894 PRO A C 1
ATOM 7148 O O . PRO A 1 894 ? 33.838 -16.925 3.392 1.00 88.00 894 PRO A O 1
ATOM 7151 N N . ARG A 1 895 ? 33.410 -14.957 4.399 1.00 83.50 895 ARG A N 1
ATOM 7152 C CA . ARG A 1 895 ? 31.998 -15.255 4.714 1.00 83.50 895 ARG A CA 1
ATOM 7153 C C . ARG A 1 895 ? 31.188 -15.802 3.527 1.00 83.50 895 ARG A C 1
ATOM 7155 O O . ARG A 1 895 ? 30.333 -16.660 3.707 1.00 83.50 895 ARG A O 1
ATOM 7162 N N . ASP A 1 896 ? 31.493 -15.340 2.318 1.00 80.81 896 ASP A N 1
ATOM 7163 C CA . ASP A 1 896 ? 30.795 -15.733 1.089 1.00 80.81 896 ASP A CA 1
ATOM 7164 C C . ASP A 1 896 ? 31.509 -16.859 0.309 1.00 80.81 896 ASP A C 1
ATOM 7166 O O . ASP A 1 896 ? 31.219 -17.093 -0.864 1.00 80.81 896 ASP A O 1
ATOM 7170 N N . ALA A 1 897 ? 32.474 -17.555 0.921 1.00 83.88 897 ALA A N 1
ATOM 7171 C CA . ALA A 1 897 ? 33.347 -18.530 0.259 1.00 83.88 897 ALA A CA 1
ATOM 7172 C C . ALA A 1 897 ? 33.100 -19.984 0.703 1.00 83.88 897 ALA A C 1
ATOM 7174 O O . ALA A 1 897 ? 34.043 -20.729 0.977 1.00 83.88 897 ALA A O 1
ATOM 7175 N N . ASN A 1 898 ? 31.838 -20.410 0.738 1.00 84.56 898 ASN A N 1
ATOM 7176 C CA . ASN A 1 898 ? 31.450 -21.786 1.070 1.00 84.56 898 ASN A CA 1
ATOM 7177 C C . ASN A 1 898 ? 30.958 -22.589 -0.149 1.00 84.56 898 ASN A C 1
ATOM 7179 O O . ASN A 1 898 ? 30.773 -22.067 -1.253 1.00 84.56 898 ASN A O 1
ATOM 7183 N N . LYS A 1 899 ? 30.715 -23.893 0.061 1.00 90.44 899 LYS A N 1
ATOM 7184 C CA . LYS A 1 899 ? 30.213 -24.819 -0.970 1.00 90.44 899 LYS A CA 1
ATOM 7185 C C . LYS A 1 899 ? 28.950 -24.294 -1.670 1.00 90.44 899 LYS A C 1
ATOM 7187 O O . LYS A 1 899 ? 28.829 -24.451 -2.883 1.00 90.44 899 LYS A O 1
ATOM 7192 N N . ARG A 1 900 ? 28.015 -23.676 -0.936 1.00 90.94 900 ARG A N 1
ATOM 7193 C CA . ARG A 1 900 ? 26.754 -23.165 -1.497 1.00 90.94 900 ARG A CA 1
ATOM 7194 C C . ARG A 1 900 ? 27.017 -22.010 -2.450 1.00 90.94 900 ARG A C 1
ATOM 7196 O O . ARG A 1 900 ? 26.578 -22.076 -3.596 1.00 90.94 900 ARG A O 1
ATOM 7203 N N . GLU A 1 901 ? 27.740 -20.994 -1.999 1.00 90.88 901 GLU A N 1
ATOM 7204 C CA . GLU A 1 901 ? 28.006 -19.808 -2.813 1.00 90.88 901 GLU A CA 1
ATOM 7205 C C . GLU A 1 901 ? 28.855 -20.150 -4.044 1.00 90.88 901 GLU A C 1
ATOM 7207 O O . GLU A 1 901 ? 28.568 -19.676 -5.142 1.00 90.88 901 GLU A O 1
ATOM 7212 N N . ALA A 1 902 ? 29.802 -21.086 -3.921 1.00 92.12 902 ALA A N 1
ATOM 7213 C CA . ALA A 1 902 ? 30.567 -21.595 -5.059 1.00 92.12 902 ALA A CA 1
ATOM 7214 C C . ALA A 1 902 ? 29.685 -22.333 -6.092 1.00 92.12 902 ALA A C 1
ATOM 7216 O O . ALA A 1 902 ? 29.868 -22.174 -7.304 1.00 92.12 902 ALA A O 1
ATOM 7217 N N . ILE A 1 903 ? 28.695 -23.119 -5.642 1.00 93.81 903 ILE A N 1
ATOM 7218 C CA . ILE A 1 903 ? 27.718 -23.775 -6.530 1.00 93.81 903 ILE A CA 1
ATOM 7219 C C . ILE A 1 903 ? 26.826 -22.736 -7.215 1.00 93.81 903 ILE A C 1
ATOM 7221 O O . ILE A 1 903 ? 26.604 -22.833 -8.422 1.00 93.81 903 ILE A O 1
ATOM 7225 N N . VAL A 1 904 ? 26.331 -21.739 -6.476 1.00 90.12 904 VAL A N 1
ATOM 7226 C CA . VAL A 1 904 ? 25.486 -20.661 -7.016 1.00 90.12 904 VAL A CA 1
ATOM 7227 C C . VAL A 1 904 ? 26.268 -19.811 -8.021 1.00 90.12 904 VAL A C 1
ATOM 7229 O O . VAL A 1 904 ? 25.759 -19.487 -9.097 1.00 90.12 904 VAL A O 1
ATOM 7232 N N . PHE A 1 905 ? 27.537 -19.517 -7.739 1.00 92.38 905 PHE A N 1
ATOM 7233 C CA . PHE A 1 905 ? 28.440 -18.869 -8.683 1.00 92.38 905 PHE A CA 1
ATOM 7234 C C . PHE A 1 905 ? 28.559 -19.677 -9.980 1.00 92.38 905 PHE A C 1
ATOM 7236 O O . PHE A 1 905 ? 28.350 -19.143 -11.074 1.00 92.38 905 PHE A O 1
ATOM 7243 N N . LEU A 1 906 ? 28.828 -20.982 -9.873 1.00 88.00 906 LEU A N 1
ATOM 7244 C CA . LEU A 1 906 ? 28.962 -21.859 -11.033 1.00 88.00 906 LEU A CA 1
ATOM 7245 C C . LEU A 1 906 ? 27.641 -21.992 -11.814 1.00 88.00 906 LEU A C 1
ATOM 7247 O O . LEU A 1 906 ? 27.642 -21.953 -13.047 1.00 88.00 906 LEU A O 1
ATOM 7251 N N . GLN A 1 907 ? 26.505 -22.082 -11.118 1.00 88.81 907 GLN A N 1
ATOM 7252 C CA . GLN A 1 907 ? 25.159 -22.059 -11.698 1.00 88.81 907 GLN A CA 1
ATOM 7253 C C . GLN A 1 907 ? 24.943 -20.802 -12.547 1.00 88.81 907 GLN A C 1
ATOM 7255 O O . GLN A 1 907 ? 24.522 -20.898 -13.707 1.00 88.81 907 GLN A O 1
ATOM 7260 N N . ASN A 1 908 ? 25.259 -19.634 -11.985 1.00 82.50 908 ASN A N 1
ATOM 7261 C CA . ASN A 1 908 ? 25.113 -18.341 -12.647 1.00 82.50 908 ASN A CA 1
ATOM 7262 C C . ASN A 1 908 ? 26.040 -18.234 -13.862 1.00 82.50 908 ASN A C 1
ATOM 7264 O O . ASN A 1 908 ? 25.593 -17.853 -14.948 1.00 82.50 908 ASN A O 1
ATOM 7268 N N . GLN A 1 909 ? 27.297 -18.665 -13.726 1.00 81.62 909 GLN A N 1
ATOM 7269 C CA . GLN A 1 909 ? 28.273 -18.683 -14.817 1.00 81.62 909 GLN A CA 1
ATOM 7270 C C . GLN A 1 909 ? 27.820 -19.577 -15.985 1.00 81.62 909 GLN A C 1
ATOM 7272 O O . GLN A 1 909 ? 28.052 -19.260 -17.157 1.00 81.62 909 GLN A O 1
ATOM 7277 N N . LEU A 1 910 ? 27.148 -20.689 -15.680 1.00 80.12 910 LEU A N 1
ATOM 7278 C CA . LEU A 1 910 ? 26.606 -21.617 -16.672 1.00 80.12 910 LEU A CA 1
ATOM 7279 C C . LEU A 1 910 ? 25.229 -21.196 -17.216 1.00 80.12 910 LEU A C 1
ATOM 7281 O O . LEU A 1 910 ? 24.797 -21.718 -18.251 1.00 80.12 910 LEU A O 1
ATOM 7285 N N . GLY A 1 911 ? 24.565 -20.229 -16.576 1.00 77.06 911 GLY A N 1
ATOM 7286 C CA . GLY A 1 911 ? 23.234 -19.743 -16.937 1.00 77.06 911 GLY A CA 1
ATOM 7287 C C . GLY A 1 911 ? 22.146 -20.805 -16.773 1.00 77.06 911 GLY A C 1
ATOM 7288 O O . GLY A 1 911 ? 21.274 -20.918 -17.639 1.00 77.06 911 GLY A O 1
ATOM 7289 N N . LEU A 1 912 ? 22.242 -21.617 -15.717 1.00 80.50 912 LEU A N 1
ATOM 7290 C CA . LEU A 1 912 ? 21.312 -22.707 -15.418 1.00 80.50 912 LEU A CA 1
ATOM 7291 C C . LEU A 1 912 ? 20.190 -22.234 -14.486 1.00 80.50 912 LEU A C 1
ATOM 7293 O O . LEU A 1 912 ? 20.430 -21.488 -13.537 1.00 80.50 912 LEU A O 1
ATOM 7297 N N . ALA A 1 913 ? 18.958 -22.676 -14.752 1.00 82.75 913 ALA A N 1
ATOM 7298 C CA . ALA A 1 913 ? 17.852 -22.475 -13.822 1.00 82.75 913 ALA A CA 1
ATOM 7299 C C . ALA A 1 913 ? 18.058 -23.309 -12.551 1.00 82.75 913 ALA A C 1
ATOM 7301 O O . ALA A 1 913 ? 18.802 -24.289 -12.542 1.00 82.75 913 ALA A O 1
ATOM 7302 N N . HIS A 1 914 ? 17.379 -22.920 -11.480 1.00 81.62 914 HIS A N 1
ATOM 7303 C CA . HIS A 1 914 ? 17.524 -23.527 -10.162 1.00 81.62 914 HIS A CA 1
ATOM 7304 C C . HIS A 1 914 ? 17.154 -25.012 -10.135 1.00 81.62 914 HIS A C 1
ATOM 7306 O O . HIS A 1 914 ? 17.808 -25.823 -9.490 1.00 81.62 914 HIS A O 1
ATOM 7312 N N . GLU A 1 915 ? 16.152 -25.397 -10.920 1.00 83.75 915 GLU A N 1
ATOM 7313 C CA . GLU A 1 915 ? 15.731 -26.784 -11.083 1.00 83.75 915 GLU A CA 1
ATOM 7314 C C . GLU A 1 915 ? 16.750 -27.627 -11.848 1.00 83.75 915 GLU A C 1
ATOM 7316 O O . GLU A 1 915 ? 16.637 -28.842 -11.831 1.00 83.75 915 GLU A O 1
ATOM 7321 N N . GLN A 1 916 ? 17.712 -27.007 -12.537 1.00 89.56 916 GLN A N 1
ATOM 7322 C CA . GLN A 1 916 ? 18.739 -27.686 -13.328 1.00 89.56 916 GLN A CA 1
ATOM 7323 C C . GLN A 1 916 ? 20.034 -27.924 -12.546 1.00 89.56 916 GLN A C 1
ATOM 7325 O O . GLN A 1 916 ? 21.001 -28.419 -13.127 1.00 89.56 916 GLN A O 1
ATOM 7330 N N . VAL A 1 917 ? 20.076 -27.544 -11.270 1.00 94.81 917 VAL A N 1
ATOM 7331 C CA . VAL A 1 917 ? 21.213 -27.770 -10.380 1.00 94.81 917 VAL A CA 1
ATOM 7332 C C . VAL A 1 917 ? 20.767 -28.703 -9.271 1.00 94.81 917 VAL A C 1
ATOM 7334 O O . VAL A 1 917 ? 19.753 -28.470 -8.613 1.00 94.81 917 VAL A O 1
ATOM 7337 N N . LEU A 1 918 ? 21.528 -29.772 -9.085 1.00 96.19 918 LEU A N 1
ATOM 7338 C CA . LEU A 1 918 ? 21.255 -30.799 -8.096 1.00 96.19 918 LEU A CA 1
ATOM 7339 C C . LEU A 1 918 ? 22.515 -31.036 -7.280 1.00 96.19 918 LEU A C 1
ATOM 7341 O O . LEU A 1 918 ? 23.561 -31.320 -7.855 1.00 96.19 918 LEU A O 1
ATOM 7345 N N . PHE A 1 919 ? 22.413 -30.922 -5.963 1.00 97.62 919 PHE A N 1
ATOM 7346 C CA . PHE A 1 919 ? 23.511 -31.170 -5.042 1.00 97.62 919 PHE A CA 1
ATOM 7347 C C . PHE A 1 919 ? 23.353 -32.517 -4.321 1.00 97.62 919 PHE A C 1
ATOM 7349 O O . PHE A 1 919 ? 22.232 -32.917 -4.016 1.00 97.62 919 PHE A O 1
ATOM 7356 N N . ALA A 1 920 ? 24.452 -33.200 -4.003 1.00 97.06 920 ALA A N 1
ATOM 7357 C CA . ALA A 1 920 ? 24.467 -34.370 -3.130 1.00 97.06 920 ALA A CA 1
ATOM 7358 C C . ALA A 1 920 ? 25.593 -34.287 -2.089 1.00 97.06 920 ALA A C 1
ATOM 7360 O O . ALA A 1 920 ? 26.722 -33.948 -2.438 1.00 97.06 920 ALA A O 1
ATOM 7361 N N . GLY A 1 921 ? 25.288 -34.632 -0.837 1.00 94.81 921 GLY A N 1
ATOM 7362 C CA . GLY A 1 921 ? 26.247 -34.636 0.272 1.00 94.81 921 GLY A CA 1
ATOM 7363 C C . GLY A 1 921 ? 25.860 -35.608 1.389 1.00 94.81 921 GLY A C 1
ATOM 7364 O O . GLY A 1 921 ? 24.805 -36.256 1.332 1.00 94.81 921 GLY A O 1
ATOM 7365 N N . ASP A 1 922 ? 26.704 -35.701 2.415 1.00 91.88 922 ASP A N 1
ATOM 7366 C CA . ASP A 1 922 ? 26.536 -36.631 3.541 1.00 91.88 922 ASP A CA 1
ATOM 7367 C C . ASP A 1 922 ? 26.896 -36.048 4.915 1.00 91.88 922 ASP A C 1
ATOM 7369 O O . ASP A 1 922 ? 26.664 -36.719 5.927 1.00 91.88 922 ASP A O 1
ATOM 7373 N N . SER A 1 923 ? 27.439 -34.826 4.975 1.00 85.75 923 SER A N 1
ATOM 7374 C CA . SER A 1 923 ? 28.077 -34.301 6.184 1.00 85.75 923 SER A CA 1
ATOM 7375 C C . SER A 1 923 ? 27.578 -32.909 6.600 1.00 85.75 923 SER A C 1
ATOM 7377 O O . SER A 1 923 ? 26.816 -32.243 5.901 1.00 85.75 923 SER A O 1
ATOM 7379 N N . GLY A 1 924 ? 27.982 -32.457 7.792 1.00 77.56 924 GLY A N 1
ATOM 7380 C CA . GLY A 1 924 ? 27.559 -31.163 8.340 1.00 77.56 924 GLY A CA 1
ATOM 7381 C C . GLY A 1 924 ? 28.074 -29.947 7.561 1.00 77.56 924 GLY A C 1
ATOM 7382 O O . GLY A 1 924 ? 27.419 -28.911 7.575 1.00 77.56 924 GLY A O 1
ATOM 7383 N N . ASN A 1 925 ? 29.190 -30.062 6.832 1.00 79.94 925 ASN A N 1
ATOM 7384 C CA . ASN A 1 925 ? 29.692 -28.963 5.992 1.00 79.94 925 ASN A CA 1
ATOM 7385 C C . ASN A 1 925 ? 28.828 -28.736 4.732 1.00 79.94 925 ASN A C 1
ATOM 7387 O O . ASN A 1 925 ? 28.943 -27.706 4.073 1.00 79.94 925 ASN A O 1
ATOM 7391 N N . ASP A 1 926 ? 27.938 -29.682 4.424 1.00 87.81 926 ASP A N 1
ATOM 7392 C CA . ASP A 1 926 ? 26.969 -29.593 3.338 1.00 87.81 926 ASP A CA 1
ATOM 7393 C C . ASP A 1 926 ? 25.662 -28.928 3.789 1.00 87.81 926 ASP A C 1
ATOM 7395 O O . ASP A 1 926 ? 24.798 -28.626 2.963 1.00 87.81 926 ASP A O 1
ATOM 7399 N N . LEU A 1 927 ? 25.497 -28.687 5.097 1.00 88.12 927 LEU A N 1
ATOM 7400 C CA . LEU A 1 927 ? 24.271 -28.172 5.703 1.00 88.12 927 LEU A CA 1
ATOM 7401 C C . LEU A 1 927 ? 23.767 -26.865 5.062 1.00 88.12 927 LEU A C 1
ATOM 7403 O O . LEU A 1 927 ? 22.560 -26.791 4.804 1.00 88.12 927 LEU A O 1
ATOM 7407 N N . PRO A 1 928 ? 24.623 -25.877 4.717 1.00 88.88 928 PRO A N 1
ATOM 7408 C CA . PRO A 1 928 ? 24.169 -24.673 4.021 1.00 88.88 928 PRO A CA 1
ATOM 7409 C C . PRO A 1 928 ? 23.547 -24.973 2.653 1.00 88.88 928 PRO A C 1
ATOM 7411 O O . PRO A 1 928 ? 22.573 -24.334 2.267 1.00 88.88 928 PRO A O 1
ATOM 7414 N N . VAL A 1 929 ? 24.058 -25.973 1.924 1.00 92.19 929 VAL A N 1
ATOM 7415 C CA . VAL A 1 929 ? 23.504 -26.377 0.622 1.00 92.19 929 VAL A CA 1
ATOM 7416 C C . VAL A 1 929 ? 22.221 -27.185 0.819 1.00 92.19 929 VAL A C 1
ATOM 7418 O O . VAL A 1 929 ? 21.195 -26.860 0.220 1.00 92.19 929 VAL A O 1
ATOM 7421 N N . LEU A 1 930 ? 22.256 -28.179 1.716 1.00 92.31 930 LEU A N 1
ATOM 7422 C CA . LEU A 1 930 ? 21.155 -29.101 2.027 1.00 92.31 930 LEU A CA 1
ATOM 7423 C C . LEU A 1 930 ? 19.907 -28.401 2.588 1.00 92.31 930 LEU A C 1
ATOM 7425 O O . LEU A 1 930 ? 18.802 -28.928 2.467 1.00 92.31 930 LEU A O 1
ATOM 7429 N N . THR A 1 931 ? 20.074 -27.233 3.209 1.00 91.75 931 THR A N 1
ATOM 7430 C CA . THR A 1 931 ? 18.982 -26.417 3.769 1.00 91.75 931 THR A CA 1
ATOM 7431 C C . THR A 1 931 ? 18.691 -25.163 2.935 1.00 91.75 931 THR A C 1
ATOM 7433 O O . THR A 1 931 ? 17.956 -24.277 3.369 1.00 91.75 931 THR A O 1
ATOM 7436 N N . SER A 1 932 ? 19.213 -25.093 1.707 1.00 90.38 932 SER A N 1
ATOM 7437 C CA . SER A 1 932 ? 18.919 -24.021 0.752 1.00 90.38 932 SER A CA 1
ATOM 7438 C C . SER A 1 932 ? 17.748 -24.379 -0.176 1.00 90.38 932 SER A C 1
ATOM 7440 O O . SER A 1 932 ? 17.298 -25.526 -0.214 1.00 90.38 932 SER A O 1
ATOM 7442 N N . PRO A 1 933 ? 17.256 -23.432 -0.995 1.00 89.75 933 PRO A N 1
ATOM 7443 C CA . PRO A 1 933 ? 16.291 -23.759 -2.032 1.00 89.75 933 PRO A CA 1
ATOM 7444 C C . PRO A 1 933 ? 16.808 -24.780 -3.059 1.00 89.75 933 PRO A C 1
ATOM 7446 O O . PRO A 1 933 ? 15.968 -25.341 -3.767 1.00 89.75 933 PRO A O 1
ATOM 7449 N N . LEU A 1 934 ? 18.132 -24.979 -3.225 1.00 92.00 934 LEU A N 1
ATOM 7450 C CA . LEU A 1 934 ? 18.716 -25.886 -4.234 1.00 92.00 934 LEU A CA 1
ATOM 7451 C C . LEU A 1 934 ? 18.217 -27.311 -4.030 1.00 92.00 934 LEU A C 1
ATOM 7453 O O . LEU A 1 934 ? 18.152 -27.800 -2.900 1.00 92.00 934 LEU A O 1
ATOM 7457 N N . ARG A 1 935 ? 17.899 -27.994 -5.136 1.00 94.94 935 ARG A N 1
ATOM 7458 C CA . ARG A 1 935 ? 17.558 -29.416 -5.081 1.00 94.94 935 ARG A CA 1
ATOM 7459 C C . ARG A 1 935 ? 18.762 -30.162 -4.525 1.00 94.94 935 ARG A C 1
ATOM 7461 O O . ARG A 1 935 ? 19.850 -30.070 -5.086 1.00 94.94 935 ARG A O 1
ATOM 7468 N N . SER A 1 936 ? 18.568 -30.862 -3.420 1.00 96.31 936 SER A N 1
ATOM 7469 C CA . SER A 1 936 ? 19.654 -31.417 -2.625 1.00 96.31 936 SER A CA 1
ATOM 7470 C C . SER A 1 936 ? 19.336 -32.835 -2.171 1.00 96.31 936 SER A C 1
ATOM 7472 O O . SER A 1 936 ? 18.201 -33.153 -1.814 1.00 96.31 936 SER A O 1
ATOM 7474 N N . ILE A 1 937 ? 20.351 -33.691 -2.177 1.00 96.88 937 ILE A N 1
ATOM 7475 C CA . ILE A 1 937 ? 20.273 -35.105 -1.830 1.00 96.88 937 ILE A CA 1
ATOM 7476 C C . ILE A 1 937 ? 21.164 -35.356 -0.619 1.00 96.88 937 ILE A C 1
ATOM 7478 O O . ILE A 1 937 ? 22.362 -35.094 -0.661 1.00 96.88 937 ILE A O 1
ATOM 7482 N N . LEU A 1 938 ? 20.585 -35.919 0.437 1.00 96.56 938 LEU A N 1
ATOM 7483 C CA . LEU A 1 938 ? 21.329 -36.464 1.566 1.00 96.56 938 LEU A CA 1
ATOM 7484 C C . LEU A 1 938 ? 21.380 -37.989 1.434 1.00 96.56 938 LEU A C 1
ATOM 7486 O O . LEU A 1 938 ? 20.331 -38.644 1.471 1.00 96.56 938 LEU A O 1
ATOM 7490 N N . VAL A 1 939 ? 22.574 -38.559 1.257 1.00 95.81 939 VAL A N 1
ATOM 7491 C CA . VAL A 1 939 ? 22.747 -40.014 1.073 1.00 95.81 939 VAL A CA 1
ATOM 7492 C C . VAL A 1 939 ? 22.409 -40.803 2.348 1.00 95.81 939 VAL A C 1
ATOM 7494 O O . VAL A 1 939 ? 22.463 -40.287 3.466 1.00 95.81 939 VAL A O 1
ATOM 7497 N N . ALA A 1 940 ? 22.031 -42.078 2.212 1.00 93.94 940 ALA A N 1
ATOM 7498 C CA . ALA A 1 940 ? 21.481 -42.854 3.328 1.00 93.94 940 ALA A CA 1
ATOM 7499 C C . ALA A 1 940 ? 22.514 -43.180 4.421 1.00 93.94 940 ALA A C 1
ATOM 7501 O O . ALA A 1 940 ? 22.124 -43.398 5.568 1.00 93.94 940 ALA A O 1
ATOM 7502 N N . ASN A 1 941 ? 23.810 -43.158 4.107 1.00 92.88 941 ASN A N 1
ATOM 7503 C CA . ASN A 1 941 ? 24.905 -43.371 5.058 1.00 92.88 941 ASN A CA 1
ATOM 7504 C C . ASN A 1 941 ? 25.319 -42.099 5.833 1.00 92.88 941 ASN A C 1
ATOM 7506 O O . ASN A 1 941 ? 26.297 -42.140 6.591 1.00 92.88 941 ASN A O 1
ATOM 7510 N N . ALA A 1 942 ? 24.602 -40.984 5.648 1.00 91.50 942 ALA A N 1
ATOM 7511 C CA . ALA A 1 942 ? 24.714 -39.809 6.506 1.00 91.50 942 ALA A CA 1
ATOM 7512 C C . ALA A 1 942 ? 24.276 -40.138 7.946 1.00 91.50 942 ALA A C 1
ATOM 7514 O O . ALA A 1 942 ? 23.420 -41.003 8.164 1.00 91.50 942 ALA A O 1
ATOM 7515 N N . ASP A 1 943 ? 24.844 -39.437 8.928 1.00 87.62 943 ASP A N 1
ATOM 7516 C CA . ASP A 1 943 ? 24.524 -39.644 10.345 1.00 87.62 943 ASP A CA 1
ATOM 7517 C C . ASP A 1 943 ? 23.050 -39.311 10.662 1.00 87.62 943 ASP A C 1
ATOM 7519 O O . ASP A 1 943 ? 22.460 -38.395 10.082 1.00 87.62 943 ASP A O 1
ATOM 7523 N N . GLU A 1 944 ? 22.429 -40.043 11.591 1.00 87.31 944 GLU A N 1
ATOM 7524 C CA . GLU A 1 944 ? 21.029 -39.808 11.972 1.00 87.31 944 GLU A CA 1
ATOM 7525 C C . GLU A 1 944 ? 20.814 -38.444 12.645 1.00 87.31 944 GLU A C 1
ATOM 7527 O O . GLU A 1 944 ? 19.768 -37.821 12.438 1.00 87.31 944 GLU A O 1
ATOM 7532 N N . ALA A 1 945 ? 21.798 -37.944 13.399 1.00 86.12 945 ALA A N 1
ATOM 7533 C CA . ALA A 1 945 ? 21.754 -36.604 13.972 1.00 86.12 945 ALA A CA 1
ATOM 7534 C C . ALA A 1 945 ? 21.713 -35.540 12.867 1.00 86.12 945 ALA A C 1
ATOM 7536 O O . ALA A 1 945 ? 20.872 -34.640 12.917 1.00 86.12 945 ALA A O 1
ATOM 7537 N N . LEU A 1 946 ? 22.533 -35.700 11.822 1.00 87.88 946 LEU A N 1
ATOM 7538 C CA . LEU A 1 946 ? 22.533 -34.806 10.666 1.00 87.88 946 LEU A CA 1
ATOM 7539 C C . LEU A 1 946 ? 21.209 -34.889 9.895 1.00 87.88 946 LEU A C 1
ATOM 7541 O O . LEU A 1 946 ? 20.601 -33.861 9.611 1.00 87.88 946 LEU A O 1
ATOM 7545 N N . LYS A 1 947 ? 20.695 -36.093 9.608 1.00 92.81 947 LYS A N 1
ATOM 7546 C CA . LYS A 1 947 ? 19.388 -36.257 8.937 1.00 92.81 947 LYS A CA 1
ATOM 7547 C C . LYS A 1 947 ? 18.259 -35.571 9.699 1.00 92.81 947 LYS A C 1
ATOM 7549 O O . LYS A 1 947 ? 17.353 -35.015 9.078 1.00 92.81 947 LYS A O 1
ATOM 7554 N N . LYS A 1 948 ? 18.276 -35.635 11.033 1.00 90.31 948 LYS A N 1
ATOM 7555 C CA . LYS A 1 948 ? 17.302 -34.937 11.877 1.00 90.31 948 LYS A CA 1
ATOM 7556 C C . LYS A 1 948 ? 17.467 -33.419 11.759 1.00 90.31 948 LYS A C 1
ATOM 7558 O O . LYS A 1 948 ? 16.491 -32.741 11.452 1.00 90.31 948 LYS A O 1
ATOM 7563 N N . GLN A 1 949 ? 18.691 -32.922 11.924 1.00 92.62 949 GLN A N 1
ATOM 7564 C CA . GLN A 1 949 ? 19.014 -31.498 11.851 1.00 92.62 949 GLN A CA 1
ATOM 7565 C C . GLN A 1 949 ? 18.623 -30.882 10.500 1.00 92.62 949 GLN A C 1
ATOM 7567 O O . GLN A 1 949 ? 17.938 -29.862 10.460 1.00 92.62 949 GLN A O 1
ATOM 7572 N N . VAL A 1 950 ? 18.984 -31.530 9.388 1.00 91.38 950 VAL A N 1
ATOM 7573 C CA . VAL A 1 950 ? 18.670 -31.055 8.032 1.00 91.38 950 VAL A CA 1
ATOM 7574 C C . VAL A 1 950 ? 17.152 -31.003 7.811 1.00 91.38 950 VAL A C 1
ATOM 7576 O O . VAL A 1 950 ? 16.660 -30.040 7.232 1.00 91.38 950 VAL A O 1
ATOM 7579 N N . ARG A 1 951 ? 16.376 -31.987 8.298 1.00 91.62 951 ARG A N 1
ATOM 7580 C CA . ARG A 1 951 ? 14.900 -31.959 8.191 1.00 91.62 951 ARG A CA 1
ATOM 7581 C C . ARG A 1 951 ? 14.289 -30.788 8.953 1.00 91.62 951 ARG A C 1
ATOM 7583 O O . ARG A 1 951 ? 13.405 -30.122 8.422 1.00 91.62 951 ARG A O 1
ATOM 7590 N N . GLU A 1 952 ? 14.723 -30.571 10.190 1.00 91.25 952 GLU A N 1
ATOM 7591 C CA . GLU A 1 952 ? 14.203 -29.500 11.045 1.00 91.25 952 GLU A CA 1
ATOM 7592 C C . GLU A 1 952 ? 14.507 -28.125 10.438 1.00 91.25 952 GLU A C 1
ATOM 7594 O O . GLU A 1 952 ? 13.600 -27.302 10.291 1.00 91.25 952 GLU A O 1
ATOM 7599 N N . LEU A 1 953 ? 15.746 -27.913 9.987 1.00 88.38 953 LEU A N 1
ATOM 7600 C CA . LEU A 1 953 ? 16.154 -26.672 9.331 1.00 88.38 953 LEU A CA 1
ATOM 7601 C C . LEU A 1 953 ? 15.466 -26.475 7.977 1.00 88.38 953 LEU A C 1
ATOM 7603 O O . LEU A 1 953 ? 14.968 -25.386 7.712 1.00 88.38 953 LEU A O 1
ATOM 7607 N N . ALA A 1 954 ? 15.339 -27.516 7.150 1.00 89.31 954 ALA A N 1
ATOM 7608 C CA . ALA A 1 954 ? 14.673 -27.393 5.854 1.00 89.31 954 ALA A CA 1
ATOM 7609 C C . ALA A 1 954 ? 13.171 -27.073 5.978 1.00 89.31 954 ALA A C 1
ATOM 7611 O O . ALA A 1 954 ? 12.603 -26.383 5.130 1.00 89.31 954 ALA A O 1
ATOM 7612 N N . VAL A 1 955 ? 12.508 -27.547 7.040 1.00 88.56 955 VAL A N 1
ATOM 7613 C CA . VAL A 1 955 ? 11.128 -27.147 7.362 1.00 88.56 955 VAL A CA 1
ATOM 7614 C C . VAL A 1 955 ? 11.085 -25.702 7.853 1.00 88.56 955 VAL A C 1
ATOM 7616 O O . VAL A 1 955 ? 10.254 -24.935 7.370 1.00 88.56 955 VAL A O 1
ATOM 7619 N N . SER A 1 956 ? 11.987 -25.326 8.762 1.00 89.69 956 SER A N 1
ATOM 7620 C CA . SER A 1 956 ? 12.092 -23.963 9.299 1.00 89.69 956 SER A CA 1
ATOM 7621 C C . SER A 1 956 ? 12.314 -22.920 8.195 1.00 89.69 956 SER A C 1
ATOM 7623 O O . SER A 1 956 ? 11.638 -21.894 8.161 1.00 89.69 956 SER A O 1
ATOM 7625 N N . TYR A 1 957 ? 13.192 -23.219 7.233 1.00 85.44 957 TYR A N 1
ATOM 7626 C CA . TYR A 1 957 ? 13.522 -22.344 6.103 1.00 85.44 957 TYR A CA 1
ATOM 7627 C C . TYR A 1 957 ? 12.579 -22.495 4.898 1.00 85.44 957 TYR A C 1
ATOM 7629 O O . TYR A 1 957 ? 12.782 -21.856 3.869 1.00 85.44 957 TYR A O 1
ATOM 7637 N N . GLY A 1 958 ? 11.539 -23.333 4.989 1.00 87.75 958 GLY A N 1
ATOM 7638 C CA . GLY A 1 958 ? 10.542 -23.496 3.924 1.00 87.75 958 GLY A CA 1
ATOM 7639 C C . GLY A 1 958 ? 11.040 -24.211 2.659 1.00 87.75 958 GLY A C 1
ATOM 7640 O O . GLY A 1 958 ? 10.332 -24.238 1.653 1.00 87.75 958 GLY A O 1
ATOM 7641 N N . CYS A 1 959 ? 12.219 -24.833 2.693 1.00 89.38 959 CYS A N 1
ATOM 7642 C CA . CYS A 1 959 ? 12.849 -25.516 1.558 1.00 89.38 959 CYS A CA 1
ATOM 7643 C C . CYS A 1 959 ? 12.714 -27.049 1.605 1.00 89.38 959 CYS A C 1
ATOM 7645 O O . CYS A 1 959 ? 13.318 -27.749 0.799 1.00 89.38 959 CYS A O 1
ATOM 7647 N N . ALA A 1 960 ? 11.867 -27.601 2.482 1.00 88.69 960 ALA A N 1
ATOM 7648 C CA . ALA A 1 960 ? 11.673 -29.049 2.631 1.00 88.69 960 ALA A CA 1
ATOM 7649 C C . ALA A 1 960 ? 11.331 -29.799 1.322 1.00 88.69 960 ALA A C 1
ATOM 7651 O O . ALA A 1 960 ? 11.623 -30.985 1.207 1.00 88.69 960 ALA A O 1
ATOM 7652 N N . LYS A 1 961 ? 10.731 -29.128 0.326 1.00 90.62 961 LYS A N 1
ATOM 7653 C CA . LYS A 1 961 ? 10.440 -29.710 -1.002 1.00 90.62 961 LYS A CA 1
ATOM 7654 C C . LYS A 1 961 ? 11.671 -29.847 -1.904 1.00 90.62 961 LYS A C 1
ATOM 7656 O O . LYS A 1 961 ? 11.614 -30.589 -2.878 1.00 90.62 961 LYS A O 1
ATOM 7661 N N . SER A 1 962 ? 12.743 -29.127 -1.599 1.00 91.44 962 SER A N 1
ATOM 7662 C CA . SER A 1 962 ? 14.011 -29.168 -2.327 1.00 91.44 962 SER A CA 1
ATOM 7663 C C . SER A 1 962 ? 14.970 -30.220 -1.773 1.00 91.44 962 SER A C 1
ATOM 7665 O O . SER A 1 962 ? 16.007 -30.461 -2.374 1.00 91.44 962 SER A O 1
ATOM 7667 N N . LEU A 1 963 ? 14.632 -30.882 -0.664 1.00 95.69 963 LEU A N 1
ATOM 7668 C CA . LEU A 1 963 ? 15.478 -31.884 -0.026 1.00 95.69 963 LEU A CA 1
ATOM 7669 C C . LEU A 1 963 ? 14.942 -33.302 -0.253 1.00 95.69 963 LEU A C 1
ATOM 7671 O O . LEU A 1 963 ? 13.798 -33.613 0.082 1.00 95.69 963 LEU A O 1
ATOM 7675 N N . TYR A 1 964 ? 15.811 -34.194 -0.722 1.00 95.38 964 TYR A N 1
ATOM 7676 C CA . TYR A 1 964 ? 15.572 -35.631 -0.762 1.00 95.38 964 TYR A CA 1
ATOM 7677 C C . TYR A 1 964 ? 16.550 -36.362 0.159 1.00 95.38 964 TYR A C 1
ATOM 7679 O O . TYR A 1 964 ? 17.759 -36.180 0.065 1.00 95.38 964 TYR A O 1
ATOM 7687 N N . ILE A 1 965 ? 16.038 -37.224 1.041 1.00 94.81 965 ILE A N 1
ATOM 7688 C CA . ILE A 1 965 ? 16.871 -38.072 1.906 1.00 94.81 965 ILE A CA 1
ATOM 7689 C C . ILE A 1 965 ? 16.762 -39.506 1.406 1.00 94.81 965 ILE A C 1
ATOM 7691 O O . ILE A 1 965 ? 15.680 -40.105 1.462 1.00 94.81 965 ILE A O 1
ATOM 7695 N N . ALA A 1 966 ? 17.885 -40.044 0.933 1.00 93.19 966 ALA A N 1
ATOM 7696 C CA . ALA A 1 966 ? 17.968 -41.389 0.395 1.00 93.19 966 ALA A CA 1
ATOM 7697 C C . ALA A 1 966 ? 17.664 -42.447 1.465 1.00 93.19 966 ALA A C 1
ATOM 7699 O O . ALA A 1 966 ? 17.867 -42.251 2.668 1.00 93.19 966 ALA A O 1
ATOM 7700 N N . ARG A 1 967 ? 17.138 -43.589 1.020 1.00 89.31 967 ARG A N 1
ATOM 7701 C CA . ARG A 1 967 ? 16.669 -44.673 1.888 1.00 89.31 967 ARG A CA 1
ATOM 7702 C C . ARG A 1 967 ? 17.345 -45.979 1.511 1.00 89.31 967 ARG A C 1
ATOM 7704 O O . ARG A 1 967 ? 17.195 -46.447 0.385 1.00 89.31 967 ARG A O 1
ATOM 7711 N N . ASP A 1 968 ? 17.981 -46.607 2.492 1.00 78.25 968 ASP A N 1
ATOM 7712 C CA . ASP A 1 968 ? 18.737 -47.849 2.300 1.00 78.25 968 ASP A CA 1
ATOM 7713 C C . ASP A 1 968 ? 17.858 -49.042 1.870 1.00 78.25 968 ASP A C 1
ATOM 7715 O O . ASP A 1 968 ? 18.269 -49.898 1.098 1.00 78.25 968 ASP A O 1
ATOM 7719 N N . ASN A 1 969 ? 16.582 -49.052 2.270 1.00 68.06 969 ASN A N 1
ATOM 7720 C CA . ASN A 1 969 ? 15.656 -50.165 2.018 1.00 68.06 969 ASN A CA 1
ATOM 7721 C C . ASN A 1 969 ? 14.941 -50.111 0.653 1.00 68.06 969 ASN A C 1
ATOM 7723 O O . ASN A 1 969 ? 13.899 -50.748 0.492 1.00 68.06 969 ASN A O 1
ATOM 7727 N N . THR A 1 970 ? 15.432 -49.328 -0.311 1.00 60.19 970 THR A N 1
ATOM 7728 C CA . THR A 1 970 ? 14.780 -49.167 -1.625 1.00 60.19 970 THR A CA 1
ATOM 7729 C C . THR A 1 970 ? 15.476 -50.066 -2.658 1.00 60.19 970 THR A C 1
ATOM 7731 O O . THR A 1 970 ? 16.628 -49.795 -3.001 1.00 60.19 970 THR A O 1
ATOM 7734 N N . PRO A 1 971 ? 14.848 -51.155 -3.147 1.00 55.66 971 PRO A N 1
ATOM 7735 C CA . PRO A 1 971 ? 15.454 -52.013 -4.168 1.00 55.66 971 PRO A CA 1
ATOM 7736 C C . PRO A 1 971 ? 15.511 -51.292 -5.529 1.00 55.66 971 PRO A C 1
ATOM 7738 O O . PRO A 1 971 ? 14.604 -50.504 -5.801 1.00 55.66 971 PRO A O 1
ATOM 7741 N N . PRO A 1 972 ? 16.495 -51.586 -6.408 1.00 62.56 972 PRO A N 1
ATOM 7742 C CA . PRO A 1 972 ? 17.499 -52.655 -6.294 1.00 62.56 972 PRO A CA 1
ATOM 7743 C C . PRO A 1 972 ? 18.888 -52.231 -5.768 1.00 62.56 972 PRO A C 1
ATOM 7745 O O . PRO A 1 972 ? 19.674 -53.114 -5.443 1.00 62.56 972 PRO A O 1
ATOM 7748 N N . LEU A 1 973 ? 19.199 -50.930 -5.661 1.00 74.62 973 LEU A N 1
ATOM 7749 C CA . LEU A 1 973 ? 20.564 -50.432 -5.381 1.00 74.62 973 LEU A CA 1
ATOM 7750 C C . LEU A 1 973 ? 20.833 -49.983 -3.932 1.00 74.62 973 LEU A C 1
ATOM 7752 O O . LEU A 1 973 ? 21.987 -49.738 -3.586 1.00 74.62 973 LEU A O 1
ATOM 7756 N N . GLY A 1 974 ? 19.805 -49.865 -3.087 1.00 84.56 974 GLY A N 1
ATOM 7757 C CA . GLY A 1 974 ? 19.932 -49.242 -1.764 1.00 84.56 974 GLY A CA 1
ATOM 7758 C C . GLY A 1 974 ? 20.062 -47.715 -1.843 1.00 84.56 974 GLY A C 1
ATOM 7759 O O . GLY A 1 974 ? 19.686 -47.109 -2.845 1.00 84.56 974 GLY A O 1
ATOM 7760 N N . GLY A 1 975 ? 20.563 -47.080 -0.777 1.00 88.62 975 GLY A N 1
ATOM 7761 C CA . GLY A 1 975 ? 20.641 -45.611 -0.675 1.00 88.62 975 GLY A CA 1
ATOM 7762 C C . GLY A 1 975 ? 21.993 -45.054 -0.222 1.00 88.62 975 GLY A C 1
ATOM 7763 O O . GLY A 1 975 ? 22.105 -43.845 -0.022 1.00 88.62 975 GLY A O 1
ATOM 7764 N N . ASN A 1 976 ? 22.998 -45.909 -0.021 1.00 92.44 976 ASN A N 1
ATOM 7765 C CA . ASN A 1 976 ? 24.326 -45.497 0.440 1.00 92.44 976 ASN A CA 1
ATOM 7766 C C . ASN A 1 976 ? 25.199 -45.037 -0.734 1.00 92.44 976 ASN A C 1
ATOM 7768 O O . ASN A 1 976 ? 25.160 -45.625 -1.817 1.00 92.44 976 ASN A O 1
ATOM 7772 N N . TYR A 1 977 ? 26.020 -44.018 -0.495 1.00 94.44 977 TYR A N 1
ATOM 7773 C CA . TYR A 1 977 ? 26.978 -43.469 -1.450 1.00 94.44 977 TYR A CA 1
ATOM 7774 C C . TYR A 1 977 ? 26.328 -43.131 -2.809 1.00 94.44 977 TYR A C 1
ATOM 7776 O O . TYR A 1 977 ? 25.226 -42.573 -2.861 1.00 94.44 977 TYR A O 1
ATOM 7784 N N . ALA A 1 978 ? 26.972 -43.511 -3.920 1.00 94.06 978 ALA A N 1
ATOM 7785 C CA . ALA A 1 978 ? 26.518 -43.224 -5.277 1.00 94.06 978 ALA A CA 1
ATOM 7786 C C . ALA A 1 978 ? 25.087 -43.724 -5.563 1.00 94.06 978 ALA A C 1
ATOM 7788 O O . ALA A 1 978 ? 24.368 -43.106 -6.350 1.00 94.06 978 ALA A O 1
ATOM 7789 N N . ALA A 1 979 ? 24.629 -44.793 -4.895 1.00 92.06 979 ALA A N 1
ATOM 7790 C CA . ALA A 1 979 ? 23.252 -45.274 -5.026 1.00 92.06 979 ALA A CA 1
ATOM 7791 C C . ALA A 1 979 ? 22.232 -44.265 -4.469 1.00 92.06 979 ALA A C 1
ATOM 7793 O O . ALA A 1 979 ? 21.178 -44.059 -5.069 1.00 92.06 979 ALA A O 1
ATOM 7794 N N . GLY A 1 980 ? 22.561 -43.584 -3.367 1.00 93.25 980 GLY A N 1
ATOM 7795 C CA . GLY A 1 980 ? 21.730 -42.519 -2.804 1.00 93.25 980 GLY A CA 1
ATOM 7796 C C . GLY A 1 980 ? 21.622 -41.308 -3.726 1.00 93.25 980 GLY A C 1
ATOM 7797 O O . GLY A 1 980 ? 20.535 -40.750 -3.881 1.00 93.25 980 GLY A O 1
ATOM 7798 N N . VAL A 1 981 ? 22.722 -40.953 -4.397 1.00 95.06 981 VAL A N 1
ATOM 7799 C CA . VAL A 1 981 ? 22.740 -39.883 -5.406 1.00 95.06 981 VAL A CA 1
ATOM 7800 C C . VAL A 1 981 ? 21.816 -40.231 -6.576 1.00 95.06 981 VAL A C 1
ATOM 7802 O O . VAL A 1 981 ? 20.949 -39.437 -6.935 1.00 95.06 981 VAL A O 1
ATOM 7805 N N . LEU A 1 982 ? 21.926 -41.448 -7.120 1.00 92.81 982 LEU A N 1
ATOM 7806 C CA . LEU A 1 982 ? 21.051 -41.935 -8.195 1.00 92.81 982 LEU A CA 1
ATOM 7807 C C . LEU A 1 982 ? 19.573 -41.945 -7.778 1.00 92.81 982 LEU A C 1
ATOM 7809 O O . LEU A 1 982 ? 18.709 -41.539 -8.552 1.00 92.81 982 LEU A O 1
ATOM 7813 N N . GLN A 1 983 ? 19.279 -42.331 -6.536 1.00 91.06 983 GLN A N 1
ATOM 7814 C CA . GLN A 1 983 ? 17.919 -42.314 -6.005 1.00 91.06 983 GLN A CA 1
ATOM 7815 C C . GLN A 1 983 ? 17.325 -40.897 -5.958 1.00 91.06 983 GLN A C 1
ATOM 7817 O O . GLN A 1 983 ? 16.161 -40.690 -6.304 1.00 91.06 983 GLN A O 1
ATOM 7822 N N . GLY A 1 984 ? 18.115 -39.914 -5.527 1.00 90.88 984 GLY A N 1
ATOM 7823 C CA . GLY A 1 984 ? 17.675 -38.523 -5.501 1.00 90.88 984 GLY A CA 1
ATOM 7824 C C . GLY A 1 984 ? 17.537 -37.912 -6.897 1.00 90.88 984 GLY A C 1
ATOM 7825 O O . GLY A 1 984 ? 16.614 -37.129 -7.126 1.00 90.88 984 GLY A O 1
ATOM 7826 N N . ILE A 1 985 ? 18.379 -38.321 -7.853 1.00 91.69 985 ILE A N 1
ATOM 7827 C CA . ILE A 1 985 ? 18.212 -37.971 -9.270 1.00 91.69 985 ILE A CA 1
ATOM 7828 C C . ILE A 1 985 ? 16.861 -38.488 -9.779 1.00 91.69 985 ILE A C 1
ATOM 7830 O O . ILE A 1 985 ? 16.096 -37.698 -10.324 1.00 91.69 985 ILE A O 1
ATOM 7834 N N . ALA A 1 986 ? 16.515 -39.756 -9.524 1.00 88.81 986 ALA A N 1
ATOM 7835 C CA . ALA A 1 986 ? 15.219 -40.330 -9.912 1.00 88.81 986 ALA A CA 1
ATOM 7836 C C . ALA A 1 986 ? 14.031 -39.521 -9.364 1.00 88.81 986 ALA A C 1
ATOM 7838 O O . ALA A 1 986 ? 12.998 -39.373 -10.014 1.00 88.81 986 ALA A O 1
ATOM 7839 N N . HIS A 1 987 ? 14.180 -38.995 -8.145 1.00 89.31 987 HIS A N 1
ATOM 7840 C CA . HIS A 1 987 ? 13.144 -38.223 -7.473 1.00 89.31 987 HIS A CA 1
ATOM 7841 C C . HIS A 1 987 ? 12.926 -36.843 -8.104 1.00 89.31 987 HIS A C 1
ATOM 7843 O O . HIS A 1 987 ? 11.789 -36.461 -8.381 1.00 89.31 987 HIS A O 1
ATOM 7849 N N . PHE A 1 988 ? 14.002 -36.078 -8.303 1.00 90.19 988 PHE A N 1
ATOM 7850 C CA . PHE A 1 988 ? 13.911 -34.699 -8.789 1.00 90.19 988 PHE A CA 1
ATOM 7851 C C . PHE A 1 988 ? 13.843 -34.582 -10.312 1.00 90.19 988 PHE A C 1
ATOM 7853 O O . PHE A 1 988 ? 13.333 -33.581 -10.826 1.00 90.19 988 PHE A O 1
ATOM 7860 N N . HIS A 1 989 ? 14.378 -35.581 -11.005 1.00 87.56 989 HIS A N 1
ATOM 7861 C CA . HIS A 1 989 ? 14.617 -35.593 -12.440 1.00 87.56 989 HIS A CA 1
ATOM 7862 C C . HIS A 1 989 ? 14.214 -36.938 -13.074 1.00 87.56 989 HIS A C 1
ATOM 7864 O O . HIS A 1 989 ? 15.048 -37.601 -13.699 1.00 87.56 989 HIS A O 1
ATOM 7870 N N . PRO A 1 990 ? 12.937 -37.356 -12.945 1.00 82.25 990 PRO A N 1
ATOM 7871 C CA . PRO A 1 990 ? 12.448 -38.619 -13.504 1.00 82.25 990 PRO A CA 1
ATOM 7872 C C . PRO A 1 990 ? 12.511 -38.670 -15.041 1.00 82.25 990 PRO A C 1
ATOM 7874 O O . PRO A 1 990 ? 12.299 -39.719 -15.639 1.00 82.25 990 PRO A O 1
ATOM 7877 N N . GLU A 1 991 ? 12.762 -37.540 -15.706 1.00 78.38 991 GLU A N 1
ATOM 7878 C CA . GLU A 1 991 ? 12.955 -37.455 -17.152 1.00 78.38 991 GLU A CA 1
ATOM 7879 C C . GLU A 1 991 ? 14.308 -37.988 -17.649 1.00 78.38 991 GLU A C 1
ATOM 7881 O O . GLU A 1 991 ? 14.481 -38.132 -18.862 1.00 78.38 991 GLU A O 1
ATOM 7886 N N . TYR A 1 992 ? 15.268 -38.249 -16.758 1.00 78.94 992 TYR A N 1
ATOM 7887 C CA . TYR A 1 992 ? 16.543 -38.856 -17.126 1.00 78.94 992 TYR A CA 1
ATOM 7888 C C . TYR A 1 992 ? 16.468 -40.372 -16.955 1.00 78.94 992 TYR A C 1
ATOM 7890 O O . TYR A 1 992 ? 16.093 -40.867 -15.899 1.00 78.94 992 TYR A O 1
ATOM 7898 N N . GLU A 1 993 ? 16.874 -41.111 -17.987 1.00 72.69 993 GLU A N 1
ATOM 7899 C CA . GLU A 1 993 ? 16.985 -42.568 -17.911 1.00 72.69 993 GLU A CA 1
ATOM 7900 C C . GLU A 1 993 ? 18.130 -42.941 -16.959 1.00 72.69 993 GLU A C 1
ATOM 7902 O O . GLU A 1 993 ? 19.299 -42.620 -17.216 1.00 72.69 993 GLU A O 1
ATOM 7907 N N . LEU A 1 994 ? 17.788 -43.605 -15.852 1.00 75.44 994 LEU A N 1
ATOM 7908 C CA . LEU A 1 994 ? 18.763 -44.175 -14.936 1.00 75.44 994 LEU A CA 1
ATOM 7909 C C . LEU A 1 994 ? 19.161 -45.581 -15.402 1.00 75.44 994 LEU A C 1
ATOM 7911 O O . LEU A 1 994 ? 18.298 -46.392 -15.742 1.00 75.44 994 LEU A O 1
ATOM 7915 N N . PRO A 1 995 ? 20.462 -45.909 -15.429 1.00 62.88 995 PRO A N 1
ATOM 7916 C CA . PRO A 1 995 ? 20.898 -47.240 -15.821 1.00 62.88 995 PRO A CA 1
ATOM 7917 C C . PRO A 1 995 ? 20.397 -48.310 -14.837 1.00 62.88 995 PRO A C 1
ATOM 7919 O O . PRO A 1 995 ? 20.639 -48.213 -13.635 1.00 62.88 995 PRO A O 1
ATOM 7922 N N . GLY A 1 996 ? 19.734 -49.351 -15.353 1.00 57.66 996 GLY A N 1
ATOM 7923 C CA . GLY A 1 996 ? 19.234 -50.479 -14.556 1.00 57.66 996 GLY A CA 1
ATOM 7924 C C . GLY A 1 996 ? 17.749 -50.432 -14.168 1.00 57.66 996 GLY A C 1
ATOM 7925 O O . GLY A 1 996 ? 17.316 -51.355 -13.475 1.00 57.66 996 GLY A O 1
ATOM 7926 N N . GLU A 1 997 ? 16.991 -49.421 -14.616 1.00 49.78 997 GLU A N 1
ATOM 7927 C CA . GLU A 1 997 ? 15.512 -49.393 -14.586 1.00 49.78 997 GLU A CA 1
ATOM 7928 C C . GLU A 1 997 ? 14.852 -50.053 -15.808 1.00 49.78 997 GLU A C 1
ATOM 7930 O O . GLU A 1 997 ? 15.422 -49.982 -16.925 1.00 49.78 997 GLU A O 1
#

Foldseek 3Di:
DPDDPAFEEEEEDAWDDADQPDQPAPPDPGRHDQNVQSNLLQVLLQPDPSHQAYEYEYAQAQAPVDDCRSVDQWAAPDNRYIYGHFYLVDRHHDHPLPCQQSLQQRLQRVLVVCVVVVHDGLEYEYEALSSLLSQLLNCLLQVHAYEYEHVDALVVVQVVCVVVPDDPVRCCVRRVSVSSLVSVLSSLLRHQAYEYQAVCCLPPVLVSHLLRDSVRYDYLHAADDLVLQAAAPDCLCVDPVLCLQLVFAPCSLAAEAEEADALAVQLLVLLLLLLCLVDPPNLVRHAYGYHHDADDDLVPDPPRSSVSVVSNVVSCVVSVCGNRYGYRRDDDPSCLSSVLNSNQVSLYAYERLGQADAACPVQLSSLNHQHQYEYAPHHNVVVLCVQQVQFYHAHSVDSNRVNVRRCVSSVDVVSSNSSSVSSNVSSVCRHHSNNSSVVVCVSCVVVSVPRDRDDQAFDPDDPQAAAQFEEEEEPPFAADDDLVLNVVLVVVCVVCVRHYFYEYAYLADPVVVVVSCVVSVHDDGQWYQYNQQQWIFGPDVRDIDPSSNVSLPPQDDVVLLCVLCVPQPQWAWDDPNSDDPFKTKIFGDVVIDDPVVSSSSCSNVSHQWDWWDWLNTIIITGRNSGGSLSSVSSNCVSNVHRQLRYEYEDQILSRVSNPRHNHQYEHACNHHPCRPVVCPPPPSYHYAPHTHSVSVVVSCVVVVSPPDADDDDDDPPPAPQAFEEEEEDPQAAAPPDDDDFFPCLQVLLQVQCPPPRYAYEYQYLADPVVVVVSCVVRVHDDGQWYCYNQQQWIWGQDPVGTDTDVVSNVVQVVLQVPDWPVNLVVLLVVDPQWDWDDPNNDDRFKTKTKGDPPDDVVVSVVVSCVSSVVVVHAWDWDWDADPVVRIIIIMIGRPQRHSQNSQVVVCVSVVHDQLSYEYEDADPSCLVVLLDLHQYFHFQPHDPVVVVVSCVSNVVSVNNVSYDYFAQPDPDGGGTHSNVVLVSCCVSPVVRDRPPD

Radius of gyration: 35.29 Å; chains: 1; bounding box: 91×85×89 Å

pLDDT: mean 90.0, std 10.44, range [27.92, 98.81]

Sequence (997 aa):
MQSSPGLYIALLSIHGLIRGHDLELGRDADTGGQTLYVLELAQALAKRPEVARVELITQLVRDENVSPDYAKETAPLNDKLKILRIGTGQDEYLPKEQLWDQLDFFADNLASHFRDTGRLPDVIHSHYADAGQVGSHLASLLGVPLIHTGHSLGRVKRRRLLASGLTADEIETRFNMSRRIEAEELTLATAERVITSTHQEIEEQYDLYDHYQPEQMRVVPPGTNLTQFHPPTGGELQEPFFQELTRHLKEPGKPLVLALSRPDKRKNISALVEAYGLSEELQEKANLAIIAGNRDDIDDLDDGAQEVFHDLLVTIDRYDLYGRVSLPKHHRRDQVPLIYRIAAASGGVFVNPALTEPFGLTLIEAAASGLPIVATEDGGPNDIIGNCQNGFLIDPLEPETITAALLKLLDDHELWRECARRGQEGVEQHYSWDAHAERYLKIVRPIADRSELLQRGPISRRSSLYRDRAIVSDLDLNLLGDSNSLGDLRETLYRQRKKVSFMLATGRRLDSALKLMKKHRVPEPTVLITSSGTEIYYAPKLIADAAWAKHIDYQWAPKKIRKILTDFPGLKLQPKKEQSRFKLSYFIDPEVADIEEIKRLLHQEEQAAFVQLAFGQYLDILPLRASKGMALRYVVDRMGIPLERVFVAGGSGADEDMMRGNTLAAVVANRHHEELSQLDDIDRIYFSQQPHAAGILEALDHYDFFPRLPYSDTRRKTMKNKLLLCTDMDRTIMPNGHQPEHPEARRFFREFCSQPQVSLAYVTGRHLKLVEEAIAEYDLPVPDYVISDVGTKIYRHSKDGWDEISLWQQQIAAGWQGKNHQELLDALSPCKELRIQEESKQNDFKLSYYLSLNVPPQLILDWIEQQLAQLGVECELVWSIDDIEQVGLLDILPRDANKREAIVFLQNQLGLAHEQVLFAGDSGNDLPVLTSPLRSILVANADEALKKQVRELAVSYGCAKSLYIARDNTPPLGGNYAAGVLQGIAHFHPEYELPGE

Secondary structure (DSSP, 8-state):
-PPPPPEEEEEE--SS---SSS--TTSSSSSSHHHHHHHHHHHHHHH-TTEEEEEEEEE----TTS-GGGG-SEEE-SSSEEEEEE--S--S---TTTGGGGHHHHHHHHHHHHHHTT---SEEEEEHHHHHHHHHHHHHHH---EEEE-SS-HHHHHHHHHHTT--HHHHHHHH-HHHHHHHHHHHHHH-SEEEESSHHIIIIIGGGSTT--GGGEEE-PPPB-TTTS----S-GGGSHHHHHHHTT-SSTTSPEEEEEE-S-GGG-HHHHHHHHHH-HHHHHH-EEEEEE---S-STTS-HHHHHHHHHHHHHHHHTT-TTTEE--S---GGGHHHHHHHHHHTT-EEEE--S-BSS-HHHHHHHHTT--EEEESSBTHHHHHHHH--EEEE-TT-HHHHHHHHHHHHH-HHHHHHHHHHHHHHHHHHSBHHHHHHHHHHHHHHHHHH------PPP---TT----EEEEE-IIIIISS-HHHHHHHHHHHHHHTTTEEEEEE-SS-HHHHHHHHHHHTPPPPSEEEETTTTEEEETTTTEE-HHHHHHH-SS--HHHHHHHHTT-TTEEEPPGGG--SS-EEEEE-TTT--HHHHHHHHHHTT--EEEEEETTTEEEEEETT--HHHHHHHHHHHHT--GGGEEEEE-SGGGHHHHSSSSEEEE-TT-STTTTGGGTT-TTEEE-SS-HHHHHHHHHHHTTSS--PPS----TTSTTS-EEEEE--BTTTB--SSSPPPTTHHHHHHHHHTSTTEEEEEE-SS-HHHHHHHHHHTTPPPPSEEEEGGGTEEEEEETTEEEE-HHHHHHHGGGGTT--HHHHHHHHTT-TTEEEPPGGG-BTTBEEEEE-TTS-HHHHHHHHHHHHHHTT--EEEEEEEETTTTEEEEEEEETT-SHHHHHHHHHHHHT--GGGEEEEE-SGGGHHHHTSSSEEEE-TTS-HHHHHHHHHHHHHTT-GGGEEE--TTSTTT-SSTHHHHHHHHHHH-TTSPPTT-